Protein 7VVW (pdb70)

Secondary structure (DSSP, 8-state):
--GGGS-SS-HHHHHHHHHHHHHT-BT-EEEEET-TTSHHHHHHHHTS-BSEEEEE-SSTTHHHHHHHHHHHH-TTTGGGB-PPPS--STT-SHHHHHHHHT-SEEEE----TTS-TTHHHHHHHHHHTTSS-----------SSGGGGGT-HHHHHHHHHHHHH-TT-EEEEEEE-TT-HHHHHHHHHTTT-EEEEEEEEEEEPPTT---HHHHHHHHHT--------EESSTTS-SEE-HHHHHHHHHH-TT---EEEEEEEEEE--/----GGGS-SS-HHHHHHHHHHHHHT-TT-EEEEE--TTSHHHHHHHHTS--SEEEEEESSTTHHHHHHHHHHHH-TTTGGGEEEEEEE-STT-SHHHHHHHHT-SEEEE----TTS-TTTT------S-GGGTTSGGGGGT-HHHHHHHHHHHHH-TT-EEEEEEE-TT-HHHHHHHHHTTTEEEEEEEEEEEEEPTT---HHHHHHHTPPPSSSS-------EESSSSS-SEE-HHHHHHHHHH-TT--EEEEEEEEEEEE--/----TT-HHHHHHHHHHHHH--TT-EEEEE--TTSHHHHHHHHTS--SEEEEE-SSTHHHHHHHHHHHHHSSGGGSSEEEPPS--STT-SHHHHHHHHT-SEEEE----TTS-TTHHHHHHHHHHHHHHHTT----S-----S-S--GGGTTSGGGGGT-HHHHHHHHHHHHH-TT-EEEEEEE-TT-HHHHHHHHHTTTEEEEEEEEEEEEPPTT---HHHHHHHH---TTSS-------EESSTTS-SEE-HHHHHHHHHH-TT---EEEEEEEEEEE-

Foldseek 3Di:
DDPVLADPPDVLSSQQLVLLLLVQQAAFEEEEEACQQQSSVLSCVAPSNHQAYEYEHQDQLNVVRNLVVSCVSPVVRSVRYDYDGDRQQLQPDPRSLVSLQRGQEYEYADDWPVPAPCVQVVSVVSCVCRSPVCHDDPPDDLPVDPCCLVTCNSVLVNLLSSCVRHVQHKYKYKDFAQQHVVSVQVSQVVRQWGKDWRGKFKDWHDQPDDPVSQVVSQVVQAPVRGFGWKAQDRVRPHTDGSVRQVVVCVPPSPRIMITMMTMMMTGGD/DDDPPVLADPPDPLSSQQLVLLLLVQQAAFEEEEEACAQQSSVLSCVPPSNHQAYEYEYQDQVRVVNNLVVSCVRPVVRSVRYDYDGDRQQLQPDPSSLVSLQRGQEYEYADDWPPPAPCVPDDPVVPPDPVQCPAPCCLVGCSSVLVNLLSSCVSHVQHKYKYKDFAQQHDVSVQVSQVVRQWGKDWRGKAKDWHDQPDDPPSQVDVQVDADPVGDDDHGFTWKAQDRVRPHTDGPVRVVVVCVVPSDRIIITMMTMMMTGGDD/DDQPVVDVLSSQQLLLLLLVQQAQFEEEEEACQLPPSVLSCCPRSNHQAYEYEHQPQVRVVLSLVVSCVSPVPVSDSYDYDGDRQQLQPDPVSLVSLQVGQEYEYAAFWPPPAPCPQVVSQVVSVVSVVVVPDDDDSPSHDDPDSDDVVLCPAPCVLVGCSSVLVNLLSSCVSHVQHKYKYKDFQQQHPVSVQCSQVVRAFGKDWRGKFKDWHDLPDDDVSQVVVCADDDPVRHRDHTFTWKAQDRVRPHTAGSVRVVVVCVVVSRGIMITMMTMMMTGGD

Organism: NCBI:txid540747

InterPro domains:
  IPR029063 S-adenosyl-L-methionine-dependent methyltransferase superfamily [G3DSA:3.40.50.150] (35-160)
  IPR029063 S-adenosyl-L-methionine-dependent methyltransferase superfamily [SSF53335] (18-136)

Sequence (815 aa):
APEFAFDPTDPWTETFQRGLEIAGLGGKRVYEVGIGTGINVAFMLQICEAALVSGSDLDPRLAGLAERNVRDLAPRRADRFHPVEGAVSLIDTPEARAQVGRSDVIVGCLPQVGEPDDVRLRAFRTAQAAALAAHYYPWAEFDSYPFNSVGLGLNEALLRRTRATAPAADVVLNFGARVGSAVLFELFEANGYVPEKLHSQIVLQHAGTDISFFVALENALAQREFTCEFYGDPEGATRLSATEAQALVDTDSAAEIYHEVCVIRGRPAPHAPEFAFDPTDPWTETFQRGLEIAGLGGKRVYEVGIGTGINVAFMLQICEAALVSGSDLDPRLAGLAERNVRDLAPRRADRFHPVEGAVSLIDTPEARAQVGRSDVIVGCLPQVGEPDDVRLRAFYYPWAEFDSYPFNSVGLGLNEALLRRTRATAPAADVVLNFGARVGSAVLFELFEANGYVPEKLHSQIVLQHAGTDISFFVALENALAQTGLEREFTCEFYGDPEGATRLSATEAQALVDTDSAAEIYHEVCVIRGRPALFAFDPTDPWTETFQRGLEIAGLGGKRRVYEVGIGTGINVAFMLQICEAALVSGSDLDPRLAGLAERNVRDLAPRRADRFHPVEGAVSLIDTPEARAQVGRSDVIVGCLPQVGEPDDVRLRAFRTAQAAALAAGADTRDEDHIAHYYPWAEFDSYPFNSVGLGLNEALLRRTRATAPAADVVLNFGARVGSAVLFELFEANGYVPEKLHSQIVLQHAGTDISFFVALENALAQTGLEREFTCEFYGDPEGATRLSATEAQALVDTDSAAEIYHEVCVIRGRPA

B-factor: mean 51.64, std 14.42, range [28.0, 109.05]

Solvent-accessible surface area: 34112 Å² total; per-residue (Å²): 80,64,115,158,22,10,32,125,114,45,55,21,30,36,0,0,4,52,0,0,62,93,16,44,2,41,56,78,70,0,0,3,8,36,6,21,20,0,79,25,0,6,11,0,0,63,39,10,118,3,33,32,0,0,0,0,23,50,17,69,102,17,5,39,19,0,40,112,35,1,134,100,104,0,65,189,75,11,107,95,10,88,20,11,116,30,66,2,42,12,0,42,27,98,104,0,36,48,35,0,41,134,11,62,6,0,0,0,52,11,37,13,45,16,28,25,88,52,45,107,106,143,43,55,134,58,6,76,76,25,27,135,57,85,152,120,53,95,60,57,62,22,13,23,2,8,2,13,22,11,3,5,0,21,0,1,0,0,0,29,8,0,77,22,25,5,87,98,4,17,0,0,0,0,0,10,0,4,6,6,33,55,6,0,65,5,0,0,13,2,4,9,3,46,14,87,68,18,38,48,33,55,5,92,17,89,90,74,26,98,10,56,14,7,22,58,16,13,105,78,25,57,101,175,120,26,61,1,56,0,23,30,22,70,137,19,79,76,170,20,18,0,63,87,0,64,50,72,52,110,118,80,95,77,24,104,3,17,4,15,0,0,0,0,27,0,117,29,106,180,181,70,20,102,176,29,12,28,129,111,37,60,17,33,37,0,1,2,52,0,0,71,90,14,43,4,43,57,73,84,2,0,1,9,36,4,21,36,0,70,24,0,6,9,0,0,82,37,10,98,0,35,47,0,4,0,0,21,42,37,74,170,23,3,43,49,0,58,152,29,0,123,90,101,0,65,199,59,2,91,80,7,96,23,12,119,31,60,3,32,10,0,43,26,95,94,0,34,47,28,0,44,123,12,64,5,0,0,0,53,8,39,4,48,16,38,23,73,56,49,153,98,133,86,149,86,145,22,46,22,25,6,69,18,6,14,2,26,58,11,0,3,0,12,0,0,0,0,0,27,8,0,75,27,26,6,77,72,2,16,0,0,0,0,0,11,0,7,7,6,33,53,9,0,65,5,0,0,13,2,4,9,5,37,14,88,72,20,40,49,33,57,6,83,14,84,73,69,20,101,5,58,70,6,19,57,19,28,108,38,115,9,71,14,38,77,141,34,155,23,80,2,50,0,14,32,25,75,148,21,79,74,146,30,17,0,68,86,0,62,45,60,45,108,117,67,96,63,20,109,3,22,2,14,0,0,0,0,23,0,112,14,26,172,146,85,43,67,124,74,20,42,19,41,27,0,1,4,87,0,0,88,95,11,48,2,43,55,84,63,1,0,1,8,37,5,22,8,0,72,21,0,6,6,0,0,64,63,15,100,2,42,38,0,0,0,1,18,45,6,74,110,19,3,33,27,0,94,164,17,0,147,86,84,0,87,199,64,10,94,118,8,92,21,15,126,33,60,3,33,12,0,42,31,99,109,0,31,47,22,0,42,134,9,58,7,0,0,0,51,9,57,4,31,14,46,40,98,68,54,131,112,82,53,29,136,45,6,44,62,11,8,121,80,51,71,43,141,52,191,98,68,15,100,41,78,147,152,67,20,78,26,24,6,25,12,2,11,4,4,31,10,0,4,0,17,0,0,0,0,0,29,8,0,74,21,23,6,89,95,3,16,0,0,0,0,0,11,0,8,8,6,29,84,25,0,64,24,0,0,13,3,5,8,4,42,13,88,70,19,36,50,35,54,6,96,18,131,72,64,22,105,4,55,22,6,20,57,10,28,102,42,96,18,81,15,44,68,136,37,127,18,74,4,44,1,14,30,23,76,143,18,84,80,149,19,13,0,72,93,0,51,49,71,46,112,122,74,86,74,23,100,6,22,2,13,0,0,0,0,24,0,116,27,96

Radius of gyration: 28.37 Å; Cα contacts (8 Å, |Δi|>4): 1720; chains: 3; bounding box: 77×80×81 Å

Structure (mmCIF, N/CA/C/O backbone):
data_7VVW
#
_entry.id   7VVW
#
_cell.length_a   62.017
_cell.length_b   129.308
_cell.length_c   134.248
_cell.angle_alpha   90.000
_cell.angle_beta   90.000
_cell.angle_gamma   90.000
#
_symmetry.space_group_name_H-M   'P 21 21 21'
#
loop_
_entity.id
_entity.type
_entity.pdbx_description
1 polymer 'SAM-dependent methyltransferase'
2 non-polymer S-ADENOSYLMETHIONINE
3 non-polymer GLYCEROL
4 non-polymer 'PHOSPHATE ION'
5 water water
#
loop_
_atom_site.group_PDB
_atom_site.id
_atom_site.type_symbol
_atom_site.label_atom_id
_atom_site.label_alt_id
_atom_site.label_comp_id
_atom_site.label_asym_id
_atom_site.label_entity_id
_atom_site.label_seq_id
_atom_site.pdbx_PDB_ins_code
_atom_site.Cartn_x
_atom_site.Cartn_y
_atom_site.Cartn_z
_atom_site.occupancy
_atom_site.B_iso_or_equiv
_atom_site.auth_seq_id
_atom_site.auth_comp_id
_atom_site.auth_asym_id
_atom_site.auth_atom_id
_atom_site.pdbx_PDB_model_num
ATOM 1 N N . ALA A 1 13 ? 2.150 142.515 134.981 1.00 88.17 13 ALA A N 1
ATOM 2 C CA . ALA A 1 13 ? 2.221 141.066 135.223 1.00 79.24 13 ALA A CA 1
ATOM 3 C C . ALA A 1 13 ? 0.956 140.352 134.853 1.00 78.27 13 ALA A C 1
ATOM 4 O O . ALA A 1 13 ? -0.113 140.843 135.078 1.00 73.94 13 ALA A O 1
ATOM 6 N N . PRO A 1 14 ? 1.047 139.167 134.293 1.00 75.34 14 PRO A N 1
ATOM 7 C CA . PRO A 1 14 ? -0.163 138.491 133.902 1.00 66.05 14 PRO A CA 1
ATOM 8 C C . PRO A 1 14 ? -0.676 137.545 134.919 1.00 63.78 14 PRO A C 1
ATOM 9 O O . PRO A 1 14 ? 0.053 136.930 135.609 1.00 58.84 14 PRO A O 1
ATOM 13 N N . GLU A 1 15 ? -1.983 137.464 134.940 1.00 61.19 15 GLU A N 1
ATOM 14 C CA . GLU A 1 15 ? -2.753 136.658 135.799 1.00 53.73 15 GLU A CA 1
ATOM 15 C C . GLU A 1 15 ? -2.410 135.247 135.863 1.00 56.87 15 GLU A C 1
ATOM 16 O O . GLU A 1 15 ? -2.624 134.655 136.857 1.00 54.39 15 GLU A O 1
ATOM 22 N N . PHE A 1 16 ? -1.913 134.692 134.791 1.00 52.30 16 PHE A N 1
ATOM 23 C CA . PHE A 1 16 ? -1.604 133.304 134.789 1.00 51.82 16 PHE A CA 1
ATOM 24 C C . PHE A 1 16 ? -0.511 132.960 135.711 1.00 49.67 16 PHE A C 1
ATOM 25 O O . PHE A 1 16 ? -0.471 131.894 136.187 1.00 49.45 16 PHE A O 1
ATOM 33 N N . ALA A 1 17 ? 0.387 133.850 135.955 1.00 46.36 17 ALA A N 1
ATOM 34 C CA . ALA A 1 17 ? 1.471 133.471 136.770 1.00 50.63 17 ALA A CA 1
ATOM 35 C C . ALA A 1 17 ? 1.256 133.270 138.262 1.00 47.93 17 ALA A C 1
ATOM 36 O O . ALA A 1 17 ? 2.005 132.590 138.863 1.00 49.69 17 ALA A O 1
ATOM 38 N N . PHE A 1 18 ? 0.200 133.855 138.818 1.00 45.92 18 PHE A N 1
ATOM 39 C CA . PHE A 1 18 ? -0.092 133.700 140.240 1.00 50.29 18 PHE A CA 1
ATOM 40 C C . PHE A 1 18 ? -0.764 132.356 140.527 1.00 49.09 18 PHE A C 1
ATOM 41 O O . PHE A 1 18 ? -1.751 131.997 139.885 1.00 52.77 18 PHE A O 1
ATOM 49 N N . ASP A 1 19 ? -0.224 131.618 141.494 1.00 49.13 19 ASP A N 1
ATOM 50 C CA . ASP A 1 19 ? -0.763 130.321 141.870 1.00 50.12 19 ASP A CA 1
ATOM 51 C C . ASP A 1 19 ? -2.248 130.194 141.824 1.00 50.75 19 ASP A C 1
ATOM 52 O O . ASP A 1 19 ? -2.928 130.816 142.542 1.00 54.68 19 ASP A O 1
ATOM 57 N N . PRO A 1 20 ? -2.771 129.374 140.973 1.00 51.41 20 PRO A N 1
ATOM 58 C CA . PRO A 1 20 ? -4.199 129.316 140.927 1.00 49.70 20 PRO A CA 1
ATOM 59 C C . PRO A 1 20 ? -4.875 128.317 141.859 1.00 50.30 20 PRO A C 1
ATOM 60 O O . PRO A 1 20 ? -6.053 128.292 141.874 1.00 52.82 20 PRO A O 1
ATOM 64 N N . THR A 1 21 ? -4.131 127.546 142.612 1.00 45.37 21 THR A N 1
ATOM 65 C CA . THR A 1 21 ? -4.725 126.608 143.494 1.00 47.30 21 THR A CA 1
ATOM 66 C C . THR A 1 21 ? -4.690 126.969 144.951 1.00 57.64 21 THR A C 1
ATOM 67 O O . THR A 1 21 ? -5.418 126.419 145.675 1.00 55.26 21 THR A O 1
ATOM 71 N N . ASP A 1 22 ? -3.815 127.853 145.366 1.00 50.61 22 ASP A N 1
ATOM 72 C CA . ASP A 1 22 ? -3.680 128.198 146.738 1.00 50.05 22 ASP A CA 1
ATOM 73 C C . ASP A 1 22 ? -3.794 129.684 146.938 1.00 47.09 22 ASP A C 1
ATOM 74 O O . ASP A 1 22 ? -2.979 130.396 146.598 1.00 42.46 22 ASP A O 1
ATOM 79 N N . PRO A 1 23 ? -4.845 130.133 147.517 1.00 46.46 23 PRO A N 1
ATOM 80 C CA . PRO A 1 23 ? -5.037 131.586 147.669 1.00 47.23 23 PRO A CA 1
ATOM 81 C C . PRO A 1 23 ? -3.964 132.260 148.521 1.00 40.59 23 PRO A C 1
ATOM 82 O O . PRO A 1 23 ? -3.639 133.425 148.263 1.00 45.24 23 PRO A O 1
ATOM 86 N N . TRP A 1 24 ? -3.385 131.562 149.506 1.00 41.72 24 TRP A N 1
ATOM 87 C CA . TRP A 1 24 ? -2.322 132.155 150.320 1.00 44.24 24 TRP A CA 1
ATOM 88 C C . TRP A 1 24 ? -1.093 132.463 149.473 1.00 40.46 24 TRP A C 1
ATOM 89 O O . TRP A 1 24 ? -0.519 133.556 149.555 1.00 39.81 24 TRP A O 1
ATOM 100 N N . THR A 1 25 ? -0.695 131.494 148.655 1.00 40.97 25 THR A N 1
ATOM 101 C CA . THR A 1 25 ? 0.457 131.659 147.780 1.00 38.58 25 THR A CA 1
ATOM 102 C C . THR A 1 25 ? 0.159 132.740 146.751 1.00 44.14 25 THR A C 1
ATOM 103 O O . THR A 1 25 ? 1.032 133.531 146.392 1.00 42.01 25 THR A O 1
ATOM 107 N N . GLU A 1 26 ? -1.085 132.770 146.282 1.00 41.96 26 GLU A N 1
ATOM 108 C CA . GLU A 1 26 ? -1.510 133.760 145.302 1.00 44.35 26 GLU A CA 1
ATOM 109 C C . GLU A 1 26 ? -1.404 135.153 145.908 1.00 43.57 26 GLU A C 1
ATOM 110 O O . GLU A 1 26 ? -0.894 136.079 145.277 1.00 39.01 26 GLU A O 1
ATOM 116 N N . THR A 1 27 ? -1.887 135.292 147.138 1.00 39.24 27 THR A N 1
ATOM 117 C CA . THR A 1 27 ? -1.836 136.569 147.837 1.00 37.05 27 THR A CA 1
ATOM 118 C C . THR A 1 27 ? -0.385 137.003 147.987 1.00 35.33 27 THR A C 1
ATOM 119 O O . THR A 1 27 ? -0.058 138.181 147.840 1.00 35.18 27 THR A O 1
ATOM 123 N N . PHE A 1 28 ? 0.468 136.032 148.296 1.00 39.39 28 PHE A N 1
ATOM 124 C CA . PHE A 1 28 ? 1.890 136.273 148.491 1.00 36.19 28 PHE A CA 1
ATOM 125 C C . PHE A 1 28 ? 2.591 136.632 147.189 1.00 37.54 28 PHE A C 1
ATOM 126 O O . PHE A 1 28 ? 3.480 137.484 147.176 1.00 37.71 28 PHE A O 1
ATOM 134 N N . GLN A 1 29 ? 2.201 135.987 146.094 1.00 42.49 29 GLN A N 1
ATOM 135 C CA . GLN A 1 29 ? 2.842 136.285 144.814 1.00 40.01 29 GLN A CA 1
ATOM 136 C C . GLN A 1 29 ? 2.353 137.611 144.239 1.00 33.69 29 GLN A C 1
ATOM 137 O O . GLN A 1 29 ? 3.141 138.371 143.663 1.00 37.53 29 GLN A O 1
ATOM 143 N N . ARG A 1 30 ? 1.067 137.929 144.392 1.00 34.55 30 ARG A N 1
ATOM 144 C CA . ARG A 1 30 ? 0.611 139.243 143.931 1.00 39.59 30 ARG A CA 1
ATOM 145 C C . ARG A 1 30 ? 1.252 140.372 144.736 1.00 41.18 30 ARG A C 1
ATOM 146 O O . ARG A 1 30 ? 1.462 141.473 144.212 1.00 38.17 30 ARG A O 1
ATOM 154 N N . GLY A 1 31 ? 1.566 140.127 146.006 1.00 39.67 31 GLY A N 1
ATOM 155 C CA . GLY A 1 31 ? 2.255 141.130 146.786 1.00 35.49 31 GLY A CA 1
ATOM 156 C C . GLY A 1 31 ? 3.720 141.232 146.416 1.00 37.43 31 GLY A C 1
ATOM 157 O O . GLY A 1 31 ? 4.270 142.335 146.377 1.00 39.52 31 GLY A O 1
ATOM 158 N N . LEU A 1 32 ? 4.375 140.096 146.147 1.00 35.58 32 LEU A N 1
ATOM 159 C CA . LEU A 1 32 ? 5.769 140.156 145.705 1.00 38.78 32 LEU A CA 1
ATOM 160 C C . LEU A 1 32 ? 5.906 140.930 144.396 1.00 41.53 32 LEU A C 1
ATOM 161 O O . LEU A 1 32 ? 6.897 141.642 144.181 1.00 40.93 32 LEU A O 1
ATOM 166 N N . GLU A 1 33 ? 4.932 140.790 143.497 1.00 41.38 33 GLU A N 1
ATOM 167 C CA . GLU A 1 33 ? 4.949 141.586 142.272 1.00 42.71 33 GLU A CA 1
ATOM 168 C C . GLU A 1 33 ? 4.830 143.070 142.596 1.00 47.98 33 GLU A C 1
ATOM 169 O O . GLU A 1 33 ? 5.632 143.886 142.133 1.00 45.64 33 GLU A O 1
ATOM 175 N N . ILE A 1 34 ? 3.857 143.424 143.441 1.00 45.70 34 ILE A N 1
ATOM 176 C CA . ILE A 1 34 ? 3.660 144.805 143.872 1.00 46.40 34 ILE A CA 1
ATOM 177 C C . ILE A 1 34 ? 4.878 145.335 144.631 1.00 46.72 34 ILE A C 1
ATOM 178 O O . ILE A 1 34 ? 5.153 146.543 144.614 1.00 43.83 34 ILE A O 1
ATOM 183 N N . ALA A 1 35 ? 5.631 144.448 145.294 1.00 44.58 35 ALA A N 1
ATOM 184 C CA . ALA A 1 35 ? 6.810 144.873 146.045 1.00 44.92 35 ALA A CA 1
ATOM 185 C C . ALA A 1 35 ? 7.872 145.499 145.143 1.00 48.69 35 ALA A C 1
ATOM 186 O O . ALA A 1 35 ? 8.660 146.343 145.597 1.00 46.61 35 ALA A O 1
ATOM 188 N N . GLY A 1 36 ? 7.916 145.107 143.870 1.00 46.09 36 GLY A N 1
ATOM 189 C CA . GLY A 1 36 ? 8.923 145.638 142.973 1.00 42.64 36 GLY A CA 1
ATOM 190 C C . GLY A 1 36 ? 10.351 145.140 143.011 1.00 39.75 36 GLY A C 1
ATOM 191 O O . GLY A 1 36 ? 11.301 145.926 142.920 1.00 42.48 36 GLY A O 1
ATOM 192 N N . LEU A 1 37 ? 10.510 143.824 143.113 1.00 44.86 37 LEU A N 1
ATOM 193 C CA . LEU A 1 37 ? 11.820 143.185 143.181 1.00 44.14 37 LEU A CA 1
ATOM 194 C C . LEU A 1 37 ? 12.770 143.280 141.996 1.00 41.58 37 LEU A C 1
ATOM 195 O O . LEU A 1 37 ? 13.882 142.747 142.076 1.00 40.96 37 LEU A O 1
ATOM 200 N N . GLY A 1 38 ? 12.369 143.946 140.913 1.00 41.65 38 GLY A N 1
ATOM 201 C CA . GLY A 1 38 ? 13.177 143.989 139.706 1.00 46.08 38 GLY A CA 1
ATOM 202 C C . GLY A 1 38 ? 14.576 144.523 139.926 1.00 45.26 38 GLY A C 1
ATOM 203 O O . GLY A 1 38 ? 14.743 145.623 140.454 1.00 42.29 38 GLY A O 1
ATOM 204 N N . GLY A 1 39 ? 15.593 143.753 139.538 1.00 40.09 39 GLY A N 1
ATOM 205 C CA . GLY A 1 39 ? 16.969 144.169 139.733 1.00 42.45 39 GLY A CA 1
ATOM 206 C C . GLY A 1 39 ? 17.506 144.051 141.153 1.00 44.43 39 GLY A C 1
ATOM 207 O O . GLY A 1 39 ? 18.674 144.387 141.381 1.00 48.02 39 GLY A O 1
ATOM 208 N N . LYS A 1 40 ? 16.745 143.552 142.103 1.00 43.34 40 LYS A N 1
ATOM 209 C CA . LYS A 1 40 ? 17.190 143.408 143.492 1.00 47.27 40 LYS A CA 1
ATOM 210 C C . LYS A 1 40 ? 17.665 142.048 143.850 1.00 46.82 40 LYS A C 1
ATOM 211 O O . LYS A 1 40 ? 17.387 141.130 143.195 1.00 42.09 40 LYS A O 1
ATOM 217 N N . ARG A 1 41 ? 18.380 141.958 144.940 1.00 44.97 41 ARG A N 1
ATOM 218 C CA . ARG A 1 41 ? 18.861 140.729 145.517 1.00 43.61 41 ARG A CA 1
ATOM 219 C C . ARG A 1 41 ? 17.917 140.363 146.610 1.00 43.63 41 ARG A C 1
ATOM 220 O O . ARG A 1 41 ? 17.806 141.033 147.524 1.00 39.02 41 ARG A O 1
ATOM 228 N N . VAL A 1 42 ? 17.258 139.260 146.468 1.00 39.51 42 VAL A N 1
ATOM 229 C CA . VAL A 1 42 ? 16.264 138.786 147.354 1.00 39.14 42 VAL A CA 1
ATOM 230 C C . VAL A 1 42 ? 16.593 137.516 148.078 1.00 42.22 42 VAL A C 1
ATOM 231 O O . VAL A 1 42 ? 17.254 136.708 147.574 1.00 42.61 42 VAL A O 1
ATOM 235 N N . TYR A 1 43 ? 16.125 137.373 149.283 1.00 36.12 43 TYR A N 1
ATOM 236 C CA . TYR A 1 43 ? 16.359 136.168 150.074 1.00 39.15 43 TYR A CA 1
ATOM 237 C C . TYR A 1 43 ? 15.009 135.634 150.529 1.00 35.60 43 TYR A C 1
ATOM 238 O O . TYR A 1 43 ? 14.255 136.350 151.202 1.00 39.09 43 TYR A O 1
ATOM 247 N N . GLU A 1 44 ? 14.701 134.382 150.187 1.00 30.47 44 GLU A N 1
ATOM 248 C CA . GLU A 1 44 ? 13.462 133.766 150.647 1.00 33.99 44 GLU A CA 1
ATOM 249 C C . GLU A 1 44 ? 13.742 132.823 151.817 1.00 38.71 44 GLU A C 1
ATOM 250 O O . GLU A 1 44 ? 14.441 131.819 151.653 1.00 35.17 44 GLU A O 1
ATOM 256 N N . VAL A 1 45 ? 13.173 133.130 152.985 1.00 39.31 45 VAL A N 1
ATOM 257 C CA . VAL A 1 45 ? 13.186 132.189 154.103 1.00 34.96 45 VAL A CA 1
ATOM 258 C C . VAL A 1 45 ? 12.105 131.139 153.865 1.00 38.51 45 VAL A C 1
ATOM 259 O O . VAL A 1 45 ? 10.915 131.469 153.768 1.00 38.75 45 VAL A O 1
ATOM 263 N N . GLY A 1 46 ? 12.523 129.877 153.728 1.00 36.50 46 GLY A N 1
ATOM 264 C CA . GLY A 1 46 ? 11.606 128.772 153.496 1.00 40.91 46 GLY A CA 1
ATOM 265 C C . GLY A 1 46 ? 11.278 128.526 152.029 1.00 41.14 46 GLY A C 1
ATOM 266 O O . GLY A 1 46 ? 10.100 128.477 151.664 1.00 39.68 46 GLY A O 1
ATOM 267 N N . ILE A 1 47 ? 12.306 128.354 151.189 1.00 36.53 47 ILE A N 1
ATOM 268 C CA . ILE A 1 47 ? 12.111 128.232 149.737 1.00 38.58 47 ILE A CA 1
ATOM 269 C C . ILE A 1 47 ? 11.228 127.047 149.358 1.00 42.12 47 ILE A C 1
ATOM 270 O O . ILE A 1 47 ? 10.568 127.079 148.312 1.00 42.85 47 ILE A O 1
ATOM 275 N N . GLY A 1 48 ? 11.217 125.975 150.163 1.00 41.14 48 GLY A N 1
ATOM 276 C CA . GLY A 1 48 ? 10.396 124.831 149.799 1.00 43.82 48 GLY A CA 1
ATOM 277 C C . GLY A 1 48 ? 10.902 124.213 148.502 1.00 43.38 48 GLY A C 1
ATOM 278 O O . GLY A 1 48 ? 12.109 124.008 148.317 1.00 41.43 48 GLY A O 1
ATOM 279 N N . THR A 1 49 ? 9.990 123.939 147.570 1.00 38.05 49 THR A N 1
ATOM 280 C CA . THR A 1 49 ? 10.399 123.373 146.289 1.00 50.87 49 THR A CA 1
ATOM 281 C C . THR A 1 49 ? 10.620 124.439 145.228 1.00 49.27 49 THR A C 1
ATOM 282 O O . THR A 1 49 ? 10.673 124.106 144.036 1.00 40.19 49 THR A O 1
ATOM 286 N N . GLY A 1 50 ? 10.737 125.705 145.638 1.00 39.95 50 GLY A N 1
ATOM 287 C CA . GLY A 1 50 ? 11.300 126.744 144.795 1.00 38.54 50 GLY A CA 1
ATOM 288 C C . GLY A 1 50 ? 10.337 127.433 143.864 1.00 40.67 50 GLY A C 1
ATOM 289 O O . GLY A 1 50 ? 10.776 128.255 143.044 1.00 42.05 50 GLY A O 1
ATOM 290 N N . ILE A 1 51 ? 9.039 127.131 143.956 1.00 41.72 51 ILE A N 1
ATOM 291 C CA . ILE A 1 51 ? 8.078 127.718 143.027 1.00 40.69 51 ILE A CA 1
ATOM 292 C C . ILE A 1 51 ? 8.080 129.239 143.139 1.00 42.83 51 ILE A C 1
ATOM 293 O O . ILE A 1 51 ? 8.055 129.943 142.124 1.00 42.65 51 ILE A O 1
ATOM 298 N N . ASN A 1 52 ? 8.113 129.766 144.369 1.00 43.99 52 ASN A N 1
ATOM 299 C CA . ASN A 1 52 ? 8.158 131.212 144.563 1.00 42.97 52 ASN A CA 1
ATOM 300 C C . ASN A 1 52 ? 9.443 131.818 144.004 1.00 39.10 52 ASN A C 1
ATOM 301 O O . ASN A 1 52 ? 9.436 132.958 143.529 1.00 38.45 52 ASN A O 1
ATOM 306 N N . VAL A 1 53 ? 10.564 131.097 144.108 1.00 39.50 53 VAL A N 1
ATOM 307 C CA . VAL A 1 53 ? 11.816 131.561 143.510 1.00 37.23 53 VAL A CA 1
ATOM 308 C C . VAL A 1 53 ? 11.657 131.680 141.994 1.00 42.87 53 VAL A C 1
ATOM 309 O O . VAL A 1 53 ? 11.978 132.716 141.390 1.00 38.99 53 VAL A O 1
ATOM 313 N N . ALA A 1 54 ? 11.135 130.622 141.361 1.00 36.98 54 ALA A N 1
ATOM 314 C CA . ALA A 1 54 ? 10.860 130.694 139.929 1.00 46.11 54 ALA A CA 1
ATOM 315 C C . ALA A 1 54 ? 9.979 131.890 139.624 1.00 45.56 54 ALA A C 1
ATOM 316 O O . ALA A 1 54 ? 10.211 132.610 138.645 1.00 42.31 54 ALA A O 1
ATOM 318 N N . PHE A 1 55 ? 8.981 132.143 140.481 1.00 39.05 55 PHE A N 1
ATOM 319 C CA . PHE A 1 55 ? 8.065 133.247 140.219 1.00 39.60 55 PHE A CA 1
ATOM 320 C C . PHE A 1 55 ? 8.794 134.576 140.316 1.00 42.70 55 PHE A C 1
ATOM 321 O O . PHE A 1 55 ? 8.675 135.429 139.429 1.00 39.73 55 PHE A O 1
ATOM 329 N N . MET A 1 56 ? 9.568 134.765 141.385 1.00 38.95 56 MET A N 1
ATOM 330 C CA . MET A 1 56 ? 10.276 136.030 141.577 1.00 44.91 56 MET A CA 1
ATOM 331 C C . MET A 1 56 ? 11.302 136.260 140.473 1.00 44.77 56 MET A C 1
ATOM 332 O O . MET A 1 56 ? 11.505 137.400 140.021 1.00 45.54 56 MET A O 1
ATOM 337 N N . LEU A 1 57 ? 11.945 135.185 140.018 1.00 41.40 57 LEU A N 1
ATOM 338 C CA . LEU A 1 57 ? 12.972 135.310 138.994 1.00 41.79 57 LEU A CA 1
ATOM 339 C C . LEU A 1 57 ? 12.350 135.583 137.630 1.00 45.41 57 LEU A C 1
ATOM 340 O O . LEU A 1 57 ? 12.805 136.463 136.890 1.00 41.15 57 LEU A O 1
ATOM 345 N N . GLN A 1 58 ? 11.304 134.840 137.286 1.00 44.29 58 GLN A N 1
ATOM 346 C CA . GLN A 1 58 ? 10.779 134.880 135.929 1.00 46.98 58 GLN A CA 1
ATOM 347 C C . GLN A 1 58 ? 9.823 136.043 135.748 1.00 49.80 58 GLN A C 1
ATOM 348 O O . GLN A 1 58 ? 9.833 136.705 134.706 1.00 46.41 58 GLN A O 1
ATOM 354 N N . ILE A 1 59 ? 9.010 136.317 136.759 1.00 41.85 59 ILE A N 1
ATOM 355 C CA . ILE A 1 59 ? 7.948 137.302 136.659 1.00 39.81 59 ILE A CA 1
ATOM 356 C C . ILE A 1 59 ? 8.352 138.636 137.276 1.00 44.32 59 ILE A C 1
ATOM 357 O O . ILE A 1 59 ? 8.154 139.687 136.671 1.00 41.25 59 ILE A O 1
ATOM 362 N N . CYS A 1 60 ? 8.913 138.616 138.495 1.00 43.08 60 CYS A N 1
ATOM 363 C CA . CYS A 1 60 ? 9.307 139.840 139.189 1.00 42.35 60 CYS A CA 1
ATOM 364 C C . CYS A 1 60 ? 10.657 140.392 138.733 1.00 41.82 60 CYS A C 1
ATOM 365 O O . CYS A 1 60 ? 11.040 141.483 139.170 1.00 48.07 60 CYS A O 1
ATOM 368 N N . GLU A 1 61 ? 11.363 139.690 137.915 1.00 43.47 61 GLU A N 1
ATOM 369 C CA . GLU A 1 61 ? 12.620 140.119 137.432 1.00 47.20 61 GLU A CA 1
ATOM 370 C C . GLU A 1 61 ? 13.661 140.436 138.466 1.00 43.44 61 GLU A C 1
ATOM 371 O O . GLU A 1 61 ? 14.369 141.340 138.319 1.00 43.55 61 GLU A O 1
ATOM 377 N N . ALA A 1 62 ? 13.754 139.651 139.506 1.00 44.42 62 ALA A N 1
ATOM 378 C CA . ALA A 1 62 ? 14.798 139.816 140.510 1.00 40.48 62 ALA A CA 1
ATOM 379 C C . ALA A 1 62 ? 16.164 139.569 139.888 1.00 42.86 62 ALA A C 1
ATOM 380 O O . ALA A 1 62 ? 16.333 138.665 139.064 1.00 44.19 62 ALA A O 1
ATOM 382 N N . ALA A 1 63 ? 17.154 140.362 140.304 1.00 40.45 63 ALA A N 1
ATOM 383 C CA . ALA A 1 63 ? 18.504 140.164 139.785 1.00 43.36 63 ALA A CA 1
ATOM 384 C C . ALA A 1 63 ? 19.121 138.884 140.324 1.00 45.89 63 ALA A C 1
ATOM 385 O O . ALA A 1 63 ? 19.841 138.183 139.607 1.00 45.05 63 ALA A O 1
ATOM 387 N N . LEU A 1 64 ? 18.856 138.569 141.586 1.00 40.22 64 LEU A N 1
ATOM 388 C CA . LEU A 1 64 ? 19.482 137.439 142.251 1.00 39.99 64 LEU A CA 1
ATOM 389 C C . LEU A 1 64 ? 18.528 136.992 143.335 1.00 43.09 64 LEU A C 1
ATOM 390 O O . LEU A 1 64 ? 17.982 137.822 144.067 1.00 40.82 64 LEU A O 1
ATOM 395 N N . VAL A 1 65 ? 18.301 135.695 143.416 1.00 42.25 65 VAL A N 1
ATOM 396 C CA . VAL A 1 65 ? 17.473 135.142 144.468 1.00 41.77 65 VAL A CA 1
ATOM 397 C C . VAL A 1 65 ? 18.310 134.109 145.197 1.00 46.28 65 VAL A C 1
ATOM 398 O O . VAL A 1 65 ? 18.966 133.272 144.563 1.00 40.20 65 VAL A O 1
ATOM 402 N N . SER A 1 66 ? 18.346 134.221 146.520 1.00 41.63 66 SER A N 1
ATOM 403 C CA . SER A 1 66 ? 18.910 133.200 147.368 1.00 39.36 66 SER A CA 1
ATOM 404 C C . SER A 1 66 ? 17.828 132.811 148.366 1.00 39.50 66 SER A C 1
ATOM 405 O O . SER A 1 66 ? 16.692 133.292 148.297 1.00 39.08 66 SER A O 1
ATOM 408 N N . GLY A 1 67 ? 18.150 131.891 149.259 1.00 37.31 67 GLY A N 1
ATOM 409 C CA . GLY A 1 67 ? 17.135 131.400 150.169 1.00 37.95 67 GLY A CA 1
ATOM 410 C C . GLY A 1 67 ? 17.573 130.105 150.802 1.00 39.24 67 GLY A C 1
ATOM 411 O O . GLY A 1 67 ? 18.594 129.512 150.439 1.00 42.21 67 GLY A O 1
ATOM 412 N N . SER A 1 68 ? 16.778 129.666 151.773 1.00 38.40 68 SER A N 1
ATOM 413 C CA . SER A 1 68 ? 17.114 128.455 152.500 1.00 37.49 68 SER A CA 1
ATOM 414 C C . SER A 1 68 ? 15.826 127.831 153.003 1.00 38.88 68 SER A C 1
ATOM 415 O O . SER A 1 68 ? 14.728 128.364 152.804 1.00 39.71 68 SER A O 1
ATOM 418 N N . ASP A 1 69 ? 15.964 126.679 153.644 1.00 38.79 69 ASP A N 1
ATOM 419 C CA . ASP A 1 69 ? 14.809 126.019 154.222 1.00 44.78 69 ASP A CA 1
ATOM 420 C C . ASP A 1 69 ? 15.267 125.168 155.394 1.00 42.54 69 ASP A C 1
ATOM 421 O O . ASP A 1 69 ? 16.430 124.765 155.479 1.00 41.27 69 ASP A O 1
ATOM 426 N N . LEU A 1 70 ? 14.367 124.871 156.273 1.00 44.04 70 LEU A N 1
ATOM 427 C CA . LEU A 1 70 ? 14.647 124.057 157.404 1.00 43.39 70 LEU A CA 1
ATOM 428 C C . LEU A 1 70 ? 15.041 122.672 157.004 1.00 47.36 70 LEU A C 1
ATOM 429 O O . LEU A 1 70 ? 15.936 122.150 157.495 1.00 47.94 70 LEU A O 1
ATOM 434 N N . ASP A 1 71 ? 14.352 122.093 156.070 1.00 45.30 71 ASP A N 1
ATOM 435 C CA . ASP A 1 71 ? 14.674 120.766 155.542 1.00 52.08 71 ASP A CA 1
ATOM 436 C C . ASP A 1 71 ? 15.844 120.844 154.562 1.00 54.21 71 ASP A C 1
ATOM 437 O O . ASP A 1 71 ? 15.725 121.505 153.523 1.00 51.19 71 ASP A O 1
ATOM 442 N N . PRO A 1 72 ? 16.960 120.215 154.765 1.00 57.25 72 PRO A N 1
ATOM 443 C CA . PRO A 1 72 ? 18.065 120.387 153.839 1.00 50.58 72 PRO A CA 1
ATOM 444 C C . PRO A 1 72 ? 18.020 119.745 152.498 1.00 60.58 72 PRO A C 1
ATOM 445 O O . PRO A 1 72 ? 18.951 119.909 151.757 1.00 55.71 72 PRO A O 1
ATOM 449 N N . ARG A 1 73 ? 16.979 119.032 152.196 1.00 58.10 73 ARG A N 1
ATOM 450 C CA . ARG A 1 73 ? 16.884 118.414 150.928 1.00 59.57 73 ARG A CA 1
ATOM 451 C C . ARG A 1 73 ? 16.279 119.354 149.954 1.00 62.50 73 ARG A C 1
ATOM 452 O O . ARG A 1 73 ? 16.535 119.266 148.811 1.00 59.16 73 ARG A O 1
ATOM 460 N N . LEU A 1 74 ? 15.468 120.267 150.416 1.00 57.08 74 LEU A N 1
ATOM 461 C CA . LEU A 1 74 ? 14.773 121.177 149.541 1.00 57.27 74 LEU A CA 1
ATOM 462 C C . LEU A 1 74 ? 15.600 122.062 148.662 1.00 54.64 74 LEU A C 1
ATOM 463 O O . LEU A 1 74 ? 15.229 122.353 147.586 1.00 55.36 74 LEU A O 1
ATOM 468 N N . ALA A 1 75 ? 16.753 122.456 149.085 1.00 51.40 75 ALA A N 1
ATOM 469 C CA . ALA A 1 75 ? 17.538 123.273 148.242 1.00 54.83 75 ALA A CA 1
ATOM 470 C C . ALA A 1 75 ? 17.841 122.589 146.961 1.00 55.52 75 ALA A C 1
ATOM 471 O O . ALA A 1 75 ? 17.881 123.206 145.981 1.00 49.85 75 ALA A O 1
ATOM 473 N N . GLY A 1 76 ? 18.073 121.309 147.010 1.00 50.56 76 GLY A N 1
ATOM 474 C CA . GLY A 1 76 ? 18.381 120.554 145.846 1.00 52.23 76 GLY A CA 1
ATOM 475 C C . GLY A 1 76 ? 17.253 120.503 144.899 1.00 54.67 76 GLY A C 1
ATOM 476 O O . GLY A 1 76 ? 17.419 120.583 143.734 1.00 56.02 76 GLY A O 1
ATOM 477 N N . LEU A 1 77 ? 16.092 120.382 145.447 1.00 50.34 77 LEU A N 1
ATOM 478 C CA . LEU A 1 77 ? 14.930 120.292 144.671 1.00 51.08 77 LEU A CA 1
ATOM 479 C C . LEU A 1 77 ? 14.394 121.616 144.211 1.00 53.93 77 LEU A C 1
ATOM 480 O O . LEU A 1 77 ? 13.758 121.669 143.247 1.00 49.21 77 LEU A O 1
ATOM 485 N N . ALA A 1 78 ? 14.695 122.668 144.910 1.00 46.13 78 ALA A N 1
ATOM 486 C CA . ALA A 1 78 ? 14.266 123.946 144.495 1.00 49.18 78 ALA A CA 1
ATOM 487 C C . ALA A 1 78 ? 15.022 124.245 143.244 1.00 46.63 78 ALA A C 1
ATOM 488 O O . ALA A 1 78 ? 14.472 124.709 142.348 1.00 42.80 78 ALA A O 1
ATOM 490 N N . GLU A 1 79 ? 16.322 123.965 143.236 1.00 44.69 79 GLU A N 1
ATOM 491 C CA . GLU A 1 79 ? 17.150 124.228 142.063 1.00 50.58 79 GLU A CA 1
ATOM 492 C C . GLU A 1 79 ? 16.600 123.521 140.830 1.00 49.64 79 GLU A C 1
ATOM 493 O O . GLU A 1 79 ? 16.564 124.086 139.737 1.00 45.00 79 GLU A O 1
ATOM 499 N N . ARG A 1 80 ? 16.172 122.278 141.020 1.00 39.87 80 ARG A N 1
ATOM 500 C CA . ARG A 1 80 ? 15.647 121.509 140.000 1.00 46.97 80 ARG A CA 1
ATOM 501 C C . ARG A 1 80 ? 14.359 122.074 139.424 1.00 47.08 80 ARG A C 1
ATOM 502 O O . ARG A 1 80 ? 14.152 122.066 138.280 1.00 43.94 80 ARG A O 1
ATOM 510 N N . ASN A 1 81 ? 13.508 122.601 140.234 1.00 38.97 81 ASN A N 1
ATOM 511 C CA . ASN A 1 81 ? 12.293 123.177 139.776 1.00 44.47 81 ASN A CA 1
ATOM 512 C C . ASN A 1 81 ? 12.518 124.499 139.143 1.00 43.10 81 ASN A C 1
ATOM 513 O O . ASN A 1 81 ? 11.807 124.845 138.313 1.00 43.41 81 ASN A O 1
ATOM 518 N N . VAL A 1 82 ? 13.521 125.219 139.553 1.00 40.53 82 VAL A N 1
ATOM 519 C CA . VAL A 1 82 ? 13.810 126.479 138.957 1.00 43.59 82 VAL A CA 1
ATOM 520 C C . VAL A 1 82 ? 14.396 126.322 137.573 1.00 45.71 82 VAL A C 1
ATOM 521 O O . VAL A 1 82 ? 14.125 127.071 136.730 1.00 43.77 82 VAL A O 1
ATOM 525 N N . ARG A 1 83 ? 15.205 125.314 137.391 1.00 44.78 83 ARG A N 1
ATOM 526 C CA . ARG A 1 83 ? 15.772 125.022 136.135 1.00 51.98 83 ARG A CA 1
ATOM 527 C C . ARG A 1 83 ? 14.677 124.604 135.211 1.00 50.55 83 ARG A C 1
ATOM 528 O O . ARG A 1 83 ? 14.785 124.826 134.092 1.00 54.28 83 ARG A O 1
ATOM 536 N N . ASP A 1 84 ? 13.620 124.003 135.696 1.00 50.53 84 ASP A N 1
ATOM 537 C CA . ASP A 1 84 ? 12.555 123.557 134.876 1.00 49.53 84 ASP A CA 1
ATOM 538 C C . ASP A 1 84 ? 11.528 124.565 134.622 1.00 50.68 84 ASP A C 1
ATOM 539 O O . ASP A 1 84 ? 10.914 124.565 133.632 1.00 54.73 84 ASP A O 1
ATOM 544 N N . LEU A 1 85 ? 11.317 125.448 135.521 1.00 42.69 85 LEU A N 1
ATOM 545 C CA . LEU A 1 85 ? 10.249 126.433 135.385 1.00 43.17 85 LEU A CA 1
ATOM 546 C C . LEU A 1 85 ? 10.736 127.801 134.943 1.00 41.14 85 LEU A C 1
ATOM 547 O O . LEU A 1 85 ? 9.933 128.596 134.443 1.00 39.17 85 LEU A O 1
ATOM 552 N N . ALA A 1 86 ? 12.016 128.103 135.134 1.00 44.81 86 ALA A N 1
ATOM 553 C CA . ALA A 1 86 ? 12.586 129.393 134.741 1.00 41.26 86 ALA A CA 1
ATOM 554 C C . ALA A 1 86 ? 13.994 129.157 134.200 1.00 46.37 86 ALA A C 1
ATOM 555 O O . ALA A 1 86 ? 14.975 129.702 134.716 1.00 43.16 86 ALA A O 1
ATOM 557 N N . PRO A 1 87 ? 14.128 128.316 133.158 1.00 49.41 87 PRO A N 1
ATOM 558 C CA . PRO A 1 87 ? 15.474 127.935 132.681 1.00 42.17 87 PRO A CA 1
ATOM 559 C C . PRO A 1 87 ? 16.324 129.115 132.240 1.00 45.11 87 PRO A C 1
ATOM 560 O O . PRO A 1 87 ? 17.552 129.088 132.411 1.00 47.55 87 PRO A O 1
ATOM 564 N N . ARG A 1 88 ? 15.714 130.139 131.642 1.00 42.70 88 ARG A N 1
ATOM 565 C CA . ARG A 1 88 ? 16.465 131.318 131.237 1.00 47.99 88 ARG A CA 1
ATOM 566 C C . ARG A 1 88 ? 16.873 132.198 132.417 1.00 49.46 88 ARG A C 1
ATOM 567 O O . ARG A 1 88 ? 17.717 133.080 132.243 1.00 49.04 88 ARG A O 1
ATOM 575 N N . ARG A 1 89 ? 16.307 131.997 133.607 1.00 45.40 89 ARG A N 1
ATOM 576 C CA . ARG A 1 89 ? 16.725 132.789 134.760 1.00 51.44 89 ARG A CA 1
ATOM 577 C C . ARG A 1 89 ? 17.404 131.962 135.834 1.00 44.94 89 ARG A C 1
ATOM 578 O O . ARG A 1 89 ? 17.868 132.531 136.824 1.00 46.81 89 ARG A O 1
ATOM 586 N N . ALA A 1 90 ? 17.439 130.691 135.669 1.00 50.67 90 ALA A N 1
ATOM 587 C CA . ALA A 1 90 ? 17.969 129.837 136.646 1.00 46.00 90 ALA A CA 1
ATOM 588 C C . ALA A 1 90 ? 19.343 130.111 137.180 1.00 50.02 90 ALA A C 1
ATOM 589 O O . ALA A 1 90 ? 19.643 129.787 138.272 1.00 42.28 90 ALA A O 1
ATOM 591 N N . ASP A 1 91 ? 20.166 130.729 136.385 1.00 46.51 91 ASP A N 1
ATOM 592 C CA . ASP A 1 91 ? 21.502 131.022 136.787 1.00 48.63 91 ASP A CA 1
ATOM 593 C C . ASP A 1 91 ? 21.574 132.093 137.826 1.00 43.57 91 ASP A C 1
ATOM 594 O O . ASP A 1 91 ? 22.587 132.326 138.342 1.00 46.53 91 ASP A O 1
ATOM 599 N N . ARG A 1 92 ? 20.474 132.716 138.141 1.00 42.45 92 ARG A N 1
ATOM 600 C CA . ARG A 1 92 ? 20.453 133.718 139.153 1.00 41.12 92 ARG A CA 1
ATOM 601 C C . ARG A 1 92 ? 19.987 133.248 140.504 1.00 45.95 92 ARG A C 1
ATOM 602 O O . ARG A 1 92 ? 19.892 134.017 141.382 1.00 41.23 92 ARG A O 1
ATOM 610 N N . PHE A 1 93 ? 19.721 131.969 140.638 1.00 43.81 93 PHE A N 1
ATOM 611 C CA . PHE A 1 93 ? 19.258 131.354 141.878 1.00 41.84 93 PHE A CA 1
ATOM 612 C C . PHE A 1 93 ? 20.449 130.700 142.556 1.00 41.19 93 PHE A C 1
ATOM 613 O O . PHE A 1 93 ? 21.071 129.800 141.987 1.00 43.68 93 PHE A O 1
ATOM 621 N N . HIS A 1 94 ? 20.778 131.155 143.760 1.00 44.77 94 HIS A N 1
ATOM 622 C CA . HIS A 1 94 ? 21.927 130.644 144.513 1.00 43.82 94 HIS A CA 1
ATOM 623 C C . HIS A 1 94 ? 21.479 130.263 145.921 1.00 48.19 94 HIS A C 1
ATOM 624 O O . HIS A 1 94 ? 21.699 131.015 146.881 1.00 47.88 94 HIS A O 1
ATOM 631 N N . PRO A 1 95 ? 20.852 129.097 146.083 1.00 46.36 95 PRO A N 1
ATOM 632 C CA . PRO A 1 95 ? 20.344 128.712 147.413 1.00 43.47 95 PRO A CA 1
ATOM 633 C C . PRO A 1 95 ? 21.467 128.538 148.420 1.00 44.85 95 PRO A C 1
ATOM 634 O O . PRO A 1 95 ? 22.591 128.180 148.075 1.00 46.96 95 PRO A O 1
ATOM 638 N N . VAL A 1 96 ? 21.157 128.667 149.681 1.00 43.65 96 VAL A N 1
ATOM 639 C CA . VAL A 1 96 ? 22.071 128.393 150.731 1.00 40.01 96 VAL A CA 1
ATOM 640 C C . VAL A 1 96 ? 21.763 126.998 151.128 1.00 41.25 96 VAL A C 1
ATOM 641 O O . VAL A 1 96 ? 20.688 126.681 151.396 1.00 47.38 96 VAL A O 1
ATOM 645 N N . GLU A 1 97 ? 22.753 126.168 151.166 1.00 47.15 97 GLU A N 1
ATOM 646 C CA . GLU A 1 97 ? 22.577 124.772 151.532 1.00 52.36 97 GLU A CA 1
ATOM 647 C C . GLU A 1 97 ? 22.585 124.466 153.002 1.00 48.56 97 GLU A C 1
ATOM 648 O O . GLU A 1 97 ? 23.166 125.128 153.746 1.00 49.43 97 GLU A O 1
ATOM 654 N N . GLY A 1 98 ? 21.904 123.412 153.365 1.00 54.40 98 GLY A N 1
ATOM 655 C CA . GLY A 1 98 ? 21.813 122.960 154.722 1.00 51.14 98 GLY A CA 1
ATOM 656 C C . GLY A 1 98 ? 20.486 123.069 155.412 1.00 50.37 98 GLY A C 1
ATOM 657 O O . GLY A 1 98 ? 19.570 123.560 154.905 1.00 48.39 98 GLY A O 1
ATOM 658 N N . ALA A 1 99 ? 20.408 122.539 156.588 1.00 44.81 99 ALA A N 1
ATOM 659 C CA . ALA A 1 99 ? 19.212 122.686 157.414 1.00 47.88 99 ALA A CA 1
ATOM 660 C C . ALA A 1 99 ? 19.264 124.053 158.096 1.00 45.66 99 ALA A C 1
ATOM 661 O O . ALA A 1 99 ? 19.885 124.215 159.149 1.00 51.65 99 ALA A O 1
ATOM 663 N N . VAL A 1 100 ? 18.604 125.048 157.509 1.00 43.58 100 VAL A N 1
ATOM 664 C CA . VAL A 1 100 ? 18.671 126.418 157.997 1.00 35.98 100 VAL A CA 1
ATOM 665 C C . VAL A 1 100 ? 17.318 126.773 158.589 1.00 39.93 100 VAL A C 1
ATOM 666 O O . VAL A 1 100 ? 16.328 126.900 157.858 1.00 35.96 100 VAL A O 1
ATOM 670 N N . SER A 1 101 ? 17.265 126.940 159.912 1.00 36.57 101 SER A N 1
ATOM 671 C CA . SER A 1 101 ? 16.070 127.453 160.560 1.00 39.39 101 SER A CA 1
ATOM 672 C C . SER A 1 101 ? 16.131 128.976 160.556 1.00 36.08 101 SER A C 1
ATOM 673 O O . SER A 1 101 ? 17.122 129.565 161.006 1.00 40.30 101 SER A O 1
ATOM 676 N N . LEU A 1 102 ? 15.076 129.606 160.030 1.00 37.12 102 LEU A N 1
ATOM 677 C CA . LEU A 1 102 ? 15.054 131.040 159.762 1.00 34.88 102 LEU A CA 1
ATOM 678 C C . LEU A 1 102 ? 16.304 131.347 158.939 1.00 38.09 102 LEU A C 1
ATOM 679 O O . LEU A 1 102 ? 16.417 130.881 157.790 1.00 38.37 102 LEU A O 1
ATOM 684 N N . ILE A 1 103 ? 17.247 132.117 159.497 1.00 33.58 103 ILE A N 1
ATOM 685 C CA . ILE A 1 103 ? 18.488 132.424 158.791 1.00 31.89 103 ILE A CA 1
ATOM 686 C C . ILE A 1 103 ? 19.710 132.049 159.618 1.00 37.32 103 ILE A C 1
ATOM 687 O O . ILE A 1 103 ? 20.765 132.686 159.508 1.00 39.41 103 ILE A O 1
ATOM 692 N N . ASP A 1 104 ? 19.593 130.992 160.421 1.00 34.70 104 ASP A N 1
ATOM 693 C CA . ASP A 1 104 ? 20.526 130.763 161.528 1.00 41.43 104 ASP A CA 1
ATOM 694 C C . ASP A 1 104 ? 21.729 129.889 161.158 1.00 43.81 104 ASP A C 1
ATOM 695 O O . ASP A 1 104 ? 22.042 128.939 161.869 1.00 44.33 104 ASP A O 1
ATOM 700 N N . THR A 1 105 ? 22.432 130.194 160.076 1.00 41.20 105 THR A N 1
ATOM 701 C CA . THR A 1 105 ? 23.755 129.638 159.815 1.00 43.01 105 THR A CA 1
ATOM 702 C C . THR A 1 105 ? 24.643 130.768 159.323 1.00 41.29 105 THR A C 1
ATOM 703 O O . THR A 1 105 ? 24.141 131.793 158.852 1.00 42.90 105 THR A O 1
ATOM 707 N N . PRO A 1 106 ? 25.970 130.623 159.434 1.00 42.43 106 PRO A N 1
ATOM 708 C CA . PRO A 1 106 ? 26.845 131.684 158.911 1.00 41.58 106 PRO A CA 1
ATOM 709 C C . PRO A 1 106 ? 26.614 131.965 157.438 1.00 44.19 106 PRO A C 1
ATOM 710 O O . PRO A 1 106 ? 26.676 133.125 157.018 1.00 44.69 106 PRO A O 1
ATOM 714 N N . GLU A 1 107 ? 26.298 130.957 156.684 1.00 42.33 107 GLU A N 1
ATOM 715 C CA . GLU A 1 107 ? 26.065 131.107 155.300 1.00 48.19 107 GLU A CA 1
ATOM 716 C C . GLU A 1 107 ? 24.823 131.872 155.030 1.00 43.52 107 GLU A C 1
ATOM 717 O O . GLU A 1 107 ? 24.846 132.758 154.318 1.00 42.08 107 GLU A O 1
ATOM 723 N N . ALA A 1 108 ? 23.742 131.487 155.610 1.00 39.55 108 ALA A N 1
ATOM 724 C CA . ALA A 1 108 ? 22.473 132.200 155.489 1.00 39.84 108 ALA A CA 1
ATOM 725 C C . ALA A 1 108 ? 22.619 133.672 155.866 1.00 42.32 108 ALA A C 1
ATOM 726 O O . ALA A 1 108 ? 22.164 134.558 155.130 1.00 39.41 108 ALA A O 1
ATOM 728 N N . ARG A 1 109 ? 23.253 133.957 157.011 1.00 37.45 109 ARG A N 1
ATOM 729 C CA . ARG A 1 109 ? 23.385 135.351 157.439 1.00 43.70 109 ARG A CA 1
ATOM 730 C C . ARG A 1 109 ? 24.224 136.168 156.450 1.00 44.01 109 ARG A C 1
ATOM 731 O O . ARG A 1 109 ? 23.889 137.320 156.144 1.00 41.47 109 ARG A O 1
ATOM 739 N N . ALA A 1 110 ? 25.327 135.597 155.956 1.00 45.84 110 ALA A N 1
ATOM 740 C CA . ALA A 1 110 ? 26.147 136.282 154.960 1.00 47.44 110 ALA A CA 1
ATOM 741 C C . ALA A 1 110 ? 25.314 136.730 153.768 1.00 43.26 110 ALA A C 1
ATOM 742 O O . ALA A 1 110 ? 25.424 137.877 153.317 1.00 43.76 110 ALA A O 1
ATOM 744 N N . GLN A 1 111 ? 24.462 135.834 153.252 1.00 45.26 111 GLN A N 1
ATOM 745 C CA . GLN A 1 111 ? 23.663 136.170 152.073 1.00 49.11 111 GLN A CA 1
ATOM 746 C C . GLN A 1 111 ? 22.545 137.134 152.429 1.00 43.29 111 GLN A C 1
ATOM 747 O O . GLN A 1 111 ? 22.219 138.032 151.641 1.00 41.23 111 GLN A O 1
ATOM 753 N N . VAL A 1 112 ? 21.925 136.938 153.596 1.00 41.82 112 VAL A N 1
ATOM 754 C CA . VAL A 1 112 ? 20.913 137.875 154.066 1.00 39.91 112 VAL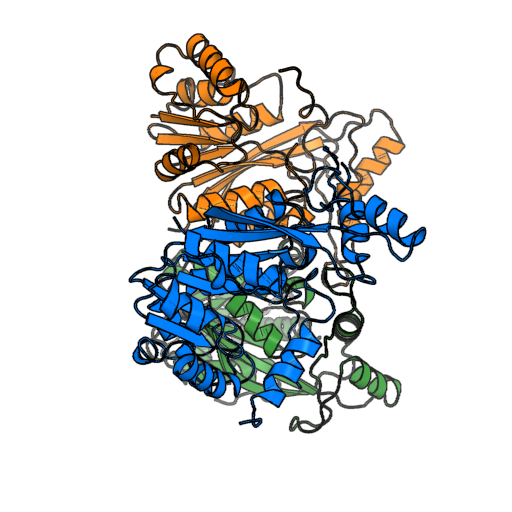 A CA 1
ATOM 755 C C . VAL A 1 112 ? 21.507 139.265 154.168 1.00 35.78 112 VAL A C 1
ATOM 756 O O . VAL A 1 112 ? 20.898 140.248 153.731 1.00 35.41 112 VAL A O 1
ATOM 760 N N . GLY A 1 113 ? 22.718 139.371 154.720 1.00 38.56 113 GLY A N 1
ATOM 761 C CA . GLY A 1 113 ? 23.355 140.677 154.858 1.00 38.16 113 GLY A CA 1
ATOM 762 C C . GLY A 1 113 ? 23.591 141.389 153.535 1.00 45.33 113 GLY A C 1
ATOM 763 O O . GLY A 1 113 ? 23.709 142.617 153.516 1.00 46.14 113 GLY A O 1
ATOM 764 N N . ARG A 1 114 ? 23.659 140.643 152.430 1.00 43.09 114 ARG A N 1
ATOM 765 C CA . ARG A 1 114 ? 23.866 141.187 151.101 1.00 45.62 114 ARG A CA 1
ATOM 766 C C . ARG A 1 114 ? 22.560 141.364 150.344 1.00 46.84 114 ARG A C 1
ATOM 767 O O . ARG A 1 114 ? 22.580 141.777 149.183 1.00 51.68 114 ARG A O 1
ATOM 775 N N . SER A 1 115 ? 21.432 141.063 150.965 1.00 41.66 115 SER A N 1
ATOM 776 C CA . SER A 1 115 ? 20.153 141.145 150.281 1.00 40.82 115 SER A CA 1
ATOM 777 C C . SER A 1 115 ? 19.503 142.509 150.471 1.00 42.10 115 SER A C 1
ATOM 778 O O . SER A 1 115 ? 19.636 143.145 151.519 1.00 37.91 115 SER A O 1
ATOM 781 N N . ASP A 1 116 ? 18.783 142.946 149.433 1.00 41.87 116 ASP A N 1
ATOM 782 C CA . ASP A 1 116 ? 17.937 144.131 149.519 1.00 38.65 116 ASP A CA 1
ATOM 783 C C . ASP A 1 116 ? 16.584 143.817 150.142 1.00 37.41 116 ASP A C 1
ATOM 784 O O . ASP A 1 116 ? 15.995 144.675 150.797 1.00 37.01 116 ASP A O 1
ATOM 789 N N . VAL A 1 117 ? 16.050 142.623 149.897 1.00 36.01 117 VAL A N 1
ATOM 790 C CA . VAL A 1 117 ? 14.716 142.251 150.351 1.00 38.12 117 VAL A CA 1
ATOM 791 C C . VAL A 1 117 ? 14.778 140.832 150.885 1.00 39.49 117 VAL A C 1
ATOM 792 O O . VAL A 1 117 ? 15.362 139.954 150.245 1.00 38.59 117 VAL A O 1
ATOM 796 N N . ILE A 1 118 ? 14.186 140.614 152.060 1.00 34.77 118 ILE A N 1
ATOM 797 C CA . ILE A 1 118 ? 14.019 139.286 152.640 1.00 36.30 118 ILE A CA 1
ATOM 798 C C . ILE A 1 118 ? 12.528 138.985 152.635 1.00 35.81 118 ILE A C 1
ATOM 799 O O . ILE A 1 118 ? 11.720 139.830 153.032 1.00 37.32 118 ILE A O 1
ATOM 804 N N . VAL A 1 119 ? 12.154 137.819 152.112 1.00 34.82 119 VAL A N 1
ATOM 805 C CA . VAL A 1 119 ? 10.753 137.510 151.872 1.00 35.41 119 VAL A CA 1
ATOM 806 C C . VAL A 1 119 ? 10.459 136.149 152.473 1.00 33.68 119 VAL A C 1
ATOM 807 O O . VAL A 1 119 ? 11.348 135.318 152.656 1.00 35.96 119 VAL A O 1
ATOM 811 N N . GLY A 1 120 ? 9.192 135.929 152.791 1.00 34.16 120 GLY A N 1
ATOM 812 C CA . GLY A 1 120 ? 8.815 134.676 153.416 1.00 38.25 120 GLY A CA 1
ATOM 813 C C . GLY A 1 120 ? 7.320 134.551 153.617 1.00 37.74 120 GLY A C 1
ATOM 814 O O . GLY A 1 120 ? 6.634 135.549 153.855 1.00 38.42 120 GLY A O 1
ATOM 815 N N . CYS A 1 121 ? 6.802 133.332 153.514 1.00 34.61 121 CYS A N 1
ATOM 816 C CA . CYS A 1 121 ? 5.426 133.013 153.881 1.00 38.91 121 CYS A CA 1
ATOM 817 C C . CYS A 1 121 ? 5.558 131.902 154.917 1.00 42.25 121 CYS A C 1
ATOM 818 O O . CYS A 1 121 ? 5.759 130.739 154.563 1.00 42.79 121 CYS A O 1
ATOM 821 N N . LEU A 1 122 ? 5.472 132.278 156.204 1.00 35.81 122 LEU A N 1
ATOM 822 C CA . LEU A 1 122 ? 6.031 131.492 157.293 1.00 37.64 122 LEU A CA 1
ATOM 823 C C . LEU A 1 122 ? 4.943 130.887 158.177 1.00 39.17 122 LEU A C 1
ATOM 824 O O . LEU A 1 122 ? 3.829 131.416 158.249 1.00 37.42 122 LEU A O 1
ATOM 829 N N . PRO A 1 123 ? 5.246 129.777 158.861 1.00 40.19 123 PRO A N 1
ATOM 830 C CA . PRO A 1 123 ? 4.273 129.171 159.778 1.00 39.67 123 PRO A CA 1
ATOM 831 C C . PRO A 1 123 ? 3.680 130.186 160.747 1.00 40.53 123 PRO A C 1
ATOM 832 O O . PRO A 1 123 ? 4.360 131.091 161.242 1.00 33.84 123 PRO A O 1
ATOM 836 N N . GLN A 1 124 ? 2.388 130.034 161.003 1.00 35.92 124 GLN A N 1
ATOM 837 C CA . GLN A 1 124 ? 1.691 130.957 161.878 1.00 42.89 124 GLN A CA 1
ATOM 838 C C . GLN A 1 124 ? 0.385 130.304 162.282 1.00 38.17 124 GLN A C 1
ATOM 839 O O . GLN A 1 124 ? -0.168 129.493 161.537 1.00 36.26 124 GLN A O 1
ATOM 845 N N . VAL A 1 125 ? -0.115 130.679 163.456 1.00 38.54 125 VAL A N 1
ATOM 846 C CA . VAL A 1 125 ? -1.453 130.255 163.835 1.00 39.84 125 VAL A CA 1
ATOM 847 C C . VAL A 1 125 ? -2.457 130.915 162.900 1.00 36.47 125 VAL A C 1
ATOM 848 O O . VAL A 1 125 ? -2.389 132.125 162.628 1.00 35.14 125 VAL A O 1
ATOM 852 N N . GLY A 1 126 ? -3.394 130.117 162.398 1.00 35.88 126 GLY A N 1
ATOM 853 C CA . GLY A 1 126 ? -4.322 130.535 161.375 1.00 35.83 126 GLY A CA 1
ATOM 854 C C . GLY A 1 126 ? -3.931 130.095 159.973 1.00 37.78 126 GLY A C 1
ATOM 855 O O . GLY A 1 126 ? -4.739 130.240 159.045 1.00 36.10 126 GLY A O 1
ATOM 856 N N . GLU A 1 127 ? -2.711 129.588 159.787 1.00 36.40 127 GLU A N 1
ATOM 857 C CA . GLU A 1 127 ? -2.345 128.957 158.516 1.00 37.65 127 GLU A CA 1
ATOM 858 C C . GLU A 1 127 ? -3.330 127.824 158.196 1.00 42.41 127 GLU A C 1
ATOM 859 O O . GLU A 1 127 ? -3.970 127.279 159.100 1.00 38.37 127 GLU A O 1
ATOM 865 N N . PRO A 1 128 ? -3.471 127.453 156.917 1.00 42.08 128 PRO A N 1
ATOM 866 C CA . PRO A 1 128 ? -4.388 126.357 156.568 1.00 42.02 128 PRO A CA 1
ATOM 867 C C . PRO A 1 128 ? -4.026 125.089 157.326 1.00 40.09 128 PRO A C 1
ATOM 868 O O . PRO A 1 128 ? -2.850 124.763 157.497 1.00 41.99 128 PRO A O 1
ATOM 872 N N . ASP A 1 129 ? -5.060 124.396 157.819 1.00 40.57 129 ASP A N 1
ATOM 873 C CA . ASP A 1 129 ? -4.856 123.252 158.707 1.00 48.69 129 ASP A CA 1
ATOM 874 C C . ASP A 1 129 ? -4.016 122.153 158.054 1.00 46.61 129 ASP A C 1
ATOM 875 O O . ASP A 1 129 ? -3.335 121.397 158.756 1.00 49.67 129 ASP A O 1
ATOM 880 N N . ASP A 1 130 ? -4.036 122.053 156.729 1.00 43.91 130 ASP A N 1
ATOM 881 C CA . ASP A 1 130 ? -3.349 120.974 156.029 1.00 49.60 130 ASP A CA 1
ATOM 882 C C . ASP A 1 130 ? -1.979 121.375 155.495 1.00 49.56 130 ASP A C 1
ATOM 883 O O . ASP A 1 130 ? -1.379 120.611 154.733 1.00 47.45 130 ASP A O 1
ATOM 888 N N . VAL A 1 131 ? -1.463 122.544 155.881 1.00 42.88 131 VAL A N 1
ATOM 889 C CA . VAL A 1 131 ? -0.257 123.043 155.229 1.00 42.96 131 VAL A CA 1
ATOM 890 C C . VAL A 1 131 ? 0.956 122.196 155.600 1.00 44.10 131 VAL A C 1
ATOM 891 O O . VAL A 1 131 ? 1.883 122.038 154.797 1.00 45.99 131 VAL A O 1
ATOM 895 N N . ARG A 1 132 ? 0.975 121.628 156.755 1.00 41.47 132 ARG A N 1
ATOM 896 C CA . ARG A 1 132 ? 2.073 120.808 157.108 1.00 49.53 132 ARG A CA 1
ATOM 897 C C . ARG A 1 132 ? 2.091 119.479 156.391 1.00 46.71 132 ARG A C 1
ATOM 898 O O . ARG A 1 132 ? 3.092 119.087 155.951 1.00 45.96 132 ARG A O 1
ATOM 906 N N . LEU A 1 133 ? 0.969 118.822 156.287 1.00 47.49 133 LEU A N 1
ATOM 907 C CA . LEU A 1 133 ? 0.908 117.578 155.597 1.00 48.05 133 LEU A CA 1
ATOM 908 C C . LEU A 1 133 ? 1.289 117.841 154.178 1.00 49.15 133 LEU A C 1
ATOM 909 O O . LEU A 1 133 ? 2.096 117.161 153.659 1.00 51.80 133 LEU A O 1
ATOM 914 N N . ARG A 1 134 ? 0.711 118.851 153.582 1.00 42.95 134 ARG A N 1
ATOM 915 C CA . ARG A 1 134 ? 1.019 119.218 152.242 1.00 45.48 134 ARG A CA 1
ATOM 916 C C . ARG A 1 134 ? 2.480 119.427 152.084 1.00 49.12 134 ARG A C 1
ATOM 917 O O . ARG A 1 134 ? 3.055 118.872 151.264 1.00 55.84 134 ARG A O 1
ATOM 925 N N . ALA A 1 135 ? 3.087 120.239 152.892 1.00 46.65 135 ALA A N 1
ATOM 926 C CA . ALA A 1 135 ? 4.522 120.506 152.783 1.00 51.74 135 ALA A CA 1
ATOM 927 C C . ALA A 1 135 ? 5.329 119.214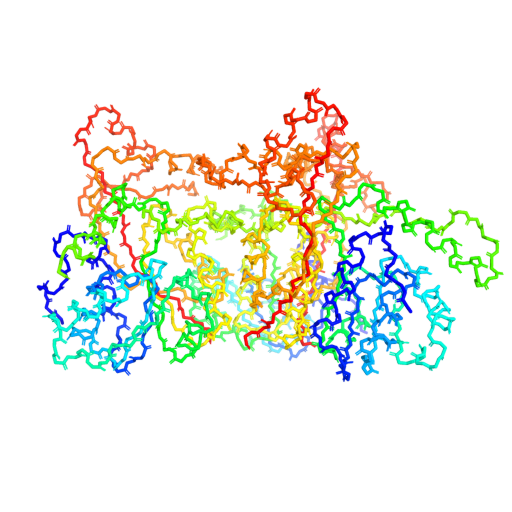 152.846 1.00 57.50 135 ALA A C 1
ATOM 928 O O . ALA A 1 135 ? 6.324 119.050 152.130 1.00 57.42 135 ALA A O 1
ATOM 930 N N . PHE A 1 136 ? 4.903 118.284 153.694 1.00 54.98 136 PHE A N 1
ATOM 931 C CA . PHE A 1 136 ? 5.644 117.047 153.887 1.00 62.57 136 PHE A CA 1
ATOM 932 C C . PHE A 1 136 ? 5.545 116.151 152.659 1.00 59.80 136 PHE A C 1
ATOM 933 O O . PHE A 1 136 ? 6.559 115.638 152.172 1.00 66.98 136 PHE A O 1
ATOM 941 N N . ARG A 1 137 ? 4.384 115.990 152.113 1.00 56.09 137 ARG A N 1
ATOM 942 C CA . ARG A 1 137 ? 4.265 115.159 150.980 1.00 54.09 137 ARG A CA 1
ATOM 943 C C . ARG A 1 137 ? 4.956 115.782 149.840 1.00 61.29 137 ARG A C 1
ATOM 944 O O . ARG A 1 137 ? 5.472 115.130 149.022 1.00 62.33 137 ARG A O 1
ATOM 952 N N . THR A 1 138 ? 4.958 117.080 149.810 1.00 59.07 138 THR A N 1
ATOM 953 C CA . THR A 1 138 ? 5.532 117.820 148.739 1.00 64.15 138 THR A CA 1
ATOM 954 C C . THR A 1 138 ? 6.975 117.515 148.634 1.00 63.27 138 THR A C 1
ATOM 955 O O . THR A 1 138 ? 7.461 117.307 147.566 1.00 64.99 138 THR A O 1
ATOM 959 N N . ALA A 1 139 ? 7.629 117.434 149.747 1.00 57.75 139 ALA A N 1
ATOM 960 C CA . ALA A 1 139 ? 9.003 117.133 149.770 1.00 62.46 139 ALA A CA 1
ATOM 961 C C . ALA A 1 139 ? 9.261 115.795 149.190 1.00 69.04 139 ALA A C 1
ATOM 962 O O . ALA A 1 139 ? 9.970 115.652 148.240 1.00 67.66 139 ALA A O 1
ATOM 964 N N . GLN A 1 140 ? 8.680 114.798 149.820 1.00 68.51 140 GLN A N 1
ATOM 965 C CA . GLN A 1 140 ? 8.830 113.429 149.440 1.00 66.82 140 GLN A CA 1
ATOM 966 C C . GLN A 1 140 ? 8.704 113.277 147.990 1.00 66.13 140 GLN A C 1
ATOM 967 O O . GLN A 1 140 ? 9.568 112.812 147.394 1.00 69.10 140 GLN A O 1
ATOM 973 N N . ALA A 1 141 ? 7.585 113.690 147.448 1.00 65.63 141 ALA A N 1
ATOM 974 C CA . ALA A 1 141 ? 7.277 113.535 146.038 1.00 65.98 141 ALA A CA 1
ATOM 975 C C . ALA A 1 141 ? 8.189 114.158 145.058 1.00 73.21 141 ALA A C 1
ATOM 976 O O . ALA A 1 141 ? 8.067 113.950 143.889 1.00 70.51 141 ALA A O 1
ATOM 978 N N . ALA A 1 142 ? 9.074 114.965 145.570 1.00 75.28 142 ALA A N 1
ATOM 979 C CA . ALA A 1 142 ? 10.039 115.603 144.780 1.00 76.17 142 ALA A CA 1
ATOM 980 C C . ALA A 1 142 ? 11.346 115.055 145.223 1.00 75.56 142 ALA A C 1
ATOM 981 O O . ALA A 1 142 ? 12.220 114.965 144.423 1.00 74.85 142 ALA A O 1
ATOM 983 N N . ALA A 1 143 ? 11.474 114.658 146.468 1.00 67.47 143 ALA A N 1
ATOM 984 C CA . ALA A 1 143 ? 12.700 114.108 146.949 1.00 70.99 143 ALA A CA 1
ATOM 985 C C . ALA A 1 143 ? 12.884 112.745 146.393 1.00 80.93 143 ALA A C 1
ATOM 986 O O . ALA A 1 143 ? 13.198 111.801 147.105 1.00 81.23 143 ALA A O 1
ATOM 988 N N . LEU A 1 144 ? 12.698 112.617 145.108 1.00 84.94 144 LEU A N 1
ATOM 989 C CA . LEU A 1 144 ? 12.814 111.356 144.467 1.00 81.92 144 LEU A CA 1
ATOM 990 C C . LEU A 1 144 ? 11.608 110.483 144.765 1.00 87.26 144 LEU A C 1
ATOM 991 O O . LEU A 1 144 ? 11.666 109.689 145.668 1.00 84.97 144 LEU A O 1
ATOM 996 N N . ALA A 1 145 ? 10.517 110.585 144.016 1.00 83.77 145 ALA A N 1
ATOM 997 C CA . ALA A 1 145 ? 10.356 111.567 142.967 1.00 87.02 145 ALA A CA 1
ATOM 998 C C . ALA A 1 145 ? 11.415 111.519 142.022 1.00 91.46 145 ALA A C 1
ATOM 999 O O . ALA A 1 145 ? 12.138 110.573 141.969 1.00 87.39 145 ALA A O 1
ATOM 1001 N N . ALA A 1 146 ? 11.581 112.615 141.331 1.00 91.65 146 ALA A N 1
ATOM 1002 C CA . ALA A 1 146 ? 12.710 112.597 140.457 1.00 89.97 146 ALA A CA 1
ATOM 1003 C C . ALA A 1 146 ? 13.876 113.284 141.156 1.00 90.14 146 ALA A C 1
ATOM 1004 O O . ALA A 1 146 ? 14.893 112.670 141.450 1.00 92.00 146 ALA A O 1
ATOM 1006 N N . HIS A 1 158 ? 10.489 114.019 157.993 1.00 91.57 158 HIS A N 1
ATOM 1007 C CA . HIS A 1 158 ? 9.204 114.192 158.646 1.00 91.86 158 HIS A CA 1
ATOM 1008 C C . HIS A 1 158 ? 9.214 115.380 159.550 1.00 92.89 158 HIS A C 1
ATOM 1009 O O . HIS A 1 158 ? 8.369 115.510 160.419 1.00 87.58 158 HIS A O 1
ATOM 1016 N N . TYR A 1 159 ? 10.208 116.218 159.351 1.00 94.27 159 TYR A N 1
ATOM 1017 C CA . TYR A 1 159 ? 10.441 117.387 160.124 1.00 88.32 159 TYR A CA 1
ATOM 1018 C C . TYR A 1 159 ? 11.460 118.117 159.300 1.00 92.56 159 TYR A C 1
ATOM 1019 O O . TYR A 1 159 ? 11.991 117.571 158.332 1.00 93.47 159 TYR A O 1
ATOM 1028 N N . TYR A 1 160 ? 11.748 119.348 159.657 1.00 89.08 160 TYR A N 1
ATOM 1029 C CA . TYR A 1 160 ? 11.159 120.016 160.809 1.00 85.59 160 TYR A CA 1
ATOM 1030 C C . TYR A 1 160 ? 12.222 119.943 161.832 1.00 89.83 160 TYR A C 1
ATOM 1031 O O . TYR A 1 160 ? 13.377 119.807 161.510 1.00 91.98 160 TYR A O 1
ATOM 1040 N N . PRO A 1 161 ? 11.871 120.039 163.074 1.00 89.93 161 PRO A N 1
ATOM 1041 C CA . PRO A 1 161 ? 10.531 120.263 163.623 1.00 86.85 161 PRO A CA 1
ATOM 1042 C C . PRO A 1 161 ? 10.155 121.738 163.670 1.00 80.10 161 PRO A C 1
ATOM 1043 O O . PRO A 1 161 ? 10.928 122.568 164.149 1.00 77.75 161 PRO A O 1
ATOM 1047 N N . TRP A 1 162 ? 8.965 122.047 163.172 1.00 72.45 162 TRP A N 1
ATOM 1048 C CA . TRP A 1 162 ? 8.469 123.386 163.154 1.00 72.05 162 TRP A CA 1
ATOM 1049 C C . TRP A 1 162 ? 8.416 123.849 164.601 1.00 65.11 162 TRP A C 1
ATOM 1050 O O . TRP A 1 162 ? 7.520 123.541 165.330 1.00 55.39 162 TRP A O 1
ATOM 1061 N N . ALA A 1 163 ? 9.406 124.601 164.990 1.00 65.85 163 ALA A N 1
ATOM 1062 C CA . ALA A 1 163 ? 9.493 125.082 166.339 1.00 61.38 163 ALA A CA 1
ATOM 1063 C C . ALA A 1 163 ? 8.384 125.934 166.839 1.00 56.33 163 ALA A C 1
ATOM 1064 O O . ALA A 1 163 ? 7.550 126.327 166.151 1.00 60.79 163 ALA A O 1
ATOM 1066 N N . GLU A 1 164 ? 8.435 126.234 168.082 1.00 58.32 164 GLU A N 1
ATOM 1067 C CA . GLU A 1 164 ? 7.433 127.005 168.738 1.00 56.77 164 GLU A CA 1
ATOM 1068 C C . GLU A 1 164 ? 7.619 128.513 168.823 1.00 56.75 164 GLU A C 1
ATOM 1069 O O . GLU A 1 164 ? 6.688 129.242 168.527 1.00 56.16 164 GLU A O 1
ATOM 1075 N N . PHE A 1 165 ? 8.809 128.949 169.227 1.00 58.35 165 PHE A N 1
ATOM 1076 C CA . PHE A 1 165 ? 9.093 130.368 169.368 1.00 48.44 165 PHE A CA 1
ATOM 1077 C C . PHE A 1 165 ? 8.031 130.942 170.290 1.00 48.02 165 PHE A C 1
ATOM 1078 O O . PHE A 1 165 ? 7.417 131.965 169.988 1.00 44.54 165 PHE A O 1
ATOM 1086 N N . ASP A 1 166 ? 7.798 130.261 171.407 1.00 44.56 166 ASP A N 1
ATOM 1087 C CA . ASP A 1 166 ? 6.773 130.667 172.367 1.00 44.37 166 ASP A CA 1
ATOM 1088 C C . ASP A 1 166 ? 7.102 131.895 173.214 1.00 42.57 166 ASP A C 1
ATOM 1089 O O . ASP A 1 166 ? 6.196 132.558 173.719 1.00 41.94 166 ASP A O 1
ATOM 1094 N N . SER A 1 167 ? 8.384 132.199 173.378 1.00 41.32 167 SER A N 1
ATOM 1095 C CA . SER A 1 167 ? 8.764 133.333 174.180 1.00 47.63 167 SER A CA 1
ATOM 1096 C C . SER A 1 167 ? 8.350 134.692 173.632 1.00 45.63 167 SER A C 1
ATOM 1097 O O . SER A 1 167 ? 8.094 135.571 174.370 1.00 44.57 167 SER A O 1
ATOM 1100 N N . TYR A 1 168 ? 8.361 134.828 172.311 1.00 39.19 168 TYR A N 1
ATOM 1101 C CA . TYR A 1 168 ? 8.047 136.093 171.649 1.00 33.90 168 TYR A CA 1
ATOM 1102 C C . TYR A 1 168 ? 6.699 136.709 172.009 1.00 34.54 168 TYR A C 1
ATOM 1103 O O . TYR A 1 168 ? 5.672 136.030 171.999 1.00 35.69 168 TYR A O 1
ATOM 1112 N N . PRO A 1 169 ? 6.710 138.004 172.317 1.00 40.75 169 PRO A N 1
ATOM 1113 C CA . PRO A 1 169 ? 5.463 138.714 172.648 1.00 38.46 169 PRO A CA 1
ATOM 1114 C C . PRO A 1 169 ? 4.352 138.507 171.643 1.00 39.62 169 PRO A C 1
ATOM 1115 O O . PRO A 1 169 ? 3.192 138.295 172.033 1.00 35.60 169 PRO A O 1
ATOM 1119 N N . PHE A 1 170 ? 4.671 138.534 170.352 1.00 37.15 170 PHE A N 1
ATOM 1120 C CA . PHE A 1 170 ? 3.605 138.376 169.383 1.00 37.12 170 PHE A CA 1
ATOM 1121 C C . PHE A 1 170 ? 3.212 136.921 169.159 1.00 39.14 170 PHE A C 1
ATOM 1122 O O . PHE A 1 170 ? 2.333 136.659 168.331 1.00 39.14 170 PHE A O 1
ATOM 1130 N N . ASN A 1 171 ? 3.775 135.970 169.909 1.00 36.93 171 ASN A N 1
ATOM 1131 C CA . ASN A 1 171 ? 3.117 134.673 169.896 1.00 37.98 171 ASN A CA 1
ATOM 1132 C C . ASN A 1 171 ? 1.799 134.697 170.648 1.00 39.87 171 ASN A C 1
ATOM 1133 O O . ASN A 1 171 ? 1.032 133.736 170.544 1.00 39.12 171 ASN A O 1
ATOM 1138 N N . SER A 1 172 ? 1.501 135.773 171.380 1.00 39.24 172 SER A N 1
ATOM 1139 C CA . SER A 1 172 ? 0.188 135.887 172.001 1.00 40.24 172 SER A CA 1
ATOM 1140 C C . SER A 1 172 ? -0.912 135.926 170.950 1.00 41.73 172 SER A C 1
ATOM 1141 O O . SER A 1 172 ? -2.055 135.544 171.220 1.00 41.76 172 SER A O 1
ATOM 1144 N N . VAL A 1 173 ? -0.585 136.365 169.744 1.00 36.68 173 VAL A N 1
ATOM 1145 C CA . VAL A 1 173 ? -1.526 136.339 168.637 1.00 39.37 173 VAL A CA 1
ATOM 1146 C C . VAL A 1 173 ? -1.043 135.409 167.521 1.00 41.01 173 VAL A C 1
ATOM 1147 O O . VAL A 1 173 ? -1.445 135.548 166.375 1.00 41.83 173 VAL A O 1
ATOM 1151 N N . GLY A 1 174 ? -0.174 134.463 167.861 1.00 40.75 174 GLY A N 1
ATOM 1152 C CA . GLY A 1 174 ? 0.179 133.372 166.968 1.00 41.10 174 GLY A CA 1
ATOM 1153 C C . GLY A 1 174 ? 1.268 133.670 165.962 1.00 41.73 174 GLY A C 1
ATOM 1154 O O . GLY A 1 174 ? 1.398 132.937 164.972 1.00 37.87 174 GLY A O 1
ATOM 1155 N N . LEU A 1 175 ? 2.064 134.713 166.184 1.00 35.16 175 LEU A N 1
ATOM 1156 C CA . LEU A 1 175 ? 3.017 135.176 165.187 1.00 35.86 175 LEU A CA 1
ATOM 1157 C C . LEU A 1 175 ? 4.450 135.116 165.685 1.00 35.16 175 LEU A C 1
ATOM 1158 O O . LEU A 1 175 ? 5.295 135.875 165.196 1.00 33.09 175 LEU A O 1
ATOM 1163 N N . GLY A 1 176 ? 4.737 134.227 166.647 1.00 37.23 176 GLY A N 1
ATOM 1164 C CA . GLY A 1 176 ? 6.054 134.214 167.264 1.00 32.82 176 GLY A CA 1
ATOM 1165 C C . GLY A 1 176 ? 7.173 133.993 166.267 1.00 35.48 176 GLY A C 1
ATOM 1166 O O . GLY A 1 176 ? 8.201 134.676 166.304 1.00 36.91 176 GLY A O 1
ATOM 1167 N N . LEU A 1 177 ? 6.982 133.045 165.346 1.00 37.04 177 LEU A N 1
ATOM 1168 C CA . LEU A 1 177 ? 8.012 132.765 164.346 1.00 36.86 177 LEU A CA 1
ATOM 1169 C C . LEU A 1 177 ? 8.320 133.995 163.497 1.00 32.14 177 LEU A C 1
ATOM 1170 O O . LEU A 1 177 ? 9.492 134.300 163.223 1.00 30.16 177 LEU A O 1
ATOM 1175 N N . ASN A 1 178 ? 7.280 134.699 163.046 1.00 33.19 178 ASN A N 1
ATOM 1176 C CA . ASN A 1 178 ? 7.497 135.914 162.263 1.00 35.93 178 ASN A CA 1
ATOM 1177 C C . ASN A 1 178 ? 8.221 136.985 163.079 1.00 36.66 178 ASN A C 1
ATOM 1178 O O . ASN A 1 178 ? 9.064 137.714 162.540 1.00 35.65 178 ASN A O 1
ATOM 1183 N N . GLU A 1 179 ? 7.921 137.096 164.382 1.00 33.62 179 GLU A N 1
ATOM 1184 C CA . GLU A 1 179 ? 8.668 138.063 165.188 1.00 33.18 179 GLU A CA 1
ATOM 1185 C C . GLU A 1 179 ? 10.134 137.663 165.285 1.00 33.53 179 GLU A C 1
ATOM 1186 O O . GLU A 1 179 ? 11.024 138.511 165.130 1.00 37.14 179 GLU A O 1
ATOM 1192 N N . ALA A 1 180 ? 10.402 136.367 165.489 1.00 35.11 180 ALA A N 1
ATOM 1193 C CA . ALA A 1 180 ? 11.780 135.879 165.585 1.00 32.99 180 ALA A CA 1
ATOM 1194 C C . ALA A 1 180 ? 12.582 136.206 164.330 1.00 35.91 180 ALA A C 1
ATOM 1195 O O . ALA A 1 180 ? 13.774 136.542 164.416 1.00 33.87 180 ALA A O 1
ATOM 1197 N N . LEU A 1 181 ? 11.949 136.116 163.151 1.00 34.23 181 LEU A N 1
ATOM 1198 C CA . LEU A 1 181 ? 12.634 136.496 161.918 1.00 36.04 181 LEU A CA 1
ATOM 1199 C C . LEU A 1 181 ? 12.971 137.991 161.910 1.00 32.32 181 LEU A C 1
ATOM 1200 O O . LEU A 1 181 ? 14.100 138.380 161.583 1.00 38.52 181 LEU A O 1
ATOM 1205 N N . LEU A 1 182 ? 12.007 138.847 162.268 1.00 33.26 182 LEU A N 1
ATOM 1206 C CA . LEU A 1 182 ? 12.268 140.295 162.295 1.00 34.09 182 LEU A CA 1
ATOM 1207 C C . LEU A 1 182 ? 13.412 140.669 163.245 1.00 35.49 182 LEU A C 1
ATOM 1208 O O . LEU A 1 182 ? 14.221 141.557 162.926 1.00 35.19 182 LEU A O 1
ATOM 1213 N N . ARG A 1 183 ? 13.475 140.039 164.431 1.00 32.64 183 ARG A N 1
ATOM 1214 C CA . ARG A 1 183 ? 14.634 140.205 165.311 1.00 37.02 183 ARG A CA 1
ATOM 1215 C C . ARG A 1 183 ? 15.942 139.884 164.599 1.00 36.91 183 ARG A C 1
ATOM 1216 O O . ARG A 1 183 ? 16.959 140.547 164.832 1.00 37.65 183 ARG A O 1
ATOM 1224 N N . ARG A 1 184 ? 15.953 138.838 163.762 1.00 32.59 184 ARG A N 1
ATOM 1225 C CA . ARG A 1 184 ? 17.172 138.481 163.040 1.00 32.91 184 ARG A CA 1
ATOM 1226 C C . ARG A 1 184 ? 17.426 139.416 161.857 1.00 32.01 184 ARG A C 1
ATOM 1227 O O . ARG A 1 184 ? 18.559 139.859 161.648 1.00 36.04 184 ARG A O 1
ATOM 1235 N N . THR A 1 185 ? 16.448 139.716 161.068 1.00 30.88 185 THR A N 1
ATOM 1236 C CA . THR A 1 185 ? 16.630 140.597 159.938 1.00 34.60 185 THR A CA 1
ATOM 1237 C C . THR A 1 185 ? 17.192 141.968 160.294 1.00 38.96 185 THR A C 1
ATOM 1238 O O . THR A 1 185 ? 18.037 142.445 159.641 1.00 37.80 185 THR A O 1
ATOM 1242 N N . ARG A 1 186 ? 16.697 142.544 161.366 1.00 37.68 186 ARG A N 1
ATOM 1243 C CA . ARG A 1 186 ? 17.117 143.814 161.844 1.00 42.53 186 ARG A CA 1
ATOM 1244 C C . ARG A 1 186 ? 18.570 143.810 162.225 1.00 39.42 186 ARG A C 1
ATOM 1245 O O . ARG A 1 186 ? 19.242 144.736 162.022 1.00 37.71 186 ARG A O 1
ATOM 1253 N N . ALA A 1 187 ? 19.008 142.731 162.794 1.00 39.20 187 ALA A N 1
ATOM 1254 C CA . ALA A 1 187 ? 20.352 142.606 163.200 1.00 41.61 187 ALA A CA 1
ATOM 1255 C C . ALA A 1 187 ? 21.322 142.295 162.091 1.00 41.26 187 ALA A C 1
ATOM 1256 O O . ALA A 1 187 ? 22.357 142.816 162.040 1.00 45.63 187 ALA A O 1
ATOM 1258 N N . THR A 1 188 ? 20.958 141.443 161.196 1.00 40.61 188 THR A N 1
ATOM 1259 C CA . THR A 1 188 ? 21.882 140.987 160.169 1.00 37.53 188 THR A CA 1
ATOM 1260 C C . THR A 1 188 ? 21.857 141.877 158.925 1.00 41.12 188 THR A C 1
ATOM 1261 O O . THR A 1 188 ? 22.908 142.115 158.320 1.00 41.78 188 THR A O 1
ATOM 1265 N N . ALA A 1 189 ? 20.690 142.402 158.546 1.00 38.90 189 ALA A N 1
ATOM 1266 C CA . ALA A 1 189 ? 20.531 143.217 157.335 1.00 39.74 189 ALA A CA 1
ATOM 1267 C C . ALA A 1 189 ? 19.717 144.459 157.679 1.00 40.19 189 ALA A C 1
ATOM 1268 O O . ALA A 1 189 ? 18.541 144.575 157.310 1.00 37.15 189 ALA A O 1
ATOM 1270 N N . PRO A 1 190 ? 20.311 145.406 158.414 1.00 41.67 190 PRO A N 1
ATOM 1271 C CA . PRO A 1 190 ? 19.507 146.496 158.975 1.00 39.80 190 PRO A CA 1
ATOM 1272 C C . PRO A 1 190 ? 18.887 147.415 157.931 1.00 41.37 190 PRO A C 1
ATOM 1273 O O . PRO A 1 190 ? 17.888 148.068 158.238 1.00 38.25 190 PRO A O 1
ATOM 1277 N N . ALA A 1 191 ? 19.392 147.461 156.701 1.00 42.20 191 ALA A N 1
ATOM 1278 C CA . ALA A 1 191 ? 18.797 148.322 155.684 1.00 41.88 191 ALA A CA 1
ATOM 1279 C C . ALA A 1 191 ? 17.838 147.580 154.752 1.00 45.06 191 ALA A C 1
ATOM 1280 O O . ALA A 1 191 ? 17.311 148.191 153.815 1.00 42.04 191 ALA A O 1
ATOM 1282 N N . ALA A 1 192 ? 17.580 146.294 154.995 1.00 40.05 192 ALA A N 1
ATOM 1283 C CA . ALA A 1 192 ? 16.806 145.475 154.069 1.00 40.24 192 ALA A CA 1
ATOM 1284 C C . ALA A 1 192 ? 15.314 145.557 154.357 1.00 39.50 192 ALA A C 1
ATOM 1285 O O . ALA A 1 192 ? 14.894 145.543 155.518 1.00 39.81 192 ALA A O 1
ATOM 1287 N N . ASP A 1 193 ? 14.512 145.624 153.291 1.00 37.66 193 ASP A N 1
ATOM 1288 C CA . ASP A 1 193 ? 13.079 145.380 153.418 1.00 35.49 193 ASP A CA 1
ATOM 1289 C C . ASP A 1 193 ? 12.823 143.938 153.867 1.00 37.75 193 ASP A C 1
ATOM 1290 O O . ASP A 1 193 ? 13.641 143.040 153.640 1.00 36.63 193 ASP A O 1
ATOM 1295 N N . VAL A 1 194 ? 11.678 143.718 154.521 1.00 36.32 194 VAL A N 1
ATOM 1296 C CA . VAL A 1 194 ? 11.215 142.374 154.888 1.00 34.89 194 VAL A CA 1
ATOM 1297 C C . VAL A 1 194 ? 9.756 142.286 154.478 1.00 35.73 194 VAL A C 1
ATOM 1298 O O . VAL A 1 194 ? 8.943 143.116 154.894 1.00 38.64 194 VAL A O 1
ATOM 1302 N N . VAL A 1 195 ? 9.431 141.324 153.619 1.00 38.14 195 VAL A N 1
ATOM 1303 C CA . VAL A 1 195 ? 8.104 141.212 153.034 1.00 33.67 195 VAL A CA 1
ATOM 1304 C C . VAL A 1 195 ? 7.543 139.855 153.436 1.00 37.45 195 VAL A C 1
ATOM 1305 O O . VAL A 1 195 ? 8.123 138.815 153.097 1.00 38.68 195 VAL A O 1
ATOM 1309 N N . LEU A 1 196 ? 6.411 139.856 154.139 1.00 32.23 196 LEU A N 1
ATOM 1310 C CA . LEU A 1 196 ? 5.906 138.632 154.742 1.00 35.35 196 LEU A CA 1
ATOM 1311 C C . LEU A 1 196 ? 4.409 138.503 154.502 1.00 35.99 196 LEU A C 1
ATOM 1312 O O . LEU A 1 196 ? 3.698 139.503 154.414 1.00 37.67 196 LEU A O 1
ATOM 1317 N N . ASN A 1 197 ? 3.939 137.250 154.420 1.00 34.50 197 ASN A N 1
ATOM 1318 C CA . ASN A 1 197 ? 2.533 136.927 154.192 1.00 34.91 197 ASN A CA 1
ATOM 1319 C C . ASN A 1 197 ? 1.859 136.606 155.523 1.00 37.47 197 ASN A C 1
ATOM 1320 O O . ASN A 1 197 ? 2.449 135.943 156.377 1.00 37.58 197 ASN A O 1
ATOM 1325 N N . PHE A 1 198 ? 0.606 137.035 155.675 1.00 38.45 198 PHE A N 1
ATOM 1326 C CA . PHE A 1 198 ? -0.100 136.934 156.944 1.00 37.75 198 PHE A CA 1
ATOM 1327 C C . PHE A 1 198 ? -1.571 136.609 156.742 1.00 37.02 198 PHE A C 1
ATOM 1328 O O . PHE A 1 198 ? -2.243 137.226 155.911 1.00 36.87 198 PHE A O 1
ATOM 1336 N N . GLY A 1 199 ? -2.077 135.657 157.519 1.00 34.40 199 GLY A N 1
ATOM 1337 C CA . GLY A 1 199 ? -3.499 135.647 157.798 1.00 38.18 199 GLY A CA 1
ATOM 1338 C C . GLY A 1 199 ? -3.849 136.839 158.677 1.00 38.63 199 GLY A C 1
ATOM 1339 O O . GLY A 1 199 ? -3.119 137.185 159.607 1.00 35.62 199 GLY A O 1
ATOM 1340 N N . ALA A 1 200 ? -4.970 137.490 158.369 1.00 36.03 200 ALA A N 1
ATOM 1341 C CA . ALA A 1 200 ? -5.273 138.783 158.972 1.00 39.61 200 ALA A CA 1
ATOM 1342 C C . ALA A 1 200 ? -6.473 138.741 159.913 1.00 42.91 200 ALA A C 1
ATOM 1343 O O . ALA A 1 200 ? -7.080 139.787 160.174 1.00 40.80 200 ALA A O 1
ATOM 1345 N N . ARG A 1 201 ? -6.809 137.560 160.450 1.00 39.46 201 ARG A N 1
ATOM 1346 C CA . ARG A 1 201 ? -7.920 137.454 161.393 1.00 38.78 201 ARG A CA 1
ATOM 1347 C C . ARG A 1 201 ? -7.709 138.319 162.632 1.00 43.11 201 ARG A C 1
ATOM 1348 O O . ARG A 1 201 ? -8.685 138.762 163.242 1.00 41.66 201 ARG A O 1
ATOM 1356 N N . VAL A 1 202 ? -6.454 138.547 163.037 1.00 41.89 202 VAL A N 1
ATOM 1357 C CA . VAL A 1 202 ? -6.183 139.375 164.214 1.00 37.26 202 VAL A CA 1
ATOM 1358 C C . VAL A 1 202 ? -6.237 140.862 163.898 1.00 44.81 202 VAL A C 1
ATOM 1359 O O . VAL A 1 202 ? -6.064 141.684 164.810 1.00 43.63 202 VAL A O 1
ATOM 1363 N N . GLY A 1 203 ? -6.471 141.238 162.638 1.00 40.62 203 GLY A N 1
ATOM 1364 C CA . GLY A 1 203 ? -6.612 142.632 162.268 1.00 41.64 203 GLY A CA 1
ATOM 1365 C C . GLY A 1 203 ? -5.282 143.293 161.947 1.00 38.68 203 GLY A C 1
ATOM 1366 O O . GLY A 1 203 ? -4.222 142.877 162.401 1.00 40.68 203 GLY A O 1
ATOM 1367 N N . SER A 1 204 ? -5.360 144.363 161.145 1.00 39.12 204 SER A N 1
ATOM 1368 C CA . SER A 1 204 ? -4.170 145.041 160.636 1.00 38.74 204 SER A CA 1
ATOM 1369 C C . SER A 1 204 ? -3.459 145.897 161.678 1.00 39.98 204 SER A C 1
ATOM 1370 O O . SER A 1 204 ? -2.257 146.143 161.537 1.00 40.35 204 SER A O 1
ATOM 1373 N N . ALA A 1 205 ? -4.158 146.395 162.700 1.00 39.67 205 ALA A N 1
ATOM 1374 C CA . ALA A 1 205 ? -3.448 147.091 163.770 1.00 40.07 205 ALA A CA 1
ATOM 1375 C C . ALA A 1 205 ? -2.445 146.159 164.449 1.00 36.08 205 ALA A C 1
ATOM 1376 O O . ALA A 1 205 ? -1.266 146.496 164.601 1.00 36.95 205 ALA A O 1
ATOM 1378 N N . VAL A 1 206 ? -2.891 144.963 164.834 1.00 38.09 206 VAL A N 1
ATOM 1379 C CA . VAL A 1 206 ? -1.984 143.975 165.422 1.00 32.98 206 VAL A CA 1
ATOM 1380 C C . VAL A 1 206 ? -0.852 143.633 164.453 1.00 37.28 206 VAL A C 1
ATOM 1381 O O . VAL A 1 206 ? 0.334 143.666 164.817 1.00 34.37 206 VAL A O 1
ATOM 1385 N N . LEU A 1 207 ? -1.201 143.307 163.198 1.00 36.97 207 LEU A N 1
ATOM 1386 C CA . LEU A 1 207 ? -0.184 142.974 162.197 1.00 38.96 207 LEU A CA 1
ATOM 1387 C C . LEU A 1 207 ? 0.831 144.096 162.036 1.00 36.01 207 LEU A C 1
ATOM 1388 O O . LEU A 1 207 ? 2.041 143.844 161.945 1.00 33.27 207 LEU A O 1
ATOM 1393 N N . PHE A 1 208 ? 0.358 145.344 161.976 1.00 37.03 208 PHE A N 1
ATOM 1394 C CA . PHE A 1 208 ? 1.273 146.479 161.868 1.00 35.77 208 PHE A CA 1
ATOM 1395 C C . PHE A 1 208 ? 2.120 146.629 163.128 1.00 35.51 208 PHE A C 1
ATOM 1396 O O . PHE A 1 208 ? 3.297 147.007 163.048 1.00 32.11 208 PHE A O 1
ATOM 1404 N N . GLU A 1 209 ? 1.537 146.348 164.303 1.00 34.53 209 GLU A N 1
ATOM 1405 C CA . GLU A 1 209 ? 2.294 146.445 165.552 1.00 35.72 209 GLU A CA 1
ATOM 1406 C C . GLU A 1 209 ? 3.479 145.483 165.567 1.00 38.55 209 GLU A C 1
ATOM 1407 O O . GLU A 1 209 ? 4.573 145.846 166.022 1.00 34.18 209 GLU A O 1
ATOM 1413 N N . LEU A 1 210 ? 3.287 144.259 165.053 1.00 38.12 210 LEU A N 1
ATOM 1414 C CA . LEU A 1 210 ? 4.399 143.309 164.943 1.00 34.27 210 LEU A CA 1
ATOM 1415 C C . LEU A 1 210 ? 5.625 143.951 164.309 1.00 36.80 210 LEU A C 1
ATOM 1416 O O . LEU A 1 210 ? 6.761 143.718 164.747 1.00 33.42 210 LEU A O 1
ATOM 1421 N N . PHE A 1 211 ? 5.417 144.751 163.256 1.00 30.56 211 PHE A N 1
ATOM 1422 C CA . PHE A 1 211 ? 6.548 145.397 162.605 1.00 34.54 211 PHE A CA 1
ATOM 1423 C C . PHE A 1 211 ? 7.060 146.585 163.415 1.00 31.13 211 PHE A C 1
ATOM 1424 O O . PHE A 1 211 ? 8.275 146.749 163.558 1.00 36.45 211 PHE A O 1
ATOM 1432 N N . GLU A 1 212 ? 6.154 147.442 163.913 1.00 33.72 212 GLU A N 1
ATOM 1433 C CA . GLU A 1 212 ? 6.577 148.642 164.649 1.00 36.70 212 GLU A CA 1
ATOM 1434 C C . GLU A 1 212 ? 7.329 148.278 165.923 1.00 37.07 212 GLU A C 1
ATOM 1435 O O . GLU A 1 212 ? 8.270 148.979 166.327 1.00 33.38 212 GLU A O 1
ATOM 1441 N N . ALA A 1 213 ? 6.913 147.196 166.586 1.00 36.28 213 ALA A N 1
ATOM 1442 C CA . ALA A 1 213 ? 7.602 146.766 167.799 1.00 34.87 213 ALA A CA 1
ATOM 1443 C C . ALA A 1 213 ? 9.042 146.401 167.520 1.00 35.24 213 ALA A C 1
ATOM 1444 O O . ALA A 1 213 ? 9.856 146.408 168.443 1.00 36.72 213 ALA A O 1
ATOM 1446 N N . ASN A 1 214 ? 9.380 146.117 166.262 1.00 32.72 214 ASN A N 1
ATOM 1447 C CA . ASN A 1 214 ? 10.654 145.495 165.935 1.00 36.69 214 ASN A CA 1
ATOM 1448 C C . ASN A 1 214 ? 11.460 146.295 164.913 1.00 38.92 214 ASN A C 1
ATOM 1449 O O . ASN A 1 214 ? 12.318 145.743 164.209 1.00 31.66 214 ASN A O 1
ATOM 1454 N N . GLY A 1 215 ? 11.218 147.605 164.850 1.00 34.51 215 GLY A N 1
ATOM 1455 C CA . GLY A 1 215 ? 12.068 148.496 164.083 1.00 36.73 215 GLY A CA 1
ATOM 1456 C C . GLY A 1 215 ? 11.635 148.750 162.658 1.00 37.74 215 GLY A C 1
ATOM 1457 O O . GLY A 1 215 ? 12.433 149.274 161.871 1.00 40.08 215 GLY A O 1
ATOM 1458 N N . TYR A 1 216 ? 10.395 148.433 162.299 1.00 31.02 216 TYR A N 1
ATOM 1459 C CA . TYR A 1 216 ? 9.988 148.471 160.900 1.00 34.96 216 TYR A CA 1
ATOM 1460 C C . TYR A 1 216 ? 8.715 149.280 160.735 1.00 37.55 216 TYR A C 1
ATOM 1461 O O . TYR A 1 216 ? 7.793 149.178 161.550 1.00 38.19 216 TYR A O 1
ATOM 1470 N N . VAL A 1 217 ? 8.651 150.049 159.654 1.00 38.60 217 VAL A N 1
ATOM 1471 C CA . VAL A 1 217 ? 7.430 150.738 159.255 1.00 34.13 217 VAL A CA 1
ATOM 1472 C C . VAL A 1 217 ? 6.666 149.819 158.304 1.00 36.99 217 VAL A C 1
ATOM 1473 O O . VAL A 1 217 ? 7.181 149.507 157.216 1.00 37.11 217 VAL A O 1
ATOM 1477 N N . PRO A 1 218 ? 5.473 149.350 158.667 1.00 35.72 218 PRO A N 1
ATOM 1478 C CA . PRO A 1 218 ? 4.732 148.432 157.790 1.00 37.51 218 PRO A CA 1
ATOM 1479 C C . PRO A 1 218 ? 3.975 149.143 156.675 1.00 38.76 218 PRO A C 1
ATOM 1480 O O . PRO A 1 218 ? 3.376 150.204 156.875 1.00 36.62 218 PRO A O 1
ATOM 1484 N N . GLU A 1 219 ? 3.982 148.523 155.495 1.00 37.29 219 GLU A N 1
ATOM 1485 C CA . GLU A 1 219 ? 3.105 148.893 154.384 1.00 37.64 219 GLU A CA 1
ATOM 1486 C C . GLU A 1 219 ? 2.386 147.637 153.910 1.00 38.42 219 GLU A C 1
ATOM 1487 O O . GLU A 1 219 ? 3.035 146.634 153.601 1.00 36.87 219 GLU A O 1
ATOM 1493 N N . LYS A 1 220 ? 1.056 147.675 153.860 1.00 38.56 220 LYS A N 1
ATOM 1494 C CA . LYS A 1 220 ? 0.311 146.534 153.334 1.00 43.71 220 LYS A CA 1
ATOM 1495 C C . LYS A 1 220 ? 0.308 146.632 151.811 1.00 38.72 220 LYS A C 1
ATOM 1496 O O . LYS A 1 220 ? -0.272 147.560 151.236 1.00 41.18 220 LYS A O 1
ATOM 1502 N N . LEU A 1 221 ? 0.985 145.693 151.160 1.00 40.93 221 LEU A N 1
ATOM 1503 C CA . LEU A 1 221 ? 1.103 145.731 149.709 1.00 41.17 221 LEU A CA 1
ATOM 1504 C C . LEU A 1 221 ? -0.130 145.174 149.010 1.00 40.09 221 LEU A C 1
ATOM 1505 O O . LEU A 1 221 ? -0.465 145.622 147.908 1.00 45.12 221 LEU A O 1
ATOM 1510 N N . HIS A 1 222 ? -0.820 144.213 149.615 1.00 39.12 222 HIS A N 1
ATOM 1511 C CA . HIS A 1 222 ? -1.858 143.497 148.884 1.00 37.84 222 HIS A CA 1
ATOM 1512 C C . HIS A 1 222 ? -2.654 142.670 149.875 1.00 42.11 222 HIS A C 1
ATOM 1513 O O . HIS A 1 222 ? -2.104 142.214 150.880 1.00 40.79 222 HIS A O 1
ATOM 1520 N N . SER A 1 223 ? -3.936 142.452 149.576 1.00 37.98 223 SER A N 1
ATOM 1521 C CA . SER A 1 223 ? -4.749 141.565 150.399 1.00 39.90 223 SER A CA 1
ATOM 1522 C C . SER A 1 223 ? -5.882 140.938 149.591 1.00 40.12 223 SER A C 1
ATOM 1523 O O . SER A 1 223 ? -6.348 141.503 148.597 1.00 46.20 223 SER A O 1
ATOM 1526 N N . GLN A 1 224 ? -6.335 139.768 150.045 1.00 39.76 224 GLN A N 1
ATOM 1527 C CA . GLN A 1 224 ? -7.416 139.024 149.415 1.00 42.10 224 GLN A CA 1
ATOM 1528 C C . GLN A 1 224 ? -8.308 138.411 150.482 1.00 41.23 224 GLN A C 1
ATOM 1529 O O . GLN A 1 224 ? -7.838 137.997 151.544 1.00 48.09 224 GLN A O 1
ATOM 1535 N N . ILE A 1 225 ? -9.596 138.329 150.178 1.00 43.03 225 ILE A N 1
ATOM 1536 C CA . ILE A 1 225 ? -10.514 137.484 150.938 1.00 44.52 225 ILE A CA 1
ATOM 1537 C C . ILE A 1 225 ? -10.349 136.038 150.480 1.00 48.64 225 ILE A C 1
ATOM 1538 O O . ILE A 1 225 ? -10.479 135.740 149.290 1.00 49.53 225 ILE A O 1
ATOM 1543 N N . VAL A 1 226 ? -10.059 135.126 151.408 1.00 48.13 226 VAL A N 1
ATOM 1544 C CA . VAL A 1 226 ? -9.890 133.727 151.016 1.00 47.96 226 VAL A CA 1
ATOM 1545 C C . VAL A 1 226 ? -10.877 132.864 151.781 1.00 52.90 226 VAL A C 1
ATOM 1546 O O . VAL A 1 226 ? -11.265 133.172 152.916 1.00 50.78 226 VAL A O 1
ATOM 1550 N N . LEU A 1 227 ? -11.286 131.773 151.141 1.00 41.67 227 LEU A N 1
ATOM 1551 C CA . LEU A 1 227 ? -12.181 130.818 151.772 1.00 50.01 227 LEU A CA 1
ATOM 1552 C C . LEU A 1 227 ? -11.414 129.950 152.758 1.00 48.29 227 LEU A C 1
ATOM 1553 O O . LEU A 1 227 ? -10.390 129.356 152.427 1.00 50.06 227 LEU A O 1
ATOM 1558 N N . GLN A 1 228 ? -11.881 129.780 153.940 1.00 50.64 228 GLN A N 1
ATOM 1559 C CA . GLN A 1 228 ? -11.236 128.919 154.865 1.00 52.56 228 GLN A CA 1
ATOM 1560 C C . GLN A 1 228 ? -11.750 127.508 154.652 1.00 53.48 228 GLN A C 1
ATOM 1561 O O . GLN A 1 228 ? -12.879 127.323 154.438 1.00 52.78 228 GLN A O 1
ATOM 1567 N N . HIS A 1 229 ? -10.891 126.526 154.703 1.00 55.42 229 HIS A N 1
ATOM 1568 C CA . HIS A 1 229 ? -11.281 125.154 154.522 1.00 60.43 229 HIS A CA 1
ATOM 1569 C C . HIS A 1 229 ? -12.307 124.760 155.535 1.00 58.48 229 HIS A C 1
ATOM 1570 O O . HIS A 1 229 ? -12.281 125.197 156.629 1.00 57.50 229 HIS A O 1
ATOM 1577 N N . ALA A 1 230 ? -13.221 123.919 155.134 1.00 53.56 230 ALA A N 1
ATOM 1578 C CA . ALA A 1 230 ? -14.252 123.471 156.010 1.00 61.80 230 ALA A CA 1
ATOM 1579 C C . ALA A 1 230 ? -13.650 122.640 157.069 1.00 55.70 230 ALA A C 1
ATOM 1580 O O . ALA A 1 230 ? -12.782 121.919 156.854 1.00 57.34 230 ALA A O 1
ATOM 1582 N N . GLY A 1 231 ? -14.159 122.763 158.238 1.00 55.59 231 GLY A N 1
ATOM 1583 C CA . GLY A 1 231 ? -13.581 122.054 159.361 1.00 62.78 231 GLY A CA 1
ATOM 1584 C C . GLY A 1 231 ? -12.358 122.703 159.966 1.00 62.53 231 GLY A C 1
ATOM 1585 O O . GLY A 1 231 ? -11.733 122.104 160.850 1.00 55.33 231 GLY A O 1
ATOM 1586 N N . THR A 1 232 ? -11.988 123.902 159.512 1.00 55.60 232 THR A N 1
ATOM 1587 C CA . THR A 1 232 ? -10.880 124.625 160.122 1.00 56.52 232 THR A CA 1
ATOM 1588 C C . THR A 1 232 ? -11.229 125.007 161.557 1.00 56.89 232 THR A C 1
ATOM 1589 O O . THR A 1 232 ? -12.302 125.555 161.828 1.00 58.08 232 THR A O 1
ATOM 1593 N N . ASP A 1 233 ? -10.317 124.709 162.473 1.00 58.30 233 ASP A N 1
ATOM 1594 C CA . ASP A 1 233 ? -10.467 125.070 163.874 1.00 56.90 233 ASP A CA 1
ATOM 1595 C C . ASP A 1 233 ? -10.120 126.548 164.061 1.00 56.35 233 ASP A C 1
ATOM 1596 O O . ASP A 1 233 ? -8.996 126.963 163.760 1.00 59.38 233 ASP A O 1
ATOM 1601 N N . ILE A 1 234 ? -11.078 127.348 164.540 1.00 56.92 234 ILE A N 1
ATOM 1602 C CA . ILE A 1 234 ? -10.829 128.751 164.858 1.00 55.49 234 ILE A CA 1
ATOM 1603 C C . ILE A 1 234 ? -11.004 129.031 166.350 1.00 53.56 234 ILE A C 1
ATOM 1604 O O . ILE A 1 234 ? -11.252 130.177 166.748 1.00 52.85 234 ILE A O 1
ATOM 1609 N N . SER A 1 235 ? -10.873 128.002 167.191 1.00 52.37 235 SER A N 1
ATOM 1610 C CA . SER A 1 235 ? -11.037 128.204 168.630 1.00 51.84 235 SER A CA 1
ATOM 1611 C C . SER A 1 235 ? -10.015 129.190 169.184 1.00 48.10 235 SER A C 1
ATOM 1612 O O . SER A 1 235 ? -10.334 129.970 170.090 1.00 52.54 235 SER A O 1
ATOM 1615 N N . PHE A 1 236 ? -8.791 129.182 168.649 1.00 49.92 236 PHE A N 1
ATOM 1616 C CA . PHE A 1 236 ? -7.801 130.170 169.064 1.00 47.41 236 PHE A CA 1
ATOM 1617 C C . PHE A 1 236 ? -8.332 131.586 168.893 1.00 49.65 236 PHE A C 1
ATOM 1618 O O . PHE A 1 236 ? -8.170 132.434 169.781 1.00 50.83 236 PHE A O 1
ATOM 1626 N N . PHE A 1 237 ? -8.972 131.867 167.759 1.00 44.28 237 PHE A N 1
ATOM 1627 C CA . PHE A 1 237 ? -9.387 133.237 167.503 1.00 48.14 237 PHE A CA 1
ATOM 1628 C C . PHE A 1 237 ? -10.589 133.619 168.347 1.00 51.14 237 PHE A C 1
ATOM 1629 O O . PHE A 1 237 ? -10.704 134.778 168.757 1.00 49.71 237 PHE A O 1
ATOM 1637 N N . VAL A 1 238 ? -11.469 132.661 168.639 1.00 52.55 238 VAL A N 1
ATOM 1638 C CA . VAL A 1 238 ? -12.571 132.915 169.561 1.00 54.25 238 VAL A CA 1
ATOM 1639 C C . VAL A 1 238 ? -12.029 133.254 170.947 1.00 54.64 238 VAL A C 1
ATOM 1640 O O . VAL A 1 238 ? -12.424 134.254 171.560 1.00 54.38 238 VAL A O 1
ATOM 1644 N N . ALA A 1 239 ? -11.101 132.436 171.453 1.00 53.43 239 ALA A N 1
ATOM 1645 C CA . ALA A 1 239 ? -10.522 132.720 172.765 1.00 53.84 239 ALA A CA 1
ATOM 1646 C C . ALA A 1 239 ? -9.801 134.061 172.772 1.00 51.16 239 ALA A C 1
ATOM 1647 O O . ALA A 1 239 ? -9.923 134.835 173.724 1.00 53.39 239 ALA A O 1
ATOM 1649 N N . LEU A 1 240 ? -9.059 134.364 171.711 1.00 54.61 240 LEU A N 1
ATOM 1650 C CA . LEU A 1 240 ? -8.302 135.607 171.691 1.00 49.76 240 LEU A CA 1
ATOM 1651 C C . LEU A 1 240 ? -9.216 136.821 171.794 1.00 56.33 240 LEU A C 1
ATOM 1652 O O . LEU A 1 240 ? -8.922 137.758 172.545 1.00 57.91 240 LEU A O 1
ATOM 1657 N N . GLU A 1 241 ? -10.340 136.820 171.074 1.00 50.52 241 GLU A N 1
ATOM 1658 C CA . GLU A 1 241 ? -11.180 138.015 171.090 1.00 57.13 241 GLU A CA 1
ATOM 1659 C C . GLU A 1 241 ? -11.959 138.151 172.397 1.00 63.13 241 GLU A C 1
ATOM 1660 O O . GLU A 1 241 ? -12.299 139.276 172.790 1.00 62.47 241 GLU A O 1
ATOM 1666 N N . ASN A 1 242 ? -12.238 137.040 173.091 1.00 55.20 242 ASN A N 1
ATOM 1667 C CA . ASN A 1 242 ? -12.769 137.152 174.448 1.00 61.89 242 ASN A CA 1
ATOM 1668 C C . ASN A 1 242 ? -11.748 137.806 175.370 1.00 68.17 242 ASN A C 1
ATOM 1669 O O . ASN A 1 242 ? -12.086 138.698 176.161 1.00 68.63 242 ASN A O 1
ATOM 1674 N N . ALA A 1 243 ? -10.480 137.407 175.243 1.00 63.75 243 ALA A N 1
ATOM 1675 C CA . ALA A 1 243 ? -9.418 137.974 176.063 1.00 66.48 243 ALA A CA 1
ATOM 1676 C C . ALA A 1 243 ? -9.157 139.453 175.788 1.00 66.96 243 ALA A C 1
ATOM 1677 O O . ALA A 1 243 ? -8.568 140.122 176.638 1.00 74.96 243 ALA A O 1
ATOM 1679 N N . LEU A 1 244 ? -9.486 139.979 174.646 1.00 68.03 244 LEU A N 1
ATOM 1680 C CA . LEU A 1 244 ? -9.143 141.356 174.372 1.00 70.70 244 LEU A CA 1
ATOM 1681 C C . LEU A 1 244 ? -10.171 142.410 174.556 1.00 77.82 244 LEU A C 1
ATOM 1682 O O . LEU A 1 244 ? -9.895 143.567 174.274 1.00 82.36 244 LEU A O 1
ATOM 1687 N N . ALA A 1 245 ? -11.352 142.058 175.022 1.00 78.72 245 ALA A N 1
ATOM 1688 C CA . ALA A 1 245 ? -12.351 143.073 175.279 1.00 84.68 245 ALA A CA 1
ATOM 1689 C C . ALA A 1 245 ? -12.192 143.806 176.605 1.00 85.09 245 ALA A C 1
ATOM 1690 O O . ALA A 1 245 ? -11.710 143.276 177.596 1.00 85.46 245 ALA A O 1
ATOM 1692 N N . GLN A 1 246 ? -12.639 145.050 176.569 1.00 87.59 246 GLN A N 1
ATOM 1693 C CA . GLN A 1 246 ? -12.605 145.969 177.684 1.00 84.06 246 GLN A CA 1
ATOM 1694 C C . GLN A 1 246 ? -13.959 146.094 178.203 1.00 85.32 246 GLN A C 1
ATOM 1695 O O . GLN A 1 246 ? -14.693 146.911 177.735 1.00 86.74 246 GLN A O 1
ATOM 1701 N N . ARG A 1 251 ? -14.810 149.711 169.837 1.00 93.03 251 ARG A N 1
ATOM 1702 C CA . ARG A 1 251 ? -13.785 149.672 170.873 1.00 92.37 251 ARG A CA 1
ATOM 1703 C C . ARG A 1 251 ? -13.416 148.275 171.177 1.00 92.50 251 ARG A C 1
ATOM 1704 O O . ARG A 1 251 ? -12.249 147.958 171.316 1.00 92.72 251 ARG A O 1
ATOM 1712 N N . GLU A 1 252 ? -14.418 147.425 171.296 1.00 86.35 252 GLU A N 1
ATOM 1713 C CA . GLU A 1 252 ? -14.206 146.043 171.573 1.00 85.64 252 GLU A CA 1
ATOM 1714 C C . GLU A 1 252 ? -13.310 145.558 170.467 1.00 82.90 252 GLU A C 1
ATOM 1715 O O . GLU A 1 252 ? -13.348 146.065 169.384 1.00 80.43 252 GLU A O 1
ATOM 1721 N N . PHE A 1 253 ? -12.490 144.583 170.756 1.00 80.71 253 PHE A N 1
ATOM 1722 C CA . PHE A 1 253 ? -11.619 144.044 169.767 1.00 69.81 253 PHE A CA 1
ATOM 1723 C C . PHE A 1 253 ? -12.381 142.903 169.254 1.00 70.79 253 PHE A C 1
ATOM 1724 O O . PHE A 1 253 ? -12.976 142.187 169.980 1.00 73.08 253 PHE A O 1
ATOM 1732 N N . THR A 1 254 ? -12.295 142.712 167.985 1.00 62.29 254 THR A N 1
ATOM 1733 C CA . THR A 1 254 ? -12.971 141.601 167.351 1.00 55.13 254 THR A CA 1
ATOM 1734 C C . THR A 1 254 ? -12.050 141.039 166.275 1.00 53.94 254 THR A C 1
ATOM 1735 O O . THR A 1 254 ? -11.361 141.796 165.579 1.00 49.56 254 THR A O 1
ATOM 1739 N N . CYS A 1 255 ? -11.977 139.708 166.203 1.00 52.18 255 CYS A N 1
ATOM 1740 C CA . CYS A 1 255 ? -11.276 139.068 165.099 1.00 49.12 255 CYS A CA 1
ATOM 1741 C C . CYS A 1 255 ? -12.051 139.291 163.808 1.00 48.08 255 CYS A C 1
ATOM 1742 O O . CYS A 1 255 ? -13.256 139.561 163.821 1.00 51.98 255 CYS A O 1
ATOM 1745 N N . GLU A 1 256 ? -11.344 139.194 162.681 1.00 44.03 256 GLU A N 1
ATOM 1746 C CA . GLU A 1 256 ? -11.903 139.580 161.385 1.00 44.05 256 GLU A CA 1
ATOM 1747 C C . GLU A 1 256 ? -12.100 138.341 160.512 1.00 42.63 256 GLU A C 1
ATOM 1748 O O . GLU A 1 256 ? -11.142 137.800 159.954 1.00 41.53 256 GLU A O 1
ATOM 1754 N N . PHE A 1 257 ? -13.335 137.951 160.321 1.00 43.32 257 PHE A N 1
ATOM 1755 C CA . PHE A 1 257 ? -13.748 136.906 159.436 1.00 46.34 257 PHE A CA 1
ATOM 1756 C C . PHE A 1 257 ? -14.832 137.519 158.559 1.00 47.67 257 PHE A C 1
ATOM 1757 O O . PHE A 1 257 ? -15.247 138.578 158.800 1.00 48.37 257 PHE A O 1
ATOM 1765 N N . TYR A 1 258 ? -15.201 136.822 157.496 1.00 48.30 258 TYR A N 1
ATOM 1766 C CA . TYR A 1 258 ? -16.194 137.345 156.579 1.00 52.07 258 TYR A CA 1
ATOM 1767 C C . TYR A 1 258 ? -17.111 136.240 156.112 1.00 52.67 258 TYR A C 1
ATOM 1768 O O . TYR A 1 258 ? -16.690 135.098 155.924 1.00 53.09 258 TYR A O 1
ATOM 1777 N N . GLY A 1 259 ? -18.383 136.575 155.915 1.00 53.87 259 GLY A N 1
ATOM 1778 C CA . GLY A 1 259 ? -19.371 135.602 155.482 1.00 56.41 259 GLY A CA 1
ATOM 1779 C C . GLY A 1 259 ? -19.592 135.486 153.983 1.00 53.32 259 GLY A C 1
ATOM 1780 O O . GLY A 1 259 ? -20.457 134.731 153.539 1.00 58.31 259 GLY A O 1
ATOM 1781 N N . ASP A 1 260 ? -18.816 136.229 153.201 1.00 53.61 260 ASP A N 1
ATOM 1782 C CA . ASP A 1 260 ? -18.937 136.196 151.789 1.00 54.22 260 ASP A CA 1
ATOM 1783 C C . ASP A 1 260 ? -17.606 136.453 151.125 1.00 56.47 260 ASP A C 1
ATOM 1784 O O . ASP A 1 260 ? -16.804 137.086 151.665 1.00 55.72 260 ASP A O 1
ATOM 1789 N N . PRO A 1 261 ? -17.383 135.976 149.932 1.00 60.07 261 PRO A N 1
ATOM 1790 C CA . PRO A 1 261 ? -16.110 136.197 149.306 1.00 56.55 261 PRO A CA 1
ATOM 1791 C C . PRO A 1 261 ? -15.852 137.594 148.931 1.00 52.98 261 PRO A C 1
ATOM 1792 O O . PRO A 1 261 ? -14.770 137.805 148.519 1.00 56.46 261 PRO A O 1
ATOM 1796 N N . GLU A 1 262 ? -16.758 138.521 149.066 1.00 51.74 262 GLU A N 1
ATOM 1797 C CA . GLU A 1 262 ? -16.420 139.898 148.751 1.00 58.35 262 GLU A CA 1
ATOM 1798 C C . GLU A 1 262 ? -15.974 140.654 149.987 1.00 59.56 262 GLU A C 1
ATOM 1799 O O . GLU A 1 262 ? -15.515 141.753 149.939 1.00 50.92 262 GLU A O 1
ATOM 1805 N N . GLY A 1 263 ? -16.131 140.006 151.104 1.00 55.89 263 GLY A N 1
ATOM 1806 C CA . GLY A 1 263 ? -15.746 140.563 152.350 1.00 57.62 263 GLY A CA 1
ATOM 1807 C C . GLY A 1 263 ? -16.639 141.689 152.678 1.00 61.67 263 GLY A C 1
ATOM 1808 O O . GLY A 1 263 ? -16.193 142.663 153.165 1.00 61.59 263 GLY A O 1
ATOM 1809 N N . ALA A 1 264 ? -17.911 141.538 152.403 1.00 63.37 264 ALA A N 1
ATOM 1810 C CA . ALA A 1 264 ? -18.844 142.584 152.712 1.00 63.75 264 ALA A CA 1
ATOM 1811 C C . ALA A 1 264 ? -19.519 142.335 154.008 1.00 64.02 264 ALA A C 1
ATOM 1812 O O . ALA A 1 264 ? -19.720 143.249 154.726 1.00 68.60 264 ALA A O 1
ATOM 1814 N N . THR A 1 265 ? -19.868 141.097 154.293 1.00 61.62 265 THR A N 1
ATOM 1815 C CA . THR A 1 265 ? -20.523 140.713 155.541 1.00 59.88 265 THR A CA 1
ATOM 1816 C C . THR A 1 265 ? -19.464 140.360 156.588 1.00 59.83 265 THR A C 1
ATOM 1817 O O . THR A 1 265 ? -18.868 139.278 156.536 1.00 58.84 265 THR A O 1
ATOM 1821 N N . ARG A 1 266 ? -19.296 141.177 157.580 1.00 63.01 266 ARG A N 1
ATOM 1822 C CA . ARG A 1 266 ? -18.352 140.924 158.599 1.00 53.39 266 ARG A CA 1
ATOM 1823 C C . ARG A 1 266 ? -18.757 140.050 159.663 1.00 53.45 266 ARG A C 1
ATOM 1824 O O . ARG A 1 266 ? -19.843 140.038 160.011 1.00 57.41 266 ARG A O 1
ATOM 1832 N N . LEU A 1 267 ? -17.823 139.339 160.227 1.00 55.47 267 LEU A N 1
ATOM 1833 C CA . LEU A 1 267 ? -18.126 138.410 161.304 1.00 54.33 267 LEU A CA 1
ATOM 1834 C C . LEU A 1 267 ? -16.966 138.393 162.281 1.00 56.31 267 LEU A C 1
ATOM 1835 O O . LEU A 1 267 ? -15.800 138.442 161.872 1.00 50.13 267 LEU A O 1
ATOM 1840 N N . SER A 1 268 ? -17.297 138.330 163.570 1.00 55.59 268 SER A N 1
ATOM 1841 C CA . SER A 1 268 ? -16.314 138.048 164.600 1.00 54.18 268 SER A CA 1
ATOM 1842 C C . SER A 1 268 ? -16.003 136.557 164.619 1.00 54.04 268 SER A C 1
ATOM 1843 O O . SER A 1 268 ? -16.728 135.736 164.049 1.00 56.60 268 SER A O 1
ATOM 1846 N N . ALA A 1 269 ? -14.914 136.201 165.302 1.00 49.42 269 ALA A N 1
ATOM 1847 C CA . ALA A 1 269 ? -14.599 134.790 165.473 1.00 50.11 269 ALA A CA 1
ATOM 1848 C C . ALA A 1 269 ? -15.766 134.052 166.103 1.00 53.99 269 ALA A C 1
ATOM 1849 O O . ALA A 1 269 ? -16.091 132.928 165.705 1.00 56.97 269 ALA A O 1
ATOM 1851 N N . THR A 1 270 ? -16.417 134.680 167.082 1.00 58.59 270 THR A N 1
ATOM 1852 C CA . THR A 1 270 ? -17.538 134.046 167.763 1.00 59.61 270 THR A CA 1
ATOM 1853 C C . THR A 1 270 ? -18.723 133.853 166.823 1.00 59.04 270 THR A C 1
ATOM 1854 O O . THR A 1 270 ? -19.344 132.786 166.817 1.00 58.87 270 THR A O 1
ATOM 1858 N N . GLU A 1 271 ? -19.049 134.866 166.014 1.00 57.82 271 GLU A N 1
ATOM 1859 C CA . GLU A 1 271 ? -20.166 134.711 165.090 1.00 58.86 271 GLU A CA 1
ATOM 1860 C C . GLU A 1 271 ? -19.843 133.695 164.001 1.00 62.89 271 GLU A C 1
ATOM 1861 O O . GLU A 1 271 ? -20.706 132.898 163.612 1.00 64.21 271 GLU A O 1
ATOM 1867 N N . ALA A 1 272 ? -18.600 133.683 163.522 1.00 62.47 272 ALA A N 1
ATOM 1868 C CA . ALA A 1 272 ? -18.212 132.721 162.494 1.00 60.01 272 ALA A CA 1
ATOM 1869 C C . ALA A 1 272 ? -18.251 131.295 163.029 1.00 57.83 272 ALA A C 1
ATOM 1870 O O . ALA A 1 272 ? -18.704 130.379 162.336 1.00 61.04 272 ALA A O 1
ATOM 1872 N N . GLN A 1 273 ? -17.790 131.089 164.267 1.00 64.25 273 GLN A N 1
ATOM 1873 C CA . GLN A 1 273 ? -17.890 129.771 164.893 1.00 59.38 273 GLN A CA 1
ATOM 1874 C C . GLN A 1 273 ? -19.345 129.397 165.159 1.00 65.56 273 GLN A C 1
ATOM 1875 O O . GLN A 1 273 ? -19.734 128.236 164.988 1.00 65.59 273 GLN A O 1
ATOM 1881 N N . ALA A 1 274 ? -20.162 130.368 165.579 1.00 66.70 274 ALA A N 1
ATOM 1882 C CA . ALA A 1 274 ? -21.590 130.117 165.760 1.00 63.48 274 ALA A CA 1
ATOM 1883 C C . ALA A 1 274 ? -22.234 129.654 164.458 1.00 67.81 274 ALA A C 1
ATOM 1884 O O . ALA A 1 274 ? -22.988 128.674 164.439 1.00 74.33 274 ALA A O 1
ATOM 1886 N N . LEU A 1 275 ? -21.938 130.351 163.354 1.00 66.28 275 LEU A N 1
ATOM 1887 C CA . LEU A 1 275 ? -22.449 129.959 162.043 1.00 64.42 275 LEU A CA 1
ATOM 1888 C C . LEU A 1 275 ? -22.124 128.508 161.726 1.00 68.60 275 LEU A C 1
ATOM 1889 O O . LEU A 1 275 ? -22.971 127.773 161.206 1.00 71.51 275 LEU A O 1
ATOM 1894 N N . VAL A 1 276 ? -20.901 128.077 162.047 1.00 71.37 276 VAL A N 1
ATOM 1895 C CA . VAL A 1 276 ? -20.455 126.729 161.700 1.00 69.70 276 VAL A CA 1
ATOM 1896 C C . VAL A 1 276 ? -21.053 125.696 162.643 1.00 73.28 276 VAL A C 1
ATOM 1897 O O . VAL A 1 276 ? -21.292 124.548 162.242 1.00 71.80 276 VAL A O 1
ATOM 1901 N N . ASP A 1 277 ? -21.349 126.102 163.847 1.00 73.19 277 ASP A N 1
ATOM 1902 C CA . ASP A 1 277 ? -21.941 125.188 164.764 1.00 72.04 277 ASP A CA 1
ATOM 1903 C C . ASP A 1 277 ? -23.252 124.740 164.220 1.00 76.20 277 ASP A C 1
ATOM 1904 O O . ASP A 1 277 ? -23.579 123.613 164.308 1.00 76.12 277 ASP A O 1
ATOM 1909 N N . THR A 1 278 ? -23.995 125.650 163.639 1.00 74.98 278 THR A N 1
ATOM 1910 C CA . THR A 1 278 ? -25.241 125.338 163.056 1.00 72.92 278 THR A CA 1
ATOM 1911 C C . THR A 1 278 ? -25.116 124.591 161.774 1.00 76.83 278 THR A C 1
ATOM 1912 O O . THR A 1 278 ? -25.361 123.417 161.678 1.00 81.55 278 THR A O 1
ATOM 1916 N N . ASP A 1 279 ? -24.708 125.288 160.755 1.00 77.64 279 ASP A N 1
ATOM 1917 C CA . ASP A 1 279 ? -24.556 124.654 159.451 1.00 75.66 279 ASP A CA 1
ATOM 1918 C C . ASP A 1 279 ? -23.091 124.252 159.316 1.00 76.23 279 ASP A C 1
ATOM 1919 O O . ASP A 1 279 ? -22.214 125.112 159.166 1.00 74.60 279 ASP A O 1
ATOM 1924 N N . SER A 1 280 ? -22.836 122.943 159.382 1.00 76.65 280 SER A N 1
ATOM 1925 C CA . SER A 1 280 ? -21.507 122.413 159.099 1.00 75.19 280 SER A CA 1
ATOM 1926 C C . SER A 1 280 ? -20.916 123.010 157.822 1.00 75.47 280 SER A C 1
ATOM 1927 O O . SER A 1 280 ? -19.729 123.349 157.776 1.00 77.84 280 SER A O 1
ATOM 1930 N N . ALA A 1 281 ? -21.729 123.160 156.779 1.00 77.20 281 ALA A N 1
ATOM 1931 C CA . ALA A 1 281 ? -21.248 123.557 155.461 1.00 71.92 281 ALA A CA 1
ATOM 1932 C C . ALA A 1 281 ? -21.156 125.066 155.286 1.00 72.67 281 ALA A C 1
ATOM 1933 O O . ALA A 1 281 ? -21.040 125.536 154.149 1.00 76.53 281 ALA A O 1
ATOM 1935 N N . ALA A 1 282 ? -21.213 125.833 156.375 1.00 72.61 282 ALA A N 1
ATOM 1936 C CA . ALA A 1 282 ? -21.144 127.284 156.274 1.00 70.69 282 ALA A CA 1
ATOM 1937 C C . ALA A 1 282 ? -19.792 127.720 155.725 1.00 65.31 282 ALA A C 1
ATOM 1938 O O . ALA A 1 282 ? -18.740 127.234 156.153 1.00 67.47 282 ALA A O 1
ATOM 1940 N N . GLU A 1 283 ? -19.822 128.638 154.768 1.00 58.56 283 GLU A N 1
ATOM 1941 C CA . GLU A 1 283 ? -18.598 129.173 154.195 1.00 60.14 283 GLU A CA 1
ATOM 1942 C C . GLU A 1 283 ? -18.087 130.318 155.057 1.00 59.06 283 GLU A C 1
ATOM 1943 O O . GLU A 1 283 ? -18.828 131.258 155.364 1.00 56.62 283 GLU A O 1
ATOM 1949 N N . ILE A 1 284 ? -16.823 130.238 155.442 1.00 59.50 284 ILE A N 1
ATOM 1950 C CA . ILE A 1 284 ? -16.192 131.240 156.286 1.00 54.55 284 ILE A CA 1
ATOM 1951 C C . ILE A 1 284 ? -14.995 131.795 155.537 1.00 51.75 284 ILE A C 1
ATOM 1952 O O . ILE A 1 284 ? -14.222 131.039 154.940 1.00 54.84 284 ILE A O 1
ATOM 1957 N N . TYR A 1 285 ? -14.849 133.112 155.561 1.00 47.37 285 TYR A N 1
ATOM 1958 C CA . TYR A 1 285 ? -13.795 133.798 154.837 1.00 46.97 285 TYR A CA 1
ATOM 1959 C C . TYR A 1 285 ? -12.957 134.620 155.803 1.00 48.16 285 TYR A C 1
ATOM 1960 O O . TYR A 1 285 ? -13.423 135.010 156.876 1.00 47.72 285 TYR A O 1
ATOM 1969 N N . HIS A 1 286 ? -11.711 134.875 155.413 1.00 44.12 286 HIS A N 1
ATOM 1970 C CA . HIS A 1 286 ? -10.855 135.786 156.153 1.00 48.52 286 HIS A CA 1
ATOM 1971 C C . HIS A 1 286 ? -9.897 136.435 155.172 1.00 49.38 286 HIS A C 1
ATOM 1972 O O . HIS A 1 286 ? -9.812 136.043 154.002 1.00 45.56 286 HIS A O 1
ATOM 1979 N N . GLU A 1 287 ? -9.181 137.443 155.659 1.00 39.78 287 GLU A N 1
ATOM 1980 C CA . GLU A 1 287 ? -8.216 138.160 154.843 1.00 42.38 287 GLU A CA 1
ATOM 1981 C C . GLU A 1 287 ? -6.855 137.480 154.917 1.00 43.36 287 GLU A C 1
ATOM 1982 O O . GLU A 1 287 ? -6.472 136.904 155.941 1.00 39.84 287 GLU A O 1
ATOM 1988 N N . VAL A 1 288 ? -6.131 137.539 153.807 1.00 34.70 288 VAL A N 1
ATOM 1989 C CA . VAL A 1 288 ? -4.702 137.277 153.781 1.00 37.95 288 VAL A CA 1
ATOM 1990 C C . VAL A 1 288 ? -4.057 138.500 153.161 1.00 37.51 288 VAL A C 1
ATOM 1991 O O . VAL A 1 288 ? -4.597 139.083 152.218 1.00 38.52 288 VAL A O 1
ATOM 1995 N N . CYS A 1 289 ? -2.927 138.931 153.700 1.00 36.84 289 CYS A N 1
ATOM 1996 C CA . CYS A 1 289 ? -2.299 140.123 153.157 1.00 33.78 289 CYS A CA 1
ATOM 1997 C C . CYS A 1 289 ? -0.793 140.166 153.323 1.00 37.42 289 CYS A C 1
ATOM 1998 O O . CYS A 1 289 ? -0.241 139.714 154.326 1.00 39.50 289 CYS A O 1
ATOM 2001 N N . VAL A 1 290 ? -0.142 140.727 152.315 1.00 31.44 290 VAL A N 1
ATOM 2002 C CA . VAL A 1 290 ? 1.303 140.876 152.308 1.00 38.03 290 VAL A CA 1
ATOM 2003 C C . VAL A 1 290 ? 1.668 142.226 152.892 1.00 38.44 290 VAL A C 1
ATOM 2004 O O . VAL A 1 290 ? 1.168 143.260 152.434 1.00 38.18 290 VAL A O 1
ATOM 2008 N N . ILE A 1 291 ? 2.572 142.237 153.867 1.00 34.79 291 ILE A N 1
ATOM 2009 C CA . ILE A 1 291 ? 3.007 143.480 154.496 1.00 32.89 291 ILE A CA 1
ATOM 2010 C C . ILE A 1 291 ? 4.508 143.588 154.323 1.00 35.01 291 ILE A C 1
ATOM 2011 O O . ILE A 1 291 ? 5.239 142.631 154.606 1.00 35.33 291 ILE A O 1
ATOM 2016 N N . ARG A 1 292 ? 4.965 144.750 153.881 1.00 35.50 292 ARG A N 1
ATOM 2017 C CA . ARG A 1 292 ? 6.383 145.049 153.812 1.00 40.00 292 ARG A CA 1
ATOM 2018 C C . ARG A 1 292 ? 6.763 145.881 155.025 1.00 40.25 292 ARG A C 1
ATOM 2019 O O . ARG A 1 292 ? 6.080 146.861 155.345 1.00 39.95 292 ARG A O 1
ATOM 2027 N N . GLY A 1 293 ? 7.820 145.465 155.715 1.00 37.67 293 GLY A N 1
ATOM 2028 C CA . GLY A 1 293 ? 8.435 146.269 156.750 1.00 32.52 293 GLY A CA 1
ATOM 2029 C C . GLY A 1 293 ? 9.680 146.920 156.194 1.00 39.33 293 GLY A C 1
ATOM 2030 O O . GLY A 1 293 ? 10.527 146.262 155.589 1.00 34.94 293 GLY A O 1
ATOM 2031 N N . ARG A 1 294 ? 9.771 148.234 156.375 1.00 37.68 294 ARG A N 1
ATOM 2032 C CA . ARG A 1 294 ? 10.893 148.993 155.865 1.00 39.59 294 ARG A CA 1
ATOM 2033 C C . ARG A 1 294 ? 11.571 149.687 157.035 1.00 40.18 294 ARG A C 1
ATOM 2034 O O . ARG A 1 294 ? 10.895 150.409 157.780 1.00 39.01 294 ARG A O 1
ATOM 2042 N N . PRO A 1 295 ? 12.865 149.494 157.268 1.00 40.98 295 PRO A N 1
ATOM 2043 C CA . PRO A 1 295 ? 13.533 150.226 158.356 1.00 45.20 295 PRO A CA 1
ATOM 2044 C C . PRO A 1 295 ? 13.698 151.703 158.014 1.00 51.04 295 PRO A C 1
ATOM 2045 O O . PRO A 1 295 ? 13.582 152.120 156.859 1.00 51.43 295 PRO A O 1
ATOM 2049 N N . ALA A 1 296 ? 13.976 152.498 159.046 1.00 48.67 296 ALA A N 1
ATOM 2050 C CA . ALA A 1 296 ? 14.140 153.946 158.893 1.00 57.86 296 ALA A CA 1
ATOM 2051 C C . ALA A 1 296 ? 15.378 154.317 158.053 1.00 58.73 296 ALA A C 1
ATOM 2052 O O . ALA A 1 296 ? 16.342 153.543 157.965 1.00 63.04 296 ALA A O 1
ATOM 2054 N N . PRO B 1 11 ? 15.797 184.198 188.886 1.00 84.72 11 PRO B N 1
ATOM 2055 C CA . PRO B 1 11 ? 15.093 183.243 188.063 1.00 84.21 11 PRO B CA 1
ATOM 2056 C C . PRO B 1 11 ? 14.055 182.577 188.911 1.00 82.02 11 PRO B C 1
ATOM 2057 O O . PRO B 1 11 ? 14.268 181.528 189.434 1.00 78.28 11 PRO B O 1
ATOM 2061 N N . HIS B 1 12 ? 12.920 183.229 189.045 1.00 74.23 12 HIS B N 1
ATOM 2062 C CA . HIS B 1 12 ? 11.820 182.739 189.811 1.00 70.78 12 HIS B CA 1
ATOM 2063 C C . HIS B 1 12 ? 11.142 181.526 189.205 1.00 69.16 12 HIS B C 1
ATOM 2064 O O . HIS B 1 12 ? 11.033 181.415 188.020 1.00 66.09 12 HIS B O 1
ATOM 2071 N N . ALA B 1 13 ? 10.674 180.652 190.062 1.00 62.77 13 ALA B N 1
ATOM 2072 C CA . ALA B 1 13 ? 10.020 179.460 189.705 1.00 58.01 13 ALA B CA 1
ATOM 2073 C C . ALA B 1 13 ? 8.674 179.824 189.217 1.00 60.90 13 ALA B C 1
ATOM 2074 O O . ALA B 1 13 ? 7.967 180.480 189.885 1.00 57.39 13 ALA B O 1
ATOM 2076 N N . PRO B 1 14 ? 8.361 179.381 187.949 1.00 54.00 14 PRO B N 1
ATOM 2077 C CA . PRO B 1 14 ? 7.076 179.828 187.442 1.00 52.85 14 PRO B CA 1
ATOM 2078 C C . PRO B 1 14 ? 5.873 179.071 187.916 1.00 55.76 14 PRO B C 1
ATOM 2079 O O . PRO B 1 14 ? 5.199 178.440 187.164 1.00 49.19 14 PRO B O 1
ATOM 2083 N N . GLU B 1 15 ? 5.604 179.183 189.200 1.00 50.71 15 GLU B N 1
ATOM 2084 C CA . GLU B 1 15 ? 4.499 178.489 189.861 1.00 47.36 15 GLU B CA 1
ATOM 2085 C C . GLU B 1 15 ? 3.171 178.781 189.189 1.00 47.66 15 GLU B C 1
ATOM 2086 O O . GLU B 1 15 ? 2.316 177.893 189.063 1.00 49.18 15 GLU B O 1
ATOM 2092 N N . PHE B 1 16 ? 2.980 180.027 188.757 1.00 41.62 16 PHE B N 1
ATOM 2093 C CA . PHE B 1 16 ? 1.726 180.429 188.133 1.00 48.61 16 PHE B CA 1
ATOM 2094 C C . PHE B 1 16 ? 1.400 179.585 186.908 1.00 45.34 16 PHE B C 1
ATOM 2095 O O . PHE B 1 16 ? 0.222 179.402 186.588 1.00 50.97 16 PHE B O 1
ATOM 2103 N N . ALA B 1 17 ? 2.420 179.082 186.205 1.00 46.03 17 ALA B N 1
ATOM 2104 C CA . ALA B 1 17 ? 2.213 178.503 184.873 1.00 49.95 17 ALA B CA 1
ATOM 2105 C C . ALA B 1 17 ? 1.782 177.038 184.918 1.00 50.88 17 ALA B C 1
ATOM 2106 O O . ALA B 1 17 ? 1.101 176.575 183.997 1.00 48.05 17 ALA B O 1
ATOM 2108 N N . PHE B 1 18 ? 2.156 176.303 185.967 1.00 48.85 18 PHE B N 1
ATOM 2109 C CA . PHE B 1 18 ? 1.815 174.887 186.053 1.00 53.73 18 PHE B CA 1
ATOM 2110 C C . PHE B 1 18 ? 0.311 174.704 186.196 1.00 55.62 18 PHE B C 1
ATOM 2111 O O . PHE B 1 18 ? -0.392 175.537 186.780 1.00 57.16 18 PHE B O 1
ATOM 2119 N N . ASP B 1 19 ? -0.176 173.603 185.658 1.00 51.42 19 ASP B N 1
ATOM 2120 C CA . ASP B 1 19 ? -1.605 173.358 185.632 1.00 54.92 19 ASP B CA 1
ATOM 2121 C C . ASP B 1 19 ? -2.136 173.212 187.051 1.00 60.85 19 ASP B C 1
ATOM 2122 O O . ASP B 1 19 ? -1.651 172.353 187.802 1.00 57.34 19 ASP B O 1
ATOM 2127 N N . PRO B 1 20 ? -3.099 173.988 187.436 1.00 64.93 20 PRO B N 1
ATOM 2128 C CA . PRO B 1 20 ? -3.610 173.928 188.788 1.00 66.18 20 PRO B CA 1
ATOM 2129 C C . PRO B 1 20 ? -4.812 173.033 188.927 1.00 61.54 20 PRO B C 1
ATOM 2130 O O . PRO B 1 20 ? -5.260 172.732 189.959 1.00 61.44 20 PRO B O 1
ATOM 2134 N N . THR B 1 21 ? -5.296 172.615 187.805 1.00 63.65 21 THR B N 1
ATOM 2135 C CA . THR B 1 21 ? -6.446 171.816 187.662 1.00 67.02 21 THR B CA 1
ATOM 2136 C C . THR B 1 21 ? -6.209 170.302 187.728 1.00 64.65 21 THR B C 1
ATOM 2137 O O . THR B 1 21 ? -7.047 169.625 188.137 1.00 66.48 21 THR B O 1
ATOM 2141 N N . ASP B 1 22 ? -5.085 169.800 187.287 1.00 61.76 22 ASP B N 1
ATOM 2142 C CA . ASP B 1 22 ? -4.800 168.385 187.192 1.00 53.30 22 ASP B CA 1
ATOM 2143 C C . ASP B 1 22 ? -3.451 168.032 187.690 1.00 50.59 22 ASP B C 1
ATOM 2144 O O . ASP B 1 22 ? -2.520 168.346 187.092 1.00 47.37 22 ASP B O 1
ATOM 2149 N N . PRO B 1 23 ? -3.369 167.336 188.790 1.00 48.92 23 PRO B N 1
ATOM 2150 C CA . PRO B 1 23 ? -2.063 166.973 189.369 1.00 45.69 23 PRO B CA 1
ATOM 2151 C C . PRO B 1 23 ? -1.207 166.099 188.460 1.00 44.68 23 PRO B C 1
ATOM 2152 O O . PRO B 1 23 ? 0.024 166.089 188.604 1.00 47.41 23 PRO B O 1
ATOM 2156 N N . TRP B 1 24 ? -1.809 165.332 187.552 1.00 45.74 24 TRP B N 1
ATOM 2157 C CA . TRP B 1 24 ? -0.999 164.586 186.587 1.00 49.03 24 TRP B CA 1
ATOM 2158 C C . TRP B 1 24 ? -0.327 165.533 185.604 1.00 44.91 24 TRP B C 1
ATOM 2159 O O . TRP B 1 24 ? 0.887 165.452 185.373 1.00 41.49 24 TRP B O 1
ATOM 2170 N N . THR B 1 25 ? -1.103 166.461 185.038 1.00 45.22 25 THR B N 1
ATOM 2171 C CA . THR B 1 25 ? -0.545 167.442 184.116 1.00 44.25 25 THR B CA 1
ATOM 2172 C C . THR B 1 25 ? 0.428 168.374 184.826 1.00 43.31 25 THR B C 1
ATOM 2173 O O . THR B 1 25 ? 1.481 168.720 184.277 1.00 45.36 25 THR B O 1
ATOM 2177 N N . GLU B 1 26 ? 0.117 168.759 186.065 1.00 42.85 26 GLU B N 1
ATOM 2178 C CA . GLU B 1 26 ? 1.048 169.575 186.839 1.00 45.18 26 GLU B CA 1
ATOM 2179 C C . GLU B 1 26 ? 2.388 168.876 187.005 1.00 40.49 26 GLU B C 1
ATOM 2180 O O . GLU B 1 26 ? 3.447 169.495 186.850 1.00 43.45 26 GLU B O 1
ATOM 2186 N N . THR B 1 27 ? 2.359 167.582 187.324 1.00 40.65 27 THR B N 1
ATOM 2187 C CA . THR B 1 27 ? 3.597 166.832 187.478 1.00 38.60 27 THR B CA 1
ATOM 2188 C C . THR B 1 27 ? 4.382 166.807 186.180 1.00 37.66 27 THR B C 1
ATOM 2189 O O . THR B 1 27 ? 5.601 167.008 186.180 1.00 38.29 27 THR B O 1
ATOM 2193 N N . PHE B 1 28 ? 3.690 166.549 185.067 1.00 41.25 28 PHE B N 1
ATOM 2194 C CA . PHE B 1 28 ? 4.323 166.514 183.758 1.00 38.52 28 PHE B CA 1
ATOM 2195 C C . PHE B 1 28 ? 5.025 167.831 183.467 1.00 41.89 28 PHE B C 1
ATOM 2196 O O . PHE B 1 28 ? 6.220 167.861 183.151 1.00 40.18 28 PHE B O 1
ATOM 2204 N N . GLN B 1 29 ? 4.293 168.936 183.594 1.00 40.57 29 GLN B N 1
ATOM 2205 C CA . GLN B 1 29 ? 4.861 170.237 183.261 1.00 40.10 29 GLN B CA 1
ATOM 2206 C C . GLN B 1 29 ? 6.029 170.575 184.178 1.00 40.20 29 GLN B C 1
ATOM 2207 O O . GLN B 1 29 ? 7.031 171.139 183.729 1.00 38.41 29 GLN B O 1
ATOM 2213 N N . ARG B 1 30 ? 5.944 170.199 185.460 1.00 41.02 30 ARG B N 1
ATOM 2214 C CA . ARG B 1 30 ? 7.078 170.433 186.349 1.00 44.60 30 ARG B CA 1
ATOM 2215 C C . ARG B 1 30 ? 8.302 169.652 185.886 1.00 41.26 30 ARG B C 1
ATOM 2216 O O . ARG B 1 30 ? 9.430 170.154 185.940 1.00 42.05 30 ARG B O 1
ATOM 2224 N N . GLY B 1 31 ? 8.102 168.417 185.430 1.00 40.66 31 GLY B N 1
ATOM 2225 C CA . GLY B 1 31 ? 9.222 167.668 184.898 1.00 41.93 31 GLY B CA 1
ATOM 2226 C C . GLY B 1 31 ? 9.723 168.250 183.595 1.00 38.28 31 GLY B C 1
ATOM 2227 O O . GLY B 1 31 ? 10.925 168.230 183.325 1.00 40.57 31 GLY B O 1
ATOM 2228 N N . LEU B 1 32 ? 8.816 168.778 182.776 1.00 37.34 32 LEU B N 1
ATOM 2229 C CA . LEU B 1 32 ? 9.221 169.344 181.490 1.00 40.13 32 LEU B CA 1
ATOM 2230 C C . LEU B 1 32 ? 10.090 170.587 181.663 1.00 44.42 32 LEU B C 1
ATOM 2231 O O . LEU B 1 32 ? 11.004 170.817 180.861 1.00 41.66 32 LEU B O 1
ATOM 2236 N N . GLU B 1 33 ? 9.839 171.390 182.705 1.00 40.30 33 GLU B N 1
ATOM 2237 C CA . GLU B 1 33 ? 10.712 172.537 182.958 1.00 42.51 33 GLU B CA 1
ATOM 2238 C C . GLU B 1 33 ? 12.075 172.083 183.462 1.00 43.67 33 GLU B C 1
ATOM 2239 O O . GLU B 1 33 ? 13.098 172.678 183.114 1.00 46.33 33 GLU B O 1
ATOM 2245 N N . ILE B 1 34 ? 12.109 171.018 184.267 1.00 39.38 34 ILE B N 1
ATOM 2246 C CA . ILE B 1 34 ? 13.373 170.480 184.774 1.00 44.52 34 ILE B CA 1
ATOM 2247 C C . ILE B 1 34 ? 14.178 169.818 183.659 1.00 42.42 34 ILE B C 1
ATOM 2248 O O . ILE B 1 34 ? 15.409 169.736 183.733 1.00 43.91 34 ILE B O 1
ATOM 2253 N N . ALA B 1 35 ? 13.510 169.323 182.622 1.00 42.86 35 ALA B N 1
ATOM 2254 C CA . ALA B 1 35 ? 14.215 168.592 181.578 1.00 45.14 35 ALA B CA 1
ATOM 2255 C C . ALA B 1 35 ? 15.224 169.476 180.852 1.00 46.15 35 ALA B C 1
ATOM 2256 O O . ALA B 1 35 ? 16.228 168.975 180.343 1.00 48.97 35 ALA B O 1
ATOM 2258 N N . GLY B 1 36 ? 15.008 170.787 180.831 1.00 42.42 36 GLY B N 1
ATOM 2259 C CA . GLY B 1 36 ? 15.904 171.660 180.104 1.00 47.04 36 GLY B CA 1
ATOM 2260 C C . GLY B 1 36 ? 15.644 171.625 178.609 1.00 41.11 36 GLY B C 1
ATOM 2261 O O . GLY B 1 36 ? 16.514 171.244 177.822 1.00 44.06 36 GLY B O 1
ATOM 2262 N N . LEU B 1 37 ? 14.442 172.025 178.202 1.00 44.78 37 LEU B N 1
ATOM 2263 C CA . LEU B 1 37 ? 14.075 172.015 176.792 1.00 43.23 37 LEU B CA 1
ATOM 2264 C C . LEU B 1 37 ? 14.512 173.271 176.054 1.00 44.93 37 LEU B C 1
ATOM 2265 O O . LEU B 1 37 ? 14.278 173.361 174.843 1.00 45.21 37 LEU B O 1
ATOM 2270 N N . GLY B 1 38 ? 15.129 174.231 176.749 1.00 44.36 38 GLY B N 1
ATOM 2271 C CA . GLY B 1 38 ? 15.559 175.481 176.151 1.00 42.77 38 GLY B CA 1
ATOM 2272 C C . GLY B 1 38 ? 16.343 175.311 174.864 1.00 45.83 38 GLY B C 1
ATOM 2273 O O . GLY B 1 38 ? 17.341 174.581 174.817 1.00 44.52 38 GLY B O 1
ATOM 2274 N N . GLY B 1 39 ? 15.881 175.961 173.799 1.00 39.83 39 GLY B N 1
ATOM 2275 C CA . GLY B 1 39 ? 16.599 175.884 172.540 1.00 37.81 39 GLY B CA 1
ATOM 2276 C C . 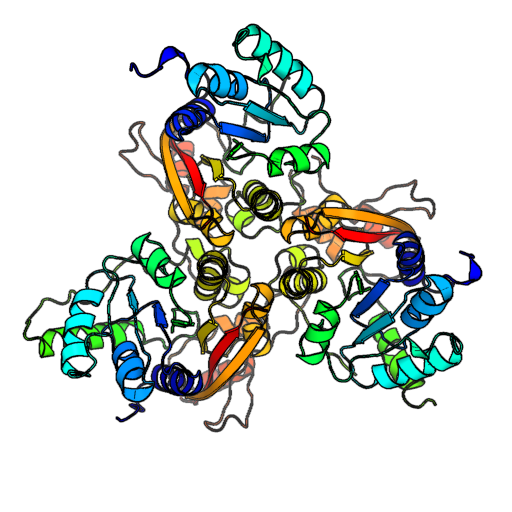GLY B 1 39 ? 16.537 174.552 171.820 1.00 45.85 39 GLY B C 1
ATOM 2277 O O . GLY B 1 39 ? 17.311 174.338 170.884 1.00 43.30 39 GLY B O 1
ATOM 2278 N N . LYS B 1 40 ? 15.616 173.686 172.134 1.00 43.54 40 LYS B N 1
ATOM 2279 C CA . LYS B 1 40 ? 15.556 172.435 171.460 1.00 43.82 40 LYS B CA 1
ATOM 2280 C C . LYS B 1 40 ? 14.372 172.156 170.649 1.00 39.96 40 LYS B C 1
ATOM 2281 O O . LYS B 1 40 ? 13.391 172.760 170.787 1.00 41.89 40 LYS B O 1
ATOM 2287 N N . ARG B 1 41 ? 14.477 171.184 169.798 1.00 38.80 41 ARG B N 1
ATOM 2288 C CA . ARG B 1 41 ? 13.355 170.748 168.974 1.00 41.11 41 ARG B CA 1
ATOM 2289 C C . ARG B 1 41 ? 12.615 169.629 169.694 1.00 40.98 41 ARG B C 1
ATOM 2290 O O . ARG B 1 41 ? 13.189 168.563 169.923 1.00 40.21 41 ARG B O 1
ATOM 2298 N N . VAL B 1 42 ? 11.334 169.847 169.988 1.00 38.39 42 VAL B N 1
ATOM 2299 C CA . VAL B 1 42 ? 10.545 168.962 170.836 1.00 38.47 42 VAL B CA 1
ATOM 2300 C C . VAL B 1 42 ? 9.343 168.451 170.057 1.00 44.42 42 VAL B C 1
ATOM 2301 O O . VAL B 1 42 ? 8.724 169.200 169.288 1.00 41.37 42 VAL B O 1
ATOM 2305 N N . TYR B 1 43 ? 9.013 167.174 170.255 1.00 37.57 43 TYR B N 1
ATOM 2306 C CA . TYR B 1 43 ? 7.842 166.562 169.644 1.00 34.96 43 TYR B CA 1
ATOM 2307 C C . TYR B 1 43 ? 6.964 166.041 170.766 1.00 39.68 43 TYR B C 1
ATOM 2308 O O . TYR B 1 43 ? 7.449 165.317 171.647 1.00 42.46 43 TYR B O 1
ATOM 2317 N N . GLU B 1 44 ? 5.686 166.410 170.763 1.00 36.48 44 GLU B N 1
ATOM 2318 C CA . GLU B 1 44 ? 4.772 165.883 171.766 1.00 43.04 44 GLU B CA 1
ATOM 2319 C C . GLU B 1 44 ? 3.800 164.900 171.129 1.00 42.31 44 GLU B C 1
ATOM 2320 O O . GLU B 1 44 ? 3.084 165.249 170.185 1.00 39.71 44 GLU B O 1
ATOM 2326 N N . VAL B 1 45 ? 3.765 163.689 171.675 1.00 39.17 45 VAL B N 1
ATOM 2327 C CA . VAL B 1 45 ? 2.754 162.696 171.336 1.00 41.13 45 VAL B CA 1
ATOM 2328 C C . VAL B 1 45 ? 1.504 162.978 172.160 1.00 37.40 45 VAL B C 1
ATOM 2329 O O . VAL B 1 45 ? 1.544 162.939 173.392 1.00 38.42 45 VAL B O 1
ATOM 2333 N N . GLY B 1 46 ? 0.381 163.211 171.487 1.00 40.69 46 GLY B N 1
ATOM 2334 C CA . GLY B 1 46 ? -0.852 163.506 172.193 1.00 43.66 46 GLY B CA 1
ATOM 2335 C C . GLY B 1 46 ? -0.948 164.966 172.615 1.00 47.10 46 GLY B C 1
ATOM 2336 O O . GLY B 1 46 ? -1.085 165.273 173.806 1.00 43.37 46 GLY B O 1
ATOM 2337 N N . ILE B 1 47 ? -0.903 165.872 171.679 1.00 45.19 47 ILE B N 1
ATOM 2338 C CA . ILE B 1 47 ? -0.963 167.265 171.987 1.00 47.70 47 ILE B CA 1
ATOM 2339 C C . ILE B 1 47 ? -2.222 167.745 172.606 1.00 50.74 47 ILE B C 1
ATOM 2340 O O . ILE B 1 47 ? -2.204 168.675 173.284 1.00 50.14 47 ILE B O 1
ATOM 2345 N N . GLY B 1 48 ? -3.296 167.083 172.376 1.00 49.10 48 GLY B N 1
ATOM 2346 C CA . GLY B 1 48 ? -4.536 167.501 172.960 1.00 51.53 48 GLY B CA 1
ATOM 2347 C C . GLY B 1 48 ? -4.942 168.908 172.633 1.00 58.39 48 GLY B C 1
ATOM 2348 O O . GLY B 1 48 ? -5.035 169.248 171.510 1.00 57.61 48 GLY B O 1
ATOM 2349 N N . THR B 1 49 ? -5.163 169.724 173.638 1.00 55.18 49 THR B N 1
ATOM 2350 C CA . THR B 1 49 ? -5.580 171.086 173.427 1.00 57.62 49 THR B CA 1
ATOM 2351 C C . THR B 1 49 ? -4.488 172.015 173.157 1.00 56.42 49 THR B C 1
ATOM 2352 O O . THR B 1 49 ? -4.733 173.076 172.764 1.00 61.19 49 THR B O 1
ATOM 2356 N N . GLY B 1 50 ? -3.280 171.600 173.374 1.00 49.73 50 GLY B N 1
ATOM 2357 C CA . GLY B 1 50 ? -2.158 172.408 173.114 1.00 45.79 50 GLY B CA 1
ATOM 2358 C C . GLY B 1 50 ? -1.579 173.135 174.248 1.00 44.73 50 GLY B C 1
ATOM 2359 O O . GLY B 1 50 ? -0.653 173.806 174.047 1.00 43.54 50 GLY B O 1
ATOM 2360 N N . ILE B 1 51 ? -2.109 172.984 175.434 1.00 46.26 51 ILE B N 1
ATOM 2361 C CA . ILE B 1 51 ? -1.576 173.687 176.570 1.00 46.98 51 ILE B CA 1
ATOM 2362 C C . ILE B 1 51 ? -0.165 173.299 176.864 1.00 46.34 51 ILE B C 1
ATOM 2363 O O . ILE B 1 51 ? 0.606 174.132 177.082 1.00 44.73 51 ILE B O 1
ATOM 2368 N N . ASN B 1 52 ? 0.157 172.027 176.855 1.00 46.51 52 ASN B N 1
ATOM 2369 C CA . ASN B 1 52 ? 1.533 171.583 177.077 1.00 45.43 52 ASN B CA 1
ATOM 2370 C C . ASN B 1 52 ? 2.497 172.227 176.102 1.00 40.50 52 ASN B C 1
ATOM 2371 O O . ASN B 1 52 ? 3.627 172.575 176.469 1.00 41.99 52 ASN B O 1
ATOM 2376 N N . VAL B 1 53 ? 2.092 172.324 174.836 1.00 41.68 53 VAL B N 1
ATOM 2377 C CA . VAL B 1 53 ? 2.923 172.977 173.832 1.00 42.08 53 VAL B CA 1
ATOM 2378 C C . VAL B 1 53 ? 3.125 174.442 174.190 1.00 40.06 53 VAL B C 1
ATOM 2379 O O . VAL B 1 53 ? 4.247 174.963 174.149 1.00 39.06 53 VAL B O 1
ATOM 2383 N N . ALA B 1 54 ? 2.033 175.128 174.540 1.00 43.61 54 ALA B N 1
ATOM 2384 C CA . ALA B 1 54 ? 2.133 176.526 174.960 1.00 45.19 54 ALA B CA 1
ATOM 2385 C C . ALA B 1 54 ? 3.078 176.658 176.138 1.00 43.37 54 ALA B C 1
ATOM 2386 O O . ALA B 1 54 ? 3.938 177.550 176.163 1.00 41.64 54 ALA B O 1
ATOM 2388 N N . PHE B 1 55 ? 2.946 175.747 177.106 1.00 42.40 55 PHE B N 1
ATOM 2389 C CA . PHE B 1 55 ? 3.834 175.726 178.261 1.00 43.00 55 PHE B CA 1
ATOM 2390 C C . PHE B 1 55 ? 5.281 175.533 177.832 1.00 41.27 55 PHE B C 1
ATOM 2391 O O . PHE B 1 55 ? 6.177 176.252 178.293 1.00 41.80 55 PHE B O 1
ATOM 2399 N N . MET B 1 56 ? 5.532 174.556 176.951 1.00 37.64 56 MET B N 1
ATOM 2400 C CA . MET B 1 56 ? 6.904 174.305 176.505 1.00 42.73 56 MET B CA 1
ATOM 2401 C C . MET B 1 56 ? 7.456 175.488 175.710 1.00 45.75 56 MET B C 1
ATOM 2402 O O . MET B 1 56 ? 8.644 175.821 175.825 1.00 42.34 56 MET B O 1
ATOM 2407 N N . LEU B 1 57 ? 6.614 176.130 174.894 1.00 39.74 57 LEU B N 1
ATOM 2408 C CA . LEU B 1 57 ? 7.053 177.316 174.159 1.00 42.52 57 LEU B CA 1
ATOM 2409 C C . LEU B 1 57 ? 7.315 178.499 175.094 1.00 48.80 57 LEU B C 1
ATOM 2410 O O . LEU B 1 57 ? 8.388 179.118 175.044 1.00 47.63 57 LEU B O 1
ATOM 2415 N N . GLN B 1 58 ? 6.345 178.825 175.955 1.00 45.33 58 GLN B N 1
ATOM 2416 C CA . GLN B 1 58 ? 6.388 180.085 176.698 1.00 44.87 58 GLN B CA 1
ATOM 2417 C C . GLN B 1 58 ? 7.249 179.994 177.956 1.00 47.43 58 GLN B C 1
ATOM 2418 O O . GLN B 1 58 ? 7.878 180.986 178.342 1.00 51.80 58 GLN B O 1
ATOM 2424 N N . ILE B 1 59 ? 7.272 178.842 178.622 1.00 42.28 59 ILE B N 1
ATOM 2425 C CA . ILE B 1 59 ? 8.042 178.652 179.858 1.00 39.07 59 ILE B CA 1
ATOM 2426 C C . ILE B 1 59 ? 9.365 177.947 179.591 1.00 43.89 59 ILE B C 1
ATOM 2427 O O . ILE B 1 59 ? 10.417 178.390 180.048 1.00 40.89 59 ILE B O 1
ATOM 2432 N N . CYS B 1 60 ? 9.336 176.847 178.836 1.00 42.26 60 CYS B N 1
ATOM 2433 C CA . CYS B 1 60 ? 10.526 176.036 178.621 1.00 40.53 60 CYS B CA 1
ATOM 2434 C C . CYS B 1 60 ? 11.445 176.605 177.534 1.00 44.98 60 CYS B C 1
ATOM 2435 O O . CYS B 1 60 ? 12.611 176.201 177.445 1.00 47.84 60 CYS B O 1
ATOM 2438 N N . GLU B 1 61 ? 10.973 177.576 176.756 1.00 44.78 61 GLU B N 1
ATOM 2439 C CA . GLU B 1 61 ? 11.777 178.220 175.713 1.00 44.54 61 GLU B CA 1
ATOM 2440 C C . GLU B 1 61 ? 12.279 177.199 174.692 1.00 44.05 61 GLU B C 1
ATOM 2441 O O . GLU B 1 61 ? 13.432 177.245 174.251 1.00 41.37 61 GLU B O 1
ATOM 2447 N N . ALA B 1 62 ? 11.420 176.240 174.342 1.00 37.63 62 ALA B N 1
ATOM 2448 C CA . ALA B 1 62 ? 11.758 175.319 173.266 1.00 40.74 62 ALA B CA 1
ATOM 2449 C C . ALA B 1 62 ? 11.974 176.102 171.974 1.00 45.30 62 ALA B C 1
ATOM 2450 O O . ALA B 1 62 ? 11.238 177.046 171.681 1.00 42.65 62 ALA B O 1
ATOM 2452 N N . ALA B 1 63 ? 12.932 175.726 171.185 1.00 42.96 63 ALA B N 1
ATOM 2453 C CA . ALA B 1 63 ? 13.170 176.368 169.954 1.00 43.66 63 ALA B CA 1
ATOM 2454 C C . ALA B 1 63 ? 12.103 176.076 169.015 1.00 46.04 63 ALA B C 1
ATOM 2455 O O . ALA B 1 63 ? 11.698 176.903 168.348 1.00 46.74 63 ALA B O 1
ATOM 2457 N N . LEU B 1 64 ? 11.648 174.857 168.973 1.00 47.01 64 LEU B N 1
ATOM 2458 C CA . LEU B 1 64 ? 10.611 174.385 168.080 1.00 43.19 64 LEU B CA 1
ATOM 2459 C C . LEU B 1 64 ? 9.837 173.257 168.653 1.00 43.72 64 LEU B C 1
ATOM 2460 O O . LEU B 1 64 ? 10.372 172.447 169.280 1.00 39.94 64 LEU B O 1
ATOM 2465 N N . VAL B 1 65 ? 8.571 173.223 168.391 1.00 38.42 65 VAL B N 1
ATOM 2466 C CA . VAL B 1 65 ? 7.736 172.209 168.859 1.00 41.12 65 VAL B CA 1
ATOM 2467 C C . VAL B 1 65 ? 6.836 171.699 167.819 1.00 44.40 65 VAL B C 1
ATOM 2468 O O . VAL B 1 65 ? 6.244 172.427 167.130 1.00 40.78 65 VAL B O 1
ATOM 2472 N N . SER B 1 66 ? 6.769 170.401 167.726 1.00 36.92 66 SER B N 1
ATOM 2473 C CA . SER B 1 66 ? 5.821 169.751 166.859 1.00 39.14 66 SER B CA 1
ATOM 2474 C C . SER B 1 66 ? 5.092 168.703 167.679 1.00 43.89 66 SER B C 1
ATOM 2475 O O . SER B 1 66 ? 5.342 168.535 168.877 1.00 46.57 66 SER B O 1
ATOM 2478 N N . GLY B 1 67 ? 4.185 167.993 167.040 1.00 46.36 67 GLY B N 1
ATOM 2479 C CA . GLY B 1 67 ? 3.422 166.993 167.753 1.00 41.31 67 GLY B CA 1
ATOM 2480 C C . GLY B 1 67 ? 2.221 166.568 166.943 1.00 40.21 67 GLY B C 1
ATOM 2481 O O . GLY B 1 67 ? 1.949 167.091 165.857 1.00 41.97 67 GL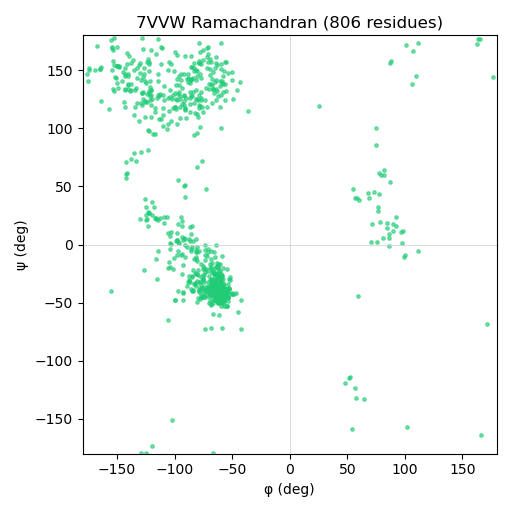Y B O 1
ATOM 2482 N N . SER B 1 68 ? 1.500 165.600 167.499 1.00 35.45 68 SER B N 1
ATOM 2483 C CA . SER B 1 68 ? 0.328 165.092 166.812 1.00 44.97 68 SER B CA 1
ATOM 2484 C C . SER B 1 68 ? -0.616 164.536 167.853 1.00 40.30 68 SER B C 1
ATOM 2485 O O . SER B 1 68 ? -0.257 164.374 169.021 1.00 40.94 68 SER B O 1
ATOM 2488 N N . ASP B 1 69 ? -1.831 164.234 167.417 1.00 42.70 69 ASP B N 1
ATOM 2489 C CA . ASP B 1 69 ? -2.780 163.566 168.287 1.00 45.75 69 ASP B CA 1
ATOM 2490 C C . ASP B 1 69 ? -3.568 162.543 167.493 1.00 49.19 69 ASP B C 1
ATOM 2491 O O . ASP B 1 69 ? -3.701 162.636 166.267 1.00 50.06 69 ASP B O 1
ATOM 2496 N N . LEU B 1 70 ? -4.073 161.551 168.223 1.00 53.02 70 LEU B N 1
ATOM 2497 C CA . LEU B 1 70 ? -4.888 160.507 167.620 1.00 53.97 70 LEU B CA 1
ATOM 2498 C C . LEU B 1 70 ? -6.138 161.093 166.975 1.00 59.49 70 LEU B C 1
ATOM 2499 O O . LEU B 1 70 ? -6.585 160.615 165.928 1.00 59.05 70 LEU B O 1
ATOM 2504 N N . ASP B 1 71 ? -6.681 162.158 167.558 1.00 62.76 71 ASP B N 1
ATOM 2505 C CA . ASP B 1 71 ? -7.880 162.809 167.046 1.00 57.67 71 ASP B CA 1
ATOM 2506 C C . ASP B 1 71 ? -7.489 163.920 166.079 1.00 61.34 71 ASP B C 1
ATOM 2507 O O . ASP B 1 71 ? -6.825 164.877 166.497 1.00 61.89 71 ASP B O 1
ATOM 2512 N N . PRO B 1 72 ? -7.876 163.847 164.798 1.00 59.53 72 PRO B N 1
ATOM 2513 C CA . PRO B 1 72 ? -7.387 164.837 163.823 1.00 63.03 72 PRO B CA 1
ATOM 2514 C C . PRO B 1 72 ? -8.019 166.211 163.965 1.00 61.47 72 PRO B C 1
ATOM 2515 O O . PRO B 1 72 ? -7.512 167.165 163.365 1.00 58.46 72 PRO B O 1
ATOM 2519 N N . ARG B 1 73 ? -9.025 166.392 164.753 1.00 67.17 73 ARG B N 1
ATOM 2520 C CA . ARG B 1 73 ? -9.505 167.723 164.841 1.00 66.91 73 ARG B CA 1
ATOM 2521 C C . ARG B 1 73 ? -8.855 168.477 165.950 1.00 70.53 73 ARG B C 1
ATOM 2522 O O . ARG B 1 73 ? -9.190 169.572 166.201 1.00 71.11 73 ARG B O 1
ATOM 2530 N N . LEU B 1 74 ? -7.886 167.896 166.610 1.00 69.32 74 LEU B N 1
ATOM 2531 C CA . LEU B 1 74 ? -7.252 168.570 167.737 1.00 68.71 74 LEU B CA 1
ATOM 2532 C C . LEU B 1 74 ? -6.005 169.363 167.356 1.00 66.52 74 LEU B C 1
ATOM 2533 O O . LEU B 1 74 ? -5.665 170.325 168.054 1.00 62.04 74 LEU B O 1
ATOM 2538 N N . ALA B 1 75 ? -5.314 168.994 166.274 1.00 62.05 75 ALA B N 1
ATOM 2539 C CA . ALA B 1 75 ? -4.184 169.799 165.820 1.00 60.56 75 ALA B CA 1
ATOM 2540 C C . ALA B 1 75 ? -4.610 171.245 165.574 1.00 67.11 75 ALA B C 1
ATOM 2541 O O . ALA B 1 75 ? -3.927 172.193 165.986 1.00 58.05 75 ALA B O 1
ATOM 2543 N N . GLY B 1 76 ? -5.749 171.428 164.901 1.00 68.71 76 GLY B N 1
ATOM 2544 C CA . GLY B 1 76 ? -6.254 172.771 164.673 1.00 64.34 76 GLY B CA 1
ATOM 2545 C C . GLY B 1 76 ? -6.593 173.482 165.968 1.00 64.11 76 GLY B C 1
ATOM 2546 O O . GLY B 1 76 ? -6.228 174.642 166.165 1.00 65.82 76 GLY B O 1
ATOM 2547 N N . LEU B 1 77 ? -7.291 172.789 166.873 1.00 62.20 77 LEU B N 1
ATOM 2548 C CA . LEU B 1 77 ? -7.619 173.376 168.168 1.00 65.15 77 LEU B CA 1
ATOM 2549 C C . LEU B 1 77 ? -6.360 173.703 168.963 1.00 66.35 77 LEU B C 1
ATOM 2550 O O . LEU B 1 77 ? -6.270 174.774 169.574 1.00 69.02 77 LEU B O 1
ATOM 2555 N N . ALA B 1 78 ? -5.358 172.870 168.908 1.00 64.62 78 ALA B N 1
ATOM 2556 C CA . ALA B 1 78 ? -4.151 173.148 169.607 1.00 58.97 78 ALA B CA 1
ATOM 2557 C C . ALA B 1 78 ? -3.570 174.348 169.049 1.00 62.30 78 ALA B C 1
ATOM 2558 O O . ALA B 1 78 ? -3.058 175.122 169.760 1.00 60.80 78 ALA B O 1
ATOM 2560 N N . GLU B 1 79 ? -3.619 174.502 167.754 1.00 58.61 79 GLU B N 1
ATOM 2561 C CA . GLU B 1 79 ? -2.996 175.641 167.125 1.00 61.82 79 GLU B CA 1
ATOM 2562 C C . GLU B 1 79 ? -3.593 176.920 167.532 1.00 63.62 79 GLU B C 1
ATOM 2563 O O . GLU B 1 79 ? -2.941 177.899 167.581 1.00 59.23 79 GLU B O 1
ATOM 2569 N N . ARG B 1 80 ? -4.861 176.860 167.821 1.00 60.08 80 ARG B N 1
ATOM 2570 C CA . ARG B 1 80 ? -5.611 177.966 168.209 1.00 62.87 80 ARG B CA 1
ATOM 2571 C C . ARG B 1 80 ? -5.200 178.386 169.557 1.00 68.10 80 ARG B C 1
ATOM 2572 O O . ARG B 1 80 ? -4.979 179.513 169.774 1.00 66.97 80 ARG B O 1
ATOM 2580 N N . ASN B 1 81 ? -5.145 177.473 170.471 1.00 60.96 81 ASN B N 1
ATOM 2581 C CA . ASN B 1 81 ? -4.801 177.823 171.840 1.00 63.93 81 ASN B CA 1
ATOM 2582 C C . ASN B 1 81 ? -3.339 178.193 172.005 1.00 60.19 81 ASN B C 1
ATOM 2583 O O . ASN B 1 81 ? -3.007 178.905 172.959 1.00 59.33 81 ASN B O 1
ATOM 2588 N N . VAL B 1 82 ? -2.462 177.740 171.109 1.00 55.35 82 VAL B N 1
ATOM 2589 C CA . VAL B 1 82 ? -1.066 178.141 171.217 1.00 50.85 82 VAL B CA 1
ATOM 2590 C C . VAL B 1 82 ? -0.902 179.583 170.752 1.00 52.34 82 VAL B C 1
ATOM 2591 O O . VAL B 1 82 ? -0.172 180.370 171.369 1.00 49.76 82 VAL B O 1
ATOM 2595 N N . ARG B 1 83 ? -1.645 179.925 169.764 1.00 55.19 83 ARG B N 1
ATOM 2596 C CA . ARG B 1 83 ? -1.684 181.253 169.269 1.00 58.31 83 ARG B CA 1
ATOM 2597 C C . ARG B 1 83 ? -2.322 182.204 170.269 1.00 52.96 83 ARG B C 1
ATOM 2598 O O . ARG B 1 83 ? -1.892 183.248 170.411 1.00 63.31 83 ARG B O 1
ATOM 2606 N N . ASP B 1 84 ? -3.285 181.772 171.008 1.00 55.44 84 ASP B N 1
ATOM 2607 C CA . ASP B 1 84 ? -3.869 182.601 171.994 1.00 58.14 84 ASP B CA 1
ATOM 2608 C C . ASP B 1 84 ? -3.105 182.670 173.267 1.00 60.60 84 ASP B C 1
ATOM 2609 O O . ASP B 1 84 ? -3.239 183.612 173.961 1.00 58.23 84 ASP B O 1
ATOM 2614 N N . LEU B 1 85 ? -2.318 181.668 173.579 1.00 53.32 85 LEU B N 1
ATOM 2615 C CA . LEU B 1 85 ? -1.583 181.652 174.804 1.00 53.76 85 LEU B CA 1
ATOM 2616 C C . LEU B 1 85 ? -0.120 181.950 174.740 1.00 53.25 85 LEU B C 1
ATOM 2617 O O . LEU B 1 85 ? 0.446 182.278 175.692 1.00 54.75 85 LEU B O 1
ATOM 2622 N N . ALA B 1 86 ? 0.480 181.837 173.595 1.00 49.64 86 ALA B N 1
ATOM 2623 C CA . ALA B 1 86 ? 1.889 182.173 173.382 1.00 46.64 86 ALA B CA 1
ATOM 2624 C C . ALA B 1 86 ? 2.060 182.824 172.015 1.00 51.24 86 ALA B C 1
ATOM 2625 O O . ALA B 1 86 ? 2.807 182.333 171.166 1.00 51.30 86 ALA B O 1
ATOM 2627 N N . PRO B 1 87 ? 1.406 183.975 171.788 1.00 55.86 87 PRO B N 1
ATOM 2628 C CA . PRO B 1 87 ? 1.427 184.576 170.441 1.00 52.80 87 PRO B CA 1
ATOM 2629 C C . PRO B 1 87 ? 2.821 184.819 169.899 1.00 52.11 87 PRO B C 1
ATOM 2630 O O . PRO B 1 87 ? 3.069 184.603 168.704 1.00 51.65 87 PRO B O 1
ATOM 2634 N N . ARG B 1 88 ? 3.737 185.281 170.745 1.00 51.33 88 ARG B N 1
ATOM 2635 C CA . ARG B 1 88 ? 5.061 185.656 170.276 1.00 51.13 88 ARG B CA 1
ATOM 2636 C C . ARG B 1 88 ? 5.988 184.462 170.115 1.00 54.41 88 ARG B C 1
ATOM 2637 O O . ARG B 1 88 ? 7.107 184.632 169.619 1.00 56.99 88 ARG B O 1
ATOM 2645 N N . ARG B 1 89 ? 5.541 183.265 170.498 1.00 50.32 89 ARG B N 1
ATOM 2646 C CA . ARG B 1 89 ? 6.275 182.038 170.239 1.00 50.91 89 ARG B CA 1
ATOM 2647 C C . ARG B 1 89 ? 5.537 181.082 169.318 1.00 52.38 89 ARG B C 1
ATOM 2648 O O . ARG B 1 89 ? 6.151 180.125 168.832 1.00 52.87 89 ARG B O 1
ATOM 2656 N N . ALA B 1 90 ? 4.247 181.314 169.058 1.00 52.71 90 ALA B N 1
ATOM 2657 C CA . ALA B 1 90 ? 3.425 180.319 168.382 1.00 52.02 90 ALA B CA 1
ATOM 2658 C C . ALA B 1 90 ? 3.907 180.020 166.973 1.00 52.64 90 ALA B C 1
ATOM 2659 O O . ALA B 1 90 ? 3.584 178.953 166.441 1.00 56.32 90 ALA B O 1
ATOM 2661 N N . ASP B 1 91 ? 4.723 180.863 166.455 1.00 49.82 91 ASP B N 1
ATOM 2662 C CA . ASP B 1 91 ? 5.256 180.607 165.196 1.00 53.16 91 ASP B CA 1
ATOM 2663 C C . ASP B 1 91 ? 6.230 179.503 165.227 1.00 51.40 91 ASP B C 1
ATOM 2664 O O . ASP B 1 91 ? 6.711 179.121 164.225 1.00 52.45 91 ASP B O 1
ATOM 2669 N N . ARG B 1 92 ? 6.515 178.988 166.418 1.00 49.00 92 ARG B N 1
ATOM 2670 C CA . ARG B 1 92 ? 7.462 177.889 166.572 1.00 50.16 92 ARG B CA 1
ATOM 2671 C C . ARG B 1 92 ? 6.733 176.552 166.640 1.00 45.64 92 ARG B C 1
ATOM 2672 O O . ARG B 1 92 ? 7.354 175.500 166.794 1.00 44.22 92 ARG B O 1
ATOM 2680 N N . PHE B 1 93 ? 5.410 176.602 166.524 1.00 43.04 93 PHE B N 1
ATOM 2681 C CA . PHE B 1 93 ? 4.614 175.444 166.569 1.00 45.41 93 PHE B CA 1
ATOM 2682 C C . PHE B 1 93 ? 4.229 174.933 165.205 1.00 53.22 93 PHE B C 1
ATOM 2683 O O . PHE B 1 93 ? 3.668 175.601 164.410 1.00 47.81 93 PHE B O 1
ATOM 2691 N N . HIS B 1 94 ? 4.548 173.701 164.964 1.00 45.71 94 HIS B N 1
ATOM 2692 C CA . HIS B 1 94 ? 4.325 173.124 163.641 1.00 46.92 94 HIS B CA 1
ATOM 2693 C C . HIS B 1 94 ? 3.712 171.753 163.858 1.00 47.23 94 HIS B C 1
ATOM 2694 O O . HIS B 1 94 ? 4.410 170.738 163.792 1.00 50.78 94 HIS B O 1
ATOM 2701 N N . PRO B 1 95 ? 2.416 171.688 164.146 1.00 44.35 95 PRO B N 1
ATOM 2702 C CA . PRO B 1 95 ? 1.796 170.397 164.424 1.00 46.11 95 PRO B CA 1
ATOM 2703 C C . PRO B 1 95 ? 1.724 169.557 163.162 1.00 47.01 95 PRO B C 1
ATOM 2704 O O . PRO B 1 95 ? 1.726 170.066 162.041 1.00 46.02 95 PRO B O 1
ATOM 2708 N N . VAL B 1 96 ? 1.580 168.268 163.322 1.00 42.68 96 VAL B N 1
ATOM 2709 C CA . VAL B 1 96 ? 1.431 167.329 162.252 1.00 42.06 96 VAL B CA 1
ATOM 2710 C C . VAL B 1 96 ? -0.027 167.008 162.202 1.00 45.25 96 VAL B C 1
ATOM 2711 O O . VAL B 1 96 ? -0.598 166.629 163.146 1.00 47.90 96 VAL B O 1
ATOM 2715 N N . GLU B 1 97 ? -0.623 167.188 161.059 1.00 47.65 97 GLU B N 1
ATOM 2716 C CA . GLU B 1 97 ? -2.029 166.953 160.889 1.00 54.70 97 GLU B CA 1
ATOM 2717 C C . GLU B 1 97 ? -2.421 165.543 160.633 1.00 53.62 97 GLU B C 1
ATOM 2718 O O . GLU B 1 97 ? -1.679 164.810 160.144 1.00 52.41 97 GLU B O 1
ATOM 2724 N N . GLY B 1 98 ? -3.629 165.218 160.949 1.00 51.30 98 GLY B N 1
ATOM 2725 C CA . GLY B 1 98 ? -4.147 163.920 160.714 1.00 54.30 98 GLY B CA 1
ATOM 2726 C C . GLY B 1 98 ? -4.288 163.144 161.944 1.00 55.97 98 GLY B C 1
ATOM 2727 O O . GLY B 1 98 ? -3.796 163.538 162.922 1.00 55.66 98 GLY B O 1
ATOM 2728 N N . ALA B 1 99 ? -4.996 162.055 161.859 1.00 54.23 99 ALA B N 1
ATOM 2729 C CA . ALA B 1 99 ? -5.197 161.139 162.979 1.00 56.38 99 ALA B CA 1
ATOM 2730 C C . ALA B 1 99 ? -3.934 160.307 163.140 1.00 54.91 99 ALA B C 1
ATOM 2731 O O . ALA B 1 99 ? -3.713 159.347 162.404 1.00 56.55 99 ALA B O 1
ATOM 2733 N N . VAL B 1 100 ? -3.102 160.664 164.112 1.00 53.19 100 VAL B N 1
ATOM 2734 C CA . VAL B 1 100 ? -1.791 160.053 164.277 1.00 46.57 100 VAL B CA 1
ATOM 2735 C C . VAL B 1 100 ? -1.806 159.265 165.575 1.00 49.64 100 VAL B C 1
ATOM 2736 O O . VAL B 1 100 ? -1.831 159.847 166.667 1.00 48.79 100 VAL B O 1
ATOM 2740 N N . SER B 1 101 ? -1.811 157.935 165.460 1.00 46.91 101 SER B N 1
ATOM 2741 C CA . SER B 1 101 ? -1.552 157.079 166.610 1.00 42.66 101 SER B CA 1
ATOM 2742 C C . SER B 1 101 ? -0.051 156.978 166.847 1.00 42.44 101 SER B C 1
ATOM 2743 O O . SER B 1 101 ? 0.703 156.587 165.951 1.00 42.55 101 SER B O 1
ATOM 2746 N N . LEU B 1 102 ? 0.369 157.305 168.069 1.00 43.36 102 LEU B N 1
ATOM 2747 C CA . LEU B 1 102 ? 1.774 157.408 168.440 1.00 42.07 102 LEU B CA 1
ATOM 2748 C C . LEU B 1 102 ? 2.426 158.319 167.405 1.00 38.00 102 LEU B C 1
ATOM 2749 O O . LEU B 1 102 ? 2.071 159.496 167.323 1.00 42.19 102 LEU B O 1
ATOM 2754 N N . ILE B 1 103 ? 3.353 157.800 166.596 1.00 42.49 103 ILE B N 1
ATOM 2755 C CA . ILE B 1 103 ? 3.952 158.607 165.537 1.00 41.62 103 ILE B CA 1
ATOM 2756 C C . ILE B 1 103 ? 3.831 157.927 164.178 1.00 36.73 103 ILE B C 1
ATOM 2757 O O . ILE B 1 103 ? 4.750 157.988 163.357 1.00 37.58 103 ILE B O 1
ATOM 2762 N N . ASP B 1 104 ? 2.691 157.297 163.919 1.00 36.76 104 ASP B N 1
ATOM 2763 C CA . ASP B 1 104 ? 2.593 156.305 162.843 1.00 34.69 104 ASP B CA 1
ATOM 2764 C C . ASP B 1 104 ? 2.039 156.910 161.549 1.00 42.85 104 ASP B C 1
ATOM 2765 O O . ASP B 1 104 ? 1.046 156.437 160.999 1.00 43.02 104 ASP B O 1
ATOM 2770 N N . THR B 1 105 ? 2.684 157.971 161.066 1.00 41.92 105 THR B N 1
ATOM 2771 C CA . THR B 1 105 ? 2.513 158.481 159.711 1.00 44.20 105 THR B CA 1
ATOM 2772 C C . THR B 1 105 ? 3.881 158.918 159.211 1.00 42.47 105 THR B C 1
ATOM 2773 O O . THR B 1 105 ? 4.810 159.096 160.008 1.00 45.50 105 THR B O 1
ATOM 2777 N N . PRO B 1 106 ? 4.028 159.118 157.951 1.00 43.63 106 PRO B N 1
ATOM 2778 C CA . PRO B 1 106 ? 5.303 159.534 157.442 1.00 44.41 106 PRO B CA 1
ATOM 2779 C C . PRO B 1 106 ? 5.660 160.911 157.875 1.00 42.62 106 PRO B C 1
ATOM 2780 O O . PRO B 1 106 ? 6.785 161.187 158.077 1.00 43.21 106 PRO B O 1
ATOM 2784 N N . GLU B 1 107 ? 4.652 161.766 158.018 1.00 43.44 107 GLU B N 1
ATOM 2785 C CA . GLU B 1 107 ? 4.863 163.140 158.450 1.00 47.58 107 GLU B CA 1
ATOM 2786 C C . GLU B 1 107 ? 5.354 163.146 159.891 1.00 43.03 107 GLU B C 1
ATOM 2787 O O . GLU B 1 107 ? 6.358 163.782 160.211 1.00 42.01 107 GLU B O 1
ATOM 2793 N N . ALA B 1 108 ? 4.644 162.430 160.758 1.00 42.75 108 ALA B N 1
ATOM 2794 C CA . ALA B 1 108 ? 5.015 162.353 162.114 1.00 37.63 108 ALA B CA 1
ATOM 2795 C C . ALA B 1 108 ? 6.387 161.831 162.230 1.00 38.11 108 ALA B C 1
ATOM 2796 O O . ALA B 1 108 ? 7.116 162.326 162.964 1.00 38.85 108 ALA B O 1
ATOM 2798 N N . ARG B 1 109 ? 6.737 160.814 161.486 1.00 40.10 109 ARG B N 1
ATOM 2799 C CA . ARG B 1 109 ? 8.018 160.209 161.575 1.00 35.43 109 ARG B CA 1
ATOM 2800 C C . ARG B 1 109 ? 9.138 161.110 161.159 1.00 37.94 109 ARG B C 1
ATOM 2801 O O . ARG B 1 109 ? 10.110 161.132 161.769 1.00 38.53 109 ARG B O 1
ATOM 2809 N N . ALA B 1 110 ? 8.997 161.831 160.087 1.00 35.70 110 ALA B N 1
ATOM 2810 C CA . ALA B 1 110 ? 9.988 162.816 159.660 1.00 38.76 110 ALA B CA 1
ATOM 2811 C C . ALA B 1 110 ? 10.242 163.857 160.747 1.00 38.73 110 ALA B C 1
ATOM 2812 O O . ALA B 1 110 ? 11.387 164.258 160.991 1.00 38.20 110 ALA B O 1
ATOM 2814 N N . GLN B 1 111 ? 9.184 164.336 161.383 1.00 38.55 111 GLN B N 1
ATOM 2815 C CA . GLN B 1 111 ? 9.374 165.319 162.447 1.00 41.89 111 GLN B CA 1
ATOM 2816 C C . GLN B 1 111 ? 10.121 164.708 163.630 1.00 45.06 111 GLN B C 1
ATOM 2817 O O . GLN B 1 111 ? 11.095 165.289 164.132 1.00 40.29 111 GLN B O 1
ATOM 2823 N N . VAL B 1 112 ? 9.693 163.520 164.073 1.00 37.76 112 VAL B N 1
ATOM 2824 C CA . VAL B 1 112 ? 10.343 162.878 165.217 1.00 36.99 112 VAL B CA 1
ATOM 2825 C C . VAL B 1 112 ? 11.838 162.739 164.961 1.00 38.62 112 VAL B C 1
ATOM 2826 O O . VAL B 1 112 ? 12.664 163.075 165.818 1.00 39.38 112 VAL B O 1
ATOM 2830 N N . GLY B 1 113 ? 12.205 162.281 163.754 1.00 38.33 113 GLY B N 1
ATOM 2831 C CA . GLY B 1 113 ? 13.605 162.088 163.392 1.00 37.31 113 GLY B CA 1
ATOM 2832 C C . GLY B 1 113 ? 14.441 163.357 163.448 1.00 43.08 113 GLY B C 1
ATOM 2833 O O . GLY B 1 113 ? 15.672 163.281 163.546 1.00 43.72 113 GLY B O 1
ATOM 2834 N N . ARG B 1 114 ? 13.814 164.489 163.475 1.00 41.07 114 ARG B N 1
ATOM 2835 C CA . ARG B 1 114 ? 14.525 165.714 163.578 1.00 47.21 114 ARG B CA 1
ATOM 2836 C C . ARG B 1 114 ? 14.438 166.277 164.950 1.00 44.62 114 ARG B C 1
ATOM 2837 O O . ARG B 1 114 ? 14.951 167.273 165.169 1.00 46.77 114 ARG B O 1
ATOM 2845 N N . SER B 1 115 ? 13.792 165.615 165.863 1.00 39.59 115 SER B N 1
ATOM 2846 C CA . SER B 1 115 ? 13.580 166.131 167.212 1.00 42.37 115 SER B CA 1
ATOM 2847 C C . SER B 1 115 ? 14.707 165.742 168.158 1.00 41.85 115 SER B C 1
ATOM 2848 O O . SER B 1 115 ? 15.241 164.632 168.089 1.00 44.57 115 SER B O 1
ATOM 2851 N N . ASP B 1 116 ? 15.056 166.667 169.054 1.00 40.01 116 ASP B N 1
ATOM 2852 C CA . ASP B 1 116 ? 15.977 166.350 170.135 1.00 39.91 116 ASP B CA 1
ATOM 2853 C C . ASP B 1 116 ? 15.290 165.597 171.263 1.00 40.44 116 ASP B C 1
ATOM 2854 O O . ASP B 1 116 ? 15.938 164.788 171.934 1.00 43.39 116 ASP B O 1
ATOM 2859 N N . VAL B 1 117 ? 14.003 165.869 171.505 1.00 40.99 117 VAL B N 1
ATOM 2860 C CA . VAL B 1 117 ? 13.275 165.338 172.657 1.00 39.60 117 VAL B CA 1
ATOM 2861 C C . VAL B 1 117 ? 11.869 164.974 172.205 1.00 38.54 117 VAL B C 1
ATOM 2862 O O . VAL B 1 117 ? 11.224 165.753 171.495 1.00 42.01 117 VAL B O 1
ATOM 2866 N N . ILE B 1 118 ? 11.401 163.787 172.598 1.00 37.09 118 ILE B N 1
ATOM 2867 C CA . ILE B 1 118 ? 10.004 163.389 172.468 1.00 33.47 118 ILE B CA 1
ATOM 2868 C C . ILE B 1 118 ? 9.405 163.350 173.866 1.00 35.65 118 ILE B C 1
ATOM 2869 O O . ILE B 1 118 ? 10.031 162.833 174.799 1.00 38.11 118 ILE B O 1
ATOM 2874 N N . VAL B 1 119 ? 8.194 163.880 174.018 1.00 33.08 119 VAL B N 1
ATOM 2875 C CA . VAL B 1 119 ? 7.567 163.961 175.333 1.00 38.68 119 VAL B CA 1
ATOM 2876 C C . VAL B 1 119 ? 6.156 163.413 175.235 1.00 38.52 119 VAL B C 1
ATOM 2877 O O . VAL B 1 119 ? 5.536 163.420 174.168 1.00 39.11 119 VAL B O 1
ATOM 2881 N N . GLY B 1 120 ? 5.641 162.933 176.357 1.00 39.99 120 GLY B N 1
ATOM 2882 C CA . GLY B 1 120 ? 4.245 162.555 176.353 1.00 42.26 120 GLY B CA 1
ATOM 2883 C C . GLY B 1 120 ? 3.699 162.142 177.698 1.00 40.37 120 GLY B C 1
ATOM 2884 O O . GLY B 1 120 ? 4.430 161.637 178.551 1.00 39.76 120 GLY B O 1
ATOM 2885 N N . CYS B 1 121 ? 2.401 162.345 177.886 1.00 40.69 121 CYS B N 1
ATOM 2886 C CA . CYS B 1 121 ? 1.657 161.804 179.018 1.00 42.66 121 CYS B CA 1
ATOM 2887 C C . CYS B 1 121 ? 0.604 160.908 178.383 1.00 42.85 121 CYS B C 1
ATOM 2888 O O . CYS B 1 121 ? -0.458 161.377 177.970 1.00 47.25 121 CYS B O 1
ATOM 2891 N N . LEU B 1 122 ? 0.912 159.626 178.286 1.00 44.14 122 LEU B N 1
ATOM 2892 C CA . LEU B 1 122 ? 0.200 158.707 177.422 1.00 46.61 122 LEU B CA 1
ATOM 2893 C C . LEU B 1 122 ? -0.728 157.796 178.211 1.00 46.50 122 LEU B C 1
ATOM 2894 O O . LEU B 1 122 ? -0.510 157.544 179.405 1.00 43.52 122 LEU B O 1
ATOM 2899 N N . PRO B 1 123 ? -1.765 157.254 177.557 1.00 49.65 123 PRO B N 1
ATOM 2900 C CA . PRO B 1 123 ? -2.645 156.286 178.226 1.00 49.02 123 PRO B CA 1
ATOM 2901 C C . PRO B 1 123 ? -1.849 155.173 178.891 1.00 48.25 123 PRO B C 1
ATOM 2902 O O . PRO B 1 123 ? -0.767 154.796 178.434 1.00 44.41 123 PRO B O 1
ATOM 2906 N N . GLN B 1 124 ? -2.393 154.661 179.991 1.00 45.43 124 GLN B N 1
ATOM 2907 C CA . GLN B 1 124 ? -1.703 153.683 180.820 1.00 43.50 124 GLN B CA 1
ATOM 2908 C C . GLN B 1 124 ? -2.657 153.217 181.907 1.00 47.14 124 GLN B C 1
ATOM 2909 O O . GLN B 1 124 ? -3.507 153.985 182.372 1.00 49.10 124 GLN B O 1
ATOM 2915 N N . VAL B 1 125 ? -2.480 151.978 182.350 1.00 42.61 125 VAL B N 1
ATOM 2916 C CA . VAL B 1 125 ? -3.345 151.474 183.411 1.00 37.74 125 VAL B CA 1
ATOM 2917 C C . VAL B 1 125 ? -3.029 152.235 184.693 1.00 44.48 125 VAL B C 1
ATOM 2918 O O . VAL B 1 125 ? -1.883 152.253 185.165 1.00 43.40 125 VAL B O 1
ATOM 2922 N N . GLY B 1 126 ? -4.042 152.882 185.254 1.00 45.28 126 GLY B N 1
ATOM 2923 C CA . GLY B 1 126 ? -3.880 153.689 186.442 1.00 46.53 126 GLY B CA 1
ATOM 2924 C C . GLY B 1 126 ? -4.054 155.169 186.200 1.00 49.72 126 GLY B C 1
ATOM 2925 O O . GLY B 1 126 ? -4.017 155.941 187.160 1.00 50.78 126 GLY B O 1
ATOM 2926 N N . GLU B 1 127 ? -4.218 155.588 184.945 1.00 49.45 127 GLU B N 1
ATOM 2927 C CA . GLU B 1 127 ? -4.569 156.963 184.635 1.00 56.90 127 GLU B CA 1
ATOM 2928 C C . GLU B 1 127 ? -5.901 157.310 185.301 1.00 56.18 127 GLU B C 1
ATOM 2929 O O . GLU B 1 127 ? -6.707 156.422 185.591 1.00 59.51 127 GLU B O 1
ATOM 2935 N N . PRO B 1 128 ? -6.155 158.591 185.565 1.00 57.89 128 PRO B N 1
ATOM 2936 C CA . PRO B 1 128 ? -7.442 158.962 186.171 1.00 63.68 128 PRO B CA 1
ATOM 2937 C C . PRO B 1 128 ? -8.596 158.513 185.288 1.00 66.47 128 PRO B C 1
ATOM 2938 O O . PRO B 1 128 ? -8.521 158.595 184.063 1.00 69.67 128 PRO B O 1
ATOM 2942 N N . ASP B 1 129 ? -9.670 158.033 185.920 1.00 67.84 129 ASP B N 1
ATOM 2943 C CA . ASP B 1 129 ? -10.805 157.508 185.168 1.00 66.34 129 ASP B CA 1
ATOM 2944 C C . ASP B 1 129 ? -11.483 158.553 184.293 1.00 80.58 129 ASP B C 1
ATOM 2945 O O . ASP B 1 129 ? -12.261 158.179 183.407 1.00 84.62 129 ASP B O 1
ATOM 2950 N N . ASP B 1 130 ? -11.256 159.820 184.545 1.00 82.22 130 ASP B N 1
ATOM 2951 C CA . ASP B 1 130 ? -11.974 160.794 183.783 1.00 81.23 130 ASP B CA 1
ATOM 2952 C C . ASP B 1 130 ? -11.292 161.374 182.616 1.00 83.26 130 ASP B C 1
ATOM 2953 O O . ASP B 1 130 ? -11.874 162.120 181.901 1.00 84.40 130 ASP B O 1
ATOM 2958 N N . VAL B 1 131 ? -10.039 161.041 182.438 1.00 82.79 131 VAL B N 1
ATOM 2959 C CA . VAL B 1 131 ? -9.297 161.569 181.325 1.00 88.59 131 VAL B CA 1
ATOM 2960 C C . VAL B 1 131 ? -9.887 161.088 180.047 1.00 86.77 131 VAL B C 1
ATOM 2961 O O . VAL B 1 131 ? -9.937 161.796 179.100 1.00 89.70 131 VAL B O 1
ATOM 2965 N N . ARG B 1 132 ? -10.342 159.839 180.048 1.00 86.27 132 ARG B N 1
ATOM 2966 C CA . ARG B 1 132 ? -10.946 159.240 178.865 1.00 91.26 132 ARG B CA 1
ATOM 2967 C C . ARG B 1 132 ? -12.065 160.120 178.320 1.00 91.72 132 ARG B C 1
ATOM 2968 O O . ARG B 1 132 ? -12.231 160.245 177.106 1.00 94.85 132 ARG B O 1
ATOM 2976 N N . LEU B 1 133 ? -12.837 160.719 179.209 1.00 88.32 133 LEU B N 1
ATOM 2977 C CA . LEU B 1 133 ? -13.963 161.527 178.814 1.00 88.21 133 LEU B CA 1
ATOM 2978 C C . LEU B 1 133 ? -13.642 162.886 178.277 1.00 90.40 133 LEU B C 1
ATOM 2979 O O . LEU B 1 133 ? -13.094 163.706 178.948 1.00 88.61 133 LEU B O 1
ATOM 2984 N N . ARG B 1 134 ? -14.019 163.073 177.030 1.00 90.76 134 ARG B N 1
ATOM 2985 C CA . ARG B 1 134 ? -13.816 164.272 176.269 1.00 92.78 134 ARG B CA 1
ATOM 2986 C C . ARG B 1 134 ? -14.749 164.084 175.133 1.00 93.47 134 ARG B C 1
ATOM 2987 O O . ARG B 1 134 ? -14.702 163.084 174.455 1.00 87.96 134 ARG B O 1
ATOM 2995 N N . ALA B 1 135 ? -15.647 165.021 174.948 1.00 91.40 135 ALA B N 1
ATOM 2996 C CA . ALA B 1 135 ? -15.713 166.270 175.697 1.00 88.80 135 ALA B CA 1
ATOM 2997 C C . ALA B 1 135 ? -14.661 167.170 175.196 1.00 94.28 135 ALA B C 1
ATOM 2998 O O . ALA B 1 135 ? -14.196 167.987 175.879 1.00 96.00 135 ALA B O 1
ATOM 3000 N N . PHE B 1 136 ? -14.317 167.009 173.940 1.00 90.21 136 PHE B N 1
ATOM 3001 C CA . PHE B 1 136 ? -13.334 167.813 173.282 1.00 92.25 136 PHE B CA 1
ATOM 3002 C C . PHE B 1 136 ? -12.981 167.279 171.922 1.00 92.48 136 PHE B C 1
ATOM 3003 O O . PHE B 1 136 ? -13.654 167.582 170.966 1.00 91.97 136 PHE B O 1
ATOM 3011 N N . TYR B 1 159 ? -5.980 154.893 174.058 1.00 82.84 159 TYR B N 1
ATOM 3012 C CA . TYR B 1 159 ? -7.355 154.555 174.143 1.00 83.48 159 TYR B CA 1
ATOM 3013 C C . TYR B 1 159 ? -7.911 155.648 173.312 1.00 80.15 159 TYR B C 1
ATOM 3014 O O . TYR B 1 159 ? -7.692 156.783 173.626 1.00 78.96 159 TYR B O 1
ATOM 3023 N N . TYR B 1 160 ? -8.576 155.313 172.213 1.00 80.57 160 TYR B N 1
ATOM 3024 C CA . TYR B 1 160 ? -8.926 153.954 171.815 1.00 79.14 160 TYR B CA 1
ATOM 3025 C C . TYR B 1 160 ? -7.999 152.889 171.169 1.00 79.27 160 TYR B C 1
ATOM 3026 O O . TYR B 1 160 ? -8.193 151.771 171.380 1.00 79.79 160 TYR B O 1
ATOM 3035 N N . PRO B 1 161 ? -7.016 153.141 170.376 1.00 76.01 161 PRO B N 1
ATOM 3036 C CA . PRO B 1 161 ? -6.230 151.953 170.006 1.00 70.12 161 PRO B CA 1
ATOM 3037 C C . PRO B 1 161 ? -5.712 151.326 171.290 1.00 69.73 161 PRO B C 1
ATOM 3038 O O . PRO B 1 161 ? -5.187 152.063 172.066 1.00 72.16 161 PRO B O 1
ATOM 3042 N N . TRP B 1 162 ? -5.841 150.038 171.524 1.00 64.61 162 TRP B N 1
ATOM 3043 C CA . TRP B 1 162 ? -5.329 149.468 172.767 1.00 62.84 162 TRP B CA 1
ATOM 3044 C C . TRP B 1 162 ? -4.995 147.984 172.690 1.00 56.13 162 TRP B C 1
ATOM 3045 O O . TRP B 1 162 ? -3.994 147.537 173.250 1.00 51.07 162 TRP B O 1
ATOM 3056 N N . ALA B 1 163 ? -5.836 147.224 172.002 1.00 52.93 163 ALA B N 1
ATOM 3057 C CA . ALA B 1 163 ? -5.632 145.827 171.885 1.00 51.27 163 ALA B CA 1
ATOM 3058 C C . ALA B 1 163 ? -4.369 145.429 171.238 1.00 44.46 163 ALA B C 1
ATOM 3059 O O . ALA B 1 163 ? -3.840 144.476 171.588 1.00 43.46 163 ALA B O 1
ATOM 3061 N N . GLU B 1 164 ? -3.905 146.212 170.270 1.00 43.71 164 GLU B N 1
ATOM 3062 C CA . GLU B 1 164 ? -2.670 145.904 169.550 1.00 38.28 164 GLU B CA 1
ATOM 3063 C C . GLU B 1 164 ? -1.405 146.023 170.401 1.00 45.92 164 GLU B C 1
ATOM 3064 O O . GLU B 1 164 ? -0.332 145.585 169.986 1.00 38.90 164 GLU B O 1
ATOM 3070 N N . PHE B 1 165 ? -1.546 146.618 171.579 1.00 43.10 165 PHE B N 1
ATOM 3071 C CA . PHE B 1 165 ? -0.420 146.793 172.481 1.00 39.76 165 PHE B CA 1
ATOM 3072 C C . PHE B 1 165 ? -0.509 145.819 173.648 1.00 41.19 165 PHE B C 1
ATOM 3073 O O . PHE B 1 165 ? 0.250 145.926 174.611 1.00 39.76 165 PHE B O 1
ATOM 3081 N N . ASP B 1 166 ? -1.436 144.868 173.564 1.00 40.33 166 ASP B N 1
ATOM 3082 C CA . ASP B 1 166 ? -1.585 143.895 174.643 1.00 45.83 166 ASP B CA 1
ATOM 3083 C C . ASP B 1 166 ? -0.372 142.981 174.777 1.00 46.19 166 ASP B C 1
ATOM 3084 O O . ASP B 1 166 ? -0.073 142.524 175.882 1.00 45.99 166 ASP B O 1
ATOM 3089 N N . SER B 1 167 ? 0.331 142.689 173.676 1.00 44.45 167 SER B N 1
ATOM 3090 C CA . SER B 1 167 ? 1.403 141.701 173.738 1.00 42.00 167 SER B CA 1
ATOM 3091 C C . SER B 1 167 ? 2.688 142.235 174.374 1.00 43.51 167 SER B C 1
ATOM 3092 O O . SER B 1 167 ? 3.537 141.438 174.778 1.00 40.02 167 SER B O 1
ATOM 3095 N N . TYR B 1 168 ? 2.857 143.547 174.485 1.00 39.42 168 TYR B N 1
ATOM 3096 C CA . TYR B 1 168 ? 4.132 144.079 174.947 1.00 34.70 168 TYR B CA 1
ATOM 3097 C C . TYR B 1 168 ? 4.485 143.548 176.337 1.00 36.80 168 TYR B C 1
ATOM 3098 O O . TYR B 1 168 ? 3.617 143.472 177.219 1.00 35.98 168 TYR B O 1
ATOM 3107 N N . PRO B 1 169 ? 5.751 143.194 176.572 1.00 34.60 169 PRO B N 1
ATOM 3108 C CA . PRO B 1 169 ? 6.136 142.680 177.892 1.00 36.51 169 PRO B CA 1
ATOM 3109 C C . PRO B 1 169 ? 5.732 143.597 179.036 1.00 38.98 169 PRO B C 1
ATOM 3110 O O . PRO B 1 169 ? 5.311 143.097 180.083 1.00 32.36 169 PRO B O 1
ATOM 3114 N N . PHE B 1 170 ? 5.810 144.921 178.861 1.00 32.93 170 PHE B N 1
ATOM 3115 C CA . PHE B 1 170 ? 5.429 145.822 179.947 1.00 34.54 170 PHE B CA 1
ATOM 3116 C C . PHE B 1 170 ? 3.942 146.138 179.975 1.00 38.01 170 PHE B C 1
ATOM 3117 O O . PHE B 1 170 ? 3.504 146.904 180.846 1.00 40.81 170 PHE B O 1
ATOM 3125 N N . ASN B 1 171 ? 3.138 145.548 179.091 1.00 37.79 171 ASN B N 1
ATOM 3126 C CA . ASN B 1 171 ? 1.709 145.628 179.339 1.00 40.22 171 ASN B CA 1
ATOM 3127 C C . ASN B 1 171 ? 1.297 144.828 180.569 1.00 42.02 171 ASN B C 1
ATOM 3128 O O . ASN B 1 171 ? 0.191 145.034 181.088 1.00 41.70 171 ASN B O 1
ATOM 3133 N N . SER B 1 172 ? 2.162 143.937 181.057 1.00 38.96 172 SER B N 1
ATOM 3134 C CA . SER B 1 172 ? 1.872 143.228 182.305 1.00 38.37 172 SER B CA 1
ATOM 3135 C C . SER B 1 172 ? 1.773 144.179 183.493 1.00 47.89 172 SER B C 1
ATOM 3136 O O . SER B 1 172 ? 1.093 143.857 184.471 1.00 46.50 172 SER B O 1
ATOM 3139 N N . VAL B 1 173 ? 2.410 145.348 183.425 1.00 41.59 173 VAL B N 1
ATOM 3140 C CA . VAL B 1 173 ? 2.257 146.371 184.445 1.00 40.49 173 VAL B CA 1
ATOM 3141 C C . VAL B 1 173 ? 1.462 147.566 183.908 1.00 42.09 173 VAL B C 1
ATOM 3142 O O . VAL B 1 173 ? 1.507 148.653 184.484 1.00 42.11 173 VAL B O 1
ATOM 3146 N N . GLY B 1 174 ? 0.726 147.367 182.814 1.00 39.85 174 GLY B N 1
ATOM 3147 C CA . GLY B 1 174 ? -0.150 148.384 182.270 1.00 33.06 174 GLY B CA 1
ATOM 3148 C C . GLY B 1 174 ? 0.527 149.478 181.476 1.00 39.31 174 GLY B C 1
ATOM 3149 O O . GLY B 1 174 ? -0.082 150.535 181.262 1.00 39.18 174 GLY B O 1
ATOM 3150 N N . LEU B 1 175 ? 1.759 149.250 181.004 1.00 38.73 175 LEU B N 1
ATOM 3151 C CA . LEU B 1 175 ? 2.555 150.263 180.315 1.00 40.22 175 LEU B CA 1
ATOM 3152 C C . LEU B 1 175 ? 2.864 149.889 178.865 1.00 39.70 175 LEU B C 1
ATOM 3153 O O . LEU B 1 175 ? 3.844 150.389 178.307 1.00 36.13 175 LEU B O 1
ATOM 3158 N N . GLY B 1 176 ? 2.055 149.009 178.253 1.00 40.08 176 GLY B N 1
ATOM 3159 C CA . GLY B 1 176 ? 2.332 148.556 176.896 1.00 36.65 176 GLY B CA 1
ATOM 3160 C C . GLY B 1 176 ? 2.319 149.669 175.857 1.00 40.07 176 GLY B C 1
ATOM 3161 O O . GLY B 1 176 ? 3.121 149.658 174.919 1.00 38.57 176 GLY B O 1
ATOM 3162 N N . LEU B 1 177 ? 1.393 150.624 175.981 1.00 35.55 177 LEU B N 1
ATOM 3163 C CA . LEU B 1 177 ? 1.383 151.737 175.031 1.00 42.26 177 LEU B CA 1
ATOM 3164 C C . LEU B 1 177 ? 2.676 152.533 175.116 1.00 38.40 177 LEU B C 1
ATOM 3165 O O . LEU B 1 177 ? 3.270 152.878 174.087 1.00 37.40 177 LEU B O 1
ATOM 3170 N N . ASN B 1 178 ? 3.143 152.815 176.336 1.00 38.10 178 ASN B N 1
ATOM 3171 C CA . ASN B 1 178 ? 4.417 153.507 176.475 1.00 34.98 178 ASN B CA 1
ATOM 3172 C C . ASN B 1 178 ? 5.549 152.666 175.904 1.00 34.42 178 ASN B C 1
ATOM 3173 O O . ASN B 1 178 ? 6.452 153.200 175.254 1.00 36.90 178 ASN B O 1
ATOM 3178 N N . GLU B 1 179 ? 5.538 151.351 176.147 1.00 36.80 179 GLU B N 1
ATOM 3179 C CA . GLU B 1 179 ? 6.585 150.530 175.554 1.00 34.38 179 GLU B CA 1
ATOM 3180 C C . GLU B 1 179 ? 6.548 150.621 174.032 1.00 32.42 179 GLU B C 1
ATOM 3181 O O . GLU B 1 179 ? 7.602 150.730 173.397 1.00 36.86 179 GLU B O 1
ATOM 3187 N N . ALA B 1 180 ? 5.349 150.600 173.427 1.00 32.43 180 ALA B N 1
ATOM 3188 C CA . ALA B 1 180 ? 5.252 150.712 171.962 1.00 37.84 180 ALA B CA 1
ATOM 3189 C C . ALA B 1 180 ? 5.878 152.003 171.452 1.00 36.65 180 ALA B C 1
ATOM 3190 O O . ALA B 1 180 ? 6.533 152.008 170.399 1.00 33.27 180 ALA B O 1
ATOM 3192 N N . LEU B 1 181 ? 5.690 153.113 172.184 1.00 32.77 181 LEU B N 1
ATOM 3193 C CA . LEU B 1 181 ? 6.314 154.373 171.777 1.00 33.04 181 LEU B CA 1
ATOM 3194 C C . LEU B 1 181 ? 7.832 154.269 171.824 1.00 32.64 181 LEU B C 1
ATOM 3195 O O . LEU B 1 181 ? 8.517 154.733 170.906 1.00 35.25 181 LEU B O 1
ATOM 3200 N N . LEU B 1 182 ? 8.377 153.649 172.879 1.00 34.40 182 LEU B N 1
ATOM 3201 C CA . LEU B 1 182 ? 9.830 153.518 172.988 1.00 30.36 182 LEU B CA 1
ATOM 3202 C C . LEU B 1 182 ? 10.428 152.685 171.859 1.00 38.16 182 LEU B C 1
ATOM 3203 O O . LEU B 1 182 ? 11.570 152.947 171.451 1.00 36.30 182 LEU B O 1
ATOM 3208 N N . ARG B 1 183 ? 9.700 151.661 171.366 1.00 34.23 183 ARG B N 1
ATOM 3209 C CA . ARG B 1 183 ? 10.187 150.908 170.205 1.00 39.32 183 ARG B CA 1
ATOM 3210 C C . ARG B 1 183 ? 10.288 151.802 168.977 1.00 37.89 183 ARG B C 1
ATOM 3211 O O . ARG B 1 183 ? 11.219 151.667 168.169 1.00 38.61 183 ARG B O 1
ATOM 3219 N N . ARG B 1 184 ? 9.327 152.710 168.808 1.00 39.48 184 ARG B N 1
ATOM 3220 C CA . ARG B 1 184 ? 9.350 153.589 167.642 1.00 37.91 184 ARG B CA 1
ATOM 3221 C C . ARG B 1 184 ? 10.407 154.676 167.794 1.00 37.98 184 ARG B C 1
ATOM 3222 O O . ARG B 1 184 ? 11.172 154.930 166.859 1.00 42.21 184 ARG B O 1
ATOM 3230 N N . THR B 1 185 ? 10.500 155.309 168.973 1.00 35.91 185 THR B N 1
ATOM 3231 C CA . THR B 1 185 ? 11.442 156.419 169.105 1.00 36.70 185 THR B CA 1
ATOM 3232 C C . THR B 1 185 ? 12.872 155.949 168.898 1.00 36.07 185 THR B C 1
ATOM 3233 O O . THR B 1 185 ? 13.680 156.646 168.273 1.00 34.91 185 THR B O 1
ATOM 3237 N N . ARG B 1 186 ? 13.208 154.777 169.334 1.00 35.62 186 ARG B N 1
ATOM 3238 C CA . ARG B 1 186 ? 14.543 154.263 169.171 1.00 39.75 186 ARG B CA 1
ATOM 3239 C C . ARG B 1 186 ? 14.947 154.047 167.755 1.00 36.00 186 ARG B C 1
ATOM 3240 O O . ARG B 1 186 ? 16.055 154.195 167.386 1.00 35.22 186 ARG B O 1
ATOM 3248 N N . ALA B 1 187 ? 13.976 153.648 166.941 1.00 37.69 187 ALA B N 1
ATOM 3249 C CA . ALA B 1 187 ? 14.226 153.371 165.531 1.00 39.14 187 ALA B CA 1
ATOM 3250 C C . ALA B 1 187 ? 14.168 154.624 164.666 1.00 35.36 187 ALA B C 1
ATOM 3251 O O . ALA B 1 187 ? 14.970 154.791 163.747 1.00 35.81 187 ALA B O 1
ATOM 3253 N N . THR B 1 188 ? 13.217 155.502 164.962 1.00 39.21 188 THR B N 1
ATOM 3254 C CA . THR B 1 188 ? 13.063 156.709 164.210 1.00 37.16 188 THR B CA 1
ATOM 3255 C C . THR B 1 188 ? 13.973 157.830 164.610 1.00 39.93 188 THR B C 1
ATOM 3256 O O . THR B 1 188 ? 14.357 158.558 163.804 1.00 39.90 188 THR B O 1
ATOM 3260 N N . ALA B 1 189 ? 14.300 157.923 165.868 1.00 36.32 189 ALA B N 1
ATOM 3261 C CA . ALA B 1 189 ? 15.146 159.009 166.377 1.00 37.75 189 ALA B CA 1
ATOM 3262 C C . ALA B 1 189 ? 16.088 158.479 167.455 1.00 39.80 189 ALA B C 1
ATOM 3263 O O . ALA B 1 189 ? 15.952 158.802 168.642 1.00 39.31 189 ALA B O 1
ATOM 3265 N N . PRO B 1 190 ? 17.090 157.682 167.063 1.00 40.41 190 PRO B N 1
ATOM 3266 C CA . PRO B 1 190 ? 17.900 156.956 168.062 1.00 42.07 190 PRO B CA 1
ATOM 3267 C C . PRO B 1 190 ? 18.714 157.852 168.967 1.00 42.32 190 PRO B C 1
ATOM 3268 O O . PRO B 1 190 ? 19.268 157.365 169.969 1.00 38.01 190 PRO B O 1
ATOM 3272 N N . ALA B 1 191 ? 18.802 159.143 168.657 1.00 42.69 191 ALA B N 1
ATOM 3273 C CA . ALA B 1 191 ? 19.568 160.072 169.469 1.00 43.08 191 ALA B CA 1
ATOM 3274 C C . ALA B 1 191 ? 18.704 160.904 170.405 1.00 39.10 191 ALA B C 1
ATOM 3275 O O . ALA B 1 191 ? 19.245 161.569 171.292 1.00 41.44 191 ALA B O 1
ATOM 3277 N N . ALA B 1 192 ? 17.387 160.881 170.239 1.00 36.54 192 ALA B N 1
ATOM 3278 C CA . ALA B 1 192 ? 16.515 161.764 170.988 1.00 38.05 192 ALA B CA 1
ATOM 3279 C C . ALA B 1 192 ? 16.244 161.252 172.399 1.00 42.35 192 ALA B C 1
ATOM 3280 O O . ALA B 1 192 ? 16.103 160.049 172.634 1.00 38.15 192 ALA B O 1
ATOM 3282 N N . ASP B 1 193 ? 16.126 162.193 173.333 1.00 39.47 193 ASP B N 1
ATOM 3283 C CA . ASP B 1 193 ? 15.567 161.885 174.640 1.00 36.20 193 ASP B CA 1
ATOM 3284 C C . ASP B 1 193 ? 14.082 161.595 174.515 1.00 36.46 193 ASP B C 1
ATOM 3285 O O . ASP B 1 193 ? 13.394 162.154 173.655 1.00 38.70 193 ASP B O 1
ATOM 3290 N N . VAL B 1 194 ? 13.574 160.755 175.420 1.00 33.67 194 VAL B N 1
ATOM 3291 C CA . VAL B 1 194 ? 12.140 160.521 175.556 1.00 30.04 194 VAL B CA 1
ATOM 3292 C C . VAL B 1 194 ? 11.748 160.824 177.000 1.00 36.23 194 VAL B C 1
ATOM 3293 O O . VAL B 1 194 ? 12.287 160.223 177.942 1.00 37.82 194 VAL B O 1
ATOM 3297 N N . VAL B 1 195 ? 10.807 161.745 177.176 1.00 36.36 195 VAL B N 1
ATOM 3298 C CA . VAL B 1 195 ? 10.370 162.191 178.496 1.00 37.14 195 VAL B CA 1
ATOM 3299 C C . VAL B 1 195 ? 8.899 161.836 178.651 1.00 38.13 195 VAL B C 1
ATOM 3300 O O . VAL B 1 195 ? 8.058 162.369 177.924 1.00 34.84 195 VAL B O 1
ATOM 3304 N N . LEU B 1 196 ? 8.576 160.976 179.625 1.00 35.39 196 LEU B N 1
ATOM 3305 C CA . LEU B 1 196 ? 7.232 160.418 179.736 1.00 39.30 196 LEU B CA 1
ATOM 3306 C C . LEU B 1 196 ? 6.696 160.559 181.155 1.00 34.60 196 LEU B C 1
ATOM 3307 O O . LEU B 1 196 ? 7.451 160.474 182.126 1.00 35.72 196 LEU B O 1
ATOM 3312 N N . ASN B 1 197 ? 5.375 160.739 181.266 1.00 35.16 197 ASN B N 1
ATOM 3313 C CA . ASN B 1 197 ? 4.692 160.851 182.554 1.00 39.78 197 ASN B CA 1
ATOM 3314 C C . ASN B 1 197 ? 4.120 159.498 182.967 1.00 41.67 197 ASN B C 1
ATOM 3315 O O . ASN B 1 197 ? 3.524 158.798 182.142 1.00 34.52 197 ASN B O 1
ATOM 3320 N N . PHE B 1 198 ? 4.276 159.148 184.256 1.00 35.66 198 PHE B N 1
ATOM 3321 C CA . PHE B 1 198 ? 3.918 157.820 184.754 1.00 38.67 198 PHE B CA 1
ATOM 3322 C C . PHE B 1 198 ? 3.222 157.880 186.106 1.00 44.65 198 PHE B C 1
ATOM 3323 O O . PHE B 1 198 ? 3.720 158.519 187.036 1.00 41.77 198 PHE B O 1
ATOM 3331 N N . GLY B 1 199 ? 2.109 157.165 186.238 1.00 40.06 199 GLY B N 1
ATOM 3332 C CA . GLY B 1 199 ? 1.684 156.725 187.561 1.00 40.86 199 GLY B CA 1
ATOM 3333 C C . GLY B 1 199 ? 2.636 155.646 188.062 1.00 38.27 199 GLY B C 1
ATOM 3334 O O . GLY B 1 199 ? 2.996 154.730 187.311 1.00 37.50 199 GLY B O 1
ATOM 3335 N N . ALA B 1 200 ? 3.077 155.761 189.325 1.00 39.52 200 ALA B N 1
ATOM 3336 C CA . ALA B 1 200 ? 4.136 154.909 189.870 1.00 43.70 200 ALA B CA 1
ATOM 3337 C C . ALA B 1 200 ? 3.647 153.886 190.895 1.00 39.11 200 ALA B C 1
ATOM 3338 O O . ALA B 1 200 ? 4.446 153.404 191.705 1.00 36.85 200 ALA B O 1
ATOM 3340 N N . ARG B 1 201 ? 2.365 153.516 190.865 1.00 42.56 201 ARG B N 1
ATOM 3341 C CA . ARG B 1 201 ? 1.900 152.436 191.737 1.00 37.27 201 ARG B CA 1
ATOM 3342 C C . ARG B 1 201 ? 2.758 151.171 191.592 1.00 42.40 201 ARG B C 1
ATOM 3343 O O . ARG B 1 201 ? 3.039 150.487 192.584 1.00 41.21 201 ARG B O 1
ATOM 3351 N N . VAL B 1 202 ? 3.198 150.844 190.369 1.00 39.24 202 VAL B N 1
ATOM 3352 C CA . VAL B 1 202 ? 4.027 149.650 190.182 1.00 37.90 202 VAL B CA 1
ATOM 3353 C C . VAL B 1 202 ? 5.451 149.831 190.690 1.00 38.08 202 VAL B C 1
ATOM 3354 O O . VAL B 1 202 ? 6.225 148.865 190.692 1.00 35.69 202 VAL B O 1
ATOM 3358 N N . GLY B 1 203 ? 5.816 151.026 191.138 1.00 38.15 203 GLY B N 1
ATOM 3359 C CA . GLY B 1 203 ? 7.129 151.262 191.709 1.00 38.97 203 GLY B CA 1
ATOM 3360 C C . GLY B 1 203 ? 8.171 151.631 190.664 1.00 41.20 203 GLY B C 1
ATOM 3361 O O . GLY B 1 203 ? 8.044 151.326 189.476 1.00 36.94 203 GLY B O 1
ATOM 3362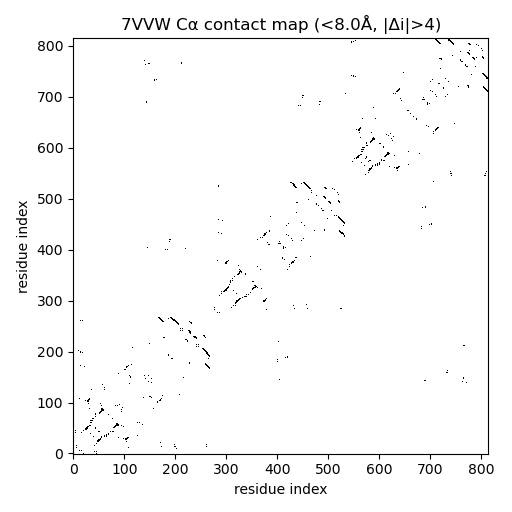 N N . SER B 1 204 ? 9.239 152.289 191.144 1.00 38.31 204 SER B N 1
ATOM 3363 C CA . SER B 1 204 ? 10.235 152.895 190.264 1.00 38.71 204 SER B CA 1
ATOM 3364 C C . SER B 1 204 ? 11.172 151.883 189.624 1.00 40.70 204 SER B C 1
ATOM 3365 O O . SER B 1 204 ? 11.723 152.167 188.550 1.00 35.83 204 SER B O 1
ATOM 3368 N N . ALA B 1 205 ? 11.436 150.753 190.294 1.00 37.91 205 ALA B N 1
ATOM 3369 C CA . ALA B 1 205 ? 12.249 149.715 189.672 1.00 40.50 205 ALA B CA 1
ATOM 3370 C C . ALA B 1 205 ? 11.618 149.269 188.356 1.00 35.15 205 ALA B C 1
ATOM 3371 O O . ALA B 1 205 ? 12.291 149.197 187.318 1.00 36.45 205 ALA B O 1
ATOM 3373 N N . VAL B 1 206 ? 10.305 149.033 188.368 1.00 37.46 206 VAL B N 1
ATOM 3374 C CA . VAL B 1 206 ? 9.622 148.597 187.157 1.00 37.73 206 VAL B CA 1
ATOM 3375 C C . VAL B 1 206 ? 9.600 149.719 186.130 1.00 40.25 206 VAL B C 1
ATOM 3376 O O . VAL B 1 206 ? 9.838 149.485 184.942 1.00 34.59 206 VAL B O 1
ATOM 3380 N N . LEU B 1 207 ? 9.329 150.956 186.570 1.00 34.27 207 LEU B N 1
ATOM 3381 C CA . LEU B 1 207 ? 9.321 152.087 185.644 1.00 34.41 207 LEU B CA 1
ATOM 3382 C C . LEU B 1 207 ? 10.680 152.262 184.968 1.00 37.32 207 LEU B C 1
ATOM 3383 O O . LEU B 1 207 ? 10.751 152.512 183.757 1.00 32.72 207 LEU B O 1
ATOM 3388 N N . PHE B 1 208 ? 11.770 152.098 185.724 1.00 36.12 208 PHE B N 1
ATOM 3389 C CA . PHE B 1 208 ? 13.099 152.260 185.144 1.00 32.80 208 PHE B CA 1
ATOM 3390 C C . PHE B 1 208 ? 13.409 151.127 184.163 1.00 40.62 208 PHE B C 1
ATOM 3391 O O . PHE B 1 208 ? 14.040 151.348 183.118 1.00 36.69 208 PHE B O 1
ATOM 3399 N N . GLU B 1 209 ? 12.957 149.908 184.481 1.00 38.32 209 GLU B N 1
ATOM 3400 C CA . GLU B 1 209 ? 13.214 148.766 183.615 1.00 37.98 209 GLU B CA 1
ATOM 3401 C C . GLU B 1 209 ? 12.544 148.937 182.258 1.00 37.78 209 GLU B C 1
ATOM 3402 O O . GLU B 1 209 ? 13.092 148.504 181.240 1.00 35.10 209 GLU B O 1
ATOM 3408 N N . LEU B 1 210 ? 11.376 149.587 182.220 1.00 35.36 210 LEU B N 1
ATOM 3409 C CA . LEU B 1 210 ? 10.730 149.846 180.944 1.00 37.58 210 LEU B CA 1
ATOM 3410 C C . LEU B 1 210 ? 11.688 150.559 179.998 1.00 38.38 210 LEU B C 1
ATOM 3411 O O . LEU B 1 210 ? 11.749 150.242 178.805 1.00 32.62 210 LEU B O 1
ATOM 3416 N N . PHE B 1 211 ? 12.509 151.462 180.534 1.00 34.03 211 PHE B N 1
ATOM 3417 C CA . PHE B 1 211 ? 13.474 152.181 179.713 1.00 31.99 211 PHE B CA 1
ATOM 3418 C C . PHE B 1 211 ? 14.711 151.342 179.426 1.00 37.39 211 PHE B C 1
ATOM 3419 O O . PHE B 1 211 ? 15.185 151.292 178.285 1.00 34.38 211 PHE B O 1
ATOM 3427 N N . GLU B 1 212 ? 15.261 150.693 180.457 1.00 32.72 212 GLU B N 1
ATOM 3428 C CA . GLU B 1 212 ? 16.474 149.909 180.272 1.00 34.05 212 GLU B CA 1
ATOM 3429 C C . GLU B 1 212 ? 16.235 148.723 179.349 1.00 33.65 212 GLU B C 1
ATOM 3430 O O . GLU B 1 212 ? 17.135 148.327 178.608 1.00 36.16 212 GLU B O 1
ATOM 3436 N N . ALA B 1 213 ? 15.045 148.125 179.400 1.00 34.30 213 ALA B N 1
ATOM 3437 C CA . ALA B 1 213 ? 14.726 147.021 178.497 1.00 34.51 213 ALA B CA 1
ATOM 3438 C C . ALA B 1 213 ? 14.715 147.457 177.033 1.00 38.48 213 ALA B C 1
ATOM 3439 O O . ALA B 1 213 ? 14.828 146.608 176.133 1.00 35.18 213 ALA B O 1
ATOM 3441 N N . ASN B 1 214 ? 14.597 148.764 176.774 1.00 37.56 214 ASN B N 1
ATOM 3442 C CA . ASN B 1 214 ? 14.315 149.251 175.432 1.00 35.80 214 ASN B CA 1
ATOM 3443 C C . ASN B 1 214 ? 15.352 150.249 174.936 1.00 37.58 214 ASN B C 1
ATOM 3444 O O . ASN B 1 214 ? 15.068 151.023 174.013 1.00 38.96 214 ASN B O 1
ATOM 3449 N N . GLY B 1 215 ? 16.553 150.232 175.508 1.00 35.84 215 GLY B N 1
ATOM 3450 C CA . GLY B 1 215 ? 17.662 150.999 174.967 1.00 38.23 215 GLY B CA 1
ATOM 3451 C C . GLY B 1 215 ? 17.926 152.360 175.586 1.00 37.39 215 GLY B C 1
ATOM 3452 O O . GLY B 1 215 ? 18.751 153.106 175.042 1.00 37.02 215 GLY B O 1
ATOM 3453 N N . TYR B 1 216 ? 17.292 152.687 176.721 1.00 33.80 216 TYR B N 1
ATOM 3454 C CA . TYR B 1 216 ? 17.324 154.015 177.325 1.00 33.39 216 TYR B CA 1
ATOM 3455 C C . TYR B 1 216 ? 17.785 153.951 178.774 1.00 36.48 216 TYR B C 1
ATOM 3456 O O . TYR B 1 216 ? 17.402 153.046 179.522 1.00 38.93 216 TYR B O 1
ATOM 3465 N N . VAL B 1 217 ? 18.596 154.922 179.178 1.00 38.90 217 VAL B N 1
ATOM 3466 C CA . VAL B 1 217 ? 18.985 155.096 180.569 1.00 39.35 217 VAL B CA 1
ATOM 3467 C C . VAL B 1 217 ? 17.985 156.036 181.228 1.00 37.51 217 VAL B C 1
ATOM 3468 O O . VAL B 1 217 ? 17.907 157.211 180.832 1.00 37.67 217 VAL B O 1
ATOM 3472 N N . PRO B 1 218 ? 17.224 155.590 182.224 1.00 37.94 218 PRO B N 1
ATOM 3473 C CA . PRO B 1 218 ? 16.196 156.434 182.836 1.00 37.09 218 PRO B CA 1
ATOM 3474 C C . PRO B 1 218 ? 16.759 157.372 183.902 1.00 40.89 218 PRO B C 1
ATOM 3475 O O . PRO B 1 218 ? 17.758 157.072 184.560 1.00 42.02 218 PRO B O 1
ATOM 3479 N N . GLU B 1 219 ? 16.083 158.516 184.068 1.00 40.12 219 GLU B N 1
ATOM 3480 C CA . GLU B 1 219 ? 16.347 159.478 185.140 1.00 38.69 219 GLU B CA 1
ATOM 3481 C C . GLU B 1 219 ? 15.009 160.056 185.567 1.00 40.35 219 GLU B C 1
ATOM 3482 O O . GLU B 1 219 ? 14.291 160.623 184.739 1.00 37.96 219 GLU B O 1
ATOM 3488 N N . LYS B 1 220 ? 14.667 159.922 186.845 1.00 39.68 220 LYS B N 1
ATOM 3489 C CA . LYS B 1 220 ? 13.435 160.525 187.341 1.00 40.45 220 LYS B CA 1
ATOM 3490 C C . LYS B 1 220 ? 13.650 162.027 187.489 1.00 43.81 220 LYS B C 1
ATOM 3491 O O . LYS B 1 220 ? 14.445 162.466 188.327 1.00 42.51 220 LYS B O 1
ATOM 3497 N N . LEU B 1 221 ? 12.946 162.822 186.681 1.00 42.04 221 LEU B N 1
ATOM 3498 C CA . LEU B 1 221 ? 13.147 164.270 186.726 1.00 40.45 221 LEU B CA 1
ATOM 3499 C C . LEU B 1 221 ? 12.366 164.912 187.866 1.00 41.91 221 LEU B C 1
ATOM 3500 O O . LEU B 1 221 ? 12.834 165.880 188.473 1.00 43.83 221 LEU B O 1
ATOM 3505 N N . HIS B 1 222 ? 11.173 164.404 188.157 1.00 38.79 222 HIS B N 1
ATOM 3506 C CA . HIS B 1 222 ? 10.279 165.054 189.108 1.00 42.19 222 HIS B CA 1
ATOM 3507 C C . HIS B 1 222 ? 9.200 164.048 189.485 1.00 42.11 222 HIS B C 1
ATOM 3508 O O . HIS B 1 222 ? 8.862 163.162 188.691 1.00 38.17 222 HIS B O 1
ATOM 3515 N N . SER B 1 223 ? 8.677 164.185 190.700 1.00 37.80 223 SER B N 1
ATOM 3516 C CA . SER B 1 223 ? 7.608 163.313 191.176 1.00 43.32 223 SER B CA 1
ATOM 3517 C C . SER B 1 223 ? 6.743 164.072 192.171 1.00 44.04 223 SER B C 1
ATOM 3518 O O . SER B 1 223 ? 7.197 165.034 192.799 1.00 47.83 223 SER B O 1
ATOM 3521 N N . GLN B 1 224 ? 5.473 163.658 192.271 1.00 47.55 224 GLN B N 1
ATOM 3522 C CA . GLN B 1 224 ? 4.527 164.205 193.243 1.00 49.09 224 GLN B CA 1
ATOM 3523 C C . GLN B 1 224 ? 3.621 163.098 193.750 1.00 47.61 224 GLN B C 1
ATOM 3524 O O . GLN B 1 224 ? 3.320 162.137 193.032 1.00 42.18 224 GLN B O 1
ATOM 3530 N N . ILE B 1 225 ? 3.158 163.276 194.978 1.00 41.00 225 ILE B N 1
ATOM 3531 C CA . ILE B 1 225 ? 2.068 162.494 195.541 1.00 46.21 225 ILE B CA 1
ATOM 3532 C C . ILE B 1 225 ? 0.755 163.140 195.135 1.00 43.60 225 ILE B C 1
ATOM 3533 O O . ILE B 1 225 ? 0.565 164.347 195.317 1.00 51.09 225 ILE B O 1
ATOM 3538 N N . VAL B 1 226 ? -0.146 162.353 194.556 1.00 45.68 226 VAL B N 1
ATOM 3539 C CA . VAL B 1 226 ? -1.441 162.864 194.130 1.00 47.52 226 VAL B CA 1
ATOM 3540 C C . VAL B 1 226 ? -2.536 162.046 194.805 1.00 55.01 226 VAL B C 1
ATOM 3541 O O . VAL B 1 226 ? -2.314 160.930 195.283 1.00 53.42 226 VAL B O 1
ATOM 3545 N N . LEU B 1 227 ? -3.726 162.635 194.861 1.00 53.96 227 LEU B N 1
ATOM 3546 C CA . LEU B 1 227 ? -4.906 161.966 195.382 1.00 59.58 227 LEU B CA 1
ATOM 3547 C C . LEU B 1 227 ? -5.659 161.320 194.229 1.00 58.75 227 LEU B C 1
ATOM 3548 O O . LEU B 1 227 ? -6.071 162.006 193.287 1.00 61.40 227 LEU B O 1
ATOM 3553 N N . GLN B 1 228 ? -5.830 160.005 194.295 1.00 62.16 228 GLN B N 1
ATOM 3554 C CA . GLN B 1 228 ? -6.669 159.328 193.320 1.00 61.75 228 GLN B CA 1
ATOM 3555 C C . GLN B 1 228 ? -8.122 159.572 193.695 1.00 64.98 228 GLN B C 1
ATOM 3556 O O . GLN B 1 228 ? -8.464 159.640 194.879 1.00 66.73 228 GLN B O 1
ATOM 3562 N N . HIS B 1 229 ? -8.944 159.725 192.698 1.00 69.18 229 HIS B N 1
ATOM 3563 C CA . HIS B 1 229 ? -10.313 160.011 192.902 1.00 73.28 229 HIS B CA 1
ATOM 3564 C C . HIS B 1 229 ? -10.992 158.933 193.623 1.00 75.57 229 HIS B C 1
ATOM 3565 O O . HIS B 1 229 ? -10.950 157.840 193.202 1.00 75.34 229 HIS B O 1
ATOM 3572 N N . ALA B 1 230 ? -11.679 159.270 194.690 1.00 74.75 230 ALA B N 1
ATOM 3573 C CA . ALA B 1 230 ? -12.462 158.331 195.460 1.00 79.66 230 ALA B CA 1
ATOM 3574 C C . ALA B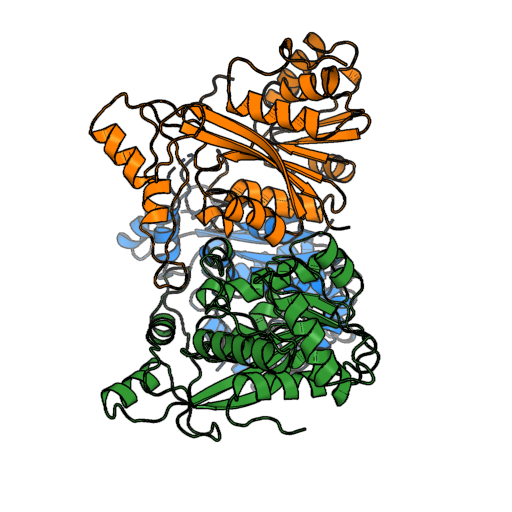 1 230 ? -13.269 157.491 194.536 1.00 77.37 230 ALA B C 1
ATOM 3575 O O . ALA B 1 230 ? -13.872 158.009 193.649 1.00 74.49 230 ALA B O 1
ATOM 3577 N N . GLY B 1 231 ? -13.266 156.193 194.736 1.00 76.48 231 GLY B N 1
ATOM 3578 C CA . GLY B 1 231 ? -14.004 155.349 193.823 1.00 74.02 231 GLY B CA 1
ATOM 3579 C C . GLY B 1 231 ? -13.228 154.867 192.618 1.00 78.51 231 GLY B C 1
ATOM 3580 O O . GLY B 1 231 ? -13.839 154.330 191.681 1.00 77.21 231 GLY B O 1
ATOM 3581 N N . THR B 1 232 ? -11.909 155.043 192.603 1.00 77.45 232 THR B N 1
ATOM 3582 C CA . THR B 1 232 ? -11.092 154.552 191.502 1.00 74.78 232 THR B CA 1
ATOM 3583 C C . THR B 1 232 ? -10.798 153.072 191.698 1.00 71.63 232 THR B C 1
ATOM 3584 O O . THR B 1 232 ? -10.416 152.644 192.794 1.00 70.67 232 THR B O 1
ATOM 3588 N N . ASP B 1 233 ? -10.981 152.298 190.634 1.00 69.64 233 ASP B N 1
ATOM 3589 C CA . ASP B 1 233 ? -10.782 150.859 190.675 1.00 67.74 233 ASP B CA 1
ATOM 3590 C C . ASP B 1 233 ? -9.292 150.550 190.633 1.00 66.40 233 ASP B C 1
ATOM 3591 O O . ASP B 1 233 ? -8.594 150.967 189.704 1.00 67.21 233 ASP B O 1
ATOM 3596 N N . ILE B 1 234 ? -8.806 149.810 191.626 1.00 62.62 234 ILE B N 1
ATOM 3597 C CA . ILE B 1 234 ? -7.420 149.359 191.618 1.00 56.52 234 ILE B CA 1
ATOM 3598 C C . ILE B 1 234 ? -7.348 147.834 191.697 1.00 54.28 234 ILE B C 1
ATOM 3599 O O . ILE B 1 234 ? -6.363 147.272 192.193 1.00 48.84 234 ILE B O 1
ATOM 3604 N N . SER B 1 235 ? -8.397 147.155 191.214 1.00 56.10 235 SER B N 1
ATOM 3605 C CA . SER B 1 235 ? -8.343 145.699 191.067 1.00 60.21 235 SER B CA 1
ATOM 3606 C C . SER B 1 235 ? -7.083 145.269 190.336 1.00 53.87 235 SER B C 1
ATOM 3607 O O . SER B 1 235 ? -6.433 144.295 190.727 1.00 49.66 235 SER B O 1
ATOM 3610 N N . PHE B 1 236 ? -6.726 145.990 189.264 1.00 52.19 236 PHE B N 1
ATOM 3611 C CA . PHE B 1 236 ? -5.525 145.662 188.506 1.00 48.73 236 PHE B CA 1
ATOM 3612 C C . PHE B 1 236 ? -4.299 145.593 189.407 1.00 46.87 236 PHE B C 1
ATOM 3613 O O . PHE B 1 236 ? -3.485 144.669 189.305 1.00 43.35 236 PHE B O 1
ATOM 3621 N N . PHE B 1 237 ? -4.142 146.569 190.294 1.00 47.76 237 PHE B N 1
ATOM 3622 C CA . PHE B 1 237 ? -2.935 146.596 191.103 1.00 45.27 237 PHE B CA 1
ATOM 3623 C C . PHE B 1 237 ? -2.987 145.573 192.221 1.00 46.07 237 PHE B C 1
ATOM 3624 O O . PHE B 1 237 ? -1.952 144.983 192.548 1.00 44.52 237 PHE B O 1
ATOM 3632 N N . VAL B 1 238 ? -4.171 145.329 192.791 1.00 49.05 238 VAL B N 1
ATOM 3633 C CA . VAL B 1 238 ? -4.304 144.238 193.756 1.00 52.77 238 VAL B CA 1
ATOM 3634 C C . VAL B 1 238 ? -3.945 142.913 193.097 1.00 49.50 238 VAL B C 1
ATOM 3635 O O . VAL B 1 238 ? -3.253 142.078 193.687 1.00 48.50 238 VAL B O 1
ATOM 3639 N N . ALA B 1 239 ? -4.379 142.716 191.848 1.00 49.29 239 ALA B N 1
ATOM 3640 C CA . ALA B 1 239 ? -4.074 141.477 191.139 1.00 49.62 239 ALA B CA 1
ATOM 3641 C C . ALA B 1 239 ? -2.571 141.277 190.991 1.00 53.67 239 ALA B C 1
ATOM 3642 O O . ALA B 1 239 ? -2.071 140.158 191.148 1.00 49.49 239 ALA B O 1
ATOM 3644 N N . LEU B 1 240 ? -1.831 142.356 190.702 1.00 48.95 240 LEU B N 1
ATOM 3645 C CA . LEU B 1 240 ? -0.377 142.255 190.588 1.00 47.91 240 LEU B CA 1
ATOM 3646 C C . LEU B 1 240 ? 0.257 141.721 191.858 1.00 51.95 240 LEU B C 1
ATOM 3647 O O . LEU B 1 240 ? 1.298 141.063 191.797 1.00 56.95 240 LEU B O 1
ATOM 3652 N N . GLU B 1 241 ? -0.325 142.033 193.016 1.00 51.66 241 GLU B N 1
ATOM 3653 C CA . GLU B 1 241 ? 0.228 141.608 194.294 1.00 53.64 241 GLU B CA 1
ATOM 3654 C C . GLU B 1 241 ? -0.111 140.164 194.625 1.00 55.86 241 GLU B C 1
ATOM 3655 O O . GLU B 1 241 ? 0.564 139.557 195.464 1.00 58.61 241 GLU B O 1
ATOM 3661 N N . ASN B 1 242 ? -1.134 139.643 194.040 1.00 54.13 242 ASN B N 1
ATOM 3662 C CA . ASN B 1 242 ? -1.560 138.322 194.331 1.00 62.50 242 ASN B CA 1
ATOM 3663 C C . ASN B 1 242 ? -1.168 137.383 193.284 1.00 62.51 242 ASN B C 1
ATOM 3664 O O . ASN B 1 242 ? -1.622 136.294 193.273 1.00 72.89 242 ASN B O 1
ATOM 3669 N N . ALA B 1 243 ? -0.335 137.820 192.380 1.00 65.86 243 ALA B N 1
ATOM 3670 C CA . ALA B 1 243 ? 0.028 137.016 191.271 1.00 72.03 243 ALA B CA 1
ATOM 3671 C C . ALA B 1 243 ? 1.273 136.253 191.358 1.00 78.51 243 ALA B C 1
ATOM 3672 O O . ALA B 1 243 ? 2.232 136.706 191.887 1.00 80.48 243 ALA B O 1
ATOM 3674 N N . LEU B 1 244 ? 1.235 135.066 190.762 1.00 86.34 244 LEU B N 1
ATOM 3675 C CA . LEU B 1 244 ? 2.388 134.196 190.682 1.00 85.19 244 LEU B CA 1
ATOM 3676 C C . LEU B 1 244 ? 3.227 134.789 189.561 1.00 89.20 244 LEU B C 1
ATOM 3677 O O . LEU B 1 244 ? 2.693 135.350 188.604 1.00 92.52 244 LEU B O 1
ATOM 3682 N N . ALA B 1 245 ? 4.518 134.682 189.685 1.00 83.17 245 ALA B N 1
ATOM 3683 C CA . ALA B 1 245 ? 5.413 135.228 188.716 1.00 84.04 245 ALA B CA 1
ATOM 3684 C C . ALA B 1 245 ? 5.265 134.551 187.366 1.00 85.70 245 ALA B C 1
ATOM 3685 O O . ALA B 1 245 ? 4.733 133.476 187.302 1.00 85.37 245 ALA B O 1
ATOM 3687 N N . GLN B 1 246 ? 5.734 135.165 186.291 1.00 84.40 246 GLN B N 1
ATOM 3688 C CA . GLN B 1 246 ? 5.594 134.568 184.981 1.00 84.06 246 GLN B CA 1
ATOM 3689 C C . GLN B 1 246 ? 6.118 133.159 184.929 1.00 80.61 246 GLN B C 1
ATOM 3690 O O . GLN B 1 246 ? 5.677 132.349 184.162 1.00 77.60 246 GLN B O 1
ATOM 3696 N N . THR B 1 247 ? 7.102 132.896 185.767 1.00 82.54 247 THR B N 1
ATOM 3697 C CA . THR B 1 247 ? 7.764 131.623 185.753 1.00 77.87 247 THR B CA 1
ATOM 3698 C C . THR B 1 247 ? 6.858 130.411 185.613 1.00 83.22 247 THR B C 1
ATOM 3699 O O . THR B 1 247 ? 6.877 129.839 184.537 1.00 77.87 247 THR B O 1
ATOM 3703 N N . GLY B 1 248 ? 6.087 130.009 186.645 1.00 82.53 248 GLY B N 1
ATOM 3704 C CA . GLY B 1 248 ? 6.010 130.631 187.968 1.00 85.34 248 GLY B CA 1
ATOM 3705 C C . GLY B 1 248 ? 5.005 130.053 188.965 1.00 84.91 248 GLY B C 1
ATOM 3706 O O . GLY B 1 248 ? 3.963 129.691 188.547 1.00 87.29 248 GLY B O 1
ATOM 3707 N N . LEU B 1 249 ? 5.235 129.969 190.269 1.00 86.99 249 LEU B N 1
ATOM 3708 C CA . LEU B 1 249 ? 6.392 130.395 191.071 1.00 91.51 249 LEU B CA 1
ATOM 3709 C C . LEU B 1 249 ? 6.188 131.657 191.928 1.00 91.02 249 LEU B C 1
ATOM 3710 O O . LEU B 1 249 ? 5.607 132.620 191.527 1.00 83.70 249 LEU B O 1
ATOM 3715 N N . GLU B 1 250 ? 6.696 131.601 193.133 1.00 92.73 250 GLU B N 1
ATOM 3716 C CA . GLU B 1 250 ? 6.554 132.694 194.048 1.00 94.64 250 GLU B CA 1
ATOM 3717 C C . GLU B 1 250 ? 7.087 134.032 193.633 1.00 91.14 250 GLU B C 1
ATOM 3718 O O . GLU B 1 250 ? 8.133 134.157 193.063 1.00 89.60 250 GLU B O 1
ATOM 3724 N N . ARG B 1 251 ? 6.295 135.028 193.948 1.00 88.67 251 ARG B N 1
ATOM 3725 C CA . ARG B 1 251 ? 6.571 136.372 193.608 1.00 87.74 251 ARG B CA 1
ATOM 3726 C C . ARG B 1 251 ? 6.118 137.284 194.735 1.00 86.74 251 ARG B C 1
ATOM 3727 O O . ARG B 1 251 ? 4.967 137.357 195.050 1.00 86.01 251 ARG B O 1
ATOM 3735 N N . GLU B 1 252 ? 7.050 138.000 195.317 1.00 84.52 252 GLU B N 1
ATOM 3736 C CA . GLU B 1 252 ? 6.729 138.934 196.329 1.00 84.51 252 GLU B CA 1
ATOM 3737 C C . GLU B 1 252 ? 6.712 140.292 195.659 1.00 83.43 252 GLU B C 1
ATOM 3738 O O . GLU B 1 252 ? 7.710 140.701 195.117 1.00 83.59 252 GLU B O 1
ATOM 3744 N N . PHE B 1 253 ? 5.567 140.967 195.664 1.00 77.43 253 PHE B N 1
ATOM 3745 C CA . PHE B 1 253 ? 5.462 142.260 195.022 1.00 66.83 253 PHE B CA 1
ATOM 3746 C C . PHE B 1 253 ? 4.431 143.085 195.646 1.00 60.62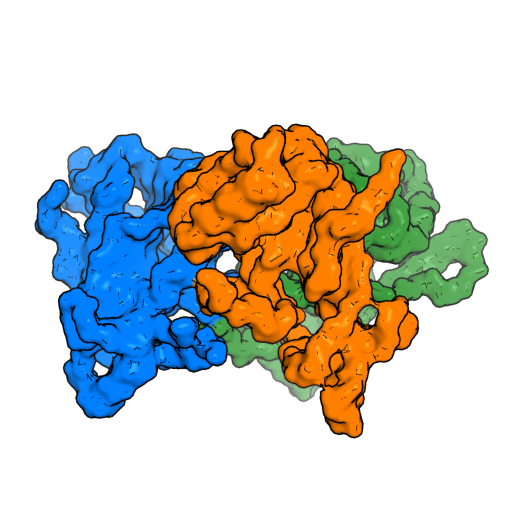 253 PHE B C 1
ATOM 3747 O O . PHE B 1 253 ? 3.391 142.632 195.828 1.00 55.45 253 PHE B O 1
ATOM 3755 N N . THR B 1 254 ? 4.753 144.325 195.939 1.00 56.10 254 THR B N 1
ATOM 3756 C CA . THR B 1 254 ? 3.840 145.255 196.590 1.00 51.62 254 THR B CA 1
ATOM 3757 C C . THR B 1 254 ? 3.779 146.540 195.779 1.00 49.39 254 THR B C 1
ATOM 3758 O O . THR B 1 254 ? 4.821 147.096 195.422 1.00 50.36 254 THR B O 1
ATOM 3762 N N . CYS B 1 255 ? 2.567 147.003 195.487 1.00 45.25 255 CYS B N 1
ATOM 3763 C CA . CYS B 1 255 ? 2.358 148.298 194.853 1.00 41.05 255 CYS B CA 1
ATOM 3764 C C . CYS B 1 255 ? 2.579 149.417 195.869 1.00 49.15 255 CYS B C 1
ATOM 3765 O O . CYS B 1 255 ? 2.519 149.204 197.081 1.00 47.86 255 CYS B O 1
ATOM 3768 N N . GLU B 1 256 ? 2.849 150.616 195.370 1.00 43.46 256 GLU B N 1
ATOM 3769 C CA . GLU B 1 256 ? 3.097 151.774 196.227 1.00 46.42 256 GLU B CA 1
ATOM 3770 C C . GLU B 1 256 ? 1.886 152.697 196.184 1.00 48.64 256 GLU B C 1
ATOM 3771 O O . GLU B 1 256 ? 1.664 153.408 195.196 1.00 45.00 256 GLU B O 1
ATOM 3777 N N . PHE B 1 257 ? 1.093 152.661 197.252 1.00 47.28 257 PHE B N 1
ATOM 3778 C CA . PHE B 1 257 ? 0.087 153.672 197.555 1.00 47.39 257 PHE B CA 1
ATOM 3779 C C . PHE B 1 257 ? 0.485 154.395 198.836 1.00 51.28 257 PHE B C 1
ATOM 3780 O O . PHE B 1 257 ? 1.477 154.057 199.485 1.00 49.37 257 PHE B O 1
ATOM 3788 N N . TYR B 1 258 ? -0.305 155.401 199.203 1.00 52.62 258 TYR B N 1
ATOM 3789 C CA . TYR B 1 258 ? -0.023 156.203 200.385 1.00 53.98 258 TYR B CA 1
ATOM 3790 C C . TYR B 1 258 ? -1.332 156.612 201.041 1.00 56.70 258 TYR B C 1
ATOM 3791 O O . TYR B 1 258 ? -2.336 156.850 200.361 1.00 55.00 258 TYR B O 1
ATOM 3800 N N . GLY B 1 259 ? -1.272 156.735 202.343 1.00 58.46 259 GLY B N 1
ATOM 3801 C CA . GLY B 1 259 ? -2.392 157.121 203.133 1.00 56.42 259 GLY B CA 1
ATOM 3802 C C . GLY B 1 259 ? -2.516 158.589 203.417 1.00 63.47 259 GLY B C 1
ATOM 3803 O O . GLY B 1 259 ? -3.543 159.033 203.771 1.00 64.20 259 GLY B O 1
ATOM 3804 N N . ASP B 1 260 ? -1.458 159.319 203.244 1.00 61.76 260 ASP B N 1
ATOM 3805 C CA . ASP B 1 260 ? -1.460 160.721 203.478 1.00 62.10 260 ASP B CA 1
ATOM 3806 C C . ASP B 1 260 ? -1.120 161.401 202.230 1.00 67.93 260 ASP B C 1
ATOM 3807 O O . ASP B 1 260 ? -1.003 160.803 201.227 1.00 61.32 260 ASP B O 1
ATOM 3812 N N . PRO B 1 261 ? -0.951 162.759 202.349 1.00 66.53 261 PRO B N 1
ATOM 3813 C CA . PRO B 1 261 ? -0.608 163.447 201.136 1.00 63.63 261 PRO B CA 1
ATOM 3814 C C . PRO B 1 261 ? 0.829 163.797 201.098 1.00 60.28 261 PRO B C 1
ATOM 3815 O O . PRO B 1 261 ? 1.226 164.338 200.158 1.00 59.86 261 PRO B O 1
ATOM 3819 N N . GLU B 1 262 ? 1.597 163.466 202.087 1.00 56.39 262 GLU B N 1
ATOM 3820 C CA . GLU B 1 262 ? 3.010 163.714 202.020 1.00 61.18 262 GLU B CA 1
ATOM 3821 C C . GLU B 1 262 ? 3.683 162.418 201.755 1.00 66.77 262 GLU B C 1
ATOM 3822 O O . GLU B 1 262 ? 4.883 162.335 201.812 1.00 66.17 262 GLU B O 1
ATOM 3828 N N . GLY B 1 263 ? 2.896 161.398 201.487 1.00 66.58 263 GLY B N 1
ATOM 3829 C CA . GLY B 1 263 ? 3.450 160.085 201.217 1.00 60.17 263 GLY B CA 1
ATOM 3830 C C . GLY B 1 263 ? 4.266 159.553 202.380 1.00 60.72 263 GLY B C 1
ATOM 3831 O O . GLY B 1 263 ? 5.303 158.920 202.183 1.00 64.29 263 GLY B O 1
ATOM 3832 N N . ALA B 1 264 ? 3.795 159.811 203.596 1.00 66.65 264 ALA B N 1
ATOM 3833 C CA . ALA B 1 264 ? 4.490 159.353 204.794 1.00 64.08 264 ALA B CA 1
ATOM 3834 C C . ALA B 1 264 ? 4.108 157.930 205.183 1.00 57.42 264 ALA B C 1
ATOM 3835 O O . ALA B 1 264 ? 4.955 157.152 205.625 1.00 58.72 264 ALA B O 1
ATOM 3837 N N . THR B 1 265 ? 2.834 157.592 205.021 1.00 57.26 265 THR B N 1
ATOM 3838 C CA . THR B 1 265 ? 2.368 156.284 205.364 1.00 57.83 265 THR B CA 1
ATOM 3839 C C . THR B 1 265 ? 2.122 155.438 204.122 1.00 56.83 265 THR B C 1
ATOM 3840 O O . THR B 1 265 ? 1.279 155.719 203.356 1.00 54.88 265 THR B O 1
ATOM 3844 N N . ARG B 1 266 ? 2.877 154.388 203.954 1.00 55.60 266 ARG B N 1
ATOM 3845 C CA . ARG B 1 266 ? 2.763 153.539 202.820 1.00 53.69 266 ARG B CA 1
ATOM 3846 C C . ARG B 1 266 ? 1.666 152.560 202.895 1.00 54.91 266 ARG B C 1
ATOM 3847 O O . ARG B 1 266 ? 1.333 152.138 203.912 1.00 52.09 266 ARG B O 1
ATOM 3855 N N . LEU B 1 267 ? 1.112 152.206 201.766 1.00 57.91 267 LEU B N 1
ATOM 3856 C CA . LEU B 1 267 ? 0.052 151.210 201.670 1.00 52.09 267 LEU B CA 1
ATOM 3857 C C . LEU B 1 267 ? 0.270 150.348 200.435 1.00 55.07 267 LEU B C 1
ATOM 3858 O O . LEU B 1 267 ? 0.625 150.856 199.366 1.00 53.61 267 LEU B O 1
ATOM 3863 N N . SER B 1 268 ? 0.053 149.047 200.587 1.00 51.51 268 SER B N 1
ATOM 3864 C CA . SER B 1 268 ? -0.071 148.170 199.437 1.00 52.24 268 SER B CA 1
ATOM 3865 C C . SER B 1 268 ? -1.389 148.447 198.730 1.00 54.30 268 SER B C 1
ATOM 3866 O O . SER B 1 268 ? -2.243 149.194 199.221 1.00 53.21 268 SER B O 1
ATOM 3869 N N . ALA B 1 269 ? -1.539 147.855 197.544 1.00 50.61 269 ALA B N 1
ATOM 3870 C CA . ALA B 1 269 ? -2.811 147.947 196.838 1.00 51.64 269 ALA B CA 1
ATOM 3871 C C . ALA B 1 269 ? -3.905 147.198 197.591 1.00 55.51 269 ALA B C 1
ATOM 3872 O O . ALA B 1 269 ? -5.048 147.668 197.669 1.00 55.68 269 ALA B O 1
ATOM 3874 N N . THR B 1 270 ? -3.580 146.027 198.143 1.00 51.46 270 THR B N 1
ATOM 3875 C CA . THR B 1 270 ? -4.558 145.315 198.956 1.00 55.97 270 THR B CA 1
ATOM 3876 C C . THR B 1 270 ? -4.986 146.162 200.148 1.00 57.14 270 THR B C 1
ATOM 3877 O O . THR B 1 270 ? -6.183 146.346 200.393 1.00 63.63 270 THR B O 1
ATOM 3881 N N . GLU B 1 271 ? -4.014 146.692 200.897 1.00 54.92 271 GLU B N 1
ATOM 3882 C CA . GLU B 1 271 ? -4.334 147.541 202.042 1.00 59.87 271 GLU B CA 1
ATOM 3883 C C . GLU B 1 271 ? -5.183 148.735 201.631 1.00 62.71 271 GLU B C 1
ATOM 3884 O O . GLU B 1 271 ? -6.081 149.149 202.372 1.00 67.98 271 GLU B O 1
ATOM 3890 N N . ALA B 1 272 ? -4.915 149.305 200.451 1.00 58.74 272 ALA B N 1
ATOM 3891 C CA . ALA B 1 272 ? -5.668 150.476 200.018 1.00 62.13 272 ALA B CA 1
ATOM 3892 C C . ALA B 1 272 ? -7.114 150.117 199.698 1.00 67.29 272 ALA B C 1
ATOM 3893 O O . ALA B 1 272 ? -8.035 150.855 200.064 1.00 69.28 272 ALA B O 1
ATOM 3895 N N . GLN B 1 273 ? -7.335 148.990 199.014 1.00 71.47 273 GLN B N 1
ATOM 3896 C CA . GLN B 1 273 ? -8.701 148.532 198.771 1.00 72.48 273 GLN B CA 1
ATOM 3897 C C . GLN B 1 273 ? -9.418 148.235 200.081 1.00 75.01 273 GLN B C 1
ATOM 3898 O O . GLN B 1 273 ? -10.605 148.544 200.232 1.00 77.82 273 GLN B O 1
ATOM 3904 N N . ALA B 1 274 ? -8.750 147.617 200.989 1.00 70.93 274 ALA B N 1
ATOM 3905 C CA . ALA B 1 274 ? -9.343 147.318 202.217 1.00 73.78 274 ALA B CA 1
ATOM 3906 C C . ALA B 1 274 ? -9.917 148.531 202.847 1.00 79.39 274 ALA B C 1
ATOM 3907 O O . ALA B 1 274 ? -10.881 148.416 203.517 1.00 82.81 274 ALA B O 1
ATOM 3909 N N . LEU B 1 275 ? -9.315 149.690 202.679 1.00 79.65 275 LEU B N 1
ATOM 3910 C CA . LEU B 1 275 ? -9.802 150.876 203.332 1.00 73.39 275 LEU B CA 1
ATOM 3911 C C . LEU B 1 275 ? -10.943 151.430 202.655 1.00 79.47 275 LEU B C 1
ATOM 3912 O O . LEU B 1 275 ? -11.872 151.873 203.275 1.00 84.30 275 LEU B O 1
ATOM 3917 N N . VAL B 1 276 ? -10.905 151.405 201.350 1.00 80.26 276 VAL B N 1
ATOM 3918 C CA . VAL B 1 276 ? -11.991 151.914 200.605 1.00 84.09 276 VAL B CA 1
ATOM 3919 C C . VAL B 1 276 ? -13.199 151.085 201.005 1.00 88.28 276 VAL B C 1
ATOM 3920 O O . VAL B 1 276 ? -14.298 151.568 201.132 1.00 89.12 276 VAL B O 1
ATOM 3924 N N . ASP B 1 277 ? -12.959 149.841 201.329 1.00 87.55 277 ASP B N 1
ATOM 3925 C CA . ASP B 1 277 ? -14.053 149.016 201.772 1.00 86.34 277 ASP B CA 1
ATOM 3926 C C . ASP B 1 277 ? -14.524 149.568 203.108 1.00 88.87 277 ASP B C 1
ATOM 3927 O O . ASP B 1 277 ? -15.648 149.982 203.219 1.00 89.72 277 ASP B O 1
ATOM 3932 N N . THR B 1 278 ? -13.657 149.602 204.108 1.00 87.25 278 THR B N 1
ATOM 3933 C CA . THR B 1 278 ? -14.041 150.176 205.375 1.00 88.24 278 THR B CA 1
ATOM 3934 C C . THR B 1 278 ? -14.670 151.559 205.181 1.00 89.57 278 THR B C 1
ATOM 3935 O O . THR B 1 278 ? -15.685 151.836 205.788 1.00 90.10 278 THR B O 1
ATOM 3939 N N . ASP B 1 279 ? -14.117 152.416 204.322 1.00 90.39 279 ASP B N 1
ATOM 3940 C CA . ASP B 1 279 ? -14.709 153.760 204.062 1.00 91.64 279 ASP B CA 1
ATOM 3941 C C . ASP B 1 279 ? -14.839 154.219 202.635 1.00 90.63 279 ASP B C 1
ATOM 3942 O O . ASP B 1 279 ? -13.879 154.429 201.996 1.00 90.67 279 ASP B O 1
ATOM 3947 N N . SER B 1 280 ? -16.045 154.454 202.183 1.00 92.59 280 SER B N 1
ATOM 3948 C CA . SER B 1 280 ? -16.325 154.885 200.834 1.00 91.86 280 SER B CA 1
ATOM 3949 C C . SER B 1 280 ? -15.596 156.077 200.438 1.00 92.56 280 SER B C 1
ATOM 3950 O O . SER B 1 280 ? -15.472 156.360 199.282 1.00 91.43 280 SER B O 1
ATOM 3953 N N . ALA B 1 281 ? -15.159 156.811 201.422 1.00 92.84 281 ALA B N 1
ATOM 3954 C CA . ALA B 1 281 ? -14.472 158.034 201.148 1.00 91.68 281 ALA B CA 1
ATOM 3955 C C . ALA B 1 281 ? -13.103 158.118 201.736 1.00 89.50 281 ALA B C 1
ATOM 3956 O O . ALA B 1 281 ? -12.628 159.160 202.049 1.00 84.98 281 ALA B O 1
ATOM 3958 N N . ALA B 1 282 ? -12.490 156.981 201.902 1.00 89.49 282 ALA B N 1
ATOM 3959 C CA . ALA B 1 282 ? -11.110 156.949 202.357 1.00 84.59 282 ALA B CA 1
ATOM 3960 C C . ALA B 1 282 ? -10.227 157.582 201.291 1.00 78.43 282 ALA B C 1
ATOM 3961 O O . ALA B 1 282 ? -10.434 157.381 200.091 1.00 76.65 282 ALA B O 1
ATOM 3963 N N . GLU B 1 283 ? -9.251 158.368 201.730 1.00 78.07 283 GLU B N 1
ATOM 3964 C CA . GLU B 1 283 ? -8.402 159.117 200.813 1.00 73.29 283 GLU B CA 1
ATOM 3965 C C . GLU B 1 283 ? -7.172 158.282 200.471 1.00 70.03 283 GLU B C 1
ATOM 3966 O O . GLU B 1 283 ? -6.430 157.857 201.366 1.00 70.20 283 GLU B O 1
ATOM 3972 N N . ILE B 1 284 ? -6.965 158.046 199.176 1.00 66.31 284 ILE B N 1
ATOM 3973 C CA . ILE B 1 284 ? -5.918 157.162 198.681 1.00 62.92 284 ILE B CA 1
ATOM 3974 C C . ILE B 1 284 ? -5.012 157.959 197.752 1.00 59.38 284 ILE B C 1
ATOM 3975 O O . ILE B 1 284 ? -5.494 158.656 196.851 1.00 59.99 284 ILE B O 1
ATOM 3980 N N . TYR B 1 285 ? -3.704 157.857 197.976 1.00 54.86 285 TYR B N 1
ATOM 3981 C CA . TYR B 1 285 ? -2.720 158.622 197.230 1.00 55.26 285 TYR B CA 1
ATOM 3982 C C . TYR B 1 285 ? -1.700 157.690 196.584 1.00 56.02 285 TYR B C 1
ATOM 3983 O O . TYR B 1 285 ? -1.457 156.571 197.044 1.00 53.80 285 TYR B O 1
ATOM 3992 N N . HIS B 1 286 ? -1.068 158.191 195.530 1.00 44.51 286 HIS B N 1
ATOM 3993 C CA . HIS B 1 286 ? 0.007 157.472 194.868 1.00 43.12 286 HIS B CA 1
ATOM 3994 C C . HIS B 1 286 ? 0.914 158.485 194.190 1.00 46.72 286 HIS B C 1
ATOM 3995 O O . HIS B 1 286 ? 0.545 159.646 193.999 1.00 44.40 286 HIS B O 1
ATOM 4002 N N . GLU B 1 287 ? 2.084 158.017 193.770 1.00 45.33 287 GLU B N 1
ATOM 4003 C CA . GLU B 1 287 ? 3.050 158.886 193.125 1.00 41.85 287 GLU B CA 1
ATOM 4004 C C . GLU B 1 287 ? 2.774 158.996 191.630 1.00 45.37 287 GLU B C 1
ATOM 4005 O O . GLU B 1 287 ? 2.376 158.025 190.983 1.00 44.43 287 GLU B O 1
ATOM 4011 N N . VAL B 1 288 ? 2.954 160.202 191.088 1.00 43.13 288 VAL B N 1
ATOM 4012 C CA . VAL B 1 288 ? 3.100 160.427 189.656 1.00 38.56 288 VAL B CA 1
ATOM 4013 C C . VAL B 1 288 ? 4.512 160.943 189.445 1.00 44.09 288 VAL B C 1
ATOM 4014 O O . VAL B 1 288 ? 5.019 161.711 190.271 1.00 44.85 288 VAL B O 1
ATOM 4018 N N . CYS B 1 289 ? 5.170 160.504 188.373 1.00 35.04 289 CYS B N 1
ATOM 4019 C CA . CYS B 1 289 ? 6.535 160.975 188.176 1.00 36.34 289 CYS B CA 1
ATOM 4020 C C . CYS B 1 289 ? 6.900 161.044 186.709 1.00 43.47 289 CYS B C 1
ATOM 4021 O O . CYS B 1 289 ? 6.395 160.279 185.881 1.00 44.42 289 CYS B O 1
ATOM 4024 N N . VAL B 1 290 ? 7.837 161.937 186.407 1.00 40.92 290 VAL B N 1
ATOM 4025 C CA . VAL B 1 290 ? 8.293 162.173 185.047 1.00 38.11 290 VAL B CA 1
ATOM 4026 C C . VAL B 1 290 ? 9.667 161.552 184.899 1.00 40.17 290 VAL B C 1
ATOM 4027 O O . VAL B 1 290 ? 10.575 161.859 185.681 1.00 38.71 290 VAL B O 1
ATOM 4031 N N . ILE B 1 291 ? 9.810 160.706 183.907 1.00 36.59 291 ILE B N 1
ATOM 4032 C CA . ILE B 1 291 ? 11.042 160.049 183.617 1.00 39.34 291 ILE B CA 1
ATOM 4033 C C . ILE B 1 291 ? 11.593 160.320 182.252 1.00 37.83 291 ILE B C 1
ATOM 4034 O O . ILE B 1 291 ? 10.918 160.261 181.333 1.00 35.42 291 ILE B O 1
ATOM 4039 N N . ARG B 1 292 ? 12.845 160.630 182.178 1.00 35.73 292 ARG B N 1
ATOM 4040 C CA . ARG B 1 292 ? 13.513 160.846 180.959 1.00 38.78 292 ARG B CA 1
ATOM 4041 C C . ARG B 1 292 ? 14.329 159.657 180.677 1.00 39.90 292 ARG B C 1
ATOM 4042 O O . ARG B 1 292 ? 15.006 159.197 181.478 1.00 35.72 292 ARG B O 1
ATOM 4050 N N . GLY B 1 293 ? 14.227 159.188 179.436 1.00 38.29 293 GLY B N 1
ATOM 4051 C CA . GLY B 1 293 ? 14.982 158.048 178.951 1.00 33.59 293 GLY B CA 1
ATOM 4052 C C . GLY B 1 293 ? 15.994 158.604 177.968 1.00 36.62 293 GLY B C 1
ATOM 4053 O O . GLY B 1 293 ? 15.622 159.182 176.946 1.00 40.57 293 GLY B O 1
ATOM 4054 N N . ARG B 1 294 ? 17.274 158.444 178.280 1.00 35.59 294 ARG B N 1
ATOM 4055 C CA . ARG B 1 294 ? 18.311 158.962 177.461 1.00 40.42 294 ARG B CA 1
ATOM 4056 C C . ARG B 1 294 ? 19.097 157.836 176.849 1.00 40.37 294 ARG B C 1
ATOM 4057 O O . ARG B 1 294 ? 19.530 157.006 177.497 1.00 38.30 294 ARG B O 1
ATOM 4065 N N . PRO B 1 295 ? 19.234 157.906 175.483 1.00 38.38 295 PRO B N 1
ATOM 4066 C CA . PRO B 1 295 ? 19.949 156.809 174.858 1.00 43.93 295 PRO B CA 1
ATOM 4067 C C . PRO B 1 295 ? 21.370 156.853 175.132 1.00 49.16 295 PRO B C 1
ATOM 4068 O O . PRO B 1 295 ? 21.886 157.809 175.493 1.00 55.91 295 PRO B O 1
ATOM 4072 N N . ALA B 1 296 ? 22.036 155.769 174.951 1.00 53.72 296 ALA B N 1
ATOM 4073 C CA . ALA B 1 296 ? 23.421 155.715 175.243 1.00 56.44 296 ALA B CA 1
ATOM 4074 C C . ALA B 1 296 ? 24.223 155.136 174.165 1.00 64.93 296 ALA B C 1
ATOM 4075 O O . ALA B 1 296 ? 24.208 153.990 174.019 1.00 67.28 296 ALA B O 1
ATOM 4077 N N . LEU B 1 297 ? 24.986 155.895 173.405 1.00 69.58 297 LEU B N 1
ATOM 4078 C CA . LEU B 1 297 ? 25.090 157.291 173.445 1.00 57.25 297 LEU B CA 1
ATOM 4079 C C . LEU B 1 297 ? 25.322 157.895 174.814 1.00 68.63 297 LEU B C 1
ATOM 4080 O O . LEU B 1 297 ? 26.464 157.959 175.317 1.00 75.29 297 LEU B O 1
ATOM 4085 N N . PHE C 1 16 ? 47.078 126.168 189.104 1.00 80.57 16 PHE C N 1
ATOM 4086 C CA . PHE C 1 16 ? 45.682 126.493 189.163 1.00 78.96 16 PHE C CA 1
ATOM 4087 C C . PHE C 1 16 ? 44.781 125.257 189.026 1.00 78.15 16 PHE C C 1
ATOM 4088 O O . PHE C 1 16 ? 44.795 124.573 188.022 1.00 75.42 16 PHE C O 1
ATOM 4096 N N . ALA C 1 17 ? 43.986 124.980 190.048 1.00 81.74 17 ALA C N 1
ATOM 4097 C CA . ALA C 1 17 ? 43.104 123.828 190.024 1.00 82.81 17 ALA C CA 1
ATOM 4098 C C . ALA C 1 17 ? 41.799 124.384 189.760 1.00 77.05 17 ALA C C 1
ATOM 4099 O O . ALA C 1 17 ? 41.576 125.456 190.165 1.00 75.25 17 ALA C O 1
ATOM 4101 N N . PHE C 1 18 ? 40.910 123.588 189.198 1.00 75.05 18 PHE C N 1
ATOM 4102 C CA . PHE C 1 18 ? 39.600 124.046 188.895 1.00 74.50 18 PHE C CA 1
ATOM 4103 C C . PHE C 1 18 ? 38.575 123.999 190.005 1.00 77.85 18 PHE C C 1
ATOM 4104 O O . PHE C 1 18 ? 37.641 124.729 189.960 1.00 79.53 18 PHE C O 1
ATOM 4112 N N . ASP C 1 19 ? 38.826 123.153 191.003 1.00 71.98 19 ASP C N 1
ATOM 4113 C CA . ASP C 1 19 ? 37.932 122.989 192.139 1.00 75.84 19 ASP C CA 1
ATOM 4114 C C . ASP C 1 19 ? 36.768 122.180 191.617 1.00 75.13 19 ASP C C 1
ATOM 4115 O O . ASP C 1 19 ? 35.884 122.725 190.957 1.00 74.35 19 ASP C O 1
ATOM 4120 N N . PRO C 1 20 ? 36.758 120.878 191.884 1.00 80.46 20 PRO C N 1
ATOM 4121 C CA . PRO C 1 20 ? 35.663 120.086 191.340 1.00 78.14 20 PRO C CA 1
ATOM 4122 C C . PRO C 1 20 ? 34.532 120.180 192.286 1.00 71.97 20 PRO C C 1
ATOM 4123 O O . PRO C 1 20 ? 33.572 119.487 192.181 1.00 71.06 20 PRO C O 1
ATOM 4127 N N . THR C 1 21 ? 34.656 121.032 193.251 1.00 68.41 21 THR C N 1
ATOM 4128 C CA . THR C 1 21 ? 33.572 121.137 194.144 1.00 68.57 21 THR C CA 1
ATOM 4129 C C . THR C 1 21 ? 32.517 121.983 193.555 1.00 66.89 21 THR C C 1
ATOM 4130 O O . THR C 1 21 ? 31.436 121.843 193.925 1.00 65.73 21 THR C O 1
ATOM 4134 N N . ASP C 1 22 ? 32.854 122.876 192.648 1.00 61.40 22 ASP C N 1
ATOM 4135 C CA . ASP C 1 22 ? 31.916 123.810 192.070 1.00 49.41 22 ASP C CA 1
ATOM 4136 C C . ASP C 1 22 ? 31.870 123.699 190.579 1.00 54.02 22 ASP C C 1
ATOM 4137 O O . ASP C 1 22 ? 32.453 124.439 189.893 1.00 47.39 22 ASP C O 1
ATOM 4142 N N . PRO C 1 23 ? 31.087 122.669 190.122 1.00 50.11 23 PRO C N 1
ATOM 4143 C CA . PRO C 1 23 ? 31.061 122.506 188.674 1.00 47.04 23 PRO C CA 1
ATOM 4144 C C . PRO C 1 23 ? 30.511 123.667 187.813 1.00 45.79 23 PRO C C 1
ATOM 4145 O O . PRO C 1 23 ? 30.992 123.864 186.758 1.00 44.74 23 PRO C O 1
ATOM 4149 N N . TRP C 1 24 ? 29.538 124.398 188.293 1.00 44.93 24 TRP C N 1
ATOM 4150 C CA . TRP C 1 24 ? 29.063 125.564 187.550 1.00 44.69 24 TRP C CA 1
ATOM 4151 C C . TRP C 1 24 ? 30.192 126.557 187.306 1.00 47.37 24 TRP C C 1
ATOM 4152 O O . TRP C 1 24 ? 30.383 127.035 186.183 1.00 43.31 24 TRP C O 1
ATOM 4163 N N . THR C 1 25 ? 30.957 126.874 188.351 1.00 44.58 25 THR C N 1
ATOM 4164 C CA . THR C 1 25 ? 32.074 127.800 188.199 1.00 42.44 25 THR C CA 1
ATOM 4165 C C . THR C 1 25 ? 33.170 127.220 187.317 1.00 44.51 25 THR C C 1
ATOM 4166 O O . THR C 1 25 ? 33.747 127.934 186.487 1.00 44.53 25 THR C O 1
ATOM 4170 N N . GLU C 1 26 ? 33.484 125.929 187.485 1.00 43.02 26 GLU C N 1
ATOM 4171 C CA . GLU C 1 26 ? 34.475 125.308 186.616 1.00 43.99 26 GLU C CA 1
ATOM 4172 C C . GLU C 1 26 ? 34.054 125.398 185.152 1.00 42.81 26 GLU C C 1
ATOM 4173 O O . GLU C 1 26 ? 34.878 125.702 184.282 1.00 44.63 26 GLU C O 1
ATOM 4179 N N . THR C 1 27 ? 32.776 125.121 184.861 1.00 38.32 27 THR C N 1
ATOM 4180 C CA . THR C 1 27 ? 32.274 125.256 183.491 1.00 42.76 27 THR C CA 1
ATOM 4181 C C . THR C 1 27 ? 32.441 126.681 182.981 1.00 43.59 27 THR C C 1
ATOM 4182 O O . THR C 1 27 ? 32.861 126.899 181.837 1.00 45.66 27 THR C O 1
ATOM 4186 N N . PHE C 1 28 ? 32.107 127.665 183.822 1.00 42.09 28 PHE C N 1
ATOM 4187 C CA . PHE C 1 28 ? 32.227 129.070 183.445 1.00 43.81 28 PHE C CA 1
ATOM 4188 C C . PHE C 1 28 ? 33.671 129.423 183.113 1.00 46.77 28 PHE C C 1
ATOM 4189 O O . PHE C 1 28 ? 33.955 130.055 182.085 1.00 44.80 28 PHE C O 1
ATOM 4197 N N . GLN C 1 29 ? 34.605 128.984 183.952 1.00 44.95 29 GLN C N 1
ATOM 4198 C CA . GLN C 1 29 ? 35.995 129.369 183.747 1.00 47.90 29 GLN C CA 1
ATOM 4199 C C . GLN C 1 29 ? 36.602 128.653 182.551 1.00 50.55 29 GLN C C 1
ATOM 4200 O O . GLN C 1 29 ? 37.365 129.256 181.789 1.00 47.59 29 GLN C O 1
ATOM 4206 N N . ARG C 1 30 ? 36.289 127.368 182.376 1.00 47.73 30 ARG C N 1
ATOM 4207 C CA . ARG C 1 30 ? 36.720 126.678 181.167 1.00 52.33 30 ARG C CA 1
ATOM 4208 C C . ARG C 1 30 ? 36.169 127.377 179.928 1.00 53.14 30 ARG C C 1
ATOM 4209 O O . ARG C 1 30 ? 36.864 127.495 178.912 1.00 51.55 30 ARG C O 1
ATOM 4217 N N . GLY C 1 31 ? 34.932 127.874 180.006 1.00 49.85 31 GLY C N 1
ATOM 4218 C CA . GLY C 1 31 ? 34.373 128.615 178.884 1.00 48.35 31 GLY C CA 1
ATOM 4219 C C . GLY C 1 31 ? 35.109 129.914 178.618 1.00 47.20 31 GLY C C 1
ATOM 4220 O O . GLY C 1 31 ? 35.349 130.273 177.462 1.00 52.30 31 GLY C O 1
ATOM 4221 N N . LEU C 1 32 ? 35.510 130.616 179.639 1.00 47.63 32 LEU C N 1
ATOM 4222 C CA . LEU C 1 32 ? 36.202 131.830 179.452 1.00 48.85 32 LEU C CA 1
ATOM 4223 C C . LEU C 1 32 ? 37.560 131.640 178.834 1.00 51.54 32 LEU C C 1
ATOM 4224 O O . LEU C 1 32 ? 38.033 132.449 178.154 1.00 50.76 32 LEU C O 1
ATOM 4229 N N . GLU C 1 33 ? 38.187 130.537 179.117 1.00 52.30 33 GLU C N 1
ATOM 4230 C CA . GLU C 1 33 ? 39.494 130.231 178.616 1.00 54.77 33 GLU C CA 1
ATOM 4231 C C . GLU C 1 33 ? 39.335 130.051 177.137 1.00 55.20 33 GLU C C 1
ATOM 4232 O O . GLU C 1 33 ? 40.100 130.517 176.413 1.00 55.05 33 GLU C O 1
ATOM 4238 N N . ILE C 1 34 ? 38.284 129.394 176.721 1.00 52.15 34 ILE C N 1
ATOM 4239 C CA . ILE C 1 34 ? 37.993 129.192 175.356 1.00 47.89 34 ILE C CA 1
ATOM 4240 C C . ILE C 1 34 ? 37.455 130.420 174.650 1.00 56.84 34 ILE C C 1
ATOM 4241 O O . ILE C 1 34 ? 37.461 130.442 173.509 1.00 61.76 34 ILE C O 1
ATOM 4246 N N . ALA C 1 35 ? 36.969 131.413 175.328 1.00 53.18 35 ALA C N 1
ATOM 4247 C CA . ALA C 1 35 ? 36.400 132.591 174.686 1.00 53.29 35 ALA C CA 1
ATOM 4248 C C . ALA C 1 35 ? 37.450 133.451 173.995 1.00 57.28 35 ALA C C 1
ATOM 4249 O O . ALA C 1 35 ? 37.097 134.248 173.122 1.00 62.12 35 ALA C O 1
ATOM 4251 N N . GLY C 1 36 ? 38.720 133.325 174.362 1.00 55.76 36 GLY C N 1
ATOM 4252 C CA . GLY C 1 36 ? 39.740 134.129 173.715 1.00 58.89 36 GLY C CA 1
ATOM 4253 C C . GLY C 1 36 ? 39.799 135.543 174.254 1.00 61.70 36 GLY C C 1
ATOM 4254 O O . GLY C 1 36 ? 39.614 136.513 173.511 1.00 59.59 36 GLY C O 1
ATOM 4255 N N . LEU C 1 37 ? 40.059 135.672 175.552 1.00 53.31 37 LEU C N 1
ATOM 4256 C CA . LEU C 1 37 ? 40.078 136.963 176.221 1.00 57.10 37 LEU C CA 1
ATOM 4257 C C . LEU C 1 37 ? 41.457 137.610 176.230 1.00 55.50 37 LEU C C 1
ATOM 4258 O O . LEU C 1 37 ? 41.606 138.715 176.769 1.00 53.68 37 LEU C O 1
ATOM 4263 N N . GLY C 1 38 ? 42.463 136.952 175.658 1.00 58.01 38 GLY C N 1
ATOM 4264 C CA . GLY C 1 38 ? 43.822 137.458 175.709 1.00 60.29 38 GLY C CA 1
ATOM 4265 C C . GLY C 1 38 ? 43.958 138.822 175.071 1.00 57.83 38 GLY C C 1
ATOM 4266 O O . GLY C 1 38 ? 43.513 139.027 173.940 1.00 61.90 38 GLY C O 1
ATOM 4267 N N . GLY C 1 39 ? 44.549 139.771 175.788 1.00 59.59 39 GLY C N 1
ATOM 4268 C CA . GLY C 1 39 ? 44.681 141.115 175.267 1.00 65.97 39 GLY C CA 1
ATOM 4269 C C . GLY C 1 39 ? 43.394 141.904 175.179 1.00 62.86 39 GLY C C 1
ATOM 4270 O O . GLY C 1 39 ? 43.424 143.046 174.708 1.00 65.40 39 GLY C O 1
ATOM 4271 N N . LYS C 1 40 ? 42.271 141.341 175.619 1.00 60.92 40 LYS C N 1
ATOM 4272 C CA . LYS C 1 40 ? 40.980 142.007 175.575 1.00 57.26 40 LYS C CA 1
ATOM 4273 C C . LYS C 1 40 ? 40.727 142.794 176.860 1.00 56.90 40 LYS C C 1
ATOM 4274 O O . LYS C 1 40 ? 41.394 142.608 177.880 1.00 55.10 40 LYS C O 1
ATOM 4280 N N A ARG C 1 41 ? 39.705 143.609 176.810 0.50 52.10 41 ARG C N 1
ATOM 4281 N N B ARG C 1 41 ? 39.735 143.643 176.802 0.50 52.10 41 ARG C N 1
ATOM 4282 C CA A ARG C 1 41 ? 39.246 144.342 177.909 0.50 50.99 41 ARG C CA 1
ATOM 4283 C CA B ARG C 1 41 ? 39.233 144.290 177.929 0.50 50.99 41 ARG C CA 1
ATOM 4284 C C A ARG C 1 41 ? 37.924 143.767 178.299 0.50 55.89 41 ARG C C 1
ATOM 4285 C C B ARG C 1 41 ? 37.932 143.680 178.275 0.50 55.89 41 ARG C C 1
ATOM 4286 O O A ARG C 1 41 ? 37.041 143.799 177.543 0.50 52.20 41 ARG C O 1
ATOM 4287 O O B ARG C 1 41 ? 37.028 143.810 177.553 0.50 52.20 41 ARG C O 1
ATOM 4302 N N . VAL C 1 42 ? 37.759 143.305 179.511 1.00 51.34 42 VAL C N 1
ATOM 4303 C CA . VAL C 1 42 ? 36.613 142.499 179.912 1.00 41.39 42 VAL C CA 1
ATOM 4304 C C . VAL C 1 42 ? 35.890 143.189 181.059 1.00 42.48 42 VAL C C 1
ATOM 4305 O O . VAL C 1 42 ? 36.520 143.794 181.930 1.00 44.68 42 VAL C O 1
ATOM 4309 N N . TYR C 1 43 ? 34.565 143.094 181.060 1.00 45.66 43 TYR C N 1
ATOM 4310 C CA . TYR C 1 43 ? 33.741 143.509 182.190 1.00 41.71 43 TYR C CA 1
ATOM 4311 C C . TYR C 1 43 ? 32.959 142.301 182.692 1.00 44.68 43 TYR C C 1
ATOM 4312 O O . TYR C 1 43 ? 32.258 141.645 181.912 1.00 40.43 43 TYR C O 1
ATOM 4321 N N . GLU C 1 44 ? 33.079 141.996 183.983 1.00 42.95 44 GLU C N 1
ATOM 4322 C CA . GLU C 1 44 ? 32.305 140.911 184.570 1.00 37.24 44 GLU C CA 1
ATOM 4323 C C . GLU C 1 44 ? 31.166 141.508 185.378 1.00 36.97 44 GLU C C 1
ATOM 4324 O O . GLU C 1 44 ? 31.388 142.379 186.222 1.00 42.75 44 GLU C O 1
ATOM 4330 N N . VAL C 1 45 ? 29.947 141.062 185.105 1.00 39.71 45 VAL C N 1
ATOM 4331 C CA . VAL C 1 45 ? 28.793 141.435 185.920 1.00 40.68 45 VAL C CA 1
ATOM 4332 C C . VAL C 1 45 ? 28.702 140.442 187.085 1.00 40.01 45 VAL C C 1
ATOM 4333 O O . VAL C 1 45 ? 28.599 139.226 186.872 1.00 35.62 45 VAL C O 1
ATOM 4337 N N . GLY C 1 46 ? 28.771 140.958 188.311 1.00 39.02 46 GLY C N 1
ATOM 4338 C CA . GLY C 1 46 ? 28.756 140.115 189.502 1.00 43.14 46 GLY C CA 1
ATOM 4339 C C . GLY C 1 46 ? 30.115 139.525 189.830 1.00 41.53 46 GLY C C 1
ATOM 4340 O O . GLY C 1 46 ? 30.292 138.303 189.781 1.00 39.06 46 GLY C O 1
ATOM 4341 N N . ILE C 1 47 ? 31.087 140.385 190.161 1.00 42.09 47 ILE C N 1
ATOM 4342 C CA . ILE C 1 47 ? 32.458 139.928 190.390 1.00 45.18 47 ILE C CA 1
ATOM 4343 C C . ILE C 1 47 ? 32.583 139.077 191.649 1.00 43.76 47 ILE C C 1
ATOM 4344 O O . ILE C 1 47 ? 33.509 138.261 191.751 1.00 42.54 47 ILE C O 1
ATOM 4349 N N . GLY C 1 48 ? 31.669 139.226 192.597 1.00 39.61 48 GLY C N 1
ATOM 4350 C CA . GLY C 1 48 ? 31.844 138.534 193.869 1.00 50.93 48 GLY C CA 1
ATOM 4351 C C . GLY C 1 48 ? 33.162 138.924 194.519 1.00 49.40 48 GLY C C 1
ATOM 4352 O O . GLY C 1 48 ? 33.520 140.105 194.604 1.00 47.30 48 GLY C O 1
ATOM 4353 N N . THR C 1 49 ? 33.915 137.924 194.966 1.00 46.84 49 THR C N 1
ATOM 4354 C CA . THR C 1 49 ? 35.212 138.179 195.575 1.00 47.83 49 THR C CA 1
ATOM 4355 C C . THR C 1 49 ? 36.330 138.240 194.550 1.00 51.63 49 THR C C 1
ATOM 4356 O O . THR C 1 49 ? 37.498 138.341 194.936 1.00 53.38 49 THR C O 1
ATOM 4360 N N . GLY C 1 50 ? 36.005 138.165 193.263 1.00 50.70 50 GLY C N 1
ATOM 4361 C CA . GLY C 1 50 ? 36.984 138.375 192.217 1.00 45.74 50 GLY C CA 1
ATOM 4362 C C . GLY C 1 50 ? 37.714 137.143 191.752 1.00 45.81 50 GLY C C 1
ATOM 4363 O O . G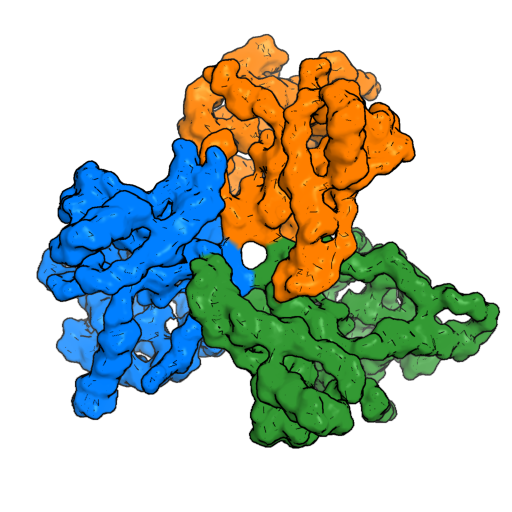LY C 1 50 ? 38.771 137.276 191.127 1.00 43.59 50 GLY C O 1
ATOM 4364 N N . ILE C 1 51 ? 37.198 135.944 192.045 1.00 46.00 51 ILE C N 1
ATOM 4365 C CA . ILE C 1 51 ? 37.894 134.725 191.640 1.00 47.08 51 ILE C CA 1
ATOM 4366 C C . ILE C 1 51 ? 37.941 134.617 190.120 1.00 45.01 51 ILE C C 1
ATOM 4367 O O . ILE C 1 51 ? 38.966 134.239 189.538 1.00 44.80 51 ILE C O 1
ATOM 4372 N N . ASN C 1 52 ? 36.829 134.928 189.452 1.00 42.80 52 ASN C N 1
ATOM 4373 C CA . ASN C 1 52 ? 36.831 134.884 187.994 1.00 48.18 52 ASN C CA 1
ATOM 4374 C C . ASN C 1 52 ? 37.709 135.989 187.426 1.00 43.42 52 ASN C C 1
ATOM 4375 O O . ASN C 1 52 ? 38.404 135.785 186.422 1.00 50.55 52 ASN C O 1
ATOM 4380 N N . VAL C 1 53 ? 37.709 137.156 188.072 1.00 43.47 53 VAL C N 1
ATOM 4381 C CA . VAL C 1 53 ? 38.621 138.229 187.688 1.00 45.87 53 VAL C CA 1
ATOM 4382 C C . VAL C 1 53 ? 40.062 137.734 187.695 1.00 51.26 53 VAL C C 1
ATOM 4383 O O . VAL C 1 53 ? 40.786 137.865 186.701 1.00 50.22 53 VAL C O 1
ATOM 4387 N N . ALA C 1 54 ? 40.494 137.132 188.810 1.00 49.62 54 ALA C N 1
ATOM 4388 C CA . ALA C 1 54 ? 41.858 136.606 188.879 1.00 52.96 54 ALA C CA 1
ATOM 4389 C C . ALA C 1 54 ? 42.100 135.525 187.823 1.00 54.04 54 ALA C C 1
ATOM 4390 O O . ALA C 1 54 ? 43.159 135.502 187.180 1.00 54.18 54 ALA C O 1
ATOM 4392 N N . PHE C 1 55 ? 41.134 134.621 187.628 1.00 48.94 55 PHE C N 1
ATOM 4393 C CA . PHE C 1 55 ? 41.246 133.647 186.543 1.00 51.85 55 PHE C CA 1
ATOM 4394 C C . PHE C 1 55 ? 41.431 134.330 185.184 1.00 49.24 55 PHE C C 1
ATOM 4395 O O . PHE C 1 55 ? 42.288 133.932 184.387 1.00 51.37 55 PHE C O 1
ATOM 4403 N N . MET C 1 56 ? 40.616 135.343 184.890 1.00 48.41 56 MET C N 1
ATOM 4404 C CA . MET C 1 56 ? 40.718 136.002 183.586 1.00 54.45 56 MET C CA 1
ATOM 4405 C C . MET C 1 56 ? 42.032 136.764 183.431 1.00 55.95 56 MET C C 1
ATOM 4406 O O . MET C 1 56 ? 42.578 136.827 182.325 1.00 58.57 56 MET C O 1
ATOM 4411 N N . LEU C 1 57 ? 42.591 137.269 184.496 1.00 50.68 57 LEU C N 1
ATOM 4412 C CA . LEU C 1 57 ? 43.852 137.900 184.386 1.00 55.25 57 LEU C CA 1
ATOM 4413 C C . LEU C 1 57 ? 44.970 136.918 184.355 1.00 62.81 57 LEU C C 1
ATOM 4414 O O . LEU C 1 57 ? 45.798 137.028 183.529 1.00 65.39 57 LEU C O 1
ATOM 4419 N N . GLN C 1 58 ? 45.021 135.978 185.254 1.00 63.83 58 GLN C N 1
ATOM 4420 C CA . GLN C 1 58 ? 46.138 135.075 185.280 1.00 60.28 58 GLN C CA 1
ATOM 4421 C C . GLN C 1 58 ? 46.120 133.997 184.240 1.00 60.92 58 GLN C C 1
ATOM 4422 O O . GLN C 1 58 ? 47.101 133.775 183.661 1.00 71.03 58 GLN C O 1
ATOM 4428 N N . ILE C 1 59 ? 45.026 133.343 183.954 1.00 56.63 59 ILE C N 1
ATOM 4429 C CA . ILE C 1 59 ? 45.018 132.312 182.977 1.00 54.90 59 ILE C CA 1
ATOM 4430 C C . ILE C 1 59 ? 44.654 132.737 181.611 1.00 59.87 59 ILE C C 1
ATOM 4431 O O . ILE C 1 59 ? 45.247 132.321 180.693 1.00 58.82 59 ILE C O 1
ATOM 4436 N N . CYS C 1 60 ? 43.667 133.580 181.484 1.00 58.08 60 CYS C N 1
ATOM 4437 C CA . CYS C 1 60 ? 43.198 134.044 180.180 1.00 62.88 60 CYS C CA 1
ATOM 4438 C C . CYS C 1 60 ? 44.080 135.138 179.591 1.00 62.30 60 CYS C C 1
ATOM 4439 O O . CYS C 1 60 ? 44.130 135.290 178.365 1.00 63.88 60 CYS C O 1
ATOM 4442 N N . GLU C 1 61 ? 44.768 135.900 180.447 1.00 64.65 61 GLU C N 1
ATOM 4443 C CA . GLU C 1 61 ? 45.688 136.963 180.034 1.00 63.94 61 GLU C CA 1
ATOM 4444 C C . GLU C 1 61 ? 44.936 138.122 179.380 1.00 69.05 61 GLU C C 1
ATOM 4445 O O . GLU C 1 61 ? 45.348 138.645 178.341 1.00 64.65 61 GLU C O 1
ATOM 4451 N N . ALA C 1 62 ? 43.824 138.523 179.989 1.00 62.03 62 ALA C N 1
ATOM 4452 C CA . ALA C 1 62 ? 43.095 139.687 179.514 1.00 62.28 62 ALA C CA 1
ATOM 4453 C C . ALA C 1 62 ? 43.892 140.958 179.794 1.00 63.13 62 ALA C C 1
ATOM 4454 O O . ALA C 1 62 ? 44.500 141.111 180.859 1.00 62.81 62 ALA C O 1
ATOM 4456 N N . ALA C 1 63 ? 43.902 141.869 178.819 1.00 61.86 63 ALA C N 1
ATOM 4457 C CA . ALA C 1 63 ? 44.659 143.106 178.979 1.00 64.51 63 ALA C CA 1
ATOM 4458 C C . ALA C 1 63 ? 44.145 143.901 180.164 1.00 59.73 63 ALA C C 1
ATOM 4459 O O . ALA C 1 63 ? 44.929 144.456 180.939 1.00 62.76 63 ALA C O 1
ATOM 4461 N N . LEU C 1 64 ? 42.829 143.954 180.326 1.00 58.25 64 LEU C N 1
ATOM 4462 C CA . LEU C 1 64 ? 42.208 144.748 181.370 1.00 57.89 64 LEU C CA 1
ATOM 4463 C C . LEU C 1 64 ? 40.907 144.066 181.767 1.00 57.51 64 LEU C C 1
ATOM 4464 O O . LEU C 1 64 ? 40.179 143.562 180.905 1.00 56.68 64 LEU C O 1
ATOM 4469 N N . VAL C 1 65 ? 40.633 144.029 183.071 1.00 51.20 65 VAL C N 1
ATOM 4470 C CA . VAL C 1 65 ? 39.391 143.474 183.593 1.00 49.07 65 VAL C CA 1
ATOM 4471 C C . VAL C 1 65 ? 38.748 144.508 184.498 1.00 50.39 65 VAL C C 1
ATOM 4472 O O . VAL C 1 65 ? 39.413 145.091 185.360 1.00 55.43 65 VAL C O 1
ATOM 4476 N N . SER C 1 66 ? 37.463 144.748 184.293 1.00 48.25 66 SER C N 1
ATOM 4477 C CA . SER C 1 66 ? 36.682 145.582 185.182 1.00 49.39 66 SER C CA 1
ATOM 4478 C C . SER C 1 66 ? 35.435 144.797 185.581 1.00 44.59 66 SER C C 1
ATOM 4479 O O . SER C 1 66 ? 35.221 143.660 185.145 1.00 47.79 66 SER C O 1
ATOM 4482 N N . GLY C 1 67 ? 34.618 145.381 186.436 1.00 44.62 67 GLY C N 1
ATOM 4483 C CA . GLY C 1 67 ? 33.408 144.700 186.843 1.00 42.82 67 GLY C CA 1
ATOM 4484 C C . GLY C 1 67 ? 32.833 145.333 188.085 1.00 43.93 67 GLY C C 1
ATOM 4485 O O . GLY C 1 67 ? 33.393 146.262 188.653 1.00 50.20 67 GLY C O 1
ATOM 4486 N N . SER C 1 68 ? 31.685 144.804 188.485 1.00 42.53 68 SER C N 1
ATOM 4487 C CA . SER C 1 68 ? 30.935 145.337 189.610 1.00 45.77 68 SER C CA 1
ATOM 4488 C C . SER C 1 68 ? 30.070 144.223 190.187 1.00 40.29 68 SER C C 1
ATOM 4489 O O . SER C 1 68 ? 29.994 143.114 189.649 1.00 39.65 68 SER C O 1
ATOM 4492 N N . ASP C 1 69 ? 29.392 144.546 191.282 1.00 42.85 69 ASP C N 1
ATOM 4493 C CA . ASP C 1 69 ? 28.549 143.583 191.962 1.00 43.45 69 ASP C CA 1
ATOM 4494 C C . ASP C 1 69 ? 27.392 144.333 192.590 1.00 43.36 69 ASP C C 1
ATOM 4495 O O . ASP C 1 69 ? 27.503 145.525 192.886 1.00 43.85 69 ASP C O 1
ATOM 4500 N N . LEU C 1 70 ? 26.278 143.623 192.775 1.00 41.39 70 LEU C N 1
ATOM 4501 C CA . LEU C 1 70 ? 25.102 144.231 193.386 1.00 46.89 70 LEU C CA 1
ATOM 4502 C C . LEU C 1 70 ? 25.354 144.590 194.846 1.00 51.17 70 LEU C C 1
ATOM 4503 O O . LEU C 1 70 ? 24.791 145.565 195.357 1.00 49.52 70 LEU C O 1
ATOM 4508 N N . ASP C 1 71 ? 26.180 143.804 195.526 1.00 54.28 71 ASP C N 1
ATOM 4509 C CA . ASP C 1 71 ? 26.586 144.037 196.904 1.00 49.53 71 ASP C CA 1
ATOM 4510 C C . ASP C 1 71 ? 27.701 145.070 196.915 1.00 49.59 71 ASP C C 1
ATOM 4511 O O . ASP C 1 71 ? 28.811 144.781 196.450 1.00 50.33 71 ASP C O 1
ATOM 4516 N N . PRO C 1 72 ? 27.460 146.271 197.447 1.00 43.85 72 PRO C N 1
ATOM 4517 C CA . PRO C 1 72 ? 28.505 147.307 197.408 1.00 52.44 72 PRO C CA 1
ATOM 4518 C C . PRO C 1 72 ? 29.763 146.925 198.166 1.00 54.59 72 PRO C C 1
ATOM 4519 O O . PRO C 1 72 ? 30.831 147.491 197.895 1.00 58.90 72 PRO C O 1
ATOM 4523 N N . ARG C 1 73 ? 29.687 145.963 199.082 1.00 55.07 73 ARG C N 1
ATOM 4524 C CA . ARG C 1 73 ? 30.848 145.623 199.891 1.00 55.75 73 ARG C CA 1
ATOM 4525 C C . ARG C 1 73 ? 31.826 144.715 199.165 1.00 53.38 73 ARG C C 1
ATOM 4526 O O . ARG C 1 73 ? 32.927 144.485 199.674 1.00 54.39 73 ARG C O 1
ATOM 4534 N N . LEU C 1 74 ? 31.481 144.230 197.971 1.00 57.71 74 LEU C N 1
ATOM 4535 C CA . LEU C 1 74 ? 32.289 143.203 197.333 1.00 49.82 74 LEU C CA 1
ATOM 4536 C C . LEU C 1 74 ? 33.436 143.764 196.501 1.00 56.87 74 LEU C C 1
ATOM 4537 O O . LEU C 1 74 ? 34.493 143.127 196.420 1.00 54.27 74 LEU C O 1
ATOM 4542 N N . ALA C 1 75 ? 33.266 144.935 195.885 1.00 55.27 75 ALA C N 1
ATOM 4543 C CA . ALA C 1 75 ? 34.338 145.487 195.062 1.00 52.56 75 ALA C CA 1
ATOM 4544 C C . ALA C 1 75 ? 35.594 145.709 195.889 1.00 53.99 75 ALA C C 1
ATOM 4545 O O . ALA C 1 75 ? 36.699 145.337 195.474 1.00 53.51 75 ALA C O 1
ATOM 4547 N N . GLY C 1 76 ? 35.439 146.324 197.068 1.00 55.46 76 GLY C N 1
ATOM 4548 C CA . GLY C 1 76 ? 36.573 146.490 197.960 1.00 54.91 76 GLY C CA 1
ATOM 4549 C C . GLY C 1 76 ? 37.191 145.163 198.354 1.00 56.70 76 GLY C C 1
ATOM 4550 O O . GLY C 1 76 ? 38.405 144.975 198.251 1.00 58.63 76 GLY C O 1
ATOM 4551 N N . LEU C 1 77 ? 36.351 144.213 198.781 1.00 54.63 77 LEU C N 1
ATOM 4552 C CA . LEU C 1 77 ? 36.836 142.875 199.116 1.00 54.55 77 LEU C CA 1
ATOM 4553 C C . LEU C 1 77 ? 37.457 142.185 197.904 1.00 56.84 77 LEU C C 1
ATOM 4554 O O . LEU C 1 77 ? 38.522 141.571 198.013 1.00 58.79 77 LEU C O 1
ATOM 4559 N N . ALA C 1 78 ? 36.810 142.273 196.736 1.00 56.12 78 ALA C N 1
ATOM 4560 C CA . ALA C 1 78 ? 37.387 141.659 195.544 1.00 54.83 78 ALA C CA 1
ATOM 4561 C C . ALA C 1 78 ? 38.744 142.261 195.228 1.00 56.06 78 ALA C C 1
ATOM 4562 O O . ALA C 1 78 ? 39.660 141.556 194.787 1.00 54.97 78 ALA C O 1
ATOM 4564 N N . GLU C 1 79 ? 38.889 143.570 195.452 1.00 59.46 79 GLU C N 1
ATOM 4565 C CA . GLU C 1 79 ? 40.148 144.240 195.154 1.00 62.34 79 GLU C CA 1
ATOM 4566 C C . GLU C 1 79 ? 41.279 143.679 196.009 1.00 64.68 79 GLU C C 1
ATOM 4567 O O . GLU C 1 79 ? 42.333 143.294 195.483 1.00 64.24 79 GLU C O 1
ATOM 4573 N N . ARG C 1 80 ? 41.073 143.510 197.298 1.00 63.03 80 ARG C N 1
ATOM 4574 C CA . ARG C 1 80 ? 42.095 142.917 198.131 1.00 64.89 80 ARG C CA 1
ATOM 4575 C C . ARG C 1 80 ? 42.407 141.545 197.645 1.00 62.20 80 ARG C C 1
ATOM 4576 O O . ARG C 1 80 ? 43.504 141.243 197.394 1.00 63.50 80 ARG C O 1
ATOM 4584 N N . ASN C 1 81 ? 41.397 140.725 197.499 1.00 61.46 81 ASN C N 1
ATOM 4585 C CA . ASN C 1 81 ? 41.538 139.351 197.081 1.00 59.91 81 ASN C CA 1
ATOM 4586 C C . ASN C 1 81 ? 42.262 139.079 195.847 1.00 64.90 81 ASN C C 1
ATOM 4587 O O . ASN C 1 81 ? 43.024 138.205 195.817 1.00 65.69 81 ASN C O 1
ATOM 4592 N N . VAL C 1 82 ? 42.028 139.800 194.788 1.00 63.06 82 VAL C N 1
ATOM 4593 C CA . VAL C 1 82 ? 42.793 139.533 193.570 1.00 63.72 82 VAL C CA 1
ATOM 4594 C C . VAL C 1 82 ? 44.252 139.923 193.759 1.00 65.27 82 VAL C C 1
ATOM 4595 O O . VAL C 1 82 ? 45.147 139.325 193.147 1.00 61.85 82 VAL C O 1
ATOM 4599 N N . ARG C 1 83 ? 44.515 140.925 194.609 1.00 66.48 83 ARG C N 1
ATOM 4600 C CA . ARG C 1 83 ? 45.888 141.258 194.978 1.00 69.59 83 ARG C CA 1
ATOM 4601 C C . ARG C 1 83 ? 46.625 140.028 195.501 1.00 71.62 83 ARG C C 1
ATOM 4602 O O . ARG C 1 83 ? 47.733 139.716 195.051 1.00 72.91 83 ARG C O 1
ATOM 4610 N N . ASP C 1 84 ? 45.996 139.261 196.360 1.00 65.84 84 ASP C N 1
ATOM 4611 C CA . ASP C 1 84 ? 46.606 138.054 196.817 1.00 71.29 84 ASP C CA 1
ATOM 4612 C C . ASP C 1 84 ? 46.587 136.990 195.818 1.00 69.87 84 ASP C C 1
ATOM 4613 O O . ASP C 1 84 ? 47.487 136.289 195.700 1.00 74.44 84 ASP C O 1
ATOM 4618 N N . LEU C 1 85 ? 45.509 136.829 195.120 1.00 68.07 85 LEU C N 1
ATOM 4619 C CA . LEU C 1 85 ? 45.388 135.724 194.170 1.00 68.30 85 LEU C CA 1
ATOM 4620 C C . LEU C 1 85 ? 46.273 135.916 192.948 1.00 68.62 85 LEU C C 1
ATOM 4621 O O . LEU C 1 85 ? 46.754 134.935 192.372 1.00 68.83 85 LEU C O 1
ATOM 4626 N N . ALA C 1 86 ? 46.486 137.160 192.527 1.00 71.73 86 ALA C N 1
ATOM 4627 C CA . ALA C 1 86 ? 47.192 137.453 191.279 1.00 74.44 86 ALA C CA 1
ATOM 4628 C C . ALA C 1 86 ? 48.078 138.679 191.475 1.00 75.66 86 ALA C C 1
ATOM 4629 O O . ALA C 1 86 ? 47.913 139.697 190.799 1.00 73.65 86 ALA C O 1
ATOM 4631 N N . PRO C 1 87 ? 49.058 138.597 192.387 1.00 74.90 87 PRO C N 1
ATOM 4632 C CA . PRO C 1 87 ? 49.774 139.818 192.807 1.00 75.23 87 PRO C CA 1
ATOM 4633 C C . PRO C 1 87 ? 50.419 140.576 191.667 1.00 72.20 87 PRO C C 1
ATOM 4634 O O . PRO C 1 87 ? 50.401 141.814 191.658 1.00 79.44 87 PRO C O 1
ATOM 4638 N N . ARG C 1 88 ? 50.988 139.862 190.701 1.00 70.77 88 ARG C N 1
ATOM 4639 C CA . ARG C 1 88 ? 51.644 140.488 189.566 1.00 72.67 88 ARG C CA 1
ATOM 4640 C C . ARG C 1 88 ? 50.668 141.377 188.803 1.00 74.42 88 ARG C C 1
ATOM 4641 O O . ARG C 1 88 ? 50.759 142.608 188.867 1.00 74.94 88 ARG C O 1
ATOM 4649 N N . ARG C 1 89 ? 49.723 140.764 188.093 1.00 75.78 89 ARG C N 1
ATOM 4650 C CA . ARG C 1 89 ? 48.719 141.493 187.322 1.00 74.53 89 ARG C CA 1
ATOM 4651 C C . ARG C 1 89 ? 47.459 141.782 188.128 1.00 73.12 89 ARG C C 1
ATOM 4652 O O . ARG C 1 89 ? 46.353 141.694 187.588 1.00 75.75 89 ARG C O 1
ATOM 4660 N N . ALA C 1 90 ? 47.588 142.154 189.407 1.00 72.46 90 ALA C N 1
ATOM 4661 C CA . ALA C 1 90 ? 46.419 142.450 190.234 1.00 71.34 90 ALA C CA 1
ATOM 4662 C C . ALA C 1 90 ? 45.844 143.824 189.936 1.00 72.15 90 ALA C C 1
ATOM 4663 O O . ALA C 1 90 ? 44.625 144.005 189.990 1.00 72.94 90 ALA C O 1
ATOM 4665 N N . ASP C 1 91 ? 46.689 144.808 189.666 1.00 72.12 91 ASP C N 1
ATOM 4666 C CA . ASP C 1 91 ? 46.223 145.863 188.798 1.00 71.16 91 ASP C CA 1
ATOM 4667 C C . ASP C 1 91 ? 46.138 145.293 187.388 1.00 76.69 91 ASP C C 1
ATOM 4668 O O . ASP C 1 91 ? 46.648 144.212 187.113 1.00 81.77 91 ASP C O 1
ATOM 4673 N N . ARG C 1 92 ? 45.511 146.042 186.488 1.00 67.21 92 ARG C N 1
ATOM 4674 C CA . ARG C 1 92 ? 44.800 145.578 185.299 1.00 66.92 92 ARG C CA 1
ATOM 4675 C C . ARG C 1 92 ? 43.374 145.251 185.719 1.00 65.03 92 ARG C C 1
ATOM 4676 O O . ARG C 1 92 ? 42.550 144.930 184.851 1.00 60.70 92 ARG C O 1
ATOM 4684 N N . PHE C 1 93 ? 43.048 145.405 186.986 1.00 60.56 93 PHE C N 1
ATOM 4685 C CA . PHE C 1 93 ? 41.733 145.169 187.477 1.00 59.96 93 PHE C CA 1
ATOM 4686 C C . PHE C 1 93 ? 41.201 146.392 188.079 1.00 60.86 93 PHE C C 1
ATOM 4687 O O . PHE C 1 93 ? 41.678 146.790 189.053 1.00 60.59 93 PHE C O 1
ATOM 4695 N N . HIS C 1 94 ? 40.219 147.025 187.457 1.00 57.39 94 HIS C N 1
ATOM 4696 C CA . HIS C 1 94 ? 39.678 148.253 188.018 1.00 60.77 94 HIS C CA 1
ATOM 4697 C C . HIS C 1 94 ? 38.198 148.061 188.249 1.00 59.57 94 HIS C C 1
ATOM 4698 O O . HIS C 1 94 ? 37.403 148.194 187.318 1.00 56.72 94 HIS C O 1
ATOM 4705 N N . PRO C 1 95 ? 37.809 147.739 189.478 1.00 57.35 95 PRO C N 1
ATOM 4706 C CA . PRO C 1 95 ? 36.412 147.533 189.696 1.00 59.18 95 PRO C CA 1
ATOM 4707 C C . PRO C 1 95 ? 35.627 148.786 189.822 1.00 54.99 95 PRO C C 1
ATOM 4708 O O . PRO C 1 95 ? 36.190 149.721 190.169 1.00 59.92 95 PRO C O 1
ATOM 4712 N N . VAL C 1 96 ? 34.347 148.750 189.546 1.00 52.77 96 VAL C N 1
ATOM 4713 C CA . VAL C 1 96 ? 33.439 149.845 189.692 1.00 51.76 96 VAL C CA 1
ATOM 4714 C C . VAL C 1 96 ? 32.761 149.678 191.028 1.00 53.63 96 VAL C C 1
ATOM 4715 O O . VAL C 1 96 ? 32.282 148.656 191.346 1.00 53.58 96 VAL C O 1
ATOM 4719 N N . GLU C 1 97 ? 32.729 150.724 191.803 1.00 50.22 97 GLU C N 1
ATOM 4720 C CA . GLU C 1 97 ? 32.204 150.699 193.119 1.00 52.55 97 GLU C CA 1
ATOM 4721 C C . GLU C 1 97 ? 30.791 151.013 193.236 1.00 51.68 97 GLU C C 1
ATOM 4722 O O . GLU C 1 97 ? 30.239 151.556 192.381 1.00 54.92 97 GLU C O 1
ATOM 4728 N N . GLY C 1 98 ? 30.210 150.653 194.340 1.00 48.80 98 GLY C N 1
ATOM 4729 C CA . GLY C 1 98 ? 28.825 150.877 194.575 1.00 46.67 98 GLY C CA 1
ATOM 4730 C C . GLY C 1 98 ? 27.991 149.669 194.368 1.00 45.30 98 GLY C C 1
ATOM 4731 O O . GLY C 1 98 ? 28.439 148.710 193.900 1.00 48.62 98 GLY C O 1
ATOM 4732 N N . ALA C 1 99 ? 26.759 149.782 194.723 1.00 44.66 99 ALA C N 1
ATOM 4733 C CA . ALA C 1 99 ? 25.823 148.767 194.547 1.00 49.15 99 ALA C CA 1
ATOM 4734 C C . ALA C 1 99 ? 25.302 148.828 193.139 1.00 48.01 99 ALA C C 1
ATOM 4735 O O . ALA C 1 99 ? 24.392 149.525 192.863 1.00 51.62 99 ALA C O 1
ATOM 4737 N N . VAL C 1 100 ? 25.903 148.062 192.281 1.00 42.29 100 VAL C N 1
ATOM 4738 C CA . VAL C 1 100 ? 25.568 148.039 190.916 1.00 44.83 100 VAL C CA 1
ATOM 4739 C C . VAL C 1 100 ? 24.751 146.877 190.424 1.00 43.04 100 VAL C C 1
ATOM 4740 O O . VAL C 1 100 ? 25.238 145.843 190.275 1.00 43.76 100 VAL C O 1
ATOM 4744 N N . SER C 1 101 ? 23.495 147.102 190.156 1.00 42.14 101 SER C N 1
ATOM 4745 C CA . SER C 1 101 ? 22.659 146.059 189.580 1.00 42.51 101 SER C CA 1
ATOM 4746 C C . SER C 1 101 ? 22.908 145.989 188.078 1.00 45.30 101 SER C C 1
ATOM 4747 O O . SER C 1 101 ? 22.782 146.999 187.370 1.00 43.99 101 SER C O 1
ATOM 4750 N N . LEU C 1 102 ? 23.255 144.793 187.598 1.00 44.52 102 LEU C N 1
ATOM 4751 C CA . LEU C 1 102 ? 23.701 144.580 186.222 1.00 40.49 102 LEU C CA 1
ATOM 4752 C C . LEU C 1 102 ? 24.746 145.667 185.991 1.00 42.44 102 LEU C C 1
ATOM 4753 O O . LEU C 1 102 ? 25.770 145.675 186.679 1.00 40.54 102 LEU C O 1
ATOM 4758 N N . ILE C 1 103 ? 24.541 146.567 185.020 1.00 39.22 103 ILE C N 1
ATOM 4759 C CA . ILE C 1 103 ? 25.493 147.659 184.846 1.00 37.10 103 ILE C CA 1
ATOM 4760 C C . ILE C 1 103 ? 24.892 149.048 185.020 1.00 40.50 103 ILE C C 1
ATOM 4761 O O . ILE C 1 103 ? 25.275 149.996 184.319 1.00 42.27 103 ILE C O 1
ATOM 4766 N N . ASP C 1 104 ? 23.958 149.192 185.956 1.00 37.57 104 ASP C N 1
ATOM 4767 C CA . ASP C 1 104 ? 23.064 150.356 185.951 1.00 39.33 104 ASP C CA 1
ATOM 4768 C C . ASP C 1 104 ? 23.580 151.542 186.777 1.00 42.48 104 ASP C C 1
ATOM 4769 O O . ASP C 1 104 ? 22.865 152.091 187.615 1.00 38.29 104 ASP C O 1
ATOM 4774 N N . THR C 1 105 ? 24.819 151.955 186.547 1.00 37.32 105 THR C N 1
ATOM 4775 C CA . THR C 1 105 ? 25.322 153.232 187.032 1.00 44.14 105 THR C CA 1
ATOM 4776 C C . THR C 1 105 ? 26.150 153.854 185.917 1.00 38.51 105 THR C C 1
ATOM 4777 O O . THR C 1 105 ? 26.640 153.142 185.030 1.00 40.81 105 THR C O 1
ATOM 4781 N N . PRO C 1 106 ? 26.313 155.183 185.925 1.00 39.26 106 PRO C N 1
ATOM 4782 C CA . PRO C 1 106 ? 27.104 155.825 184.860 1.00 38.82 106 PRO C CA 1
ATOM 4783 C C . PRO C 1 106 ? 28.536 155.341 184.808 1.00 40.85 106 PRO C C 1
ATOM 4784 O O . PRO C 1 106 ? 29.099 155.214 183.715 1.00 47.08 106 PRO C O 1
ATOM 4788 N N . GLU C 1 107 ? 29.151 155.056 185.958 1.00 45.91 107 GLU C N 1
ATOM 4789 C CA . GLU C 1 107 ? 30.511 154.517 185.947 1.00 45.83 107 GLU C CA 1
ATOM 4790 C C . GLU C 1 107 ? 30.548 153.125 185.329 1.00 44.68 107 GLU C C 1
ATOM 4791 O O . GLU C 1 107 ? 31.442 152.819 184.527 1.00 45.22 107 GLU C O 1
ATOM 4797 N N . ALA C 1 108 ? 29.587 152.266 185.686 1.00 40.20 108 ALA C N 1
ATOM 4798 C CA . ALA C 1 108 ? 29.546 150.926 185.110 1.00 43.59 108 ALA C CA 1
ATOM 4799 C C . ALA C 1 108 ? 29.308 150.989 183.607 1.00 42.95 108 ALA C C 1
ATOM 4800 O O . ALA C 1 108 ? 29.997 150.321 182.825 1.00 41.37 108 ALA C O 1
ATOM 4802 N N . ARG C 1 109 ? 28.321 151.782 183.187 1.00 42.32 109 ARG C N 1
ATOM 4803 C CA . ARG C 1 109 ? 28.030 151.889 181.764 1.00 42.84 109 ARG C CA 1
ATOM 4804 C C . ARG C 1 109 ? 29.240 152.398 181.005 1.00 41.54 109 ARG C C 1
ATOM 4805 O O . ARG C 1 109 ? 29.581 151.867 179.939 1.00 40.91 109 ARG C O 1
ATOM 4813 N N . ALA C 1 110 ? 29.929 153.399 181.565 1.00 43.39 110 ALA C N 1
ATOM 4814 C CA . ALA C 1 110 ? 31.109 153.955 180.909 1.00 44.38 110 ALA C CA 1
ATOM 4815 C C . ALA C 1 110 ? 32.184 152.897 180.722 1.00 46.18 110 ALA C C 1
ATOM 4816 O O . ALA C 1 110 ? 32.843 152.849 179.680 1.00 48.98 110 ALA C O 1
ATOM 4818 N N . GLN C 1 111 ? 32.382 152.038 181.720 1.00 44.80 111 GLN C N 1
ATOM 4819 C CA . GLN C 1 111 ? 33.370 150.978 181.574 1.00 45.22 111 GLN C CA 1
ATOM 4820 C C . GLN C 1 111 ? 32.903 149.908 180.594 1.00 44.59 111 GLN C C 1
ATOM 4821 O O . GLN C 1 111 ? 33.705 149.375 179.813 1.00 41.22 111 GLN C O 1
ATOM 4827 N N . VAL C 1 112 ? 31.616 149.557 180.641 1.00 43.25 112 VAL C N 1
ATOM 4828 C CA . VAL C 1 112 ? 31.088 148.562 179.709 1.00 43.92 112 VAL C CA 1
ATOM 4829 C C . VAL C 1 112 ? 31.226 149.054 178.268 1.00 46.39 112 VAL C C 1
ATOM 4830 O O . VAL C 1 112 ? 31.582 148.282 177.363 1.00 45.25 112 VAL C O 1
ATOM 4834 N N . GLY C 1 113 ? 30.957 150.345 178.032 1.00 44.71 113 GLY C N 1
ATOM 4835 C CA . GLY C 1 113 ? 31.113 150.904 176.693 1.00 44.47 113 GLY C CA 1
ATOM 4836 C C . GLY C 1 113 ? 32.515 150.779 176.143 1.00 45.60 113 GLY C C 1
ATOM 4837 O O . GLY C 1 113 ? 32.694 150.737 174.925 1.00 47.54 113 GLY C O 1
ATOM 4838 N N . ARG C 1 114 ? 33.515 150.707 177.016 1.00 47.94 114 ARG C N 1
ATOM 4839 C CA . ARG C 1 114 ? 34.909 150.557 176.620 1.00 48.72 114 ARG C CA 1
ATOM 4840 C C . ARG C 1 114 ? 35.380 149.106 176.589 1.00 50.46 114 ARG C C 1
ATOM 4841 O O . ARG C 1 114 ? 36.577 148.870 176.398 1.00 55.05 114 ARG C O 1
ATOM 4849 N N . SER C 1 115 ? 34.494 148.131 176.785 1.00 47.43 115 SER C N 1
ATOM 4850 C CA . SER C 1 115 ? 34.913 146.739 176.884 1.00 46.79 115 SER C CA 1
ATOM 4851 C C . SER C 1 115 ? 34.688 145.999 175.578 1.00 48.50 115 SER C C 1
ATOM 4852 O O . SER C 1 115 ? 33.750 146.293 174.834 1.00 45.87 115 SER C O 1
ATOM 4855 N N . ASP C 1 116 ? 35.558 145.012 175.322 1.00 45.82 116 ASP C N 1
ATOM 4856 C CA . ASP C 1 116 ? 35.404 144.125 174.175 1.00 47.58 116 ASP C CA 1
ATOM 4857 C C . ASP C 1 116 ? 34.483 142.956 174.475 1.00 48.51 116 ASP C C 1
ATOM 4858 O O . ASP C 1 116 ? 33.869 142.409 173.555 1.00 45.57 116 ASP C O 1
ATOM 4863 N N . VAL C 1 117 ? 34.410 142.536 175.738 1.00 40.81 117 VAL C N 1
ATOM 4864 C CA . VAL C 1 117 ? 33.655 141.354 176.147 1.00 46.65 117 VAL C CA 1
ATOM 4865 C C . VAL C 1 117 ? 33.023 141.659 177.497 1.00 45.12 117 VAL C C 1
ATOM 4866 O O . VAL C 1 117 ? 33.687 142.204 178.384 1.00 48.59 117 VAL C O 1
ATOM 4870 N N . ILE C 1 118 ? 31.737 141.347 177.646 1.00 40.27 118 ILE C N 1
ATOM 4871 C CA . ILE C 1 118 ? 31.064 141.359 178.944 1.00 41.84 118 ILE C CA 1
ATOM 4872 C C . ILE C 1 118 ? 30.764 139.907 179.303 1.00 43.17 118 ILE C C 1
ATOM 4873 O O . ILE C 1 118 ? 30.255 139.146 178.471 1.00 44.20 118 ILE C O 1
ATOM 4878 N N . VAL C 1 119 ? 31.164 139.499 180.505 1.00 40.41 119 VAL C N 1
ATOM 4879 C CA . VAL C 1 119 ? 30.991 138.126 180.962 1.00 41.65 119 VAL C CA 1
ATOM 4880 C C . VAL C 1 119 ? 30.181 138.126 182.254 1.00 40.84 119 VAL C C 1
ATOM 4881 O O . VAL C 1 119 ? 30.120 139.117 182.987 1.00 39.58 119 VAL C O 1
ATOM 4885 N N . GLY C 1 120 ? 29.548 136.988 182.523 1.00 43.24 120 GLY C N 1
ATOM 4886 C CA . GLY C 1 120 ? 28.714 136.868 183.688 1.00 37.88 120 GLY C CA 1
ATOM 4887 C C . GLY C 1 120 ? 28.169 135.476 183.912 1.00 40.90 120 GLY C C 1
ATOM 4888 O O . GLY C 1 120 ? 27.802 134.753 182.972 1.00 38.25 120 GLY C O 1
ATOM 4889 N N . CYS C 1 121 ? 28.134 135.091 185.181 1.00 38.67 121 CYS C N 1
ATOM 4890 C CA . CYS C 1 121 ? 27.410 133.907 185.637 1.00 39.73 121 CYS C CA 1
ATOM 4891 C C . CYS C 1 121 ? 26.324 134.408 186.581 1.00 39.54 121 CYS C C 1
ATOM 4892 O O . CYS C 1 121 ? 26.562 134.576 187.778 1.00 42.39 121 CYS C O 1
ATOM 4895 N N . LEU C 1 122 ? 25.142 134.611 186.045 1.00 39.06 122 LEU C N 1
ATOM 4896 C CA . LEU C 1 122 ? 24.111 135.407 186.677 1.00 42.10 122 LEU C CA 1
ATOM 4897 C C . LEU C 1 122 ? 23.000 134.537 187.264 1.00 43.50 122 LEU C C 1
ATOM 4898 O O . LEU C 1 122 ? 22.697 133.459 186.734 1.00 39.09 122 LEU C O 1
ATOM 4903 N N . PRO C 1 123 ? 22.352 135.016 188.351 1.00 41.56 123 PRO C N 1
ATOM 4904 C CA . PRO C 1 123 ? 21.163 134.344 188.897 1.00 39.98 123 PRO C CA 1
ATOM 4905 C C . PRO C 1 123 ? 20.164 133.872 187.845 1.00 45.68 123 PRO C C 1
ATOM 4906 O O . PRO C 1 123 ? 19.893 134.570 186.858 1.00 39.59 123 PRO C O 1
ATOM 4910 N N . GLN C 1 124 ? 19.599 132.686 188.055 1.00 43.76 124 GLN C N 1
ATOM 4911 C CA . GLN C 1 124 ? 18.667 132.103 187.101 1.00 41.39 124 GLN C CA 1
ATOM 4912 C C . GLN C 1 124 ? 17.923 130.969 187.787 1.00 41.32 124 GLN C C 1
ATOM 4913 O O . GLN C 1 124 ? 18.455 130.320 188.691 1.00 38.39 124 GLN C O 1
ATOM 4919 N N . VAL C 1 125 ? 16.688 130.727 187.349 1.00 38.07 125 VAL C N 1
ATOM 4920 C CA . VAL C 1 125 ? 15.992 129.544 187.824 1.00 41.32 125 VAL C CA 1
ATOM 4921 C C . VAL C 1 125 ? 16.760 128.308 187.370 1.00 41.20 125 VAL C C 1
ATOM 4922 O O . VAL C 1 125 ? 17.168 128.198 186.207 1.00 36.82 125 VAL C O 1
ATOM 4926 N N . GLY C 1 126 ? 16.998 127.380 188.301 1.00 43.88 126 GLY C N 1
ATOM 4927 C CA . GLY C 1 126 ? 17.822 126.214 188.040 1.00 37.54 126 GLY C CA 1
ATOM 4928 C C . GLY C 1 126 ? 19.248 126.305 188.552 1.00 40.64 126 GLY C C 1
ATOM 4929 O O . GLY C 1 126 ? 19.978 125.303 188.505 1.00 36.25 126 GLY C O 1
ATOM 4930 N N . GLU C 1 127 ? 19.677 127.479 189.013 1.00 39.45 127 GLU C N 1
ATOM 4931 C CA . GLU C 1 127 ? 20.963 127.603 189.685 1.00 42.91 127 GLU C CA 1
ATOM 4932 C C . GLU C 1 127 ? 21.019 126.626 190.860 1.00 36.29 127 GLU C C 1
ATOM 4933 O O . GLU C 1 127 ? 19.980 126.207 191.371 1.00 39.80 127 GLU C O 1
ATOM 4939 N N . PRO C 1 128 ? 22.214 126.250 191.308 1.00 36.03 128 PRO C N 1
ATOM 4940 C CA . PRO C 1 128 ? 22.302 125.342 192.463 1.00 43.88 128 PRO C CA 1
ATOM 4941 C C . PRO C 1 128 ? 21.651 125.957 193.693 1.00 42.31 128 PRO C C 1
ATOM 4942 O O . PRO C 1 128 ? 21.818 127.144 193.989 1.00 39.27 128 PRO C O 1
ATOM 4946 N N . ASP C 1 129 ? 20.883 125.128 194.404 1.00 46.12 129 ASP C N 1
ATOM 4947 C CA . ASP C 1 129 ? 20.133 125.605 195.560 1.00 43.22 129 ASP C CA 1
ATOM 4948 C C . ASP C 1 129 ? 21.042 126.183 196.633 1.00 43.77 129 ASP C C 1
ATOM 4949 O O . ASP C 1 129 ? 20.599 127.002 197.435 1.00 40.22 129 ASP C O 1
ATOM 4954 N N . ASP C 1 130 ? 22.298 125.754 196.692 1.00 43.84 130 ASP C N 1
ATOM 4955 C CA . ASP C 1 130 ? 23.209 126.250 197.711 1.00 46.58 130 ASP C CA 1
ATOM 4956 C C . ASP C 1 130 ? 24.033 127.443 197.233 1.00 46.62 130 ASP C C 1
ATOM 4957 O O . ASP C 1 130 ? 25.072 127.746 197.837 1.00 42.57 130 ASP C O 1
ATOM 4962 N N . VAL C 1 131 ? 23.583 128.142 196.183 1.00 40.19 131 VAL C N 1
ATOM 4963 C CA . VAL C 1 131 ? 24.449 129.140 195.562 1.00 42.22 131 VAL C CA 1
ATOM 4964 C C . VAL C 1 131 ? 24.621 130.344 196.476 1.00 38.96 131 VAL C C 1
ATOM 4965 O O . VAL C 1 131 ? 25.719 130.892 196.586 1.00 39.27 131 VAL C O 1
ATOM 4969 N N . ARG C 1 132 ? 23.557 130.755 197.168 1.00 38.68 132 ARG C N 1
ATOM 4970 C CA . ARG C 1 132 ? 23.655 131.899 198.070 1.00 45.24 132 ARG C CA 1
ATOM 4971 C C . ARG C 1 132 ? 24.505 131.579 199.296 1.00 44.30 132 ARG C C 1
ATOM 4972 O O . ARG C 1 132 ? 25.264 132.433 199.774 1.00 42.64 132 ARG C O 1
ATOM 4980 N N . LEU C 1 133 ? 24.380 130.363 199.834 1.00 46.55 133 LEU C N 1
ATOM 4981 C CA . LEU C 1 133 ? 25.206 130.004 200.981 1.00 40.81 133 LEU C CA 1
ATOM 4982 C C . LEU C 1 133 ? 26.673 129.934 200.577 1.00 42.77 133 LEU C C 1
ATOM 4983 O O . LEU C 1 133 ? 27.551 130.365 201.332 1.00 42.87 133 LEU C O 1
ATOM 4988 N N . ARG C 1 134 ? 26.957 129.433 199.368 1.00 40.55 134 ARG C N 1
ATOM 4989 C CA . ARG C 1 134 ? 28.341 129.376 198.907 1.00 43.71 134 ARG C CA 1
ATOM 4990 C C . ARG C 1 134 ? 28.934 130.775 198.742 1.00 43.35 134 ARG C C 1
ATOM 4991 O O . ARG C 1 134 ? 30.089 131.012 199.119 1.00 42.64 134 ARG C O 1
ATOM 4999 N N . ALA C 1 135 ? 28.166 131.711 198.170 1.00 41.64 135 ALA C N 1
ATOM 5000 C CA . ALA C 1 135 ? 28.648 133.084 198.043 1.00 41.94 135 ALA C CA 1
ATOM 5001 C C . ALA C 1 135 ? 28.896 133.706 199.411 1.00 45.25 135 ALA C C 1
ATOM 5002 O O . ALA C 1 135 ? 29.880 134.432 199.607 1.00 45.61 135 ALA C O 1
ATOM 5004 N N . PHE C 1 136 ? 27.982 133.471 200.357 1.00 43.00 136 PHE C N 1
ATOM 5005 C CA . PHE C 1 136 ? 28.170 133.955 201.727 1.00 42.06 136 PHE C CA 1
ATOM 5006 C C . PHE C 1 136 ? 29.489 133.453 202.304 1.00 42.89 136 PHE C C 1
ATOM 5007 O O . PHE C 1 136 ? 30.332 134.242 202.752 1.00 45.71 136 PHE C O 1
ATOM 5015 N N . ARG C 1 137 ? 29.702 132.138 202.251 1.00 41.70 137 ARG C N 1
ATOM 5016 C CA . ARG C 1 137 ? 30.908 131.546 202.817 1.00 45.88 137 ARG C CA 1
ATOM 5017 C C . ARG C 1 137 ? 32.159 132.035 202.104 1.00 46.61 137 ARG C C 1
ATOM 5018 O O . ARG C 1 137 ? 33.208 132.228 202.734 1.00 47.11 137 ARG C O 1
ATOM 5026 N N . THR C 1 138 ? 32.073 132.228 200.785 1.00 43.16 138 THR C N 1
ATOM 5027 C CA . THR C 1 138 ? 33.237 132.675 200.026 1.00 41.07 138 THR C CA 1
ATOM 5028 C C . THR C 1 138 ? 33.654 134.087 200.430 1.00 41.45 138 THR C C 1
ATOM 5029 O O . THR C 1 138 ? 34.847 134.359 200.607 1.00 41.01 138 THR C O 1
ATOM 5033 N N . ALA C 1 139 ? 32.687 134.990 200.594 1.00 38.42 139 ALA C N 1
ATOM 5034 C CA . ALA C 1 139 ? 32.999 136.342 201.042 1.00 46.36 139 ALA C CA 1
ATOM 5035 C C . ALA C 1 139 ? 33.622 136.339 202.440 1.00 48.59 139 ALA C C 1
ATOM 5036 O O . ALA C 1 139 ? 34.672 136.953 202.665 1.00 47.90 139 ALA C O 1
ATOM 5038 N N . GLN C 1 140 ? 32.999 135.661 203.404 1.00 47.12 140 GLN C N 1
ATOM 5039 C CA . GLN C 1 140 ? 33.578 135.755 204.743 1.00 53.39 140 GLN C CA 1
ATOM 5040 C C . GLN C 1 140 ? 34.940 135.061 204.819 1.00 47.18 140 GLN C C 1
ATOM 5041 O O . GLN C 1 140 ? 35.835 135.550 205.512 1.00 47.83 140 GLN C O 1
ATOM 5047 N N . ALA C 1 141 ? 35.158 134.000 204.042 1.00 46.48 141 ALA C N 1
ATOM 5048 C CA . ALA C 1 141 ? 36.510 133.461 203.912 1.00 45.91 141 ALA C CA 1
ATOM 5049 C C . ALA C 1 141 ? 37.476 134.515 203.375 1.00 47.45 141 ALA C C 1
ATOM 5050 O O . ALA C 1 141 ? 38.592 134.669 203.887 1.00 44.27 141 ALA C O 1
ATOM 5052 N N . ALA C 1 142 ? 37.057 135.260 202.343 1.00 44.42 142 ALA C N 1
ATOM 5053 C CA . ALA C 1 142 ? 37.918 136.289 201.763 1.00 47.44 142 ALA C CA 1
ATOM 5054 C C . ALA C 1 142 ? 38.206 137.400 202.762 1.00 43.63 142 ALA C C 1
ATOM 5055 O O . ALA C 1 142 ? 39.346 137.862 202.872 1.00 44.08 142 ALA C O 1
ATOM 5057 N N . ALA C 1 143 ? 37.184 137.851 203.492 1.00 45.69 143 ALA C N 1
ATOM 5058 C CA . ALA C 1 143 ? 37.403 138.907 204.479 1.00 53.02 143 ALA C CA 1
ATOM 5059 C C . ALA C 1 143 ? 38.305 138.432 205.612 1.00 55.22 143 ALA C C 1
ATOM 5060 O O . ALA C 1 143 ? 38.986 139.246 206.244 1.00 54.56 143 ALA C O 1
ATOM 5062 N N . LEU C 1 144 ? 38.345 137.126 205.874 1.00 50.87 144 LEU C N 1
ATOM 5063 C CA . LEU C 1 144 ? 39.233 136.646 206.925 1.00 54.85 144 LEU C CA 1
ATOM 5064 C C . LEU C 1 144 ? 40.674 136.568 206.436 1.00 54.39 144 LEU C C 1
ATOM 5065 O O . LEU C 1 144 ? 41.601 136.898 207.184 1.00 57.11 144 LEU C O 1
ATOM 5070 N N . ALA C 1 145 ? 40.879 136.143 205.185 1.00 49.02 145 ALA C N 1
ATOM 5071 C CA . ALA C 1 145 ? 42.219 136.153 204.606 1.00 50.96 145 ALA C CA 1
ATOM 5072 C C . ALA C 1 145 ? 42.771 137.566 204.500 1.00 52.96 145 ALA C C 1
ATOM 5073 O O . ALA C 1 145 ? 43.992 137.752 204.506 1.00 54.91 145 ALA C O 1
ATOM 5075 N N . ALA C 1 146 ? 41.890 138.568 204.371 1.00 54.35 146 ALA C N 1
ATOM 5076 C CA . ALA C 1 146 ? 42.291 139.970 204.352 1.00 56.43 146 ALA C CA 1
ATOM 5077 C C . ALA C 1 146 ? 42.580 140.520 205.744 1.00 58.33 146 ALA C C 1
ATOM 5078 O O . ALA C 1 146 ? 43.021 141.667 205.860 1.00 60.01 146 ALA C O 1
ATOM 5080 N N . GLY C 1 147 ? 42.331 139.742 206.796 1.00 63.48 147 GLY C N 1
ATOM 5081 C CA . GLY C 1 147 ? 42.669 140.152 208.147 1.00 63.52 147 GLY C CA 1
ATOM 5082 C C . GLY C 1 147 ? 41.583 140.867 208.921 1.00 61.19 147 GLY C C 1
ATOM 5083 O O . GLY C 1 147 ? 41.903 141.615 209.850 1.00 64.36 147 GLY C O 1
ATOM 5084 N N . ALA C 1 148 ? 40.314 140.670 208.574 1.00 57.21 148 ALA C N 1
ATOM 5085 C CA . ALA C 1 148 ? 39.199 141.288 209.278 1.00 56.60 148 ALA C CA 1
ATOM 5086 C C . ALA C 1 148 ? 38.349 140.208 209.939 1.00 65.02 148 ALA C C 1
ATOM 5087 O O . ALA C 1 148 ? 37.912 139.257 209.275 1.00 56.31 148 ALA C O 1
ATOM 5089 N N . ASP C 1 149 ? 38.126 140.352 211.246 1.00 51.77 149 ASP C N 1
ATOM 5090 C CA . ASP C 1 149 ? 37.175 139.523 211.984 1.00 46.70 149 ASP C CA 1
ATOM 5091 C C . ASP C 1 149 ? 35.887 140.336 212.083 1.00 52.84 149 ASP C C 1
ATOM 5092 O O . ASP C 1 149 ? 35.779 141.266 212.893 1.00 51.78 149 ASP C O 1
ATOM 5097 N N . THR C 1 150 ? 34.909 139.970 211.261 1.00 53.13 150 THR C N 1
ATOM 5098 C CA . THR C 1 150 ? 33.704 140.750 211.016 1.00 53.20 150 THR C CA 1
ATOM 5099 C C . THR C 1 150 ? 32.481 140.052 211.597 1.00 53.40 150 THR C C 1
ATOM 5100 O O . THR C 1 150 ? 32.480 138.841 211.838 1.00 51.41 150 THR C O 1
ATOM 5104 N N . ARG C 1 151 ? 31.395 140.746 211.643 1.00 49.61 151 ARG C N 1
ATOM 5105 C CA . ARG C 1 151 ? 30.163 140.141 211.956 1.00 57.18 151 ARG C CA 1
ATOM 5106 C C . ARG C 1 151 ? 29.717 139.445 210.655 1.00 63.66 151 ARG C C 1
ATOM 5107 O O . ARG C 1 151 ? 30.279 139.647 209.663 1.00 64.48 151 ARG C O 1
ATOM 5115 N N . ASP C 1 152 ? 28.626 138.685 210.734 1.00 68.31 152 ASP C N 1
ATOM 5116 C CA . ASP C 1 152 ? 28.056 138.013 209.566 1.00 69.46 152 ASP C CA 1
ATOM 5117 C C . ASP C 1 152 ? 27.310 139.042 208.706 1.00 67.72 152 ASP C C 1
ATOM 5118 O O . ASP C 1 152 ? 26.081 139.058 208.645 1.00 69.01 152 ASP C O 1
ATOM 5123 N N . GLU C 1 153 ? 28.090 139.895 208.053 1.00 76.69 153 GLU C N 1
ATOM 5124 C CA . GLU C 1 153 ? 27.636 140.964 207.202 1.00 60.90 153 GLU C CA 1
ATOM 5125 C C . GLU C 1 153 ? 28.152 140.672 205.825 1.00 74.07 153 GLU C C 1
ATOM 5126 O O . GLU C 1 153 ? 28.539 141.516 205.072 1.00 77.11 153 GLU C O 1
ATOM 5132 N N . ASP C 1 154 ? 28.236 139.425 205.561 1.00 73.25 154 ASP C N 1
ATOM 5133 C CA . ASP C 1 154 ? 28.702 139.046 204.338 1.00 65.29 154 ASP C CA 1
ATOM 5134 C C . ASP C 1 154 ? 27.452 138.543 203.605 1.00 69.36 154 ASP C C 1
ATOM 5135 O O . ASP C 1 154 ? 27.572 137.784 202.730 1.00 72.19 154 ASP C O 1
ATOM 5140 N N . HIS C 1 155 ? 26.249 138.966 203.965 1.00 68.62 155 HIS C N 1
ATOM 5141 C CA . HIS C 1 155 ? 25.048 138.624 203.173 1.00 75.99 155 HIS C CA 1
ATOM 5142 C C . HIS C 1 155 ? 24.156 139.692 202.778 1.00 77.02 155 HIS C C 1
ATOM 5143 O O . HIS C 1 155 ? 23.611 140.355 203.559 1.00 85.98 155 HIS C O 1
ATOM 5150 N N . ILE C 1 156 ? 23.997 139.786 201.496 1.00 81.96 156 ILE C N 1
ATOM 5151 C CA . ILE C 1 156 ? 23.200 140.784 200.850 1.00 83.48 156 ILE C CA 1
ATOM 5152 C C . ILE C 1 156 ? 21.806 140.574 201.159 1.00 84.70 156 ILE C C 1
ATOM 5153 O O . ILE C 1 156 ? 21.391 139.475 201.136 1.00 84.42 156 ILE C O 1
ATOM 5158 N N . ALA C 1 157 ? 21.066 141.618 201.456 1.00 83.86 157 ALA C N 1
ATOM 5159 C CA . ALA C 1 157 ? 19.692 141.333 201.802 1.00 88.44 157 ALA C CA 1
ATOM 5160 C C . ALA C 1 157 ? 18.768 141.641 200.673 1.00 98.06 157 ALA C C 1
ATOM 5161 O O . ALA C 1 157 ? 19.188 141.599 199.511 1.00 97.16 157 ALA C O 1
ATOM 5163 N N . HIS C 1 158 ? 17.557 141.993 201.035 1.00 97.18 158 HIS C N 1
ATOM 5164 C CA . HIS C 1 158 ? 16.701 142.289 199.961 1.00 101.57 158 HIS C CA 1
ATOM 5165 C C . HIS C 1 158 ? 17.051 143.406 199.008 1.00 105.31 158 HIS C C 1
ATOM 5166 O O . HIS C 1 158 ? 17.194 144.594 199.281 1.00 106.33 158 HIS C O 1
ATOM 5173 N N . TYR C 1 159 ? 17.191 142.875 197.843 1.00 103.48 159 TYR C N 1
ATOM 5174 C CA . TYR C 1 159 ? 17.470 143.481 196.604 1.00 102.12 159 TYR C CA 1
ATOM 5175 C C . TYR C 1 159 ? 17.749 142.072 196.214 1.00 97.41 159 TYR C C 1
ATOM 5176 O O . TYR C 1 159 ? 17.276 141.233 196.971 1.00 100.93 159 TYR C O 1
ATOM 5185 N N . TYR C 1 160 ? 18.436 141.805 195.106 1.00 93.49 160 TYR C N 1
ATOM 5186 C CA . TYR C 1 160 ? 18.558 140.512 194.487 1.00 88.18 160 TYR C CA 1
ATOM 5187 C C . TYR C 1 160 ? 17.082 140.515 193.934 1.00 87.52 160 TYR C C 1
ATOM 5188 O O . TYR C 1 160 ? 16.359 139.545 194.079 1.00 83.92 160 TYR C O 1
ATOM 5197 N N . PRO C 1 161 ? 16.620 141.673 193.320 1.00 86.08 161 PRO C N 1
ATOM 5198 C CA . PRO C 1 161 ? 15.203 141.701 193.014 1.00 82.37 161 PRO C CA 1
ATOM 5199 C C . PRO C 1 161 ? 14.899 140.937 191.812 1.00 77.31 161 PRO C C 1
ATOM 5200 O O . PRO C 1 161 ? 15.733 140.754 191.006 1.00 75.41 161 PRO C O 1
ATOM 5204 N N . TRP C 1 162 ? 13.683 140.505 191.732 1.00 63.43 162 TRP C N 1
ATOM 5205 C CA . TRP C 1 162 ? 13.299 139.685 190.674 1.00 69.26 162 TRP C CA 1
ATOM 5206 C C . TRP C 1 162 ? 12.117 140.326 190.069 1.00 60.96 162 TRP C C 1
ATOM 5207 O O . TRP C 1 162 ? 11.790 140.107 188.958 1.00 56.37 162 TRP C O 1
ATOM 5218 N N . ALA C 1 163 ? 11.444 141.135 190.796 1.00 49.79 163 ALA C N 1
ATOM 5219 C CA . ALA C 1 163 ? 10.210 141.621 190.192 1.00 49.05 163 ALA C CA 1
ATOM 5220 C C . ALA C 1 163 ? 10.294 142.431 188.949 1.00 52.34 163 ALA C C 1
ATOM 5221 O O . ALA C 1 163 ? 9.525 142.281 188.118 1.00 44.56 163 ALA C O 1
ATOM 5223 N N . GLU C 1 164 ? 11.219 143.326 188.863 1.00 49.22 164 GLU C N 1
ATOM 5224 C CA . GLU C 1 164 ? 11.271 144.162 187.669 1.00 47.80 164 GLU C CA 1
ATOM 5225 C C . GLU C 1 164 ? 11.690 143.380 186.435 1.00 48.03 164 GLU C C 1
ATOM 5226 O O . GLU C 1 164 ? 11.488 143.859 185.313 1.00 49.39 164 GLU C O 1
ATOM 5232 N N . PHE C 1 165 ? 12.271 142.197 186.611 1.00 44.87 165 PHE C N 1
ATOM 5233 C CA . PHE C 1 165 ? 12.657 141.357 185.493 1.00 44.70 165 PHE C CA 1
ATOM 5234 C C . PHE C 1 165 ? 11.561 140.388 185.094 1.00 45.02 165 PHE C C 1
ATOM 5235 O O . PHE C 1 165 ? 11.773 139.563 184.201 1.00 43.74 165 PHE C O 1
ATOM 5243 N N . ASP C 1 166 ? 10.386 140.487 185.716 1.00 43.14 166 ASP C N 1
ATOM 5244 C CA . ASP C 1 166 ? 9.346 139.487 185.521 1.00 48.43 166 ASP C CA 1
ATOM 5245 C C . ASP C 1 166 ? 8.650 139.611 184.176 1.00 49.67 166 ASP C C 1
ATOM 5246 O O . ASP C 1 166 ? 8.026 138.647 183.737 1.00 45.19 166 ASP C O 1
ATOM 5251 N N . SER C 1 167 ? 8.716 140.779 183.531 1.00 44.26 167 SER C N 1
ATOM 5252 C CA . SER C 1 167 ? 8.017 140.969 182.275 1.00 44.31 167 SER C CA 1
ATOM 5253 C C . SER C 1 167 ? 8.785 140.405 181.088 1.00 47.02 167 SER C C 1
ATOM 5254 O O . SER C 1 167 ? 8.212 140.300 180.004 1.00 44.22 167 SER C O 1
ATOM 5257 N N . TYR C 1 168 ? 10.041 140.030 181.267 1.00 42.58 168 TYR C N 1
ATOM 5258 C CA . TYR C 1 168 ? 10.866 139.662 180.130 1.00 38.68 168 TYR C CA 1
ATOM 5259 C C . TYR C 1 168 ? 10.355 138.382 179.484 1.00 38.61 168 TYR C C 1
ATOM 5260 O O . TYR C 1 168 ? 10.043 137.416 180.194 1.00 41.99 168 TYR C O 1
ATOM 5269 N N . PRO C 1 169 ? 10.239 138.342 178.146 1.00 41.33 169 PRO C N 1
ATOM 5270 C CA . PRO C 1 169 ? 9.856 137.101 177.448 1.00 32.37 169 PRO C CA 1
ATOM 5271 C C . PRO C 1 169 ? 10.547 135.860 177.982 1.00 38.45 169 PRO C C 1
ATOM 5272 O O . PRO C 1 169 ? 9.885 134.856 178.247 1.00 39.63 169 PRO C O 1
ATOM 5276 N N . PHE C 1 170 ? 11.862 135.915 178.170 1.00 33.76 170 PHE C N 1
ATOM 5277 C CA . PHE C 1 170 ? 12.568 134.719 178.604 1.00 35.47 170 PHE C CA 1
ATOM 5278 C C . PHE C 1 170 ? 12.533 134.520 180.114 1.00 39.64 170 PHE C C 1
ATOM 5279 O O . PHE C 1 170 ? 13.133 133.559 180.609 1.00 37.86 170 PHE C O 1
ATOM 5287 N N . ASN C 1 171 ? 11.834 135.379 180.856 1.00 34.09 171 ASN C N 1
ATOM 5288 C CA . ASN C 1 171 ? 11.576 135.031 182.244 1.00 41.78 171 ASN C CA 1
ATOM 5289 C C . ASN C 1 171 ? 10.671 133.810 182.354 1.00 41.79 171 ASN C C 1
ATOM 5290 O O . ASN C 1 171 ? 10.723 133.103 183.359 1.00 42.00 171 ASN C O 1
ATOM 5295 N N . SER C 1 172 ? 9.851 133.541 181.333 1.00 46.54 172 SER C N 1
ATOM 5296 C CA . SER C 1 172 ? 9.031 132.331 181.316 1.00 44.75 172 SER C CA 1
ATOM 5297 C C . SER C 1 172 ? 9.858 131.047 181.409 1.00 47.85 172 SER C C 1
ATOM 5298 O O . SER C 1 172 ? 9.310 129.997 181.767 1.00 50.34 172 SER C O 1
ATOM 5301 N N . VAL C 1 173 ? 11.148 131.090 181.086 1.00 39.10 173 VAL C N 1
ATOM 5302 C CA . VAL C 1 173 ? 12.037 129.959 181.305 1.00 37.51 173 VAL C CA 1
ATOM 5303 C C . VAL C 1 173 ? 13.111 130.285 182.347 1.00 36.64 173 VAL C C 1
ATOM 5304 O O . VAL C 1 173 ? 14.155 129.641 182.382 1.00 32.55 173 VAL C O 1
ATOM 5308 N N . GLY C 1 174 ? 12.871 131.284 183.197 1.00 37.44 174 GLY C N 1
ATOM 5309 C CA . GLY C 1 174 ? 13.734 131.515 184.342 1.00 36.22 174 GLY C CA 1
ATOM 5310 C C . GLY C 1 174 ? 14.969 132.346 184.079 1.00 38.93 174 GLY C C 1
ATOM 5311 O O . GLY C 1 174 ? 15.867 132.381 184.929 1.00 36.33 174 GLY C O 1
ATOM 5312 N N . LEU C 1 175 ? 15.037 133.038 182.941 1.00 35.91 175 LEU C N 1
ATOM 5313 C CA . LEU C 1 175 ? 16.252 133.714 182.505 1.00 36.93 175 LEU C CA 1
ATOM 5314 C C . LEU C 1 175 ? 16.020 135.201 182.304 1.00 35.03 175 LEU C C 1
ATOM 5315 O O . LEU C 1 175 ? 16.685 135.825 181.474 1.00 34.05 175 LEU C O 1
ATOM 5320 N N . GLY C 1 176 ? 15.053 135.762 183.031 1.00 35.18 176 GLY C N 1
ATOM 5321 C CA . GLY C 1 176 ? 14.716 137.161 182.845 1.00 33.88 176 GLY C CA 1
ATOM 5322 C C . GLY C 1 176 ? 15.888 138.083 183.100 1.00 39.53 176 GLY C C 1
ATOM 5323 O O . GLY C 1 176 ? 16.075 139.074 182.384 1.00 35.92 176 GLY C O 1
ATOM 5324 N N . LEU C 1 177 ? 16.672 137.791 184.144 1.00 36.31 177 LEU C N 1
ATOM 5325 C CA . LEU C 1 177 ? 17.819 138.629 184.485 1.00 37.94 177 LEU C CA 1
ATOM 5326 C C . LEU C 1 177 ? 18.851 138.627 183.366 1.00 38.02 177 LEU C C 1
ATOM 5327 O O . LEU C 1 177 ? 19.451 139.666 183.052 1.00 39.26 177 LEU C O 1
ATOM 5332 N N . ASN C 1 178 ? 19.063 137.467 182.745 1.00 36.73 178 ASN C N 1
ATOM 5333 C CA . ASN C 1 178 ? 20.036 137.381 181.673 1.00 32.98 178 ASN C CA 1
ATOM 5334 C C . ASN C 1 178 ? 19.570 138.158 180.455 1.00 32.48 178 ASN C C 1
ATOM 5335 O O . ASN C 1 178 ? 20.389 138.771 179.770 1.00 34.98 178 ASN C O 1
ATOM 5340 N N . GLU C 1 179 ? 18.265 138.101 180.143 1.00 34.71 179 GLU C N 1
ATOM 5341 C CA . GLU C 1 179 ? 17.750 138.888 179.029 1.00 35.10 179 GLU C CA 1
ATOM 5342 C C . GLU C 1 179 ? 17.854 140.375 179.330 1.00 36.23 179 GLU C C 1
ATOM 5343 O O . GLU C 1 179 ? 18.146 141.175 178.434 1.00 33.85 179 GLU C O 1
ATOM 5349 N N . ALA C 1 180 ? 17.601 140.761 180.584 1.00 32.69 180 ALA C N 1
ATOM 5350 C CA . ALA C 1 180 ? 17.750 142.155 180.985 1.00 35.01 180 ALA C CA 1
ATOM 5351 C C . ALA C 1 180 ? 19.159 142.651 180.706 1.00 35.07 180 ALA C C 1
ATOM 5352 O O . ALA C 1 180 ? 19.347 143.767 180.211 1.00 34.78 180 ALA C O 1
ATOM 5354 N N . LEU C 1 181 ? 20.162 141.823 180.998 1.00 37.95 181 LEU C N 1
ATOM 5355 C CA . LEU C 1 181 ? 21.536 142.219 180.723 1.00 31.17 181 LEU C CA 1
ATOM 5356 C C . LEU C 1 181 ? 21.750 142.435 179.235 1.00 35.87 181 LEU C C 1
ATOM 5357 O O . LEU C 1 181 ? 22.388 143.411 178.840 1.00 38.53 181 LEU C O 1
ATOM 5362 N N . LEU C 1 182 ? 21.226 141.522 178.396 1.00 35.15 182 LEU C N 1
ATOM 5363 C CA . LEU C 1 182 ? 21.427 141.603 176.947 1.00 37.61 182 LEU C CA 1
ATOM 5364 C C . LEU C 1 182 ? 20.830 142.883 176.361 1.00 36.23 182 LEU C C 1
ATOM 5365 O O . LEU C 1 182 ? 21.397 143.472 175.429 1.00 37.32 182 LEU C O 1
ATOM 5370 N N . ARG C 1 183 ? 19.675 143.317 176.880 1.00 35.00 183 ARG C N 1
ATOM 5371 C CA . ARG C 1 183 ? 19.102 144.603 176.486 1.00 38.38 183 ARG C CA 1
ATOM 5372 C C . ARG C 1 183 ? 20.061 145.751 176.760 1.00 39.73 183 ARG C C 1
ATOM 5373 O O . ARG C 1 183 ? 20.076 146.745 176.021 1.00 38.91 183 ARG C O 1
ATOM 5381 N N . ARG C 1 184 ? 20.838 145.645 177.840 1.00 37.52 184 ARG C N 1
ATOM 5382 C CA . ARG C 1 184 ? 21.724 146.724 178.251 1.00 38.99 184 ARG C CA 1
ATOM 5383 C C . ARG C 1 184 ? 23.034 146.670 177.490 1.00 40.07 184 ARG C C 1
ATOM 5384 O O . ARG C 1 184 ? 23.565 147.716 177.088 1.00 40.00 184 ARG C O 1
ATOM 5392 N N . THR C 1 185 ? 23.566 145.463 177.281 1.00 37.34 185 THR C N 1
ATOM 5393 C CA . THR C 1 185 ? 24.852 145.350 176.607 1.00 39.08 185 THR C CA 1
ATOM 5394 C C . THR C 1 185 ? 24.735 145.759 175.139 1.00 39.59 185 THR C C 1
ATOM 5395 O O . THR C 1 185 ? 25.629 146.424 174.607 1.00 38.15 185 THR C O 1
ATOM 5399 N N . ARG C 1 186 ? 23.642 145.367 174.472 1.00 37.78 186 ARG C N 1
ATOM 5400 C CA . ARG C 1 186 ? 23.433 145.761 173.080 1.00 40.28 186 ARG C CA 1
ATOM 5401 C C . ARG C 1 186 ? 23.418 147.281 172.925 1.00 43.13 186 ARG C C 1
ATOM 5402 O O . ARG C 1 186 ? 24.011 147.816 171.983 1.00 38.99 186 ARG C O 1
ATOM 5410 N N . ALA C 1 187 ? 22.762 147.991 173.850 1.00 44.07 187 ALA C N 1
ATOM 5411 C CA . ALA C 1 187 ? 22.640 149.446 173.765 1.00 43.91 187 ALA C CA 1
ATOM 5412 C C . ALA C 1 187 ? 23.950 150.145 174.099 1.00 46.55 187 ALA C C 1
ATOM 5413 O O . ALA C 1 187 ? 24.370 151.078 173.395 1.00 44.17 187 ALA C O 1
ATOM 5415 N N . THR C 1 188 ? 24.602 149.706 175.170 1.00 41.21 188 THR C N 1
ATOM 5416 C CA . THR C 1 188 ? 25.746 150.411 175.730 1.00 42.50 188 THR C CA 1
ATOM 5417 C C . THR C 1 188 ? 27.057 150.005 175.079 1.00 42.29 188 THR C C 1
ATOM 5418 O O . THR C 1 188 ? 27.973 150.829 174.990 1.00 47.00 188 THR C O 1
ATOM 5422 N N . ALA C 1 189 ? 27.177 148.761 174.621 1.00 39.35 189 ALA C N 1
ATOM 5423 C CA . ALA C 1 189 ? 28.387 148.287 173.948 1.00 41.13 189 ALA C CA 1
ATOM 5424 C C . ALA C 1 189 ? 27.986 147.444 172.745 1.00 42.06 189 ALA C C 1
ATOM 5425 O O . ALA C 1 189 ? 28.135 146.214 172.746 1.00 41.91 189 ALA C O 1
ATOM 5427 N N . PRO C 1 190 ? 27.494 148.088 171.676 1.00 40.02 190 PRO C N 1
ATOM 5428 C CA . PRO C 1 190 ? 26.895 147.326 170.565 1.00 44.24 190 PRO C CA 1
ATOM 5429 C C . PRO C 1 190 ? 27.860 146.392 169.842 1.00 40.04 190 PRO C C 1
ATOM 5430 O O . PRO C 1 190 ? 27.401 145.469 169.165 1.00 41.22 190 PRO C O 1
ATOM 5434 N N . ALA C 1 191 ? 29.170 146.581 169.983 1.00 42.73 191 ALA C N 1
ATOM 5435 C CA . ALA C 1 191 ? 30.163 145.751 169.314 1.00 42.61 191 ALA C CA 1
ATOM 5436 C C . ALA C 1 191 ? 30.738 144.636 170.186 1.00 46.23 191 ALA C C 1
ATOM 5437 O O . ALA C 1 191 ? 31.452 143.777 169.656 1.00 45.17 191 ALA C O 1
ATOM 5439 N N . ALA C 1 192 ? 30.446 144.612 171.489 1.00 44.93 192 ALA C N 1
ATOM 5440 C CA . ALA C 1 192 ? 31.118 143.683 172.401 1.00 44.43 192 ALA C CA 1
ATOM 5441 C C . ALA C 1 192 ? 30.469 142.298 172.425 1.00 43.58 192 ALA C C 1
ATOM 5442 O O . ALA C 1 192 ? 29.245 142.169 172.344 1.00 44.23 192 ALA C O 1
ATOM 5444 N N . ASP C 1 193 ? 31.302 141.259 172.543 1.00 37.46 193 ASP C N 1
ATOM 5445 C CA . ASP C 1 193 ? 30.808 139.929 172.871 1.00 40.48 193 ASP C CA 1
ATOM 5446 C C . ASP C 1 193 ? 30.197 139.925 174.276 1.00 44.68 193 ASP C C 1
ATOM 5447 O O . ASP C 1 193 ? 30.587 140.709 175.140 1.00 43.07 193 ASP C O 1
ATOM 5452 N N . VAL C 1 194 ? 29.232 139.031 174.505 1.00 39.78 194 VAL C N 1
ATOM 5453 C CA . VAL C 1 194 ? 28.666 138.780 175.829 1.00 38.81 194 VAL C CA 1
ATOM 5454 C C . VAL C 1 194 ? 28.721 137.274 176.084 1.00 41.93 194 VAL C C 1
ATOM 5455 O O . VAL C 1 194 ? 28.118 136.493 175.341 1.00 39.50 194 VAL C O 1
ATOM 5459 N N . VAL C 1 195 ? 29.417 136.870 177.138 1.00 40.35 195 VAL C N 1
ATOM 5460 C CA . VAL C 1 195 ? 29.689 135.462 177.419 1.00 38.54 195 VAL C CA 1
ATOM 5461 C C . VAL C 1 195 ? 29.028 135.116 178.749 1.00 41.61 195 VAL C C 1
ATOM 5462 O O . VAL C 1 195 ? 29.436 135.636 179.798 1.00 39.55 195 VAL C O 1
ATOM 5466 N N . LEU C 1 196 ? 28.011 134.238 178.718 1.00 39.75 196 LEU C N 1
ATOM 5467 C CA . LEU C 1 196 ? 27.225 133.933 179.914 1.00 38.85 196 LEU C CA 1
ATOM 5468 C C . LEU C 1 196 ? 27.172 132.432 180.184 1.00 37.52 196 LEU C C 1
ATOM 5469 O O . LEU C 1 196 ? 27.269 131.605 179.273 1.00 37.18 196 LEU C O 1
ATOM 5474 N N . ASN C 1 197 ? 27.016 132.097 181.464 1.00 39.69 197 ASN C N 1
ATOM 5475 C CA . ASN C 1 197 ? 26.923 130.721 181.933 1.00 40.11 197 ASN C CA 1
ATOM 5476 C C . ASN C 1 197 ? 25.461 130.356 182.145 1.00 39.17 197 ASN C C 1
ATOM 5477 O O . ASN C 1 197 ? 24.694 131.140 182.712 1.00 41.36 197 ASN C O 1
ATOM 5482 N N . PHE C 1 198 ? 25.083 129.153 181.720 1.00 35.84 198 PHE C N 1
ATOM 5483 C CA . PHE C 1 198 ? 23.684 128.756 181.783 1.00 35.84 198 PHE C CA 1
ATOM 5484 C C . PHE C 1 198 ? 23.529 127.319 182.261 1.00 39.83 198 PHE C C 1
ATOM 5485 O O . PHE C 1 198 ? 24.266 126.428 181.826 1.00 41.45 198 PHE C O 1
ATOM 5493 N N . GLY C 1 199 ? 22.542 127.099 183.129 1.00 38.03 199 GLY C N 1
ATOM 5494 C CA . GLY C 1 199 ? 21.979 125.776 183.293 1.00 39.93 199 GLY C CA 1
ATOM 5495 C C . GLY C 1 199 ? 21.062 125.511 182.115 1.00 45.26 199 GLY C C 1
ATOM 5496 O O . GLY C 1 199 ? 20.176 126.316 181.809 1.00 37.13 199 GLY C O 1
ATOM 5497 N N . ALA C 1 200 ? 21.291 124.426 181.442 1.00 40.94 200 ALA C N 1
ATOM 5498 C CA . ALA C 1 200 ? 20.586 124.070 180.273 1.00 36.20 200 ALA C CA 1
ATOM 5499 C C . ALA C 1 200 ? 19.403 123.178 180.306 1.00 41.34 200 ALA C C 1
ATOM 5500 O O . ALA C 1 200 ? 19.066 122.606 179.342 1.00 45.09 200 ALA C O 1
ATOM 5502 N N . ARG C 1 201 ? 18.748 123.120 181.460 1.00 41.45 201 ARG C N 1
ATOM 5503 C CA . ARG C 1 201 ? 17.558 122.300 181.631 1.00 42.42 201 ARG C CA 1
ATOM 5504 C C . ARG C 1 201 ? 16.421 122.685 180.680 1.00 47.84 201 ARG C C 1
ATOM 5505 O O . ARG C 1 201 ? 15.597 121.839 180.333 1.00 42.04 201 ARG C O 1
ATOM 5513 N N . VAL C 1 202 ? 16.365 123.948 180.259 1.00 39.30 202 VAL C N 1
ATOM 5514 C CA . VAL C 1 202 ? 15.292 124.363 179.357 1.00 39.72 202 VAL C CA 1
ATOM 5515 C C . VAL C 1 202 ? 15.607 124.097 177.894 1.00 42.04 202 VAL C C 1
ATOM 5516 O O . VAL C 1 202 ? 14.728 124.289 177.050 1.00 43.49 202 VAL C O 1
ATOM 5520 N N . GLY C 1 203 ? 16.810 123.645 177.571 1.00 38.13 203 GLY C N 1
ATOM 5521 C CA . GLY C 1 203 ? 17.185 123.199 176.234 1.00 46.63 203 GLY C CA 1
ATOM 5522 C C . GLY C 1 203 ? 18.145 124.164 175.558 1.00 41.60 203 GLY C C 1
ATOM 5523 O O . GLY C 1 203 ? 18.045 125.385 175.721 1.00 38.89 203 GLY C O 1
ATOM 5524 N N . SER C 1 204 ? 19.074 123.616 174.772 1.00 42.07 204 SER C N 1
ATOM 5525 C CA . SER C 1 204 ? 20.019 124.461 174.047 1.00 43.28 204 SER C CA 1
ATOM 5526 C C . SER C 1 204 ? 19.320 125.388 173.056 1.00 42.95 204 SER C C 1
ATOM 5527 O O . SER C 1 204 ? 19.758 126.525 172.858 1.00 43.80 204 SER C O 1
ATOM 5530 N N . ALA C 1 205 ? 18.253 124.917 172.402 1.00 39.68 205 ALA C N 1
ATOM 5531 C CA . ALA C 1 205 ? 17.566 125.755 171.421 1.00 39.73 205 ALA C CA 1
ATOM 5532 C C . ALA C 1 205 ? 16.966 126.989 172.082 1.00 41.58 205 ALA C C 1
ATOM 5533 O O . ALA C 1 205 ? 16.978 128.078 171.502 1.00 40.24 205 ALA C O 1
ATOM 5535 N N . VAL C 1 206 ? 16.443 126.840 173.305 1.00 40.80 206 VAL C N 1
ATOM 5536 C CA . VAL C 1 206 ? 15.874 127.983 174.016 1.00 37.58 206 VAL C CA 1
ATOM 5537 C C . VAL C 1 206 ? 16.976 128.954 174.426 1.00 34.63 206 VAL C C 1
ATOM 5538 O O . VAL C 1 206 ? 16.844 130.174 174.247 1.00 33.68 206 VAL C O 1
ATOM 5542 N N . LEU C 1 207 ? 18.101 128.427 174.927 1.00 35.89 207 LEU C N 1
ATOM 5543 C CA . LEU C 1 207 ? 19.246 129.276 175.251 1.00 35.64 207 LEU C CA 1
ATOM 5544 C C . LEU C 1 207 ? 19.755 130.051 174.037 1.00 34.63 207 LEU C C 1
ATOM 5545 O O . LEU C 1 207 ? 20.173 131.209 174.166 1.00 33.45 207 LEU C O 1
ATOM 5550 N N . PHE C 1 208 ? 19.758 129.424 172.850 1.00 35.57 208 PHE C N 1
ATOM 5551 C CA . PHE C 1 208 ? 20.210 130.130 171.653 1.00 36.17 208 PHE C CA 1
ATOM 5552 C C . PHE C 1 208 ? 19.211 131.205 171.237 1.00 35.41 208 PHE C C 1
ATOM 5553 O O . PHE C 1 208 ? 19.609 132.283 170.778 1.00 34.98 208 PHE C O 1
ATOM 5561 N N . GLU C 1 209 ? 17.909 130.926 171.376 1.00 33.53 209 GLU C N 1
ATOM 5562 C CA . GLU C 1 209 ? 16.905 131.928 171.042 1.00 33.62 209 GLU C CA 1
ATOM 5563 C C . GLU C 1 209 ? 17.034 133.167 171.926 1.00 37.27 209 GLU C C 1
ATOM 5564 O O . GLU C 1 209 ? 16.780 134.290 171.463 1.00 33.13 209 GLU C O 1
ATOM 5570 N N . LEU C 1 210 ? 17.425 132.985 173.196 1.00 35.32 210 LEU C N 1
ATOM 5571 C CA . LEU C 1 210 ? 17.638 134.132 174.075 1.00 35.24 210 LEU C CA 1
ATOM 5572 C C . LEU C 1 210 ? 18.596 135.125 173.437 1.00 36.25 210 LEU C C 1
ATOM 5573 O O . LEU C 1 210 ? 18.385 136.344 173.501 1.00 32.99 210 LEU C O 1
ATOM 5578 N N . PHE C 1 211 ? 19.648 134.620 172.794 1.00 31.62 211 PHE C N 1
ATOM 5579 C CA . PHE C 1 211 ? 20.601 135.523 172.161 1.00 34.19 211 PHE C CA 1
ATOM 5580 C C . PHE C 1 211 ? 20.068 136.056 170.832 1.00 34.91 211 PHE C C 1
ATOM 5581 O O . PHE C 1 211 ? 20.117 137.266 170.581 1.00 32.92 211 PHE C O 1
ATOM 5589 N N . GLU C 1 212 ? 19.532 135.166 169.989 1.00 36.96 212 GLU C N 1
ATOM 5590 C CA . GLU C 1 212 ? 19.037 135.562 168.668 1.00 36.60 212 GLU C CA 1
ATOM 5591 C C . GLU C 1 212 ? 17.921 136.592 168.780 1.00 35.63 212 GLU C C 1
ATOM 5592 O O . GLU C 1 212 ? 17.870 137.553 168.004 1.00 33.45 212 GLU C O 1
ATOM 5598 N N . ALA C 1 213 ? 17.022 136.411 169.753 1.00 38.68 213 ALA C N 1
ATOM 5599 C CA . ALA C 1 213 ? 15.932 137.352 169.981 1.00 37.31 213 ALA C CA 1
ATOM 5600 C C . ALA C 1 213 ? 16.428 138.735 170.358 1.00 38.25 213 ALA C C 1
ATOM 5601 O O . ALA C 1 213 ? 15.657 139.702 170.279 1.00 33.09 213 ALA C O 1
ATOM 5603 N N . ASN C 1 214 ? 17.693 138.853 170.769 1.00 35.46 214 ASN C N 1
ATOM 5604 C CA . ASN C 1 214 ? 18.189 140.094 171.345 1.00 35.69 214 ASN C CA 1
ATOM 5605 C C . ASN C 1 214 ? 19.423 140.622 170.628 1.00 35.96 214 ASN C C 1
ATOM 5606 O O . ASN C 1 214 ? 20.181 141.397 171.217 1.00 36.76 214 ASN C O 1
ATOM 5611 N N . GLY C 1 215 ? 19.651 140.203 169.383 1.00 35.02 215 GLY C N 1
ATOM 5612 C CA . GLY C 1 215 ? 20.651 140.822 168.536 1.00 38.42 215 GLY C CA 1
ATOM 5613 C C . GLY C 1 215 ? 21.990 140.123 168.451 1.00 39.62 215 GLY C C 1
ATOM 5614 O O . GLY C 1 215 ? 22.933 140.702 167.905 1.00 42.93 215 GLY C O 1
ATOM 5615 N N . TYR C 1 216 ? 22.104 138.894 168.948 1.00 33.76 216 TYR C N 1
ATOM 5616 C CA . TYR C 1 216 ? 23.385 138.226 169.056 1.00 34.42 216 TYR C CA 1
ATOM 5617 C C . TYR C 1 216 ? 23.306 136.875 168.370 1.00 36.78 216 TYR C C 1
ATOM 5618 O O . TYR C 1 216 ? 22.262 136.223 168.381 1.00 37.57 216 TYR C O 1
ATOM 5627 N N . VAL C 1 217 ? 24.420 136.458 167.786 1.00 34.32 217 VAL C N 1
ATOM 5628 C CA . VAL C 1 217 ? 24.574 135.110 167.251 1.00 37.89 217 VAL C CA 1
ATOM 5629 C C . VAL C 1 217 ? 25.248 134.279 168.333 1.00 39.45 217 VAL C C 1
ATOM 5630 O O . VAL C 1 217 ? 26.356 134.635 168.769 1.00 38.52 217 VAL C O 1
ATOM 5634 N N . PRO C 1 218 ? 24.607 133.232 168.839 1.00 38.18 218 PRO C N 1
ATOM 5635 C CA . PRO C 1 218 ? 25.186 132.472 169.952 1.00 39.85 218 PRO C CA 1
ATOM 5636 C C . PRO C 1 218 ? 26.146 131.414 169.443 1.00 42.50 218 PRO C C 1
ATOM 5637 O O . PRO C 1 218 ? 25.923 130.792 168.403 1.00 42.90 218 PRO C O 1
ATOM 5641 N N . GLU C 1 219 ? 27.235 131.226 170.185 1.00 41.62 219 GLU C N 1
ATOM 5642 C CA . GLU C 1 219 ? 28.092 130.054 170.047 1.00 45.50 219 GLU C CA 1
ATOM 5643 C C . GLU C 1 219 ? 28.291 129.415 171.420 1.00 40.66 219 GLU C C 1
ATOM 5644 O O . GLU C 1 219 ? 28.628 130.110 172.384 1.00 43.10 219 GLU C O 1
ATOM 5650 N N . LYS C 1 220 ? 28.084 128.102 171.511 1.00 43.21 220 LYS C N 1
ATOM 5651 C CA . LYS C 1 220 ? 28.349 127.374 172.754 1.00 43.73 220 LYS C CA 1
ATOM 5652 C C . LYS C 1 220 ? 29.845 127.118 172.863 1.00 44.46 220 LYS C C 1
ATOM 5653 O O . LYS C 1 220 ? 30.400 126.327 172.098 1.00 46.67 220 LYS C O 1
ATOM 5659 N N . LEU C 1 221 ? 30.506 127.800 173.797 1.00 41.07 221 LEU C N 1
ATOM 5660 C CA . LEU C 1 221 ? 31.949 127.643 173.963 1.00 44.98 221 LEU C CA 1
ATOM 5661 C C . LEU C 1 221 ? 32.316 126.335 174.671 1.00 49.79 221 LEU C C 1
ATOM 5662 O O . LEU C 1 221 ? 33.248 125.633 174.256 1.00 48.91 221 LEU C O 1
ATOM 5667 N N . HIS C 1 222 ? 31.621 126.003 175.755 1.00 47.34 222 HIS C N 1
ATOM 5668 C CA . HIS C 1 222 ? 31.996 124.855 176.569 1.00 47.47 222 HIS C CA 1
ATOM 5669 C C . HIS C 1 222 ? 30.759 124.349 177.292 1.00 43.35 222 HIS C C 1
ATOM 5670 O O . HIS C 1 222 ? 29.842 125.121 177.584 1.00 47.04 222 HIS C O 1
ATOM 5677 N N . SER C 1 223 ? 30.726 123.049 177.571 1.00 46.20 223 SER C N 1
ATOM 5678 C CA . SER C 1 223 ? 29.612 122.494 178.323 1.00 45.54 223 SER C CA 1
ATOM 5679 C C . SER C 1 223 ? 30.094 121.318 179.155 1.00 45.85 223 SER C C 1
ATOM 5680 O O . SER C 1 223 ? 31.085 120.664 178.826 1.00 44.18 223 SER C O 1
ATOM 5683 N N . GLN C 1 224 ? 29.393 121.084 180.257 1.00 46.65 224 GLN C N 1
ATOM 5684 C CA . GLN C 1 224 ? 29.691 120.008 181.182 1.00 46.65 224 GLN C CA 1
ATOM 5685 C C . GLN C 1 224 ? 28.378 119.460 181.703 1.00 47.90 224 GLN C C 1
ATOM 5686 O O . GLN C 1 224 ? 27.397 120.195 181.871 1.00 43.96 224 GLN C O 1
ATOM 5692 N N . ILE C 1 225 ? 28.364 118.156 181.921 1.00 51.98 225 ILE C N 1
ATOM 5693 C CA . ILE C 1 225 ? 27.278 117.488 182.621 1.00 49.30 225 ILE C CA 1
ATOM 5694 C C . ILE C 1 225 ? 27.590 117.553 184.107 1.00 49.50 225 ILE C C 1
ATOM 5695 O O . ILE C 1 225 ? 28.722 117.277 184.525 1.00 53.38 225 ILE C O 1
ATOM 5700 N N . VAL C 1 226 ? 26.614 117.973 184.906 1.00 48.21 226 VAL C N 1
ATOM 5701 C CA . VAL C 1 226 ? 26.832 118.179 186.327 1.00 46.07 226 VAL C CA 1
ATOM 5702 C C . VAL C 1 226 ? 25.696 117.510 187.071 1.00 48.66 226 VAL C C 1
ATOM 5703 O O . VAL C 1 226 ? 24.581 117.378 186.556 1.00 48.00 226 VAL C O 1
ATOM 5707 N N . LEU C 1 227 ? 25.983 117.090 188.296 1.00 51.63 227 LEU C N 1
ATOM 5708 C CA . LEU C 1 227 ? 25.003 116.390 189.107 1.00 52.62 227 LEU C CA 1
ATOM 5709 C C . LEU C 1 227 ? 24.245 117.401 189.945 1.00 44.25 227 LEU C C 1
ATOM 5710 O O . LEU C 1 227 ? 24.852 118.227 190.626 1.00 46.23 227 LEU C O 1
ATOM 5715 N N . GLN C 1 228 ? 22.924 117.350 189.880 1.00 43.99 228 GLN C N 1
ATOM 5716 C CA . GLN C 1 228 ? 22.118 118.265 190.660 1.00 46.42 228 GLN C CA 1
ATOM 5717 C C . GLN C 1 228 ? 21.912 117.694 192.055 1.00 53.62 228 GLN C C 1
ATOM 5718 O O . GLN C 1 228 ? 21.770 116.481 192.234 1.00 61.15 228 GLN C O 1
ATOM 5724 N N . HIS C 1 229 ? 21.930 118.574 193.044 1.00 56.57 229 HIS C N 1
ATOM 5725 C CA . HIS C 1 229 ? 21.862 118.129 194.425 1.00 59.00 229 HIS C CA 1
ATOM 5726 C C . HIS C 1 229 ? 20.578 117.345 194.674 1.00 60.20 229 HIS C C 1
ATOM 5727 O O . HIS C 1 229 ? 19.549 117.573 194.037 1.00 53.65 229 HIS C O 1
ATOM 5734 N N . ALA C 1 230 ? 20.648 116.408 195.621 1.00 66.15 230 ALA C N 1
ATOM 5735 C CA . ALA C 1 230 ? 19.556 115.461 195.820 1.00 58.04 230 ALA C CA 1
ATOM 5736 C C . ALA C 1 230 ? 18.233 116.166 196.110 1.00 55.73 230 ALA C C 1
ATOM 5737 O O . ALA C 1 230 ? 17.188 115.787 195.570 1.00 54.10 230 ALA C O 1
ATOM 5739 N N . GLY C 1 231 ? 18.252 117.188 196.966 1.00 46.47 231 GLY C N 1
ATOM 5740 C CA . GLY C 1 231 ? 17.014 117.845 197.350 1.00 53.37 231 GLY C CA 1
ATOM 5741 C C . GLY C 1 231 ? 16.513 118.941 196.417 1.00 55.83 231 GLY C C 1
ATOM 5742 O O . GLY C 1 231 ? 15.645 119.733 196.800 1.00 60.68 231 GLY C O 1
ATOM 5743 N N . THR C 1 232 ? 17.036 118.997 195.193 1.00 54.85 232 THR C N 1
ATOM 5744 C CA . THR C 1 232 ? 16.697 120.071 194.257 1.00 51.44 232 THR C CA 1
ATOM 5745 C C . THR C 1 232 ? 15.267 119.910 193.745 1.00 55.24 232 THR C C 1
ATOM 5746 O O . THR C 1 232 ? 14.945 118.911 193.096 1.00 55.15 232 THR C O 1
ATOM 5750 N N . ASP C 1 233 ? 14.412 120.890 194.022 1.00 56.64 233 ASP C N 1
ATOM 5751 C CA . ASP C 1 233 ? 13.073 120.893 193.441 1.00 54.07 233 ASP C CA 1
ATOM 5752 C C . ASP C 1 233 ? 13.167 121.234 191.960 1.00 56.82 233 ASP C C 1
ATOM 5753 O O . ASP C 1 233 ? 13.871 122.173 191.577 1.00 58.15 233 ASP C O 1
ATOM 5758 N N . ILE C 1 234 ? 12.445 120.478 191.127 1.00 57.51 234 ILE C N 1
ATOM 5759 C CA . ILE C 1 234 ? 12.461 120.680 189.681 1.00 52.54 234 ILE C CA 1
ATOM 5760 C C . ILE C 1 234 ? 11.041 120.757 189.140 1.00 51.59 234 ILE C C 1
ATOM 5761 O O . ILE C 1 234 ? 10.807 120.527 187.949 1.00 51.56 234 ILE C O 1
ATOM 5766 N N . SER C 1 235 ? 10.079 121.084 190.003 1.00 52.53 235 SER C N 1
ATOM 5767 C CA . SER C 1 235 ? 8.707 121.206 189.530 1.00 54.10 235 SER C CA 1
ATOM 5768 C C . SER C 1 235 ? 8.529 122.388 188.588 1.00 47.49 235 SER C C 1
ATOM 5769 O O . SER C 1 235 ? 7.566 122.409 187.816 1.00 46.87 235 SER C O 1
ATOM 5772 N N . PHE C 1 236 ? 9.417 123.380 188.649 1.00 49.05 236 PHE C N 1
ATOM 5773 C CA . PHE C 1 236 ? 9.375 124.460 187.666 1.00 48.03 236 PHE C CA 1
ATOM 5774 C C . PHE C 1 236 ? 9.544 123.902 186.257 1.00 44.96 236 PHE C C 1
ATOM 5775 O O . PHE C 1 236 ? 8.807 124.273 185.333 1.00 40.61 236 PHE C O 1
ATOM 5783 N N . PHE C 1 237 ? 10.507 122.990 186.083 1.00 40.07 237 PHE C N 1
ATOM 5784 C CA . PHE C 1 237 ? 10.786 122.456 184.756 1.00 45.45 237 PHE C CA 1
ATOM 5785 C C . PHE C 1 237 ? 9.725 121.459 184.330 1.00 43.05 237 PHE C C 1
ATOM 5786 O O . PHE C 1 237 ? 9.399 121.381 183.141 1.00 45.82 237 PHE C O 1
ATOM 5794 N N . VAL C 1 238 ? 9.128 120.745 185.289 1.00 48.01 238 VAL C N 1
ATOM 5795 C CA . VAL C 1 238 ? 8.005 119.867 184.973 1.00 47.59 238 VAL C CA 1
ATOM 5796 C C . VAL C 1 238 ? 6.832 120.687 184.462 1.00 49.99 238 VAL C C 1
ATOM 5797 O O . VAL C 1 238 ? 6.219 120.355 183.436 1.00 49.16 238 VAL C O 1
ATOM 5801 N N . ALA C 1 239 ? 6.522 121.789 185.153 1.00 42.48 239 ALA C N 1
ATOM 5802 C CA . ALA C 1 239 ? 5.440 122.664 184.711 1.00 47.73 239 ALA C CA 1
ATOM 5803 C C . ALA C 1 239 ? 5.693 123.227 183.316 1.00 46.90 239 ALA C C 1
ATOM 5804 O O . ALA C 1 239 ? 4.739 123.443 182.556 1.00 46.39 239 ALA C O 1
ATOM 5806 N N . LEU C 1 240 ? 6.957 123.487 182.960 1.00 40.69 240 LEU C N 1
ATOM 5807 C CA . LEU C 1 240 ? 7.228 123.966 181.607 1.00 46.10 240 LEU C CA 1
ATOM 5808 C C . LEU C 1 240 ? 6.760 122.945 180.577 1.00 48.37 240 LEU C C 1
ATOM 5809 O O . LEU C 1 240 ? 6.244 123.312 179.515 1.00 46.76 240 LEU C O 1
ATOM 5814 N N . GLU C 1 241 ? 6.910 121.655 180.895 1.00 46.24 241 GLU C N 1
ATOM 5815 C CA . GLU C 1 241 ? 6.531 120.589 179.979 1.00 55.63 241 GLU C CA 1
ATOM 5816 C C . GLU C 1 241 ? 5.020 120.401 179.892 1.00 54.89 241 GLU C C 1
ATOM 5817 O O . GLU C 1 241 ? 4.541 119.857 178.896 1.00 56.52 241 GLU C O 1
ATOM 5823 N N . ASN C 1 242 ? 4.255 120.874 180.882 1.00 53.26 242 ASN C N 1
ATOM 5824 C CA . ASN C 1 242 ? 2.802 120.784 180.837 1.00 50.83 242 ASN C CA 1
ATOM 5825 C C . ASN C 1 242 ? 2.108 122.099 180.501 1.00 55.77 242 ASN C C 1
ATOM 5826 O O . ASN C 1 242 ? 0.882 122.109 180.348 1.00 59.77 242 ASN C O 1
ATOM 5831 N N . ALA C 1 243 ? 2.842 123.197 180.367 1.00 49.22 243 ALA C N 1
ATOM 5832 C CA . ALA C 1 243 ? 2.205 124.481 180.136 1.00 51.62 243 ALA C CA 1
ATOM 5833 C C . ALA C 1 243 ? 1.739 124.605 178.687 1.00 52.40 243 ALA C C 1
ATOM 5834 O O . ALA C 1 243 ? 2.260 123.960 177.774 1.00 52.21 243 ALA C O 1
ATOM 5836 N N . LEU C 1 244 ? 0.746 125.455 178.482 1.00 54.29 244 LEU C N 1
ATOM 5837 C CA . LEU C 1 244 ? 0.286 125.760 177.137 1.00 53.56 244 LEU C CA 1
ATOM 5838 C C . LEU C 1 244 ? 1.137 126.878 176.540 1.00 49.91 244 LEU C C 1
ATOM 5839 O O . LEU C 1 244 ? 1.844 127.594 177.253 1.00 45.83 244 LEU C O 1
ATOM 5844 N N . ALA C 1 245 ? 1.082 127.014 175.213 1.00 49.62 245 ALA C N 1
ATOM 5845 C CA . ALA C 1 245 ? 1.765 128.133 174.577 1.00 46.05 245 ALA C CA 1
ATOM 5846 C C . ALA C 1 245 ? 1.083 129.434 174.980 1.00 49.76 245 ALA C C 1
ATOM 5847 O O . ALA C 1 245 ? 0.092 129.440 175.710 1.00 52.88 245 ALA C O 1
ATOM 5849 N N . GLN C 1 246 ? 1.548 130.550 174.508 1.00 50.27 246 GLN C N 1
ATOM 5850 C CA . GLN C 1 246 ? 0.910 131.798 174.815 1.00 47.65 246 GLN C CA 1
ATOM 5851 C C . GLN C 1 246 ? -0.436 131.859 174.155 1.00 50.36 246 GLN C C 1
ATOM 5852 O O . GLN C 1 246 ? -1.275 132.602 174.522 1.00 42.64 246 GLN C O 1
ATOM 5858 N N . THR C 1 247 ? -0.602 131.033 173.160 1.00 47.04 247 THR C N 1
ATOM 5859 C CA . THR C 1 247 ? -1.788 130.969 172.415 1.00 48.85 247 THR C CA 1
ATOM 5860 C C . THR C 1 247 ? -2.832 130.191 173.088 1.00 55.46 247 THR C C 1
ATOM 5861 O O . THR C 1 247 ? -3.927 130.233 172.680 1.00 55.46 247 THR C O 1
ATOM 5865 N N . GLY C 1 248 ? -2.478 129.439 174.096 1.00 57.37 248 GLY C N 1
ATOM 5866 C CA . GLY C 1 248 ? -3.440 128.626 174.768 1.00 58.47 248 GLY C CA 1
ATOM 5867 C C . GLY C 1 248 ? -3.580 127.314 174.072 1.00 57.21 248 GLY C C 1
ATOM 5868 O O . GLY C 1 248 ? -4.416 126.577 174.400 1.00 55.77 248 GLY C O 1
ATOM 5869 N N . LEU C 1 249 ? -2.732 127.031 173.124 1.00 52.16 249 LEU C N 1
ATOM 5870 C CA . LEU C 1 249 ? -2.771 125.783 172.425 1.00 57.77 249 LEU C CA 1
ATOM 5871 C C . LEU C 1 249 ? -1.726 124.924 173.037 1.00 57.51 249 LEU C C 1
ATOM 5872 O O . LEU C 1 249 ? -0.942 125.414 173.711 1.00 50.77 249 LEU C O 1
ATOM 5877 N N . GLU C 1 250 ? -1.725 123.632 172.778 1.00 56.95 250 GLU C N 1
ATOM 5878 C CA . GLU C 1 250 ? -0.768 122.742 173.373 1.00 63.67 250 GLU C CA 1
ATOM 5879 C C . GLU C 1 250 ? 0.520 122.996 172.773 1.00 61.37 250 GLU C C 1
ATOM 5880 O O . GLU C 1 250 ? 0.572 123.425 171.688 1.00 57.96 250 GLU C O 1
ATOM 5886 N N . ARG C 1 251 ? 1.572 122.732 173.516 1.00 60.50 251 ARG C N 1
ATOM 5887 C CA . ARG C 1 251 ? 2.923 123.070 173.105 1.00 61.52 251 ARG C CA 1
ATOM 5888 C C . ARG C 1 251 ? 3.818 121.865 173.338 1.00 65.84 251 ARG C C 1
ATOM 5889 O O . ARG C 1 251 ? 3.633 121.126 174.312 1.00 67.92 251 ARG C O 1
ATOM 5897 N N . GLU C 1 252 ? 4.770 121.647 172.433 1.00 59.27 252 GLU C N 1
ATOM 5898 C CA . GLU C 1 252 ? 5.830 120.688 172.702 1.00 66.95 252 GLU C CA 1
ATOM 5899 C C . GLU C 1 252 ? 6.969 121.437 173.374 1.00 65.05 252 GLU C C 1
ATOM 5900 O O . GLU C 1 252 ? 7.436 122.459 172.859 1.00 62.53 252 GLU C O 1
ATOM 5906 N N . PHE C 1 253 ? 7.393 120.936 174.530 1.00 64.56 253 PHE C N 1
ATOM 5907 C CA . PHE C 1 253 ? 8.494 121.519 175.292 1.00 53.19 253 PHE C CA 1
ATOM 5908 C C . PHE C 1 253 ? 9.032 120.403 176.165 1.00 53.37 253 PHE C C 1
ATOM 5909 O O . PHE C 1 253 ? 8.296 119.870 177.000 1.00 57.96 253 PHE C O 1
ATOM 5917 N N . THR C 1 254 ? 10.284 120.016 175.945 1.00 53.21 254 THR C N 1
ATOM 5918 C CA . THR C 1 254 ? 10.919 118.948 176.706 1.00 50.41 254 THR C CA 1
ATOM 5919 C C . THR C 1 254 ? 12.212 119.483 177.294 1.00 49.67 254 THR C C 1
ATOM 5920 O O . THR C 1 254 ? 13.068 119.983 176.555 1.00 52.25 254 THR C O 1
ATOM 5924 N N . CYS C 1 255 ? 12.344 119.394 178.614 1.00 49.56 255 CYS C N 1
ATOM 5925 C CA . CYS C 1 255 ? 13.553 119.832 179.293 1.00 45.78 255 CYS C CA 1
ATOM 5926 C C . CYS C 1 255 ? 14.650 118.779 179.146 1.00 52.52 255 CYS C C 1
ATOM 5927 O O . CYS C 1 255 ? 14.387 117.594 178.921 1.00 55.05 255 CYS C O 1
ATOM 5930 N N . GLU C 1 256 ? 15.892 119.216 179.297 1.00 46.49 256 GLU C N 1
ATOM 5931 C CA . GLU C 1 256 ? 17.057 118.356 179.110 1.00 43.48 256 GLU C CA 1
ATOM 5932 C C . GLU C 1 256 ? 17.651 118.034 180.483 1.00 53.41 256 GLU C C 1
ATOM 5933 O O . GLU C 1 256 ? 18.335 118.866 181.097 1.00 49.76 256 GLU C O 1
ATOM 5939 N N . PHE C 1 257 ? 17.322 116.850 180.991 1.00 49.51 257 PHE C N 1
ATOM 5940 C CA . PHE C 1 257 ? 18.027 116.210 182.090 1.00 50.63 257 PHE C CA 1
ATOM 5941 C C . PHE C 1 257 ? 18.741 114.975 181.558 1.00 55.72 257 PHE C C 1
ATOM 5942 O O . PHE C 1 257 ? 18.528 114.552 180.420 1.00 54.81 257 PHE C O 1
ATOM 5950 N N . TYR C 1 258 ? 19.595 114.387 182.393 1.00 56.76 258 TYR C N 1
ATOM 5951 C CA . TYR C 1 258 ? 20.263 113.146 182.026 1.00 59.83 258 TYR C CA 1
ATOM 5952 C C . TYR C 1 258 ? 20.306 112.217 183.229 1.00 59.59 258 TYR C C 1
ATOM 5953 O O . TYR C 1 258 ? 20.114 112.637 184.373 1.00 56.10 258 TYR C O 1
ATOM 5962 N N . GLY C 1 259 ? 20.545 110.932 182.948 1.00 61.67 259 GLY C N 1
ATOM 5963 C CA . GLY C 1 259 ? 20.578 109.937 184.001 1.00 61.01 259 GLY C CA 1
ATOM 5964 C C . GLY C 1 259 ? 21.976 109.481 184.351 1.00 63.91 259 GLY C C 1
ATOM 5965 O O . GLY C 1 259 ? 22.190 108.870 185.402 1.00 63.15 259 GLY C O 1
ATOM 5966 N N . ASP C 1 260 ? 22.937 109.784 183.478 1.00 64.85 260 ASP C N 1
ATOM 5967 C CA . ASP C 1 260 ? 24.318 109.359 183.620 1.00 65.26 260 ASP C CA 1
ATOM 5968 C C . ASP C 1 260 ? 25.244 110.564 183.506 1.00 66.58 260 ASP C C 1
ATOM 5969 O O . ASP C 1 260 ? 24.987 111.467 182.700 1.00 65.78 260 ASP C O 1
ATOM 5974 N N . PRO C 1 261 ? 26.348 110.589 184.262 1.00 67.42 261 PRO C N 1
ATOM 5975 C CA . PRO C 1 261 ? 27.247 111.757 184.223 1.00 61.56 261 PRO C CA 1
ATOM 5976 C C . PRO C 1 261 ? 27.946 111.961 182.890 1.00 64.12 261 PRO C C 1
ATOM 5977 O O . PRO C 1 261 ? 28.633 112.976 182.726 1.00 65.00 261 PRO C O 1
ATOM 5981 N N . GLU C 1 262 ? 27.813 111.043 181.940 1.00 65.97 262 GLU C N 1
ATOM 5982 C CA . GLU C 1 262 ? 28.350 111.277 180.612 1.00 61.95 262 GLU C CA 1
ATOM 5983 C C . GLU C 1 262 ? 27.335 111.931 179.688 1.00 64.62 262 GLU C C 1
ATOM 5984 O O . GLU C 1 262 ? 27.708 112.382 178.597 1.00 61.69 262 GLU C O 1
ATOM 5990 N N . GLY C 1 263 ? 26.071 111.998 180.101 1.00 63.32 263 GLY C N 1
ATOM 5991 C CA . GLY C 1 263 ? 25.039 112.586 179.270 1.00 63.60 263 GLY C CA 1
ATOM 5992 C C . GLY C 1 263 ? 24.561 111.713 178.133 1.00 65.72 263 GLY C C 1
ATOM 5993 O O . GLY C 1 263 ? 24.196 112.238 177.072 1.00 62.09 263 GLY C O 1
ATOM 5994 N N . ALA C 1 264 ? 24.554 110.389 178.318 1.00 62.39 264 ALA C N 1
ATOM 5995 C CA . ALA C 1 264 ? 24.101 109.471 177.276 1.00 68.69 264 ALA C CA 1
ATOM 5996 C C . ALA C 1 264 ? 22.620 109.132 177.404 1.00 64.70 264 ALA C C 1
ATOM 5997 O O . ALA C 1 264 ? 21.913 109.061 176.394 1.00 67.87 264 ALA C O 1
ATOM 5999 N N . THR C 1 265 ? 22.139 108.919 178.628 1.00 64.63 265 THR C N 1
ATOM 6000 C CA . THR C 1 265 ? 20.721 108.694 178.899 1.00 65.34 265 THR C CA 1
ATOM 6001 C C . THR C 1 265 ? 20.022 110.047 179.073 1.00 66.40 265 THR C C 1
ATOM 6002 O O . THR C 1 265 ? 20.252 110.747 180.064 1.00 61.62 265 THR C O 1
ATOM 6006 N N . ARG C 1 266 ? 19.119 110.399 178.179 1.00 63.56 266 ARG C N 1
ATOM 6007 C CA . ARG C 1 266 ? 18.322 111.603 178.236 1.00 59.60 266 ARG C CA 1
ATOM 6008 C C . ARG C 1 266 ? 17.105 111.410 179.045 1.00 62.24 266 ARG C C 1
ATOM 6009 O O . ARG C 1 266 ? 16.607 110.370 179.122 1.00 66.14 266 ARG C O 1
ATOM 6017 N N . LEU C 1 267 ? 16.604 112.450 179.632 1.00 60.97 267 LEU C N 1
ATOM 6018 C CA . LEU C 1 267 ? 15.474 112.384 180.548 1.00 58.93 267 LEU C CA 1
ATOM 6019 C C . LEU C 1 267 ? 14.681 113.678 180.451 1.00 62.86 267 LEU C C 1
ATOM 6020 O O . LEU C 1 267 ? 15.263 114.765 180.439 1.00 59.33 267 LEU C O 1
ATOM 6025 N N . SER C 1 268 ? 13.360 113.558 180.376 1.00 63.67 268 SER C N 1
ATOM 6026 C CA . SER C 1 268 ? 12.498 114.722 180.494 1.00 61.68 268 SER C CA 1
ATOM 6027 C C . SER C 1 268 ? 12.429 115.159 181.953 1.00 57.17 268 SER C C 1
ATOM 6028 O O . SER C 1 268 ? 12.848 114.438 182.863 1.00 59.98 268 SER C O 1
ATOM 6031 N N . ALA C 1 269 ? 11.895 116.361 182.182 1.00 55.44 269 ALA C N 1
ATOM 6032 C CA . ALA C 1 269 ? 11.667 116.790 183.560 1.00 59.88 269 ALA C CA 1
ATOM 6033 C C . ALA C 1 269 ? 10.636 115.894 184.235 1.00 56.57 269 ALA C C 1
ATOM 6034 O O . ALA C 1 269 ? 10.803 115.500 185.394 1.00 50.09 269 ALA C O 1
ATOM 6036 N N . THR C 1 270 ? 9.562 115.569 183.513 1.00 58.56 270 THR C N 1
ATOM 6037 C CA . THR C 1 270 ? 8.580 114.609 184.002 1.00 62.63 270 THR C CA 1
ATOM 6038 C C . THR C 1 270 ? 9.234 113.262 184.301 1.00 61.27 270 THR C C 1
ATOM 6039 O O . THR C 1 270 ? 9.033 112.687 185.379 1.00 55.19 270 THR C O 1
ATOM 6043 N N . GLU C 1 271 ? 10.043 112.756 183.360 1.00 58.31 271 GLU C N 1
ATOM 6044 C CA . GLU C 1 271 ? 10.786 111.516 183.590 1.00 61.26 271 GLU C CA 1
ATOM 6045 C C . GLU C 1 271 ? 11.741 111.659 184.767 1.00 61.45 271 GLU C C 1
ATOM 6046 O O . GLU C 1 271 ? 11.821 110.775 185.625 1.00 61.61 271 GLU C O 1
ATOM 6052 N N . ALA C 1 272 ? 12.490 112.764 184.812 1.00 59.40 272 ALA C N 1
ATOM 6053 C CA . ALA C 1 272 ? 13.425 112.976 185.913 1.00 61.77 272 ALA C CA 1
ATOM 6054 C C . ALA C 1 272 ? 12.705 112.930 187.251 1.00 60.32 272 ALA C C 1
ATOM 6055 O O . ALA C 1 272 ? 13.123 112.215 188.166 1.00 61.97 272 ALA C O 1
ATOM 6057 N N . GLN C 1 273 ? 11.601 113.677 187.375 1.00 61.77 273 GLN C N 1
ATOM 6058 C CA . GLN C 1 273 ? 10.894 113.733 188.650 1.00 62.37 273 GLN C CA 1
ATOM 6059 C C . GLN C 1 273 ? 10.304 112.378 189.022 1.00 67.44 273 GLN C C 1
ATOM 6060 O O . GLN C 1 273 ? 10.111 112.099 190.207 1.00 63.92 273 GLN C O 1
ATOM 6066 N N . ALA C 1 274 ? 10.020 111.527 188.031 1.00 69.55 274 ALA C N 1
ATOM 6067 C CA . ALA C 1 274 ? 9.509 110.192 188.332 1.00 71.35 274 ALA C CA 1
ATOM 6068 C C . ALA C 1 274 ? 10.528 109.389 189.128 1.00 71.96 274 ALA C C 1
ATOM 6069 O O . ALA C 1 274 ? 10.205 108.832 190.183 1.00 73.77 274 ALA C O 1
ATOM 6071 N N . LEU C 1 275 ? 11.777 109.342 188.649 1.00 71.73 275 LEU C N 1
ATOM 6072 C CA . LEU C 1 275 ? 12.807 108.552 189.321 1.00 74.07 275 LEU C CA 1
ATOM 6073 C C . LEU C 1 275 ? 12.974 108.968 190.778 1.00 73.00 275 LEU C C 1
ATOM 6074 O O . LEU C 1 275 ? 12.992 108.123 191.678 1.00 75.68 275 LEU C O 1
ATOM 6079 N N . VAL C 1 276 ? 13.095 110.271 191.035 1.00 71.97 276 VAL C N 1
ATOM 6080 C CA . VAL C 1 276 ? 13.253 110.714 192.416 1.00 74.24 276 VAL C CA 1
ATOM 6081 C C . VAL C 1 276 ? 11.985 110.443 193.228 1.00 77.19 276 VAL C C 1
ATOM 6082 O O . VAL C 1 276 ? 12.052 110.298 194.456 1.00 76.10 276 VAL C O 1
ATOM 6086 N N . ASP C 1 277 ? 10.825 110.336 192.571 1.00 75.79 277 ASP C N 1
ATOM 6087 C CA . ASP C 1 277 ? 9.636 109.851 193.268 1.00 78.27 277 ASP C CA 1
ATOM 6088 C C . ASP C 1 277 ? 9.770 108.368 193.601 1.00 79.66 277 ASP C C 1
ATOM 6089 O O . ASP C 1 277 ? 9.362 107.927 194.682 1.00 81.04 277 ASP C O 1
ATOM 6094 N N . THR C 1 278 ? 10.341 107.589 192.681 1.00 77.03 278 THR C N 1
ATOM 6095 C CA . THR C 1 278 ? 10.644 106.182 192.906 1.00 77.51 278 THR C CA 1
ATOM 6096 C C . THR C 1 278 ? 11.759 106.045 193.936 1.00 83.69 278 THR C C 1
ATOM 6097 O O . THR C 1 278 ? 11.527 105.644 195.083 1.00 80.69 278 THR C O 1
ATOM 6101 N N . ASP C 1 279 ? 12.972 106.399 193.522 1.00 84.14 279 ASP C N 1
ATOM 6102 C CA . ASP C 1 279 ? 14.186 106.298 194.323 1.00 82.35 279 ASP C CA 1
ATOM 6103 C C . ASP C 1 279 ? 14.591 107.729 194.654 1.00 79.49 279 ASP C C 1
ATOM 6104 O O . ASP C 1 279 ? 15.144 108.435 193.805 1.00 80.14 279 ASP C O 1
ATOM 6109 N N . SER C 1 280 ? 14.306 108.158 195.886 1.00 78.70 280 SER C N 1
ATOM 6110 C CA . SER C 1 280 ? 14.568 109.547 196.248 1.00 79.37 280 SER C CA 1
ATOM 6111 C C . SER C 1 280 ? 16.048 109.890 196.136 1.00 81.50 280 SER C C 1
ATOM 6112 O O . SER C 1 280 ? 16.400 111.057 195.919 1.00 80.19 280 SER C O 1
ATOM 6115 N N . ALA C 1 281 ? 16.875 108.885 196.201 1.00 79.46 281 ALA C N 1
ATOM 6116 C CA . ALA C 1 281 ? 18.290 109.057 196.084 1.00 78.50 281 ALA C CA 1
ATOM 6117 C C . ALA C 1 281 ? 18.815 109.063 194.669 1.00 79.59 281 ALA C C 1
ATOM 6118 O O . ALA C 1 281 ? 19.986 109.236 194.486 1.00 77.90 281 ALA C O 1
ATOM 6120 N N . ALA C 1 282 ? 17.978 108.842 193.681 1.00 74.30 282 ALA C N 1
ATOM 6121 C CA . ALA C 1 282 ? 18.459 108.773 192.328 1.00 74.04 282 ALA C CA 1
ATOM 6122 C C . ALA C 1 282 ? 19.253 109.960 191.895 1.00 69.94 282 ALA C C 1
ATOM 6123 O O . ALA C 1 282 ? 18.979 111.032 192.295 1.00 71.65 282 ALA C O 1
ATOM 6125 N N . GLU C 1 283 ? 20.202 109.737 191.034 1.00 70.52 283 GLU C N 1
ATOM 6126 C CA . GLU C 1 283 ? 21.012 110.790 190.554 1.00 67.39 283 GLU C CA 1
ATOM 6127 C C . GLU C 1 283 ? 20.496 111.352 189.318 1.00 67.57 283 GLU C C 1
ATOM 6128 O O . GLU C 1 283 ? 20.133 110.652 188.426 1.00 68.78 283 GLU C O 1
ATOM 6134 N N . ILE C 1 284 ? 20.472 112.648 189.267 1.00 61.34 284 ILE C N 1
ATOM 6135 C CA . ILE C 1 284 ? 19.940 113.295 188.128 1.00 59.71 284 ILE C CA 1
ATOM 6136 C C . ILE C 1 284 ? 20.853 114.364 187.712 1.00 55.58 284 ILE C C 1
ATOM 6137 O O . ILE C 1 284 ? 21.295 115.079 188.510 1.00 51.49 284 ILE C O 1
ATOM 6142 N N . TYR C 1 285 ? 21.114 114.436 186.429 1.00 51.58 285 TYR C N 1
ATOM 6143 C CA . TYR C 1 285 ? 22.101 115.369 185.920 1.00 54.24 285 TYR C CA 1
ATOM 6144 C C . TYR C 1 285 ? 21.466 116.341 184.932 1.00 50.71 285 TYR C C 1
ATOM 6145 O O . TYR C 1 285 ? 20.345 116.145 184.455 1.00 53.78 285 TYR C O 1
ATOM 6154 N N . HIS C 1 286 ? 22.216 117.394 184.619 1.00 46.97 286 HIS C N 1
ATOM 6155 C CA . HIS C 1 286 ? 21.841 118.331 183.566 1.00 47.19 286 HIS C CA 1
ATOM 6156 C C . HIS C 1 286 ? 23.103 118.985 183.030 1.00 44.29 286 HIS C C 1
ATOM 6157 O O . HIS C 1 286 ? 24.190 118.854 183.603 1.00 44.94 286 HIS C O 1
ATOM 6164 N N . GLU C 1 287 ? 22.946 119.705 181.927 1.00 40.59 287 GLU C N 1
ATOM 6165 C CA . GLU C 1 287 ? 24.054 120.409 181.312 1.00 41.15 287 GLU C CA 1
ATOM 6166 C C . GLU C 1 287 ? 24.187 121.807 181.904 1.00 42.59 287 GLU C C 1
ATOM 6167 O O . GLU C 1 287 ? 23.190 122.460 182.229 1.00 41.80 287 GLU C O 1
ATOM 6173 N N . VAL C 1 288 ? 25.426 122.257 182.051 1.00 40.58 288 VAL C N 1
ATOM 6174 C CA . VAL C 1 288 ? 25.744 123.663 182.249 1.00 40.72 288 VAL C CA 1
ATOM 6175 C C . VAL C 1 288 ? 26.642 124.061 181.094 1.00 45.53 288 VAL C C 1
ATOM 6176 O O . VAL C 1 288 ? 27.582 123.326 180.764 1.00 42.34 288 VAL C O 1
ATOM 6180 N N . CYS C 1 289 ? 26.348 125.196 180.460 1.00 39.83 289 CYS C N 1
ATOM 6181 C CA . CYS C 1 289 ? 27.132 125.568 179.291 1.00 41.47 289 CYS C CA 1
ATOM 6182 C C . CYS C 1 289 ? 27.344 127.064 179.243 1.00 42.43 289 CYS C C 1
ATOM 6183 O O . CYS C 1 289 ? 26.481 127.849 179.654 1.00 43.19 289 CYS C O 1
ATOM 6186 N N . VAL C 1 290 ? 28.512 127.430 178.724 1.00 38.14 290 VAL C N 1
ATOM 6187 C CA . VAL C 1 290 ? 28.893 128.802 178.470 1.00 36.99 290 VAL C CA 1
ATOM 6188 C C . VAL C 1 290 ? 28.586 129.117 177.013 1.00 47.26 290 VAL C C 1
ATOM 6189 O O . VAL C 1 290 ? 29.047 128.400 176.111 1.00 41.88 290 VAL C O 1
ATOM 6193 N N . ILE C 1 291 ? 27.803 130.173 176.779 1.00 40.94 291 ILE C N 1
ATOM 6194 C CA . ILE C 1 291 ? 27.402 130.590 175.436 1.00 40.93 291 ILE C CA 1
ATOM 6195 C C . ILE C 1 291 ? 27.896 132.007 175.209 1.00 40.28 291 ILE C C 1
ATOM 6196 O O . ILE C 1 291 ? 27.672 132.888 176.049 1.00 41.32 291 ILE C O 1
ATOM 6201 N N . ARG C 1 292 ? 28.585 132.224 174.097 1.00 40.67 292 ARG C N 1
ATOM 6202 C CA . ARG C 1 292 ? 29.002 133.562 173.714 1.00 41.30 292 ARG C CA 1
ATOM 6203 C C . ARG C 1 292 ? 27.997 134.113 172.723 1.00 39.73 292 ARG C C 1
ATOM 6204 O O . ARG C 1 292 ? 27.646 133.438 171.752 1.00 40.10 292 ARG C O 1
ATOM 6212 N N . GLY C 1 293 ? 27.513 135.325 172.985 1.00 39.04 293 GLY C N 1
ATOM 6213 C CA . GLY C 1 293 ? 26.728 136.060 172.012 1.00 38.88 293 GLY C CA 1
ATOM 6214 C C . GLY C 1 293 ? 27.623 137.065 171.318 1.00 43.28 293 GLY C C 1
ATOM 6215 O O . GLY C 1 293 ? 28.296 137.871 171.970 1.00 39.84 293 GLY C O 1
ATOM 6216 N N . ARG C 1 294 ? 27.644 136.994 169.983 1.00 40.64 294 ARG C N 1
ATOM 6217 C CA . ARG C 1 294 ? 28.407 137.916 169.152 1.00 44.08 294 ARG C CA 1
ATOM 6218 C C . ARG C 1 294 ? 27.464 138.766 168.314 1.00 41.24 294 ARG C C 1
ATOM 6219 O O . ARG C 1 294 ? 26.576 138.208 167.660 1.00 38.13 294 ARG C O 1
ATOM 6227 N N . PRO C 1 295 ? 27.596 140.091 168.309 1.00 42.10 295 PRO C N 1
ATOM 6228 C CA . PRO C 1 295 ? 26.740 140.912 167.440 1.00 45.03 295 PRO C CA 1
ATOM 6229 C C . PRO C 1 295 ? 27.128 140.721 165.988 1.00 47.64 295 PRO C C 1
ATOM 6230 O O . PRO C 1 295 ? 28.251 140.318 165.682 1.00 55.55 295 PRO C O 1
ATOM 6234 N N . ALA C 1 296 ? 26.178 141.008 165.091 1.00 49.86 296 ALA C N 1
ATOM 6235 C CA . ALA C 1 296 ? 26.361 140.818 163.635 1.00 56.46 296 ALA C CA 1
ATOM 6236 C C . ALA C 1 296 ? 27.717 141.298 163.107 1.00 55.94 296 ALA C C 1
ATOM 6237 O O . ALA C 1 296 ? 28.081 142.469 163.262 1.00 51.77 296 ALA C O 1
#

Nearest PDB structures (foldseek):
  7vvw-assembly1_B  TM=1.004E+00  e=6.298E-61  Roseovarius indicus
  7vvv-assembly1_B  TM=1.000E+00  e=5.753E-55  Roseovarius indicus
  7vvv-assembly1_C  TM=9.924E-01  e=7.870E-55  Roseovarius indicus
  7vvx-assembly1_C  TM=9.865E-01  e=5.753E-55  Roseovarius indicus
  7vvv-assembly1_A  TM=9.923E-01  e=2.252E-51  Roseovarius indicus